Protein AF-A0A094BC79-F1 (afdb_monomer)

Radius of gyration: 37.19 Å; Cα contacts (8 Å, |Δi|>4): 2457; chains: 1; bounding box: 136×114×80 Å

Solvent-accessible surface area (backbone atoms only — not comparable to full-atom values): 65534 Å² total; per-residue (Å²): 139,80,90,83,90,83,88,86,85,86,89,85,85,87,85,87,89,80,89,84,90,81,85,86,78,83,81,77,74,64,72,38,70,60,40,46,92,37,21,41,27,43,44,75,45,40,60,82,54,55,46,92,82,56,58,50,85,66,91,44,74,46,77,46,82,42,40,33,34,70,46,74,49,46,48,30,46,59,77,28,74,33,34,17,28,72,74,33,62,58,12,77,63,47,74,50,42,46,25,22,35,38,36,42,39,40,33,32,60,31,93,85,50,59,38,28,58,21,51,53,71,48,42,46,75,73,32,34,65,46,45,21,34,30,17,34,35,29,35,31,42,27,57,76,40,71,55,72,39,61,51,65,33,47,59,37,45,44,47,34,33,30,36,33,37,30,55,40,28,71,33,32,26,29,25,38,30,38,27,46,62,50,40,65,59,66,40,69,44,76,69,47,75,41,41,36,31,52,38,61,73,67,50,52,68,71,46,42,69,48,24,37,57,74,47,80,69,74,28,61,38,35,24,40,59,47,17,11,61,44,103,89,35,49,43,58,31,74,46,77,41,59,77,72,45,27,34,33,40,33,39,34,26,67,16,49,62,40,37,29,40,35,36,39,39,95,44,58,36,33,41,24,25,40,30,53,33,46,18,48,64,43,74,41,60,61,42,55,40,45,30,73,27,26,38,34,28,38,34,61,29,77,66,78,86,47,50,28,40,29,38,47,32,50,21,71,79,77,19,58,49,80,33,40,97,62,27,39,29,37,38,23,48,47,84,82,65,89,69,82,50,88,64,62,78,77,92,78,77,82,55,78,59,67,65,57,69,88,59,44,31,42,56,62,71,55,64,58,75,81,80,82,42,79,50,76,32,50,38,48,80,50,69,57,81,79,28,49,30,25,17,41,64,80,33,44,23,33,40,42,42,86,60,11,52,51,54,34,56,62,77,68,52,85,81,76,50,77,37,45,34,72,42,79,42,69,59,75,67,45,52,44,33,43,38,38,27,27,81,49,76,64,53,41,28,38,34,39,51,54,42,66,30,29,47,26,42,71,44,75,41,44,53,94,58,62,69,74,78,66,41,35,73,42,28,27,48,34,29,53,47,56,29,33,42,28,2,16,26,29,37,35,42,62,43,75,55,43,26,67,29,53,34,32,35,47,34,48,69,44,33,31,28,5,27,35,40,29,37,36,27,23,64,89,56,32,61,81,61,58,58,64,64,66,50,51,51,35,29,51,47,25,53,51,45,34,76,73,70,64,64,50,74,64,56,12,29,44,19,60,73,57,76,90,77,59,82,80,49,69,81,61,61,80,79,72,80,89,86,88,82,86,82,88,87,87,88,91,87,88,91,85,89,83,88,87,85,89,92,88,89,90,85,91,91,88,90,85,91,88,90,83,90,89,90,86,88,86,89,80,87,88,80,77,100,76,68,67,66,62,54,53,51,51,53,53,50,49,52,59,50,37,74,72,34,67,66,54,38,52,51,50,62,68,44,44,63,30,56,51,38,26,51,55,32,42,54,52,20,54,56,35,66,70,55,92,53,81,65,35,57,61,22,42,61,60,25,40,48,78,72,39,34,42,36,66,54,43,73,73,41,44,68,60,45,51,56,67,48,57,79,74,54,64,91,67,60,46,45,24,41,35,45,45,90,49,49,42,32,39,46,47,51,43,69,49,42,41,42,57,24,74,40,41,94,48,44,44,52,64,72,64,51,32,52,39,33,18,56,50,43,50,23,76,62,39,34,49,48,32,53,74,68,43,62,23,53,53,48,100,46,67,42,90,90,38,66,95,67,56,79,61,46,33,60,49,19,50,59,42,48,46,48,52,69,32,46,38,69,72,40,31,51,54,36,50,51,38,25,52,52,37,36,51,49,40,50,42,69,73,55,42,89,86,46,66,59,82,41,82,33,78,31,45,56,59,47,47,54,52,31,50,46,52,9,51,45,32,21,46,37,8,58,44,47,49,73,77,26,83,60,48,68,64,42,48,58,58,25,58,77,23,44,63,48,36,71,67,67,55,55,60,91,82,37,51,65,43,53,59,32,37,56,47,53,45,50,44,44,46,54,30,52,59,47,24,67,72,76,52,70,92,79,48,75,83,55,62,91,52,46,62,50,69,56,42,11,20,39,44,44,48,50,45,58,52,64,47,64,75,22,60,56,52,40,88,76,36,55,39,21,60,51,49,46,49,55,45,64,61,40,59,37,44,44,34,42,38,45,46,49,52,48,64,30,64,75,32,67,67,55,39,51,52,55,45,50,51,47,46,73,51,27,74,93,49,89,38,64,52,54,48,67,66,36,33,60,62,46,13,34,53,52,36,42,46,35,73,40,22,23,33,53,48,67,37,22,26,77,42,74,77,48,60,50,83,45,34,44,43,50,53,70,41,34,34,33,40,42,26,46,60,46,41,50,35,75,94,46,40,35,41,58,50,76,101,75,42,76,45,54,59,90,53,90,50,56,57,40,24,30,33,42,89,78,36,90,60,44,22,39,34,53,67,60,79,84,70,68,72,62,80,63,71,79,67,67,56,80,80,71,82,85,71,79,54,44,63,42,69,71,76,35,58,50,31,66,35,78,55,53,49,50,95,70,38,54,55,59,58,56,56,48,50,50,55,36,45,48,52,48,45,53,52,58,65,52,33,46,73,47,73,64,69,59,93,88,66,78,85,49,60,33,72,78,43,64,50,76,25,37,30,37,71,64,66,79,39,35,27,37,37,25,47,50,79,89,130

Secondary structure (DSSP, 8-state):
----------------------PPP------B--BTTB-SEEBTEETTS-TTT-------EEEEEEEEEEEEE-TTS--EEEEEETTBSSEEEEEEETT-EEEEEEEE--SS--B-EEETT---TTTGGGS--BTTTBPPBPTT-EEEEEEE--S-EEEEEEE-SGGGGTTT-EEEEEEE---SS--SEEEEEEEEEEE-SS-HHHHHHHHHHHSSPPB-EEEETTB-EETTEE---EEE--TT-EEEEEEEE--SS--EEEEETT--EEEEEETTEEEEEEEESSEEE-TT-EEEEEEE--S-SSEEEEEEEE-TTT--BTTGGG-EEEEESSTT--PPP---PPP-----PPSPTTT--BSS-------SEEEEEEEEEEEETTEEEEEETTB-----TTS-HHHHHHHT-----GGG-EEEE-SSS-EEEEEEEE-SS--EEEEESS--EEEEEEEES-HHHH-PPP--SS--EESEEEE-TTEEEEEEEE--S-EEEEEEESSHHHHHTT-EEEEEE-HHHHTTT--HHHHHHHHHHHHHHHHHH-----SSSSS-------TTTHHHHGGGS-----------------------------------------------S-SSHHHHHHHHHHHHHHTT-HHHHHHHHHHHHHHHHHHHHHHHHHHHHT---TTEEPPBPP-SBTTTBTHHHHHH-HHHHHHHHHTTS-TT--EEEEETTEEEEE--SHHHHHHHHHGGGGEE-HHHHHHIIIIII--TT-HHHHHTT--S-SSSSPPTT-----GGG-HHHHHHHHHHTTSSHHHHHHHHHHHHHHHHHHHHHHS-TT--S-EEES-HHHHHHHHHHHHHHHHHH-THHHHT-TTHHHHHHHHHTTHHHHHTT--TTT-HHHHHHHHHHHHHHHHHHHHHHHH--TT-GGGSS--EETTTEEHHHHHHHHHTSS-TT--TTTHHHHHHHHHHHHHHHHHHHHHHHHHHHHTSHHHHHHHHHHHHHH-SSS--HHHHHH-HHHHHHHHHHHHHSB-BEEEEEESSS--EETTEE--TTPEEEEEHHHHTT-TTTB--B-GGG-B--TTS--TTTTEEBTTBTT-SSB---TTT--SSSHHHHTTSS--PPPEE--GGGBTTB-TT--GGG--TTHHHHHHHHHHHHHHHHHHEEEEE-PPTT-PPPB-GGGTBSSB--BSS---EEEEEPPP-

Foldseek 3Di:
DDDDDDDDDDDDDDDDDDDDDDDDDDDPQPADDCALVFLQDDGSDGLQDDLVVDWDQPVAEAEEEWEWDWDWDQQQHFIDIFTETVPDFQHEEAEEATFYKYKYKYAHQDDFFFWWKAFFQPLCFLNFLLRTAFQASFFTFDHGDMDMRIGTRSFFAWFKMATLAAPNRLSRRMHIYGHDGGWQDGFHEEPDEWEKEFAASYGPLVCLVVCFQPNHDAGAGIATSRWFHDDHDTDAAEDEAAAQGKYWYKYAYAYQFFKWKWAKFPWKWWWQAKARFGFNTDIDRIFTDDHRIMIITIIHNHDDQDKIKTATAGLVLAHHYPQRVGRIHIYGNDPPDPDDDPGDGDDDDRFNAHDDQVRLFGSNWDFADPAPEEDEWEWDWADDASTIAIGTNHEFAAGDSLCHNLNCLLVVNPPDDSRLAEDEAADAFHKYKYKYFYQAQHKFKKFKHSFFKFFQDADAAHCVLAVDHGRRTRTNTGGIHMRHGNIITMIMDTLHGAGWMKIATSNSSRVQSRRIHIYGRNSVSSNVSDDPCSRVVSSVSSVVSCVVQVADADGNSSYDDDDDPPPVPVVPPVVPDPDDDDDDDDDDDDDDDDDDDDDDDDDDDDDDDDDDDDDDDDDDDDDDPDPPVVVVCVVVVLVVVCVPDVVSVVVCVVQVQLVVQQVVLVVQQVCQQPDPFLATAAREQGGRDPLQFCQVVCVPAVPVVVVVQCVPHDPQRWYWTDGRPAIEIEGDDQLLLVLVQVCVLQWDDLVLVLLCLCFLLNVVNLSCVQSVQAPQAQGPGGRPPHDDDDPLQNVRVLVNVLLLVQCDDPNVVQLLVQLLVQLLVLVCVVAPPPFFDKDWDFFPLVSLLQSLLQSNCCSQFANVLCVVPVCLSVLLVQQLLCSLVRSVVPDCVRVVSNVVSSVVLLVSLLVLVVQLVVPDDLPDCVCVVPQADHRRGGPSSSSLVVSLVPHGSSDSSRSSSVVSVVSCVRRVFLSLLLVVLQVVCQVDVVSLVVVLVQLCVQAVPHRPLSSLLQDQLLVLSSLLLLLQFWWAKDKIFGCAQPDDSGSYTHHGGRIYIYTLNVLLQDPQFFQQADPPGHGRHSNHRDSQQQWDFQLDPCHHTTGDDVVVVPPPPSNVVNPDDDTDDTDGHCVSSNSSSAQQHHHPRGDSCPSSSSSSSSSSNSSDSQFKDKHWPDDVPDDWDFPCSCRNPTGGHTDDGIIMMMRGDDDD

Structure (mmCIF, N/CA/C/O backbone):
data_AF-A0A094BC79-F1
#
_entry.id   AF-A0A094BC79-F1
#
loop_
_atom_site.group_PDB
_atom_site.id
_atom_site.type_symbol
_atom_site.label_atom_id
_atom_site.label_alt_id
_atom_site.label_comp_id
_atom_site.label_asym_id
_atom_site.label_entity_id
_atom_site.label_seq_id
_atom_site.pdbx_PDB_ins_code
_atom_site.Cartn_x
_atom_site.Cartn_y
_atom_site.Cartn_z
_atom_site.occupancy
_atom_site.B_iso_or_equiv
_atom_site.auth_seq_id
_atom_site.auth_comp_id
_atom_site.auth_asym_id
_atom_site.auth_atom_id
_atom_site.pdbx_PDB_model_num
ATOM 1 N N . MET A 1 1 ? 61.233 -8.890 39.145 1.00 29.64 1 MET A N 1
ATOM 2 C CA . MET A 1 1 ? 62.376 -8.852 38.203 1.00 29.64 1 MET A CA 1
ATOM 3 C C . MET A 1 1 ? 62.087 -9.869 37.102 1.00 29.64 1 MET A C 1
ATOM 5 O O . MET A 1 1 ? 61.635 -10.937 37.478 1.00 29.64 1 MET A O 1
ATOM 9 N N . HIS A 1 2 ? 62.334 -9.704 35.800 1.00 28.62 2 HIS A N 1
ATOM 10 C CA . HIS A 1 2 ? 62.523 -8.569 34.870 1.00 28.62 2 HIS A CA 1
ATOM 11 C C . HIS A 1 2 ? 63.212 -9.149 33.599 1.00 28.62 2 HIS A C 1
ATOM 13 O O . HIS A 1 2 ? 64.258 -9.758 33.764 1.00 28.62 2 HIS A O 1
ATOM 19 N N . PHE A 1 3 ? 62.655 -8.908 32.397 1.00 32.28 3 PHE A N 1
ATOM 20 C CA . PHE A 1 3 ? 63.275 -8.910 31.038 1.00 32.28 3 PHE A CA 1
ATOM 21 C C . PHE A 1 3 ? 64.165 -10.077 30.514 1.00 32.28 3 PHE A C 1
ATOM 23 O O . PHE A 1 3 ? 65.175 -10.395 31.130 1.00 32.28 3 PHE A O 1
ATOM 30 N N . PHE A 1 4 ? 63.926 -10.561 29.271 1.00 37.16 4 PHE A N 1
ATOM 31 C CA . PHE A 1 4 ? 64.647 -10.161 28.018 1.00 37.16 4 PHE A CA 1
ATOM 32 C C . PHE A 1 4 ? 64.341 -11.046 26.764 1.00 37.16 4 PHE A C 1
ATOM 34 O O . PHE A 1 4 ? 64.057 -12.224 26.927 1.00 37.16 4 PHE A O 1
ATOM 41 N N . ALA A 1 5 ? 64.559 -10.491 25.544 1.00 30.42 5 ALA A N 1
ATOM 42 C CA . ALA A 1 5 ? 64.825 -11.170 24.233 1.00 30.42 5 ALA A CA 1
ATOM 43 C C . ALA A 1 5 ? 63.703 -12.025 23.549 1.00 30.42 5 ALA A C 1
ATOM 45 O O . ALA A 1 5 ? 62.800 -12.481 24.233 1.00 30.42 5 ALA A O 1
ATOM 46 N N . LEU A 1 6 ? 63.694 -12.337 22.226 1.00 27.78 6 LEU A N 1
ATOM 47 C CA . LEU A 1 6 ? 64.185 -11.673 20.979 1.00 27.78 6 LEU A CA 1
ATOM 48 C C . LEU A 1 6 ? 63.597 -12.370 19.699 1.00 27.78 6 LEU A C 1
ATOM 50 O O . LEU A 1 6 ? 63.559 -13.588 19.653 1.00 27.78 6 LEU A O 1
ATOM 54 N N . ALA A 1 7 ? 63.206 -11.589 18.675 1.00 27.28 7 ALA A N 1
ATOM 55 C CA . ALA A 1 7 ? 63.062 -11.848 17.211 1.00 27.28 7 ALA A CA 1
ATOM 56 C C . ALA A 1 7 ? 62.617 -13.206 16.553 1.00 27.28 7 ALA A C 1
ATOM 58 O O . ALA A 1 7 ? 63.269 -14.231 16.697 1.00 27.28 7 ALA A O 1
ATOM 59 N N . ALA A 1 8 ? 61.700 -13.051 15.570 1.00 26.53 8 ALA A N 1
ATOM 60 C CA . ALA A 1 8 ? 61.647 -13.656 14.208 1.00 26.53 8 ALA A CA 1
ATOM 61 C C . ALA A 1 8 ? 60.927 -15.005 13.876 1.00 26.53 8 ALA A C 1
ATOM 63 O O . ALA A 1 8 ? 61.349 -16.080 14.278 1.00 26.53 8 ALA A O 1
ATOM 64 N N . SER A 1 9 ? 59.983 -14.891 12.917 1.00 26.27 9 SER A N 1
ATOM 65 C CA . SER A 1 9 ? 59.632 -15.813 11.801 1.00 26.27 9 SER A CA 1
ATOM 66 C C . SER A 1 9 ? 58.840 -17.136 11.985 1.00 26.27 9 SER A C 1
ATOM 68 O O . SER A 1 9 ? 59.335 -18.099 12.549 1.00 26.27 9 SER A O 1
ATOM 70 N N . CYS A 1 10 ? 57.731 -17.215 11.219 1.00 22.30 10 CYS A N 1
AT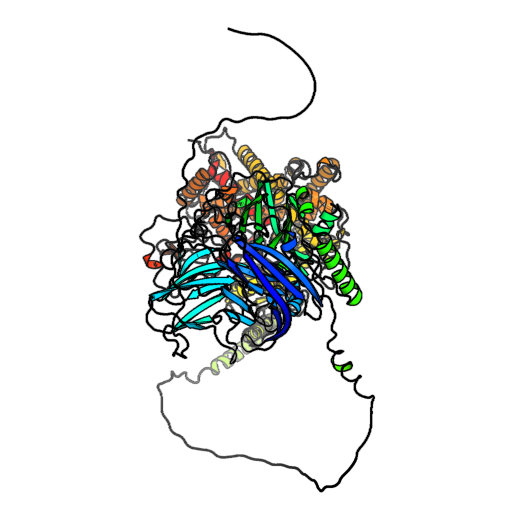OM 71 C CA . CYS A 1 10 ? 57.122 -18.387 10.534 1.00 22.30 10 CYS A CA 1
ATOM 72 C C . CYS A 1 10 ? 56.287 -19.472 11.281 1.00 22.30 10 CYS A C 1
ATOM 74 O O . CYS A 1 10 ? 56.828 -20.284 12.016 1.00 22.30 10 CYS A O 1
ATOM 76 N N . LEU A 1 11 ? 55.019 -19.591 10.829 1.00 23.91 11 LEU A N 1
ATOM 77 C CA . LEU A 1 11 ? 54.162 -20.794 10.638 1.00 23.91 11 LEU A CA 1
ATOM 78 C C . LEU A 1 11 ? 53.618 -21.662 11.819 1.00 23.91 11 LEU A C 1
ATOM 80 O O . LEU A 1 11 ? 54.304 -21.960 12.784 1.00 23.91 11 LEU A O 1
ATOM 84 N N . LEU A 1 12 ? 52.400 -22.194 11.566 1.00 22.91 12 LEU A N 1
ATOM 85 C CA . LEU A 1 12 ? 51.785 -23.480 11.998 1.00 22.91 12 LEU A CA 1
ATOM 86 C C . LEU A 1 12 ? 51.210 -23.699 13.432 1.00 22.91 12 LEU A C 1
ATOM 88 O O . LEU A 1 12 ? 51.893 -24.133 14.350 1.00 22.91 12 LEU A O 1
ATOM 92 N N . THR A 1 13 ? 49.876 -23.555 13.523 1.00 27.11 13 THR A N 1
ATOM 93 C CA . THR A 1 13 ? 48.853 -24.544 13.988 1.00 27.11 13 THR A CA 1
ATOM 94 C C . THR A 1 13 ? 48.969 -25.379 15.294 1.00 27.11 13 THR A C 1
ATOM 96 O O . THR A 1 13 ? 49.748 -26.324 15.364 1.00 27.11 13 THR A O 1
ATOM 99 N N . HIS A 1 14 ? 47.929 -25.213 16.137 1.00 30.16 14 HIS A N 1
ATOM 100 C CA . HIS A 1 14 ? 47.132 -26.234 16.875 1.00 30.16 14 HIS A CA 1
ATOM 101 C C . HIS A 1 14 ? 47.659 -27.008 18.119 1.00 30.16 14 HIS A C 1
ATOM 103 O O . HIS A 1 14 ? 48.850 -27.168 18.351 1.00 30.16 14 HIS A O 1
ATOM 109 N N . LEU A 1 15 ? 46.661 -27.550 18.856 1.00 24.58 15 LEU A N 1
ATOM 110 C CA . LEU A 1 15 ? 46.654 -28.399 20.073 1.00 24.58 15 LEU A CA 1
ATOM 111 C C . LEU A 1 15 ? 46.985 -27.659 21.401 1.00 24.58 15 LEU A C 1
ATOM 113 O O . LEU A 1 15 ? 48.021 -27.013 21.477 1.00 24.58 15 LEU A O 1
ATOM 117 N N . VAL A 1 16 ? 46.163 -27.582 22.471 1.00 35.06 16 VAL A N 1
ATOM 118 C CA . VAL A 1 16 ? 45.087 -28.401 23.124 1.00 35.06 16 VAL A CA 1
ATOM 119 C C . VAL A 1 16 ? 45.593 -29.205 24.351 1.00 35.06 16 VAL A C 1
ATOM 121 O O . VAL A 1 16 ? 46.731 -29.659 24.370 1.00 35.06 16 VAL A O 1
ATOM 124 N N . PHE A 1 17 ? 44.705 -29.379 25.350 1.00 28.14 17 PHE A N 1
ATOM 125 C CA . PHE A 1 17 ? 44.847 -30.020 26.684 1.00 28.14 17 PHE A CA 1
ATOM 126 C C . PHE A 1 17 ? 45.512 -29.174 27.804 1.00 28.14 17 PHE A C 1
ATOM 128 O O . PHE A 1 17 ? 46.527 -28.527 27.585 1.00 28.14 17 PHE A O 1
ATOM 135 N N . GLY A 1 18 ? 45.007 -29.167 29.052 1.00 29.16 18 GLY A N 1
ATOM 136 C CA . GLY A 1 18 ? 43.733 -29.736 29.527 1.00 29.16 18 GLY A CA 1
ATOM 137 C C . GLY A 1 18 ? 43.479 -29.670 31.052 1.00 29.16 18 GLY A C 1
ATOM 138 O O . GLY A 1 18 ? 44.388 -29.857 31.851 1.00 29.16 18 GLY A O 1
ATOM 139 N N . THR A 1 19 ? 42.207 -29.454 31.414 1.00 35.00 19 THR A N 1
ATOM 140 C CA . THR A 1 19 ? 41.467 -29.949 32.608 1.00 35.00 19 THR A CA 1
ATOM 141 C C . THR A 1 19 ? 42.087 -29.950 34.023 1.00 35.00 19 THR A C 1
ATOM 143 O O . THR A 1 19 ? 42.919 -30.794 34.348 1.00 35.00 19 THR A O 1
ATOM 146 N N . THR A 1 20 ? 41.420 -29.241 34.945 1.00 31.28 20 THR A N 1
ATOM 147 C CA . THR A 1 20 ? 40.980 -29.795 36.252 1.00 31.28 20 THR A CA 1
ATOM 148 C C . THR A 1 20 ? 39.535 -29.355 36.532 1.00 31.28 20 THR A C 1
ATOM 150 O O . THR A 1 20 ? 39.116 -28.317 36.029 1.00 31.28 20 THR A O 1
ATOM 153 N N . ALA A 1 21 ? 38.757 -30.147 37.280 1.00 35.75 21 ALA A N 1
ATOM 154 C CA . ALA A 1 21 ? 37.294 -30.016 37.350 1.00 35.75 21 ALA A CA 1
ATOM 155 C C . ALA A 1 21 ? 36.760 -29.021 38.407 1.00 35.75 21 ALA A C 1
ATOM 157 O O . ALA A 1 21 ? 37.390 -28.790 39.440 1.00 35.75 21 ALA A O 1
ATOM 158 N N . ALA A 1 22 ? 35.554 -28.502 38.155 1.00 32.75 22 ALA A N 1
ATOM 159 C CA . ALA A 1 22 ? 34.754 -27.654 39.046 1.00 32.75 22 ALA A CA 1
ATOM 160 C C . ALA A 1 22 ? 33.582 -28.452 39.682 1.00 32.75 22 ALA A C 1
ATOM 162 O O . ALA A 1 22 ? 33.235 -29.519 39.170 1.00 32.75 22 ALA A O 1
ATOM 163 N N . PRO A 1 23 ? 32.982 -27.995 40.802 1.00 38.56 23 PRO A N 1
ATOM 164 C CA . PRO A 1 23 ? 31.924 -28.733 41.499 1.00 38.56 23 PRO A CA 1
ATOM 165 C C . PRO A 1 23 ? 30.552 -28.621 40.813 1.00 38.56 23 PRO A C 1
ATOM 167 O O . PRO A 1 23 ? 30.228 -27.611 40.194 1.00 38.56 23 PRO A O 1
ATOM 170 N N . SER A 1 24 ? 29.718 -29.649 40.981 1.00 40.50 24 SER A N 1
ATOM 171 C CA . SER A 1 24 ? 28.362 -29.713 40.425 1.00 40.50 24 SER A CA 1
ATOM 172 C C . SER A 1 24 ? 27.393 -28.739 41.103 1.00 40.50 24 SER A C 1
ATOM 174 O O . SER A 1 24 ? 27.164 -28.839 42.311 1.00 40.50 24 SER A O 1
ATOM 176 N N . ILE A 1 25 ? 26.738 -27.886 40.315 1.00 39.16 25 ILE A N 1
ATOM 177 C CA . ILE A 1 25 ? 25.496 -27.214 40.714 1.00 39.16 25 ILE A CA 1
ATOM 178 C C . ILE A 1 25 ? 24.335 -28.168 40.408 1.00 39.16 25 ILE A C 1
ATOM 180 O O . ILE A 1 25 ? 24.261 -28.727 39.315 1.00 39.16 25 ILE A O 1
ATOM 184 N N . GLN A 1 26 ? 23.435 -28.382 41.370 1.00 37.22 26 GLN A N 1
ATOM 185 C CA . GLN A 1 26 ? 22.211 -29.144 41.122 1.00 37.22 26 GLN A CA 1
ATOM 186 C C . GLN A 1 26 ? 21.197 -28.251 40.405 1.00 37.22 26 GLN A C 1
ATOM 188 O O . GLN A 1 26 ? 20.611 -27.370 41.032 1.00 37.22 26 GLN A O 1
ATOM 193 N N . SER A 1 27 ? 20.952 -28.511 39.119 1.00 37.03 27 SER A N 1
ATOM 194 C CA . SER A 1 27 ? 19.717 -28.049 38.485 1.00 37.03 27 SER A CA 1
ATOM 195 C C . SER A 1 27 ? 18.539 -28.780 39.133 1.00 37.03 27 SER A C 1
ATOM 197 O O . SER A 1 27 ? 18.451 -30.010 39.084 1.00 37.03 27 SER A O 1
ATOM 199 N N . LEU A 1 28 ? 17.649 -28.026 39.777 1.00 41.62 28 LEU A N 1
ATOM 200 C CA . LEU A 1 28 ? 16.327 -28.511 40.153 1.00 41.62 28 LEU A CA 1
ATOM 201 C C . LEU A 1 28 ? 15.428 -28.372 38.924 1.00 41.62 28 LEU A C 1
ATOM 203 O O . LEU A 1 28 ? 14.785 -27.342 38.747 1.00 41.62 28 LEU A O 1
ATOM 207 N N . SER A 1 29 ? 15.400 -29.411 38.082 1.00 44.72 29 SER A N 1
ATOM 208 C CA . SER A 1 29 ? 14.485 -29.497 36.938 1.00 44.72 29 SER A CA 1
ATOM 209 C C . SER A 1 29 ? 13.052 -29.230 37.408 1.00 44.72 29 SER A C 1
ATOM 211 O O . SER A 1 29 ? 12.498 -30.027 38.177 1.00 44.72 29 SER A O 1
ATOM 213 N N . LYS A 1 30 ? 12.474 -28.107 36.974 1.00 53.34 30 LYS A N 1
ATOM 214 C CA . LYS A 1 30 ? 11.147 -27.620 37.363 1.00 53.34 30 LYS A CA 1
ATOM 215 C C . LYS A 1 30 ? 10.072 -28.462 36.667 1.00 53.34 30 LYS A C 1
ATOM 217 O O . LYS A 1 30 ? 9.462 -28.030 35.703 1.00 53.34 30 LYS A O 1
ATOM 222 N N . ARG A 1 31 ? 9.873 -29.692 37.151 1.00 65.06 31 ARG A N 1
ATOM 223 C CA . ARG A 1 31 ? 8.871 -30.613 36.604 1.00 65.06 31 ARG A CA 1
ATOM 224 C C . ARG A 1 31 ? 7.462 -30.124 36.912 1.00 65.06 31 ARG A C 1
ATOM 226 O O . ARG A 1 31 ? 7.048 -30.181 38.071 1.00 65.06 31 ARG A O 1
ATOM 233 N N . CYS A 1 32 ? 6.736 -29.692 35.890 1.00 79.94 32 CYS A N 1
ATOM 234 C CA . CYS A 1 32 ? 5.342 -29.271 35.988 1.00 79.94 32 CYS A CA 1
ATOM 235 C C . CYS A 1 32 ? 4.542 -29.726 34.760 1.00 79.94 32 CYS A C 1
ATOM 237 O O . CYS A 1 32 ? 5.056 -29.801 33.650 1.00 79.94 32 CYS A O 1
ATOM 239 N N . THR A 1 33 ? 3.274 -30.072 34.972 1.00 88.31 33 THR A N 1
ATOM 240 C CA . THR A 1 33 ? 2.421 -30.710 33.959 1.00 88.31 33 THR A CA 1
ATOM 241 C C . THR A 1 33 ? 1.455 -29.690 33.373 1.00 88.31 33 THR A C 1
ATOM 243 O O . THR A 1 33 ? 0.740 -29.037 34.135 1.00 88.31 33 THR A O 1
ATOM 246 N N . ASN A 1 34 ? 1.395 -29.588 32.040 1.00 95.00 34 ASN A N 1
ATOM 247 C CA . ASN A 1 34 ? 0.419 -28.732 31.367 1.00 95.00 34 ASN A CA 1
ATOM 248 C C . ASN A 1 34 ? -1.006 -29.130 31.780 1.00 95.00 34 ASN A C 1
ATOM 250 O O . ASN A 1 34 ? -1.378 -30.304 31.728 1.00 95.00 34 ASN A O 1
ATOM 254 N N . SER A 1 35 ? -1.797 -28.163 32.230 1.00 95.31 35 SER A N 1
ATOM 255 C CA . SER A 1 35 ? -3.154 -28.392 32.727 1.00 95.31 35 SER A CA 1
ATOM 256 C C . SER A 1 35 ? -4.013 -27.146 32.543 1.00 95.31 35 SER A C 1
ATOM 258 O O . SER A 1 35 ? -3.479 -26.052 32.403 1.00 95.31 35 SER A O 1
ATOM 260 N N . ALA A 1 36 ? -5.340 -27.274 32.616 1.00 95.81 36 ALA A N 1
ATOM 261 C CA . ALA A 1 36 ? -6.238 -26.116 32.565 1.00 95.81 36 ALA A CA 1
ATOM 262 C C . ALA A 1 36 ? -5.895 -25.036 33.616 1.00 95.81 36 ALA A C 1
ATOM 264 O O . ALA A 1 36 ? -6.010 -23.845 33.352 1.00 95.81 36 ALA A O 1
ATOM 265 N N . SER A 1 37 ? -5.401 -25.452 34.788 1.00 94.12 37 SER A N 1
ATOM 266 C CA . SER A 1 37 ? -4.957 -24.573 35.879 1.00 94.12 37 SER A CA 1
ATOM 267 C C . SER A 1 37 ? -3.512 -24.063 35.771 1.00 94.12 37 SER A C 1
ATOM 269 O O . SER A 1 37 ? -3.134 -23.179 36.539 1.00 94.12 37 SER A O 1
ATOM 271 N N . ASP A 1 38 ? -2.702 -24.622 34.872 1.00 94.88 38 ASP A N 1
ATOM 272 C CA . ASP A 1 38 ? -1.328 -24.190 34.593 1.00 94.88 38 ASP A CA 1
ATOM 273 C C . ASP A 1 38 ? -0.949 -24.584 33.159 1.00 94.88 38 ASP A C 1
ATOM 275 O O . ASP A 1 38 ? -0.416 -25.668 32.896 1.00 94.88 38 ASP A O 1
ATOM 279 N N . ARG A 1 39 ? -1.272 -23.696 32.216 1.00 97.00 39 ARG A N 1
ATOM 280 C CA . ARG A 1 39 ? -0.882 -23.810 30.806 1.00 97.00 39 ARG A CA 1
ATOM 281 C C . ARG A 1 39 ? 0.531 -23.295 30.539 1.00 97.00 39 ARG A C 1
ATOM 283 O O . ARG A 1 39 ? 1.039 -23.515 29.444 1.00 97.00 39 ARG A O 1
ATOM 290 N N . SER A 1 40 ? 1.182 -22.658 31.516 1.00 95.06 40 SER A N 1
ATOM 291 C CA . SER A 1 40 ? 2.523 -22.084 31.344 1.00 95.06 40 SER A CA 1
ATOM 292 C C . SER A 1 40 ? 3.622 -23.146 31.231 1.00 95.06 40 SER A C 1
ATOM 294 O O . SER A 1 40 ? 4.672 -22.889 30.648 1.00 95.06 40 SER A O 1
ATOM 296 N N . CYS A 1 41 ? 3.369 -24.341 31.771 1.00 92.62 41 CYS A N 1
ATOM 297 C CA . CYS A 1 41 ? 4.321 -25.442 31.875 1.00 92.62 41 CYS A CA 1
ATOM 298 C C . CYS A 1 41 ? 4.235 -26.476 30.741 1.00 92.62 41 CYS A C 1
ATOM 300 O O . CYS A 1 41 ? 3.155 -26.765 30.218 1.00 92.62 41 CYS A O 1
ATOM 302 N N . TRP A 1 42 ? 5.379 -27.096 30.431 1.00 94.56 42 TRP A N 1
ATOM 303 C CA . TRP A 1 42 ? 5.546 -28.172 29.448 1.00 94.56 42 TRP A CA 1
ATOM 304 C C . TRP A 1 42 ? 6.628 -29.187 29.890 1.00 94.56 42 TRP A C 1
ATOM 306 O O . TRP A 1 42 ? 7.761 -29.210 29.406 1.00 94.56 42 TRP A O 1
ATOM 316 N N . ASP A 1 43 ? 6.274 -30.024 30.869 1.00 89.12 43 ASP A N 1
ATOM 317 C CA . ASP A 1 43 ? 7.113 -31.041 31.524 1.00 89.12 43 ASP A CA 1
ATOM 318 C C . ASP A 1 43 ? 8.399 -30.518 32.180 1.00 89.12 43 ASP A C 1
ATOM 320 O O . ASP A 1 43 ? 8.405 -30.295 33.389 1.00 89.12 43 ASP A O 1
ATOM 324 N N . ASN A 1 44 ? 9.498 -30.370 31.432 1.00 90.75 44 ASN A N 1
ATOM 325 C CA . ASN A 1 44 ? 10.762 -29.797 31.933 1.00 90.75 44 ASN A CA 1
ATOM 326 C C . ASN A 1 44 ? 11.022 -28.376 31.398 1.00 90.75 44 ASN A C 1
ATOM 328 O O . ASN A 1 44 ? 12.009 -27.759 31.797 1.00 90.75 44 ASN A O 1
ATOM 332 N N . TYR A 1 45 ? 10.147 -27.892 30.517 1.00 94.44 45 TYR A N 1
ATOM 333 C CA . TYR A 1 45 ? 10.201 -26.607 29.830 1.00 94.44 45 TYR A CA 1
ATOM 334 C C . TYR A 1 45 ? 8.994 -25.750 30.242 1.00 94.44 45 TYR A C 1
ATOM 336 O O . TYR A 1 45 ? 8.022 -26.258 30.807 1.00 94.44 45 TYR A O 1
ATOM 344 N N . ASP A 1 46 ? 9.035 -24.450 29.968 1.00 94.31 46 ASP A N 1
ATOM 345 C CA . ASP A 1 46 ? 7.895 -23.543 30.137 1.00 94.31 46 ASP A CA 1
ATOM 346 C C . ASP A 1 46 ? 8.005 -22.350 29.170 1.00 94.31 46 ASP A C 1
ATOM 348 O O . ASP A 1 46 ? 8.919 -22.295 28.349 1.00 94.31 46 ASP A O 1
ATOM 352 N N . LEU A 1 47 ? 7.076 -21.393 29.247 1.00 93.25 47 LEU A N 1
ATOM 353 C CA . LEU A 1 47 ? 7.065 -20.181 28.407 1.00 93.25 47 LEU A CA 1
ATOM 354 C C . LEU A 1 47 ? 8.366 -19.353 28.418 1.00 93.25 47 LEU A C 1
ATOM 356 O O . LEU A 1 47 ? 8.536 -18.499 27.552 1.00 93.25 47 LEU A O 1
ATOM 360 N N . SER A 1 48 ? 9.244 -19.535 29.412 1.00 92.25 48 SER A N 1
ATOM 361 C CA . SER A 1 48 ? 10.532 -18.832 29.496 1.00 92.25 48 SER A CA 1
ATOM 362 C C . SER A 1 48 ? 11.688 -19.558 28.798 1.00 92.25 48 SER A C 1
ATOM 364 O O . SER A 1 48 ? 12.782 -19.004 28.707 1.00 92.25 48 SER A O 1
ATOM 366 N N . THR A 1 49 ? 11.467 -20.769 28.276 1.00 95.88 49 THR A N 1
ATOM 367 C CA . THR A 1 49 ? 12.437 -21.462 27.419 1.00 95.88 49 THR A CA 1
ATOM 368 C C . THR A 1 49 ? 12.551 -20.754 26.066 1.00 95.88 49 THR A C 1
ATOM 370 O O . THR A 1 49 ? 11.541 -20.513 25.402 1.00 95.88 49 THR A O 1
ATOM 373 N N . ASN A 1 50 ? 13.781 -20.474 25.619 1.00 97.25 50 ASN A N 1
ATOM 374 C CA . ASN A 1 50 ? 14.017 -19.969 24.269 1.00 97.25 50 ASN A CA 1
ATOM 375 C C . ASN A 1 50 ? 13.818 -21.086 23.232 1.00 97.25 50 ASN A C 1
ATOM 377 O O . ASN A 1 50 ? 14.724 -21.883 23.012 1.00 97.25 50 ASN A O 1
ATOM 381 N N . TYR A 1 51 ? 12.658 -21.131 22.572 1.00 96.56 51 TYR A N 1
ATOM 382 C CA . TYR A 1 51 ? 12.337 -22.141 21.553 1.00 96.56 51 TYR A CA 1
ATOM 383 C C . TYR A 1 51 ? 13.103 -21.976 20.228 1.00 96.56 51 TYR A C 1
ATOM 385 O O . TYR A 1 51 ? 13.036 -22.864 19.377 1.00 96.56 51 TYR A O 1
ATOM 393 N N . TYR A 1 52 ? 13.871 -20.893 20.053 1.00 95.50 52 TYR A N 1
ATOM 394 C CA . TYR A 1 52 ? 14.830 -20.782 18.951 1.00 95.50 52 TYR A CA 1
ATOM 395 C C . TYR A 1 52 ? 16.128 -21.573 19.219 1.00 95.50 52 TYR A C 1
ATOM 397 O O . TYR A 1 52 ? 16.730 -22.046 18.254 1.00 95.50 52 TYR A O 1
ATOM 405 N N . ASP A 1 53 ? 16.499 -21.779 20.493 1.00 94.69 53 ASP A N 1
ATOM 406 C CA . ASP A 1 53 ? 17.728 -22.476 20.930 1.00 94.69 53 ASP A CA 1
ATOM 407 C C . ASP A 1 53 ? 17.450 -23.890 21.482 1.00 94.69 53 ASP A C 1
ATOM 409 O O . ASP A 1 53 ? 18.155 -24.857 21.187 1.00 94.69 53 ASP A O 1
ATOM 413 N N . GLU A 1 54 ? 16.432 -24.010 22.339 1.00 95.19 54 GLU A N 1
ATOM 414 C CA . GLU A 1 54 ? 16.109 -25.197 23.129 1.00 95.19 54 GLU A CA 1
ATOM 415 C C . GLU A 1 54 ? 14.759 -25.782 22.699 1.00 95.19 54 GLU A C 1
ATOM 417 O O . GLU A 1 54 ? 13.708 -25.173 22.882 1.00 95.19 54 GLU A O 1
ATOM 422 N N . VAL A 1 55 ? 14.780 -27.008 22.169 1.00 94.62 55 VAL A N 1
ATOM 423 C CA . VAL A 1 55 ? 13.587 -27.702 21.659 1.00 94.62 55 VAL A CA 1
ATOM 424 C C . VAL A 1 55 ? 13.519 -29.119 22.256 1.00 94.62 55 VAL A C 1
ATOM 426 O O . VAL A 1 55 ? 14.520 -29.841 22.156 1.00 94.62 55 VAL A O 1
ATOM 429 N N . PRO A 1 56 ? 12.378 -29.564 22.828 1.00 94.81 56 PRO A N 1
ATOM 430 C CA . PRO A 1 56 ? 12.250 -30.865 23.494 1.00 94.81 56 PRO A CA 1
ATOM 431 C C . PRO A 1 56 ? 12.635 -32.055 22.606 1.00 94.81 56 PRO A C 1
ATOM 433 O O . PRO A 1 56 ? 12.155 -32.177 21.483 1.00 94.81 56 PRO A O 1
ATOM 436 N N . ASP A 1 57 ? 13.473 -32.973 23.088 1.00 94.06 57 ASP A N 1
ATOM 437 C CA . ASP A 1 57 ? 13.661 -34.271 22.424 1.00 94.06 57 ASP A CA 1
ATOM 438 C C . ASP A 1 57 ? 12.604 -35.258 22.938 1.00 94.06 57 ASP A C 1
ATOM 440 O O . ASP A 1 57 ? 12.741 -35.835 24.021 1.00 94.06 57 ASP A O 1
ATOM 444 N N . THR A 1 58 ? 11.510 -35.398 22.186 1.00 95.06 58 THR A N 1
ATOM 445 C CA . THR A 1 58 ? 10.413 -36.326 22.508 1.00 95.06 58 THR A CA 1
ATOM 446 C C . THR A 1 58 ? 10.680 -37.743 21.995 1.00 95.06 58 THR A C 1
ATOM 448 O O . THR A 1 58 ? 10.046 -38.694 22.459 1.00 95.06 58 THR A O 1
ATOM 451 N N . GLY A 1 59 ? 11.595 -37.901 21.029 1.00 94.12 59 GLY A N 1
ATOM 452 C CA . GLY A 1 59 ? 11.805 -39.139 20.277 1.00 94.12 59 GLY A CA 1
ATOM 453 C C . GLY A 1 59 ? 10.583 -39.629 19.482 1.00 94.12 59 GLY A C 1
ATOM 454 O O . GLY A 1 59 ? 10.575 -40.788 19.061 1.00 94.12 59 GLY A O 1
ATOM 455 N N . ALA A 1 60 ? 9.546 -38.801 19.311 1.00 97.38 60 ALA A N 1
ATOM 456 C CA . ALA A 1 60 ? 8.299 -39.169 18.649 1.00 97.38 60 ALA A CA 1
ATOM 457 C C . ALA A 1 60 ? 8.230 -38.655 17.201 1.00 97.38 60 ALA A C 1
ATOM 459 O O . ALA A 1 60 ? 8.800 -37.616 16.858 1.00 97.38 60 ALA A O 1
ATOM 460 N N . THR A 1 61 ? 7.484 -39.387 16.370 1.00 98.38 61 THR A N 1
ATOM 461 C CA . THR A 1 61 ? 7.209 -39.028 14.976 1.00 98.38 61 THR A CA 1
ATOM 462 C C . THR A 1 61 ? 5.704 -38.977 14.737 1.00 98.38 61 THR A C 1
ATOM 464 O O . THR A 1 61 ? 4.998 -39.945 15.031 1.00 98.38 61 THR A O 1
ATOM 467 N N . VAL A 1 62 ? 5.224 -37.871 14.172 1.00 98.25 62 VAL A N 1
ATOM 468 C CA . VAL A 1 62 ? 3.857 -37.706 13.669 1.00 98.25 62 VAL A CA 1
ATOM 469 C C . VAL A 1 62 ? 3.890 -37.877 12.153 1.00 98.25 62 VAL A C 1
ATOM 471 O O . VAL A 1 62 ? 4.383 -37.013 11.436 1.00 98.25 62 VAL A O 1
ATOM 474 N N . GLU A 1 63 ? 3.392 -39.012 11.670 1.00 98.25 63 GLU A N 1
ATOM 475 C CA . GLU A 1 63 ? 3.351 -39.354 10.245 1.00 98.25 63 GLU A CA 1
ATOM 476 C C . GLU A 1 63 ? 1.936 -39.119 9.694 1.00 98.25 63 GLU A C 1
ATOM 478 O O . GLU A 1 63 ? 0.958 -39.648 10.233 1.00 98.25 63 GLU A O 1
ATOM 483 N N . VAL A 1 64 ? 1.811 -38.310 8.640 1.00 97.94 64 VAL A N 1
ATOM 484 C CA . VAL A 1 64 ? 0.532 -37.950 8.008 1.00 97.94 64 VAL A CA 1
ATOM 485 C C . VAL A 1 64 ? 0.574 -38.158 6.495 1.00 97.94 64 VAL A C 1
ATOM 487 O O . VAL A 1 64 ? 1.616 -38.031 5.855 1.00 97.94 64 VAL A O 1
ATOM 490 N N . TYR A 1 65 ? -0.589 -38.470 5.923 1.00 98.38 65 TYR A N 1
ATOM 491 C CA . TYR A 1 65 ? -0.760 -38.794 4.508 1.00 98.38 65 TYR A CA 1
ATOM 492 C C . TYR A 1 65 ? -1.819 -37.866 3.903 1.00 98.38 65 TYR A C 1
ATOM 494 O O . TYR A 1 65 ? -2.968 -37.851 4.359 1.00 98.38 65 TYR A O 1
ATOM 502 N N . LEU A 1 66 ? -1.414 -37.084 2.902 1.00 98.44 66 LEU A N 1
ATOM 503 C CA . LEU A 1 66 ? -2.212 -36.057 2.239 1.00 98.44 66 LEU A CA 1
ATOM 504 C C . LEU A 1 66 ? -2.297 -36.361 0.733 1.00 98.44 66 LEU A C 1
ATOM 506 O O . LEU A 1 66 ? -1.301 -36.319 0.016 1.00 98.44 66 LEU A O 1
ATOM 510 N N . GLU A 1 67 ? -3.495 -36.660 0.247 1.00 98.25 67 GLU A N 1
ATOM 511 C CA . GLU A 1 67 ? -3.832 -36.818 -1.169 1.00 98.25 67 GLU A CA 1
ATOM 512 C C . GLU A 1 67 ? -4.567 -35.564 -1.653 1.00 98.25 67 GLU A C 1
ATOM 514 O O . GLU A 1 67 ? -5.554 -35.143 -1.046 1.00 98.25 67 GLU A O 1
ATOM 519 N N . LEU A 1 68 ? -4.102 -34.964 -2.750 1.00 98.25 68 LEU A N 1
ATOM 520 C CA . LEU A 1 68 ? -4.813 -33.860 -3.394 1.00 98.25 68 LEU A CA 1
ATOM 521 C C . LEU A 1 68 ? -5.836 -34.393 -4.395 1.00 98.25 68 LEU A C 1
ATOM 523 O O . LEU A 1 68 ? -5.479 -35.149 -5.298 1.00 98.25 68 LEU A O 1
ATOM 527 N N . VAL A 1 69 ? -7.092 -33.960 -4.277 1.00 95.56 69 VAL A N 1
ATOM 528 C CA . VAL A 1 69 ? -8.191 -34.381 -5.159 1.00 95.56 69 VAL A CA 1
ATOM 529 C C . VAL A 1 69 ? -8.862 -33.193 -5.842 1.00 95.56 69 VAL A C 1
ATOM 531 O O . VAL A 1 69 ? -9.120 -32.161 -5.227 1.00 95.56 69 VAL A O 1
ATOM 534 N N . ASN A 1 70 ? -9.199 -33.359 -7.121 1.00 94.44 70 ASN A N 1
ATOM 535 C CA . ASN A 1 70 ? -10.086 -32.452 -7.852 1.00 94.44 70 ASN A CA 1
ATOM 536 C C . ASN A 1 70 ? -11.534 -32.953 -7.699 1.00 94.44 70 ASN A C 1
ATOM 538 O O . ASN A 1 70 ? -11.820 -34.114 -8.005 1.00 94.44 70 ASN A O 1
ATOM 542 N N . THR A 1 71 ? -12.430 -32.105 -7.193 1.00 95.62 71 THR A N 1
ATOM 543 C CA . THR A 1 71 ? -13.842 -32.436 -6.937 1.00 95.62 71 THR A CA 1
ATOM 544 C C . THR A 1 71 ? -14.721 -31.185 -7.039 1.00 95.62 71 THR A C 1
ATOM 546 O O . THR A 1 71 ? -14.220 -30.075 -7.207 1.00 95.62 71 THR A O 1
ATOM 549 N N . THR A 1 72 ? -16.040 -31.339 -6.925 1.00 96.19 72 THR A N 1
ATOM 550 C CA . THR A 1 72 ? -16.937 -30.228 -6.585 1.00 96.19 72 THR A CA 1
ATOM 551 C C . THR A 1 72 ? -17.233 -30.187 -5.085 1.00 96.19 72 THR A C 1
ATOM 553 O O . THR A 1 72 ? -17.128 -31.205 -4.393 1.00 96.19 72 THR A O 1
ATOM 556 N N . ALA A 1 73 ? -17.594 -29.005 -4.579 1.00 95.56 73 ALA A N 1
ATOM 557 C CA . ALA A 1 73 ? -18.085 -28.786 -3.218 1.00 95.56 73 ALA A CA 1
ATOM 558 C C . ALA A 1 73 ? -19.096 -27.626 -3.179 1.00 95.56 73 ALA A C 1
ATOM 560 O O . ALA A 1 73 ? -19.067 -26.745 -4.038 1.00 95.56 73 ALA A O 1
ATOM 561 N N . SER A 1 74 ? -19.974 -27.620 -2.168 1.00 97.25 74 SER A N 1
ATOM 562 C CA . SER A 1 74 ? -21.039 -26.616 -1.981 1.00 97.25 74 SER A CA 1
ATOM 563 C C . SER A 1 74 ? -20.975 -25.965 -0.596 1.00 97.25 74 SER A C 1
ATOM 565 O O . SER A 1 74 ? -21.933 -26.035 0.171 1.00 97.25 74 SER A O 1
ATOM 567 N N . LEU A 1 75 ? -19.821 -25.383 -0.258 1.00 97.69 75 LEU A N 1
ATOM 568 C CA . LEU A 1 75 ? -19.469 -24.946 1.102 1.00 97.69 75 LEU A CA 1
ATOM 569 C C . LEU A 1 75 ? -20.413 -23.880 1.688 1.00 97.69 75 LEU A C 1
ATOM 571 O O . LEU A 1 75 ? -20.683 -23.885 2.884 1.00 97.69 75 LEU A O 1
ATOM 575 N N . ASP A 1 76 ? -20.970 -23.007 0.849 1.00 97.75 76 ASP A N 1
ATOM 576 C CA . ASP A 1 76 ? -22.009 -22.034 1.214 1.00 97.75 76 ASP A CA 1
ATOM 577 C C . ASP A 1 76 ? -23.382 -22.333 0.580 1.00 97.75 76 ASP A C 1
ATOM 579 O O . ASP A 1 76 ? -24.308 -21.523 0.637 1.00 97.75 76 ASP A O 1
ATOM 583 N N . GLY A 1 77 ? -23.529 -23.518 -0.018 1.00 97.38 77 GLY A N 1
ATOM 584 C CA . GLY A 1 77 ? -24.707 -23.935 -0.775 1.00 97.38 77 GLY A CA 1
ATOM 585 C C . GLY A 1 77 ? -24.603 -23.779 -2.294 1.00 97.38 77 GLY A C 1
ATOM 586 O O . GLY A 1 77 ? -25.463 -24.328 -2.985 1.00 97.38 77 GLY A O 1
ATOM 587 N N . VAL A 1 78 ? -23.572 -23.114 -2.833 1.00 97.75 78 VAL A N 1
ATOM 588 C CA . VAL A 1 78 ? -23.329 -23.037 -4.286 1.00 97.75 78 VAL A CA 1
ATOM 589 C C . VAL A 1 78 ? -22.227 -24.014 -4.696 1.00 97.75 78 VAL A C 1
ATOM 591 O O . VAL A 1 78 ? -21.141 -24.017 -4.129 1.00 97.75 78 VAL A O 1
ATOM 594 N N . GLU A 1 79 ? -22.510 -24.888 -5.668 1.00 97.31 79 GLU A N 1
ATOM 595 C CA . GLU A 1 79 ? -21.542 -25.877 -6.160 1.00 97.31 79 GLU A CA 1
ATOM 596 C C . GLU A 1 79 ? -20.515 -25.248 -7.115 1.00 97.31 79 GLU A C 1
ATOM 598 O O . GLU A 1 79 ? -20.883 -24.765 -8.187 1.00 97.31 79 GLU A O 1
ATOM 603 N N . ARG A 1 80 ? -19.225 -25.332 -6.760 1.00 95.31 80 ARG A N 1
ATOM 604 C CA . ARG A 1 80 ? -18.091 -25.029 -7.653 1.00 95.31 80 ARG A CA 1
ATOM 605 C C . ARG A 1 80 ? -17.066 -26.160 -7.674 1.00 95.31 80 ARG A C 1
ATOM 607 O O . ARG A 1 80 ? -17.085 -27.042 -6.815 1.00 95.31 80 ARG A O 1
ATOM 614 N N . ASN A 1 81 ? -16.152 -26.104 -8.642 1.00 95.56 81 ASN A N 1
ATOM 615 C CA . ASN A 1 81 ? -14.928 -26.906 -8.619 1.00 95.56 81 ASN A CA 1
ATOM 616 C C . ASN A 1 81 ? -14.019 -26.435 -7.473 1.00 95.56 81 ASN A C 1
ATOM 618 O O . ASN A 1 81 ? -13.938 -25.235 -7.199 1.00 95.56 81 ASN A O 1
ATOM 622 N N . VAL A 1 82 ? -13.324 -27.384 -6.854 1.00 96.62 82 VAL A N 1
ATOM 623 C CA . VAL A 1 82 ? -12.348 -27.176 -5.780 1.00 96.62 82 VAL A CA 1
ATOM 624 C C . VAL A 1 82 ? -11.214 -28.200 -5.890 1.00 96.62 82 VAL A C 1
ATOM 626 O O . VAL A 1 82 ? -11.385 -29.300 -6.429 1.00 96.62 82 VAL A O 1
ATOM 629 N N . LEU A 1 83 ? -10.054 -27.844 -5.350 1.00 97.75 83 LEU A N 1
ATOM 630 C CA . LEU A 1 83 ? -8.888 -28.713 -5.214 1.00 97.75 83 LEU A CA 1
ATOM 631 C C . LEU A 1 83 ? -8.676 -28.924 -3.712 1.00 97.75 83 LEU A C 1
ATOM 633 O O . LEU A 1 83 ? -8.363 -27.973 -3.011 1.00 97.75 83 LEU A O 1
ATOM 637 N N . LEU A 1 84 ? -8.914 -30.132 -3.197 1.00 97.69 84 LEU A N 1
ATOM 638 C CA . LEU A 1 84 ? -9.008 -30.393 -1.752 1.00 97.69 84 LEU A CA 1
ATOM 639 C C . LEU A 1 84 ? -7.948 -31.373 -1.256 1.00 97.69 84 LEU A C 1
ATOM 641 O O . LEU A 1 84 ? -7.547 -32.289 -1.973 1.00 97.69 84 LEU A O 1
ATOM 645 N N . VAL A 1 85 ? -7.576 -31.240 0.017 1.00 98.25 85 VAL A N 1
ATOM 646 C CA . VAL A 1 85 ? -6.692 -32.181 0.720 1.00 98.25 85 VAL A CA 1
ATOM 647 C C . VAL A 1 85 ? -7.546 -33.256 1.391 1.00 98.25 85 VAL A C 1
ATOM 649 O O . VAL A 1 85 ? -8.447 -32.940 2.166 1.00 98.25 85 VAL A O 1
ATOM 652 N N . ASN A 1 86 ? -7.309 -34.530 1.072 1.00 98.19 86 ASN A N 1
ATOM 653 C CA . ASN A 1 86 ? -8.105 -35.686 1.514 1.00 98.19 86 ASN A CA 1
ATOM 654 C C . ASN A 1 86 ? -9.630 -35.535 1.282 1.00 98.19 86 ASN A C 1
ATOM 656 O O . ASN A 1 86 ? -10.438 -36.194 1.938 1.00 98.19 86 ASN A O 1
ATOM 660 N N . GLY A 1 87 ? -10.033 -34.676 0.337 1.00 95.88 87 GLY A N 1
ATOM 661 C CA . GLY A 1 87 ? -11.434 -34.411 -0.001 1.00 95.88 87 GLY A CA 1
ATOM 662 C C . GLY A 1 87 ? -12.207 -33.529 0.987 1.00 95.88 87 GLY A C 1
ATOM 663 O O . GLY A 1 87 ? -13.435 -33.510 0.907 1.00 95.88 87 GLY A O 1
ATOM 664 N N . THR A 1 88 ? -11.543 -32.804 1.897 1.00 97.31 88 THR A N 1
ATOM 665 C CA . THR A 1 88 ? -12.202 -31.874 2.836 1.00 97.31 88 THR A CA 1
ATOM 666 C C . THR A 1 88 ? -11.743 -30.428 2.650 1.00 97.31 88 THR A C 1
ATOM 668 O O . THR A 1 88 ? -10.624 -30.174 2.209 1.00 97.31 88 THR A O 1
ATOM 671 N N . PHE A 1 89 ? -12.610 -29.479 3.017 1.00 97.94 89 PHE A N 1
ATOM 672 C CA . PHE A 1 89 ? -12.237 -28.082 3.240 1.00 97.94 89 PHE A CA 1
ATOM 673 C C . PHE A 1 89 ? -12.712 -27.634 4.635 1.00 97.94 89 PHE A C 1
ATOM 675 O O . PHE A 1 89 ? -13.910 -27.743 4.908 1.00 97.94 89 PHE A O 1
ATOM 682 N N . PRO A 1 90 ? -11.825 -27.117 5.505 1.00 98.50 90 PRO A N 1
ATOM 683 C CA . PRO A 1 90 ? -10.365 -27.156 5.388 1.00 98.50 90 PRO A CA 1
ATOM 684 C C . PRO A 1 90 ? -9.809 -28.590 5.273 1.00 98.50 90 PRO A C 1
ATOM 686 O O . PRO A 1 90 ? -10.488 -29.576 5.582 1.00 98.50 90 PRO A O 1
ATOM 689 N N . GLY A 1 91 ? -8.566 -28.714 4.821 1.00 98.44 91 GLY A N 1
ATOM 690 C CA . GLY A 1 91 ? -7.810 -29.962 4.841 1.00 98.44 91 GLY A CA 1
ATOM 691 C C . GLY A 1 91 ? -7.494 -30.432 6.271 1.00 98.44 91 GLY A C 1
ATOM 692 O O . GLY A 1 91 ? -7.550 -29.632 7.212 1.00 98.44 91 GLY A O 1
ATOM 693 N N . PRO A 1 92 ? -7.149 -31.719 6.472 1.00 98.31 92 PRO A N 1
ATOM 694 C CA . PRO A 1 92 ? -6.924 -32.283 7.803 1.00 98.31 92 PRO A CA 1
ATOM 695 C C . PRO A 1 92 ? -5.846 -31.537 8.597 1.00 98.31 92 PRO A C 1
ATOM 697 O O . PRO A 1 92 ? -4.725 -31.373 8.118 1.00 98.31 92 PRO A O 1
ATOM 700 N N . THR A 1 93 ? -6.163 -31.126 9.825 1.00 98.75 93 THR A N 1
ATOM 701 C CA . THR A 1 93 ? -5.205 -30.459 10.716 1.00 98.75 93 THR A CA 1
ATOM 702 C C . THR A 1 93 ? -4.067 -31.405 11.104 1.00 98.75 93 THR A C 1
ATOM 704 O O . THR A 1 93 ? -4.306 -32.466 11.683 1.00 98.75 93 THR A O 1
ATOM 707 N N . ILE A 1 94 ? -2.824 -30.999 10.844 1.00 98.75 94 ILE A N 1
ATOM 708 C CA . ILE A 1 94 ? -1.622 -31.653 11.369 1.00 98.75 94 ILE A CA 1
ATOM 709 C C . ILE A 1 94 ? -1.513 -31.287 12.852 1.00 98.75 94 ILE A C 1
ATOM 711 O O . ILE A 1 94 ? -1.463 -30.106 13.192 1.00 98.75 94 ILE A O 1
ATOM 715 N N . ILE A 1 95 ? -1.492 -32.284 13.741 1.00 98.75 95 ILE A N 1
ATOM 716 C CA . ILE A 1 95 ? -1.398 -32.073 15.192 1.00 98.75 95 ILE A CA 1
ATOM 717 C C . ILE A 1 95 ? -0.171 -32.806 15.733 1.00 98.75 95 ILE A C 1
ATOM 719 O O . ILE A 1 95 ? -0.101 -34.032 15.669 1.00 98.75 95 ILE A O 1
ATOM 723 N N . ALA A 1 96 ? 0.768 -32.048 16.294 1.00 98.62 96 ALA A N 1
ATOM 724 C CA . ALA A 1 96 ? 2.001 -32.545 16.902 1.00 98.62 96 ALA A CA 1
ATOM 725 C C . ALA A 1 96 ? 2.235 -31.912 18.283 1.00 98.62 96 ALA A C 1
ATOM 727 O O . ALA A 1 96 ? 1.462 -31.058 18.728 1.00 98.62 96 ALA A O 1
ATOM 728 N N . ASN A 1 97 ? 3.297 -32.317 18.973 1.00 98.62 97 ASN A N 1
ATOM 729 C CA . ASN A 1 97 ? 3.809 -31.651 20.167 1.00 98.62 97 ASN A CA 1
ATOM 730 C C . ASN A 1 97 ? 5.114 -30.925 19.846 1.00 98.62 97 ASN A C 1
ATOM 732 O O . ASN A 1 97 ? 5.860 -31.316 18.948 1.00 98.62 97 ASN A O 1
ATOM 736 N N . TRP A 1 98 ? 5.408 -29.885 20.616 1.00 98.50 98 TRP A N 1
ATOM 737 C CA . TRP A 1 98 ? 6.685 -29.192 20.572 1.00 98.50 98 TRP A CA 1
ATOM 738 C C . TRP A 1 98 ? 7.831 -30.181 20.808 1.00 98.50 98 TRP A C 1
ATOM 740 O O . TRP A 1 98 ? 7.889 -30.836 21.852 1.00 98.50 98 TRP A O 1
ATOM 750 N N . GLY A 1 99 ? 8.721 -30.295 19.822 1.00 97.19 99 GLY A N 1
ATOM 751 C CA . GLY A 1 99 ? 9.834 -31.238 19.811 1.00 97.19 99 GLY A CA 1
ATOM 752 C C . GLY A 1 99 ? 9.683 -32.471 18.920 1.00 97.19 99 GLY A C 1
ATOM 753 O O . GLY A 1 99 ? 10.713 -33.040 18.544 1.00 97.19 99 GLY A O 1
ATOM 754 N N . ASP A 1 100 ? 8.456 -32.845 18.543 1.00 98.62 100 ASP A N 1
ATOM 755 C CA . ASP A 1 100 ? 8.182 -33.997 17.672 1.00 98.62 100 ASP A CA 1
ATOM 756 C C . ASP A 1 100 ? 8.757 -33.795 16.258 1.00 98.62 100 ASP A C 1
ATOM 758 O O . ASP A 1 100 ? 8.794 -32.680 15.728 1.00 98.62 100 ASP A O 1
ATOM 762 N N . THR A 1 101 ? 9.158 -34.889 15.609 1.00 98.62 101 THR A N 1
ATOM 763 C CA . THR A 1 101 ? 9.415 -34.898 14.160 1.00 98.62 101 THR A CA 1
ATOM 764 C C . THR A 1 101 ? 8.094 -35.105 13.426 1.00 98.62 101 THR A C 1
ATOM 766 O O . THR A 1 101 ? 7.334 -36.008 13.772 1.00 98.62 101 THR A O 1
ATOM 769 N N . VAL A 1 102 ? 7.814 -34.317 12.392 1.00 98.62 102 VAL A N 1
ATOM 770 C CA . VAL A 1 102 ? 6.620 -34.467 11.553 1.00 98.62 102 VAL A CA 1
ATOM 771 C C . VAL A 1 102 ? 7.037 -34.913 10.156 1.00 98.62 102 VAL A C 1
ATOM 773 O O . VAL A 1 102 ? 7.966 -34.364 9.566 1.00 98.62 102 VAL A O 1
ATOM 776 N N . VAL A 1 103 ? 6.351 -35.934 9.645 1.00 98.81 103 VAL A N 1
ATOM 777 C CA . VAL A 1 103 ? 6.574 -36.538 8.327 1.00 98.81 103 VAL A CA 1
ATOM 778 C C . VAL A 1 103 ? 5.276 -36.433 7.535 1.00 98.81 103 VAL A C 1
ATOM 780 O O . VAL A 1 103 ? 4.246 -36.959 7.956 1.00 98.81 103 VAL A O 1
ATOM 783 N N . VAL A 1 104 ? 5.315 -35.737 6.401 1.00 98.75 104 VAL A N 1
ATOM 784 C CA . VAL A 1 104 ? 4.141 -35.417 5.580 1.00 98.75 104 VAL A CA 1
ATOM 785 C C . VAL A 1 104 ? 4.311 -36.034 4.199 1.00 98.75 104 VAL A C 1
ATOM 787 O O . VAL A 1 104 ? 5.040 -35.509 3.356 1.00 98.75 104 VAL A O 1
ATOM 790 N N . HIS A 1 105 ? 3.625 -37.148 3.955 1.00 98.62 105 HIS A N 1
ATOM 791 C CA . HIS A 1 105 ? 3.567 -37.779 2.641 1.00 98.62 105 HIS A CA 1
ATOM 792 C C . HIS A 1 105 ? 2.496 -37.092 1.792 1.00 98.62 105 HIS A C 1
ATOM 794 O O . HIS A 1 105 ? 1.305 -37.204 2.087 1.00 98.62 105 HIS A O 1
ATOM 800 N N . LEU A 1 106 ? 2.913 -36.398 0.734 1.00 98.56 106 LEU A N 1
ATOM 801 C CA . LEU A 1 106 ? 2.023 -35.758 -0.231 1.00 98.56 106 LEU A CA 1
ATOM 802 C C . LEU A 1 106 ? 1.916 -36.620 -1.495 1.00 98.56 106 LEU A C 1
ATOM 804 O O . LEU A 1 106 ? 2.927 -37.046 -2.053 1.00 98.56 106 LEU A O 1
ATOM 808 N N . TYR A 1 107 ? 0.694 -36.847 -1.972 1.00 98.69 107 TYR A N 1
ATOM 809 C CA . TYR A 1 107 ? 0.400 -37.457 -3.269 1.00 98.69 107 TYR A CA 1
ATOM 810 C C . TYR A 1 107 ? -0.399 -36.482 -4.139 1.00 98.69 107 TYR A C 1
ATOM 812 O O . TYR A 1 107 ? -1.479 -36.025 -3.749 1.00 98.69 107 TYR A O 1
ATOM 820 N N . ASN A 1 108 ? 0.121 -36.165 -5.329 1.00 98.25 108 ASN A N 1
ATOM 821 C CA . ASN A 1 108 ? -0.575 -35.301 -6.277 1.00 98.25 108 ASN A CA 1
ATOM 822 C C . ASN A 1 108 ? -1.582 -36.113 -7.112 1.00 98.25 108 ASN A C 1
ATOM 824 O O . ASN A 1 108 ? -1.292 -36.527 -8.235 1.00 98.25 108 ASN A O 1
ATOM 828 N N . GLY A 1 109 ? -2.785 -36.317 -6.571 1.00 97.44 109 GLY A N 1
ATOM 829 C CA . GLY A 1 109 ? -3.919 -36.921 -7.280 1.00 97.44 109 GLY A CA 1
ATOM 830 C C . GLY A 1 109 ? -4.655 -35.970 -8.242 1.00 97.44 109 GLY A C 1
ATOM 831 O O . GLY A 1 109 ? -5.709 -36.334 -8.772 1.00 97.44 109 GLY A O 1
ATOM 832 N N . LEU A 1 110 ? -4.144 -34.753 -8.484 1.00 95.25 110 LEU A N 1
ATOM 833 C CA . LEU A 1 110 ? -4.775 -33.783 -9.384 1.00 95.25 110 LEU A CA 1
ATOM 834 C C . LEU A 1 110 ? -4.598 -34.177 -10.856 1.00 95.25 110 LEU A C 1
ATOM 836 O O . LEU A 1 110 ? -3.635 -34.828 -11.249 1.00 95.25 110 LEU A O 1
ATOM 840 N N . ALA A 1 111 ? -5.532 -33.749 -11.707 1.00 88.06 111 ALA A N 1
ATOM 841 C CA . ALA A 1 111 ? -5.566 -34.167 -13.110 1.00 88.06 111 ALA A CA 1
ATOM 842 C C . ALA A 1 111 ? -4.633 -33.371 -14.044 1.00 88.06 111 ALA A C 1
ATOM 844 O O . ALA A 1 111 ? -4.324 -33.848 -15.138 1.00 88.06 111 ALA A O 1
ATOM 845 N N . ASN A 1 112 ? -4.258 -32.139 -13.673 1.00 84.94 112 ASN A N 1
ATOM 846 C CA . ASN A 1 112 ? -3.689 -31.163 -14.613 1.00 84.94 112 ASN A CA 1
ATOM 847 C C . ASN A 1 112 ? -2.768 -30.084 -13.997 1.00 84.94 112 ASN A C 1
ATOM 849 O O . ASN A 1 112 ? -2.190 -29.301 -14.753 1.00 84.94 112 ASN A O 1
ATOM 853 N N . ASN A 1 113 ? -2.616 -30.020 -12.671 1.00 88.12 113 ASN A N 1
ATOM 854 C CA . ASN A 1 113 ? -1.773 -29.035 -11.979 1.00 88.12 113 ASN A CA 1
ATOM 855 C C . ASN A 1 113 ? -0.560 -29.724 -11.330 1.00 88.12 113 ASN A C 1
ATOM 857 O O . ASN A 1 113 ? -0.674 -30.843 -10.832 1.00 88.12 113 ASN A O 1
ATOM 861 N N . GLY A 1 114 ? 0.578 -29.027 -11.273 1.00 93.12 114 GLY A N 1
ATOM 862 C CA . GLY A 1 114 ? 1.606 -29.340 -10.278 1.00 93.12 114 GLY A CA 1
ATOM 863 C C . GLY A 1 114 ? 1.124 -28.996 -8.863 1.00 93.12 114 GLY A C 1
ATOM 864 O O . GLY A 1 114 ? 0.024 -28.468 -8.680 1.00 93.12 114 GLY A O 1
ATOM 865 N N . THR A 1 115 ? 1.949 -29.286 -7.863 1.00 96.19 115 THR A N 1
ATOM 866 C CA . THR A 1 115 ? 1.729 -28.846 -6.478 1.00 96.19 115 THR A CA 1
ATOM 867 C C . THR A 1 115 ? 3.052 -28.730 -5.725 1.00 96.19 115 THR A C 1
ATOM 869 O O . THR A 1 115 ? 4.022 -29.409 -6.051 1.00 96.19 115 THR A O 1
ATOM 872 N N . SER A 1 116 ? 3.068 -27.944 -4.659 1.00 97.31 116 SER A N 1
ATOM 873 C CA . SER A 1 116 ? 4.011 -28.065 -3.544 1.00 97.31 116 SER A CA 1
ATOM 874 C C . SER A 1 116 ? 3.273 -27.625 -2.277 1.00 97.31 116 SER A C 1
ATOM 876 O O . SER A 1 116 ? 2.384 -26.783 -2.383 1.00 97.31 116 SER A O 1
ATOM 878 N N . LEU A 1 117 ? 3.552 -28.212 -1.110 1.00 98.06 117 LEU A N 1
ATOM 879 C CA . LEU A 1 117 ? 2.921 -27.789 0.149 1.00 98.06 117 LEU A CA 1
ATOM 880 C C . LEU A 1 117 ? 3.917 -27.019 1.008 1.00 98.06 117 LEU A C 1
ATOM 882 O O . LEU A 1 117 ? 4.886 -27.603 1.484 1.00 98.06 117 LEU A O 1
ATOM 886 N N . HIS A 1 118 ? 3.628 -25.741 1.240 1.00 98.75 118 HIS A N 1
ATOM 887 C CA . HIS A 1 118 ? 4.350 -24.919 2.199 1.00 98.75 118 HIS A CA 1
ATOM 888 C C . HIS A 1 118 ? 3.718 -25.030 3.593 1.00 98.75 118 HIS A C 1
ATOM 890 O O . HIS A 1 118 ? 2.497 -25.152 3.737 1.00 98.75 118 HIS A O 1
ATOM 896 N N . PHE A 1 119 ? 4.562 -24.993 4.625 1.00 98.75 119 PHE A N 1
ATOM 897 C CA . PHE A 1 119 ? 4.179 -25.113 6.031 1.00 98.75 119 PHE A CA 1
ATOM 898 C C . PHE A 1 119 ? 4.368 -23.763 6.725 1.00 98.75 119 PHE A C 1
ATOM 900 O O . PHE A 1 119 ? 5.367 -23.522 7.400 1.00 98.75 119 PHE A O 1
ATOM 907 N N . HIS A 1 120 ? 3.389 -22.891 6.509 1.00 98.75 120 HIS A N 1
ATOM 908 C CA . HIS A 1 120 ? 3.414 -21.472 6.836 1.00 98.75 120 HIS A CA 1
ATOM 909 C C . HIS A 1 120 ? 3.933 -21.172 8.250 1.00 98.75 120 HIS A C 1
ATOM 911 O O . HIS A 1 120 ? 3.498 -21.780 9.234 1.00 98.75 120 HIS A O 1
ATOM 917 N N . GLY A 1 121 ? 4.875 -20.237 8.358 1.00 97.94 121 GLY A N 1
ATOM 918 C CA . GLY A 1 121 ? 5.481 -19.806 9.624 1.00 97.94 121 GLY A CA 1
ATOM 919 C C . GLY A 1 121 ? 6.374 -20.833 10.339 1.00 97.94 121 GLY A C 1
ATOM 920 O O . GLY A 1 121 ? 6.967 -20.502 11.367 1.00 97.94 121 GLY A O 1
ATOM 921 N N . LEU A 1 122 ? 6.518 -22.071 9.843 1.00 98.12 122 LEU A N 1
ATOM 922 C CA . LEU A 1 122 ? 7.554 -22.959 10.373 1.00 98.12 122 LEU A CA 1
ATOM 923 C C . LEU A 1 122 ? 8.929 -22.430 9.973 1.00 98.12 122 LEU A C 1
ATOM 925 O O . LEU A 1 122 ? 9.219 -22.243 8.795 1.00 98.12 122 LEU A O 1
ATOM 929 N N . ARG A 1 123 ? 9.822 -22.307 10.957 1.00 97.12 123 ARG A N 1
ATOM 930 C CA . ARG A 1 123 ? 11.216 -21.893 10.748 1.00 97.12 123 ARG A CA 1
ATOM 931 C C . ARG A 1 123 ? 11.988 -22.810 9.786 1.00 97.12 123 ARG A C 1
ATOM 933 O O . ARG A 1 123 ? 13.011 -22.398 9.267 1.00 97.12 123 ARG A O 1
ATOM 940 N N . GLN A 1 124 ? 11.559 -24.061 9.568 1.00 97.75 124 GLN A N 1
ATOM 941 C CA . GLN A 1 124 ? 12.279 -25.037 8.721 1.00 97.75 124 GLN A CA 1
ATOM 942 C C . GLN A 1 124 ? 13.787 -25.083 9.056 1.00 97.75 124 GLN A C 1
ATOM 944 O O . GLN A 1 124 ? 14.646 -25.093 8.174 1.00 97.75 124 GLN A O 1
ATOM 949 N N . ASN A 1 125 ? 14.103 -25.053 10.359 1.00 95.62 125 ASN A N 1
ATOM 950 C CA . ASN A 1 125 ? 15.457 -24.896 10.894 1.00 95.62 125 ASN A CA 1
ATOM 951 C C . ASN A 1 125 ? 16.391 -25.986 10.332 1.00 95.62 125 ASN A C 1
ATOM 953 O O . ASN A 1 125 ? 16.144 -27.179 10.542 1.00 95.62 125 ASN A O 1
ATOM 957 N N . HIS A 1 126 ? 17.409 -25.577 9.565 1.00 96.44 126 HIS A N 1
ATOM 958 C CA . HIS A 1 126 ? 18.304 -26.455 8.793 1.00 96.44 126 HIS A CA 1
ATOM 959 C C . HIS A 1 126 ? 17.573 -27.509 7.931 1.00 96.44 126 HIS A C 1
ATOM 961 O O . HIS A 1 126 ? 18.086 -28.599 7.680 1.00 96.44 126 HIS A O 1
ATOM 967 N N . THR A 1 127 ? 16.354 -27.203 7.482 1.00 97.44 127 THR A N 1
ATOM 968 C CA . THR A 1 127 ? 15.473 -28.110 6.728 1.00 97.44 127 THR A CA 1
ATOM 969 C C . THR A 1 127 ? 14.846 -27.457 5.489 1.00 97.44 127 THR A C 1
ATOM 971 O O . THR A 1 127 ? 13.951 -28.053 4.899 1.00 97.44 127 THR A O 1
ATOM 974 N N . ASN A 1 128 ? 15.375 -26.313 5.022 1.00 98.25 128 ASN A N 1
ATOM 975 C CA . ASN A 1 128 ? 14.920 -25.516 3.864 1.00 98.25 128 ASN A CA 1
ATOM 976 C C . ASN A 1 128 ? 14.411 -26.295 2.617 1.00 98.25 128 ASN A C 1
ATOM 978 O O . ASN A 1 128 ? 13.373 -25.900 2.089 1.00 98.25 128 ASN A O 1
ATOM 982 N N . PRO A 1 129 ? 14.995 -27.429 2.165 1.00 97.50 129 PRO A N 1
ATOM 983 C CA . PRO A 1 129 ? 14.409 -28.237 1.078 1.00 97.50 129 PRO A CA 1
ATOM 984 C C . PRO A 1 129 ? 12.990 -28.783 1.351 1.00 97.50 129 PRO A C 1
ATOM 986 O O . PRO A 1 129 ? 12.310 -29.230 0.431 1.00 97.50 129 PRO A O 1
ATOM 989 N N . ASN A 1 130 ? 12.527 -28.748 2.605 1.00 98.31 130 ASN A N 1
ATOM 990 C CA . ASN A 1 130 ? 11.186 -29.146 3.040 1.00 98.31 130 ASN A CA 1
ATOM 991 C C . ASN A 1 130 ? 10.210 -27.960 3.153 1.00 98.31 130 ASN A C 1
ATOM 993 O O . ASN A 1 130 ? 9.070 -28.157 3.573 1.00 98.31 130 ASN A O 1
ATOM 997 N N . ASP A 1 131 ? 10.640 -26.745 2.795 1.00 98.44 131 ASP A N 1
ATOM 998 C CA . ASP A 1 131 ? 9.813 -25.535 2.849 1.00 98.44 131 ASP A CA 1
ATOM 999 C C . ASP A 1 131 ? 8.692 -25.522 1.798 1.00 98.44 131 ASP A C 1
ATOM 1001 O O . ASP A 1 131 ? 7.676 -24.861 1.985 1.00 98.44 131 ASP A O 1
ATOM 1005 N N . GLY A 1 132 ? 8.837 -26.295 0.717 1.00 97.31 132 GLY A N 1
ATOM 1006 C CA . GLY A 1 132 ? 7.733 -26.599 -0.194 1.00 97.31 132 GLY A CA 1
ATOM 1007 C C . GLY A 1 132 ? 7.332 -25.471 -1.145 1.00 97.31 132 GLY A C 1
ATOM 1008 O O . GLY A 1 132 ? 6.165 -25.379 -1.529 1.00 97.31 132 GLY A O 1
ATOM 1009 N N . VAL A 1 133 ? 8.285 -24.634 -1.561 1.00 97.75 133 VAL A N 1
ATOM 1010 C CA . VAL A 1 133 ? 8.068 -23.519 -2.494 1.00 97.75 133 VAL A CA 1
ATOM 1011 C C . VAL A 1 133 ? 8.511 -23.912 -3.899 1.00 97.75 133 VAL A C 1
ATOM 1013 O O . VAL A 1 133 ? 9.697 -24.137 -4.164 1.00 97.75 133 VAL A O 1
ATOM 1016 N N . ALA A 1 134 ? 7.544 -23.980 -4.816 1.00 94.19 134 ALA A N 1
ATOM 1017 C CA . ALA A 1 134 ? 7.798 -24.188 -6.235 1.00 94.19 134 ALA A CA 1
ATOM 1018 C C . ALA A 1 134 ? 8.715 -23.086 -6.803 1.00 94.19 134 ALA A C 1
ATOM 1020 O O . ALA A 1 134 ? 8.566 -21.915 -6.461 1.00 94.19 134 ALA A O 1
ATOM 1021 N N . SER A 1 135 ? 9.645 -23.464 -7.684 1.00 93.38 135 SER A N 1
ATOM 1022 C CA . SER A 1 135 ? 10.652 -22.569 -8.292 1.00 93.38 135 SER A CA 1
ATOM 1023 C C . SER A 1 135 ? 11.730 -22.029 -7.336 1.00 93.38 135 SER A C 1
ATOM 1025 O O . SER A 1 135 ? 12.586 -21.269 -7.781 1.00 93.38 135 SER A O 1
ATOM 1027 N N . ILE A 1 136 ? 11.738 -22.415 -6.052 1.00 96.06 136 ILE A N 1
ATOM 1028 C CA . ILE A 1 136 ? 12.770 -21.992 -5.082 1.00 96.06 136 ILE A CA 1
ATOM 1029 C C . ILE A 1 136 ? 13.372 -23.200 -4.367 1.00 96.06 136 ILE A C 1
ATOM 1031 O O . ILE A 1 136 ? 14.522 -23.552 -4.630 1.00 96.06 136 ILE A O 1
ATOM 1035 N N . THR A 1 137 ? 12.601 -23.870 -3.504 1.00 97.75 137 THR A N 1
ATOM 1036 C CA . THR A 1 137 ? 13.087 -25.018 -2.719 1.00 97.75 137 THR A CA 1
ATOM 1037 C C . THR A 1 137 ? 12.812 -26.366 -3.382 1.00 97.75 137 THR A C 1
ATOM 1039 O O . THR A 1 137 ? 13.474 -27.352 -3.065 1.00 97.75 137 THR A O 1
ATOM 1042 N N . GLN A 1 138 ? 11.912 -26.417 -4.370 1.00 96.69 138 GLN A N 1
ATOM 1043 C CA . GLN A 1 138 ? 11.690 -27.600 -5.207 1.00 96.69 138 GLN A CA 1
ATOM 1044 C C . GLN A 1 138 ? 11.101 -27.260 -6.587 1.00 96.69 138 GLN A C 1
ATOM 1046 O O . GLN A 1 138 ? 10.488 -26.208 -6.784 1.00 96.69 138 GLN A O 1
ATOM 1051 N N . CYS A 1 139 ? 11.191 -28.205 -7.527 1.00 96.38 139 CYS A N 1
ATOM 1052 C CA . CYS A 1 139 ? 10.283 -28.240 -8.676 1.00 96.38 139 CYS A CA 1
ATOM 1053 C C . CYS A 1 139 ? 8.859 -28.641 -8.226 1.00 96.38 139 CYS A C 1
ATOM 1055 O O . CYS A 1 139 ? 8.721 -29.360 -7.230 1.00 96.38 139 CYS A O 1
ATOM 1057 N N . PRO A 1 140 ? 7.788 -28.244 -8.940 1.00 95.94 140 PRO A N 1
ATOM 1058 C CA . PRO A 1 140 ? 6.433 -28.705 -8.645 1.00 95.94 140 PRO A CA 1
ATOM 1059 C C . PRO A 1 140 ? 6.310 -30.230 -8.751 1.00 95.94 140 PRO A C 1
ATOM 1061 O O . PRO A 1 140 ? 6.723 -30.837 -9.738 1.00 95.94 140 PRO A O 1
ATOM 1064 N N . LEU A 1 141 ? 5.669 -30.855 -7.767 1.00 97.31 141 LEU A N 1
ATOM 1065 C CA . LEU A 1 141 ? 5.340 -32.275 -7.801 1.00 97.31 141 LEU A CA 1
ATOM 1066 C C . LEU A 1 141 ? 4.314 -32.547 -8.913 1.00 97.31 141 LEU A C 1
ATOM 1068 O O . LEU A 1 141 ? 3.212 -31.990 -8.905 1.00 97.31 141 LEU A O 1
ATOM 1072 N N . ALA A 1 142 ? 4.667 -33.404 -9.870 1.00 96.31 142 ALA A N 1
ATOM 1073 C CA . ALA A 1 142 ? 3.829 -33.709 -11.027 1.00 96.31 142 ALA A CA 1
ATOM 1074 C C . ALA A 1 142 ? 2.583 -34.559 -10.673 1.00 96.31 142 ALA A C 1
ATOM 1076 O O . ALA A 1 142 ? 2.622 -35.341 -9.721 1.00 96.31 142 ALA A O 1
ATOM 1077 N N . PRO A 1 143 ? 1.486 -34.460 -11.452 1.00 96.19 143 PRO A N 1
ATOM 1078 C CA . PRO A 1 143 ? 0.344 -35.371 -11.370 1.00 96.19 143 PRO A CA 1
ATOM 1079 C C . PRO A 1 143 ? 0.729 -36.853 -11.363 1.00 96.19 143 PRO A C 1
ATOM 1081 O O . PRO A 1 143 ? 1.364 -37.345 -12.295 1.00 96.19 143 PRO A O 1
ATOM 1084 N N . GLY A 1 144 ? 0.280 -37.576 -10.338 1.00 96.81 144 GLY A N 1
ATOM 1085 C CA . GLY A 1 144 ? 0.548 -38.999 -10.138 1.00 96.81 144 GLY A CA 1
ATOM 1086 C C . GLY A 1 144 ? 1.818 -39.326 -9.345 1.00 96.81 144 GLY A C 1
ATOM 1087 O O . GLY A 1 144 ? 2.040 -40.507 -9.082 1.00 96.81 144 GLY A O 1
ATOM 1088 N N . GLU A 1 145 ? 2.603 -38.327 -8.935 1.00 98.19 145 GLU A N 1
ATOM 1089 C CA . GLU A 1 145 ? 3.822 -38.503 -8.134 1.00 98.19 145 GLU A CA 1
ATOM 1090 C C . GLU A 1 145 ? 3.597 -38.229 -6.633 1.00 98.19 145 GLU A C 1
ATOM 1092 O O . GLU A 1 145 ? 2.579 -37.659 -6.219 1.00 98.19 145 GLU A O 1
ATOM 1097 N N . SER A 1 146 ? 4.582 -38.614 -5.814 1.00 98.12 146 SER A N 1
ATOM 1098 C CA . SER A 1 146 ? 4.618 -38.356 -4.369 1.00 98.12 146 SER A CA 1
ATOM 1099 C C . SER A 1 146 ? 5.941 -37.752 -3.902 1.00 98.12 146 SER A C 1
ATOM 1101 O O . SER A 1 146 ? 7.003 -38.138 -4.379 1.00 98.12 146 SER A O 1
ATOM 1103 N N . ILE A 1 147 ? 5.870 -36.880 -2.894 1.00 98.06 147 ILE A N 1
ATOM 1104 C CA . ILE A 1 147 ? 7.023 -36.374 -2.133 1.00 98.06 147 ILE A CA 1
ATOM 1105 C C . ILE A 1 147 ? 6.775 -36.583 -0.633 1.00 98.06 147 ILE A C 1
ATOM 1107 O O . ILE A 1 147 ? 5.638 -36.785 -0.202 1.00 98.06 147 ILE A O 1
ATOM 1111 N N . THR A 1 148 ? 7.833 -36.579 0.175 1.00 98.50 148 THR A N 1
ATOM 1112 C CA . THR A 1 148 ? 7.731 -36.655 1.639 1.00 98.50 148 THR A CA 1
ATOM 1113 C C . THR A 1 148 ? 8.507 -35.508 2.261 1.00 98.50 148 THR A C 1
ATOM 1115 O O . THR A 1 148 ? 9.730 -35.485 2.171 1.00 98.50 148 THR A O 1
ATOM 1118 N N . TYR A 1 149 ? 7.800 -34.591 2.914 1.00 98.56 149 TYR A N 1
ATOM 1119 C CA . TYR A 1 149 ? 8.412 -33.537 3.718 1.00 98.56 149 TYR A CA 1
ATOM 1120 C C . TYR A 1 149 ? 8.717 -34.081 5.116 1.00 98.56 149 TYR A C 1
ATOM 1122 O O . TYR A 1 149 ? 7.899 -34.800 5.689 1.00 98.56 149 TYR A O 1
ATOM 1130 N N . THR A 1 150 ? 9.879 -33.753 5.674 1.00 98.25 150 THR A N 1
ATOM 1131 C CA . THR A 1 150 ? 10.265 -34.092 7.052 1.00 98.25 150 THR A CA 1
ATOM 1132 C C . THR A 1 150 ? 10.855 -32.863 7.729 1.00 98.25 150 THR A C 1
ATOM 1134 O O . THR A 1 150 ? 11.899 -32.364 7.319 1.00 98.25 150 THR A O 1
ATOM 1137 N N . TRP A 1 151 ? 10.217 -32.409 8.802 1.00 97.75 151 TRP A N 1
ATOM 1138 C CA . TRP A 1 151 ? 10.669 -31.274 9.608 1.00 97.75 151 TRP A CA 1
ATOM 1139 C C . TRP A 1 151 ? 10.457 -31.554 11.099 1.00 97.75 151 TRP A C 1
ATOM 1141 O O . TRP A 1 151 ? 9.764 -32.499 11.481 1.00 97.75 151 TRP A O 1
ATOM 1151 N N . ARG A 1 152 ? 11.074 -30.754 11.972 1.00 97.50 152 ARG A N 1
ATOM 1152 C CA . ARG A 1 152 ? 10.908 -30.868 13.429 1.00 97.50 152 ARG A CA 1
ATOM 1153 C C . ARG A 1 152 ? 10.100 -29.693 13.963 1.00 97.50 152 ARG A C 1
ATOM 1155 O O . ARG A 1 152 ? 10.327 -28.554 13.572 1.00 97.50 152 ARG A O 1
ATOM 1162 N N . ALA A 1 153 ? 9.181 -29.970 14.881 1.00 97.94 153 ALA A N 1
ATOM 1163 C CA . ALA A 1 153 ? 8.341 -28.978 15.537 1.00 97.94 153 ALA A CA 1
ATOM 1164 C C . ALA A 1 153 ? 9.161 -28.122 16.527 1.00 97.94 153 ALA A C 1
ATOM 1166 O O . ALA A 1 153 ? 9.169 -28.392 17.728 1.00 97.94 153 ALA A O 1
ATOM 1167 N N . THR A 1 154 ? 9.904 -27.126 16.026 1.00 97.75 154 THR A N 1
ATOM 1168 C CA . THR A 1 154 ? 10.783 -26.264 16.841 1.00 97.75 154 THR A CA 1
ATOM 1169 C C . THR A 1 154 ? 10.052 -25.115 17.534 1.00 97.75 154 THR A C 1
ATOM 1171 O O . THR A 1 154 ? 10.377 -24.807 18.676 1.00 97.75 154 THR A O 1
ATOM 1174 N N . GLN A 1 155 ? 9.049 -24.517 16.885 1.00 98.25 155 GLN A N 1
ATOM 1175 C CA . GLN A 1 155 ? 8.102 -23.573 17.502 1.00 98.25 155 GLN A CA 1
ATOM 1176 C C . GLN A 1 155 ? 6.898 -24.327 18.104 1.00 98.25 155 GLN A C 1
ATOM 1178 O O . GLN A 1 155 ? 6.781 -25.544 17.950 1.00 98.25 155 GLN A O 1
ATOM 1183 N N . TYR A 1 156 ? 5.984 -23.617 18.773 1.00 98.56 156 TYR A N 1
ATOM 1184 C CA . TYR A 1 156 ? 4.699 -24.147 19.244 1.00 98.56 156 TYR A CA 1
ATOM 1185 C C . TYR A 1 156 ? 3.609 -23.071 19.211 1.00 98.56 156 TYR A C 1
ATOM 1187 O O . TYR A 1 156 ? 3.891 -21.897 19.417 1.00 98.56 156 TYR A O 1
ATOM 1195 N N . GLY A 1 157 ? 2.357 -23.452 18.950 1.00 98.50 157 GLY A N 1
ATOM 1196 C CA . GLY A 1 157 ? 1.281 -22.493 18.677 1.00 98.50 157 GLY A CA 1
ATOM 1197 C C . GLY A 1 157 ? 0.362 -22.959 17.553 1.00 98.50 157 GLY A C 1
ATOM 1198 O O . GLY A 1 157 ? -0.026 -24.134 17.523 1.00 98.50 157 GLY A O 1
ATOM 1199 N N . THR A 1 158 ? 0.014 -22.035 16.656 1.00 98.88 158 THR A N 1
ATOM 1200 C CA . THR A 1 158 ? -0.948 -22.237 15.566 1.00 98.88 158 THR A CA 1
ATOM 1201 C C . THR A 1 158 ? -0.375 -21.762 14.239 1.00 98.88 158 THR A C 1
ATOM 1203 O O . THR A 1 158 ? 0.093 -20.631 14.100 1.00 98.88 158 THR A O 1
ATOM 1206 N N . SER A 1 159 ? -0.513 -22.601 13.220 1.00 98.62 159 SER A N 1
ATOM 1207 C CA . SER A 1 159 ? -0.386 -22.166 11.837 1.00 98.62 159 SER A CA 1
ATOM 1208 C C . SER A 1 159 ? -1.243 -23.032 10.913 1.00 98.62 159 SER A C 1
ATOM 1210 O O . SER A 1 159 ? -2.264 -23.590 11.321 1.00 98.62 159 SER A O 1
ATOM 1212 N N . TRP A 1 160 ? -0.844 -23.115 9.656 1.00 98.88 160 TRP A N 1
ATOM 1213 C CA . TRP A 1 160 ? -1.524 -23.781 8.568 1.00 98.88 160 TRP A CA 1
ATOM 1214 C C . TRP A 1 160 ? -0.497 -24.241 7.532 1.00 98.88 160 TRP A C 1
ATOM 1216 O O . TRP A 1 160 ? 0.639 -23.776 7.508 1.00 98.88 160 TRP A O 1
ATOM 1226 N N . TYR A 1 161 ? -0.886 -25.193 6.698 1.00 98.88 161 TYR A N 1
ATOM 1227 C CA . TYR A 1 161 ? -0.187 -25.519 5.464 1.00 98.88 161 TYR A CA 1
ATOM 1228 C C . TYR A 1 161 ? -1.085 -25.145 4.291 1.00 98.88 161 TYR A C 1
ATOM 1230 O O . TYR A 1 161 ? -2.314 -25.203 4.399 1.00 98.88 161 TYR A O 1
ATOM 1238 N N . HIS A 1 162 ? -0.484 -24.782 3.166 1.00 98.81 162 HIS A N 1
ATOM 1239 C CA . HIS A 1 162 ? -1.204 -24.484 1.933 1.00 98.81 162 HIS A CA 1
ATOM 1240 C C . HIS A 1 162 ? -0.364 -24.834 0.708 1.00 98.81 162 HIS A C 1
ATOM 1242 O O . HIS A 1 162 ? 0.849 -25.030 0.801 1.00 98.81 162 HIS A O 1
ATOM 1248 N N . SER A 1 163 ? -1.005 -24.922 -0.457 1.00 98.12 163 SER A N 1
ATOM 1249 C CA . SER A 1 163 ? -0.252 -25.013 -1.704 1.00 98.12 163 SER A CA 1
ATOM 1250 C C . SER A 1 163 ? 0.576 -23.749 -1.920 1.00 98.12 163 SER A C 1
ATOM 1252 O O . SER A 1 163 ? 0.089 -22.639 -1.697 1.00 98.12 163 SER A O 1
ATOM 1254 N N . HIS A 1 164 ? 1.810 -23.923 -2.388 1.00 96.31 164 HIS A N 1
ATOM 1255 C CA . HIS A 1 164 ? 2.644 -22.840 -2.909 1.00 96.31 164 HIS A CA 1
ATOM 1256 C C . HIS A 1 164 ? 2.853 -22.957 -4.433 1.00 96.31 164 HIS A C 1
ATOM 1258 O O . HIS A 1 164 ? 3.854 -22.501 -4.990 1.00 96.31 164 HIS A O 1
ATOM 1264 N N . PHE A 1 165 ? 1.883 -23.571 -5.118 1.00 92.81 165 PHE A N 1
ATOM 1265 C CA . PHE A 1 165 ? 1.795 -23.637 -6.573 1.00 92.81 165 PHE A CA 1
ATOM 1266 C C . PHE A 1 165 ? 0.515 -22.940 -7.056 1.00 92.81 165 PHE A C 1
ATOM 1268 O O . PHE A 1 165 ? -0.566 -23.526 -7.052 1.00 92.81 165 PHE A O 1
ATOM 1275 N N . ALA A 1 166 ? 0.644 -21.703 -7.533 1.00 87.62 166 ALA A N 1
ATOM 1276 C CA . ALA A 1 166 ? -0.457 -20.882 -8.032 1.00 87.62 166 ALA A CA 1
ATOM 1277 C C . ALA A 1 166 ? -1.563 -20.599 -7.014 1.00 87.62 166 ALA A C 1
ATOM 1279 O O . ALA A 1 166 ? -1.374 -20.697 -5.803 1.00 87.62 166 ALA A O 1
ATOM 1280 N N . LEU A 1 167 ? -2.739 -20.225 -7.519 1.00 92.81 167 LEU A N 1
ATOM 1281 C CA . LEU A 1 167 ? -3.894 -19.884 -6.699 1.00 92.81 167 LEU A CA 1
ATOM 1282 C C . LEU A 1 167 ? -4.556 -21.118 -6.050 1.00 92.81 167 LEU A C 1
ATOM 1284 O O . LEU A 1 167 ? -5.594 -21.010 -5.406 1.00 92.81 167 LEU A O 1
ATOM 1288 N N . GLN A 1 168 ? -3.924 -22.290 -6.175 1.00 95.25 168 GLN A N 1
ATOM 1289 C CA . GLN A 1 168 ? -4.378 -23.599 -5.712 1.00 95.25 168 GLN A CA 1
ATOM 1290 C C . GLN A 1 168 ? -4.687 -23.654 -4.206 1.00 95.25 168 GLN A C 1
ATOM 1292 O O . GLN A 1 168 ? -5.558 -24.424 -3.802 1.00 95.25 168 GLN A O 1
ATOM 1297 N N . ALA A 1 169 ? -4.038 -22.822 -3.382 1.00 97.19 169 ALA A N 1
ATOM 1298 C CA . ALA A 1 169 ? -4.413 -22.646 -1.978 1.00 97.19 169 ALA A CA 1
ATOM 1299 C C . ALA A 1 169 ? -5.889 -22.221 -1.846 1.00 97.19 169 ALA A C 1
ATOM 1301 O O . ALA A 1 169 ? -6.671 -22.872 -1.156 1.00 97.19 169 ALA A O 1
ATOM 1302 N N . TRP A 1 170 ? -6.295 -21.206 -2.610 1.00 97.38 170 TRP A N 1
ATOM 1303 C CA . TRP A 1 170 ? -7.643 -20.624 -2.631 1.00 97.38 170 TRP A CA 1
ATOM 1304 C C . TRP A 1 170 ? -8.623 -21.359 -3.572 1.00 97.38 170 TRP A C 1
ATOM 1306 O O . TRP A 1 170 ? -9.812 -21.042 -3.626 1.00 97.38 170 TRP A O 1
ATOM 1316 N N . GLU A 1 171 ? -8.158 -22.404 -4.264 1.00 96.06 171 GLU A N 1
ATOM 1317 C CA . GLU A 1 171 ? -9.021 -23.476 -4.788 1.00 96.06 171 GLU A CA 1
ATOM 1318 C C . GLU A 1 171 ? -9.388 -24.521 -3.719 1.00 96.06 171 GLU A C 1
ATOM 1320 O O . GLU A 1 171 ? -10.285 -25.336 -3.950 1.00 96.06 171 GLU A O 1
ATOM 1325 N N . GLY A 1 172 ? -8.719 -24.496 -2.559 1.00 96.62 172 GLY A N 1
ATOM 1326 C CA . GLY A 1 172 ? -9.020 -25.331 -1.395 1.00 96.62 172 GLY A CA 1
ATOM 1327 C C . GLY A 1 172 ? -7.847 -26.138 -0.821 1.00 96.62 172 GLY A C 1
ATOM 1328 O O . GLY A 1 172 ? -8.043 -26.857 0.163 1.00 96.62 172 GLY A O 1
ATOM 1329 N N . VAL A 1 173 ? -6.639 -26.050 -1.396 1.00 98.44 173 VAL A N 1
ATOM 1330 C CA . VAL A 1 173 ? -5.464 -26.813 -0.934 1.00 98.44 173 VAL A CA 1
ATOM 1331 C C . VAL A 1 173 ? -4.813 -26.101 0.252 1.00 98.44 173 VAL A C 1
ATOM 1333 O O . VAL A 1 173 ? -3.763 -25.470 0.128 1.00 98.44 173 VAL A O 1
ATOM 1336 N N . LEU A 1 174 ? -5.466 -26.199 1.409 1.00 98.69 174 LEU A N 1
ATOM 1337 C CA . LEU A 1 174 ? -5.009 -25.673 2.695 1.00 98.69 174 LEU A CA 1
ATOM 1338 C C . LEU A 1 174 ? -5.516 -26.527 3.864 1.00 98.69 174 LEU A C 1
ATOM 1340 O O . LEU A 1 174 ? -6.522 -27.220 3.729 1.00 98.69 174 LEU A O 1
ATOM 1344 N N . GLY A 1 175 ? -4.859 -26.465 5.021 1.00 98.75 175 GLY A N 1
ATOM 1345 C CA . GLY A 1 175 ? -5.288 -27.143 6.250 1.00 98.75 175 GLY A CA 1
ATOM 1346 C C . GLY A 1 175 ? -4.509 -26.677 7.482 1.00 98.75 175 GLY A C 1
ATOM 1347 O O . GLY A 1 175 ? -3.516 -25.968 7.369 1.00 98.75 175 GLY A O 1
ATOM 1348 N N . GLY A 1 176 ? -4.983 -27.007 8.685 1.00 98.75 176 GLY A N 1
ATOM 1349 C CA . GLY A 1 176 ? -4.408 -26.465 9.926 1.00 98.75 176 GLY A CA 1
ATOM 1350 C C . GLY A 1 176 ? -3.082 -27.112 10.351 1.00 98.75 176 GLY A C 1
ATOM 1351 O O . GLY A 1 176 ? -2.822 -28.276 10.049 1.00 98.75 176 GLY A O 1
ATOM 1352 N N . ILE A 1 177 ? -2.284 -26.392 11.142 1.00 98.94 177 ILE A N 1
ATOM 1353 C CA . ILE A 1 177 ? -1.165 -26.928 11.930 1.00 98.94 177 ILE A CA 1
ATOM 1354 C C . ILE A 1 177 ? -1.362 -26.509 13.392 1.00 98.94 177 ILE A C 1
ATOM 1356 O O . ILE A 1 177 ? -1.406 -25.322 13.710 1.00 98.94 177 ILE A O 1
ATOM 1360 N N . ILE A 1 178 ? -1.430 -27.484 14.297 1.00 98.88 178 ILE A N 1
ATOM 1361 C CA . ILE A 1 178 ? -1.357 -27.267 15.744 1.00 98.88 178 ILE A CA 1
ATOM 1362 C C . ILE A 1 178 ? -0.099 -27.955 16.259 1.00 98.88 178 ILE A C 1
ATOM 1364 O O . ILE A 1 178 ? 0.016 -29.181 16.202 1.00 98.88 178 ILE A O 1
ATOM 1368 N N . ILE A 1 179 ? 0.814 -27.176 16.836 1.00 98.81 179 ILE A N 1
ATOM 1369 C CA . ILE A 1 179 ? 1.912 -27.721 17.632 1.00 98.81 179 ILE A CA 1
ATOM 1370 C C . ILE A 1 179 ? 1.611 -27.409 19.096 1.00 98.81 179 ILE A C 1
ATOM 1372 O O . ILE A 1 179 ? 1.593 -26.251 19.517 1.00 98.81 179 ILE A O 1
ATOM 1376 N N . ASN A 1 180 ? 1.329 -28.457 19.866 1.00 98.75 180 ASN A N 1
ATOM 1377 C CA . ASN A 1 180 ? 0.993 -28.354 21.279 1.00 98.75 180 ASN A CA 1
ATOM 1378 C C . ASN A 1 180 ? 2.230 -27.994 22.107 1.00 98.75 180 ASN A C 1
ATOM 1380 O O . ASN A 1 180 ? 3.297 -28.580 21.944 1.00 98.75 180 ASN A O 1
ATOM 1384 N N . GLY A 1 181 ? 2.054 -27.042 23.014 1.00 97.75 181 GLY A N 1
ATOM 1385 C CA . GLY A 1 181 ? 3.088 -26.489 23.876 1.00 97.75 181 GLY A CA 1
ATOM 1386 C C . GLY A 1 181 ? 2.447 -25.630 24.971 1.00 97.75 181 GLY A C 1
ATOM 1387 O O . GLY A 1 181 ? 1.216 -25.643 25.120 1.00 97.75 181 GLY A O 1
ATOM 1388 N N . PRO A 1 182 ? 3.243 -24.877 25.743 1.00 97.69 182 PRO A N 1
ATOM 1389 C CA . PRO A 1 182 ? 2.706 -23.988 26.764 1.00 97.69 182 PRO A CA 1
ATOM 1390 C C . PRO A 1 182 ? 1.934 -22.794 26.158 1.00 97.69 182 PRO A C 1
ATOM 1392 O O . PRO A 1 182 ? 2.021 -22.505 24.965 1.00 97.69 182 PRO A O 1
ATOM 1395 N N . ALA A 1 183 ? 1.146 -22.099 26.981 1.00 98.25 183 ALA A N 1
ATOM 1396 C CA . ALA A 1 183 ? 0.397 -20.893 26.608 1.00 98.25 183 ALA A CA 1
ATOM 1397 C C . ALA A 1 183 ? 0.397 -19.859 27.744 1.00 98.25 183 ALA A C 1
ATOM 1399 O O . ALA A 1 183 ? 0.410 -20.224 28.921 1.00 98.25 183 ALA A O 1
ATOM 1400 N N . SER A 1 184 ? 0.381 -18.571 27.390 1.00 98.00 184 SER A N 1
ATOM 1401 C CA . SER A 1 184 ? 0.583 -17.445 28.317 1.00 98.00 184 SER A CA 1
ATOM 1402 C C . SER A 1 184 ? -0.606 -17.107 29.220 1.00 98.00 184 SER A C 1
ATOM 1404 O O . SER A 1 184 ? -0.440 -16.351 30.179 1.00 98.00 184 SER A O 1
ATOM 1406 N N . ALA A 1 185 ? -1.768 -17.722 28.995 1.00 97.94 185 ALA A N 1
ATOM 1407 C CA . ALA A 1 185 ? -2.859 -17.766 29.962 1.00 97.94 185 ALA A CA 1
ATOM 1408 C C . ALA A 1 185 ? -3.555 -19.139 29.984 1.00 97.94 185 AL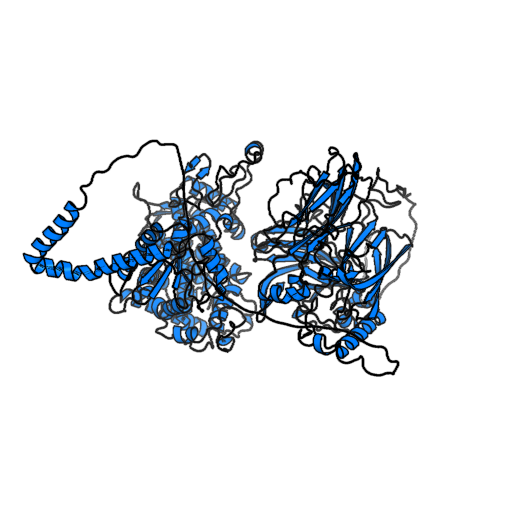A A C 1
ATOM 1410 O O . ALA A 1 185 ? -3.380 -19.984 29.102 1.00 97.94 185 ALA A O 1
ATOM 1411 N N . ASN A 1 186 ? -4.319 -19.362 31.052 1.00 98.31 186 ASN A N 1
ATOM 1412 C CA . ASN A 1 186 ? -5.009 -20.614 31.337 1.00 98.31 186 ASN A CA 1
ATOM 1413 C C . ASN A 1 186 ? -6.320 -20.737 30.552 1.00 98.31 186 ASN A C 1
ATOM 1415 O O . ASN A 1 186 ? -7.077 -19.776 30.460 1.00 98.31 186 ASN A O 1
ATOM 1419 N N . TYR A 1 187 ? -6.600 -21.943 30.057 1.00 98.44 187 TYR A N 1
ATOM 1420 C CA . TYR A 1 187 ? -7.850 -22.297 29.384 1.00 98.44 187 TYR A CA 1
ATOM 1421 C C . TYR A 1 187 ? -8.219 -23.761 29.646 1.00 98.44 187 TYR A C 1
ATOM 1423 O O . TYR A 1 187 ? -7.333 -24.619 29.752 1.00 98.44 187 TYR A O 1
ATOM 1431 N N . ASP A 1 188 ? -9.511 -24.064 29.702 1.00 98.50 188 ASP A N 1
ATOM 1432 C CA . ASP A 1 188 ? -10.030 -25.411 29.942 1.00 98.50 188 ASP A CA 1
ATOM 1433 C C . ASP A 1 188 ? -9.970 -26.271 28.672 1.00 98.50 188 ASP A C 1
ATOM 1435 O O . ASP A 1 188 ? -9.318 -27.319 28.661 1.00 98.50 188 ASP A O 1
ATOM 1439 N N . GLU A 1 189 ? -10.587 -25.796 27.587 1.00 98.50 189 GLU A N 1
ATOM 1440 C CA . GLU A 1 189 ? -10.797 -26.543 26.341 1.00 98.50 189 GLU A CA 1
ATOM 1441 C C . GLU A 1 189 ? -10.082 -25.880 25.149 1.00 98.50 189 GLU A C 1
ATOM 1443 O O . GLU A 1 189 ? -10.055 -24.657 25.015 1.00 98.50 189 GLU A O 1
ATOM 1448 N N . ASP A 1 190 ? -9.474 -26.690 24.277 1.00 98.50 190 ASP A N 1
ATOM 1449 C CA . ASP A 1 190 ? -8.883 -26.236 23.011 1.00 98.50 190 ASP A CA 1
ATOM 1450 C C . ASP A 1 190 ? -9.900 -26.498 21.895 1.00 98.50 190 ASP A C 1
ATOM 1452 O O . ASP A 1 190 ? -10.238 -27.652 21.626 1.00 98.50 190 ASP A O 1
ATOM 1456 N N . ALA A 1 191 ? -10.418 -25.440 21.273 1.00 98.00 191 ALA A N 1
ATOM 1457 C CA . ALA A 1 191 ? -11.390 -25.538 20.187 1.00 98.00 191 ALA A CA 1
ATOM 1458 C C . ALA A 1 191 ? -10.738 -25.917 18.844 1.00 98.00 191 ALA A C 1
ATOM 1460 O O . ALA A 1 191 ? -11.439 -26.212 17.877 1.00 98.00 191 ALA A O 1
ATOM 1461 N N . GLY A 1 192 ? -9.402 -25.911 18.775 1.00 98.31 192 GLY A N 1
ATOM 1462 C CA . GLY A 1 192 ? -8.665 -26.108 17.537 1.00 98.31 192 GLY A CA 1
ATOM 1463 C C . GLY A 1 192 ? -8.733 -24.896 16.605 1.00 98.31 192 GLY A C 1
ATOM 1464 O O . GLY A 1 192 ? -8.983 -23.763 17.028 1.00 98.31 192 GLY A O 1
ATOM 1465 N N . VAL A 1 193 ? -8.449 -25.147 15.325 1.00 98.56 193 VAL A N 1
ATOM 1466 C CA . VAL A 1 193 ? -8.358 -24.111 14.289 1.00 98.56 193 VAL A CA 1
ATOM 1467 C C . VAL A 1 193 ? -9.742 -23.642 13.839 1.00 98.56 193 VAL A C 1
ATOM 1469 O O . VAL A 1 193 ? -10.614 -24.456 13.525 1.00 98.56 193 VAL A O 1
ATOM 1472 N N . LEU A 1 194 ? -9.903 -22.321 13.757 1.00 98.81 194 LEU A N 1
ATOM 1473 C CA . LEU A 1 194 ? -11.027 -21.638 13.131 1.00 98.81 194 LEU A CA 1
ATOM 1474 C C . LEU A 1 194 ? -10.511 -20.828 11.933 1.00 98.81 194 LEU A C 1
ATOM 1476 O O . LEU A 1 194 ? -9.991 -19.721 12.089 1.00 98.81 194 LEU A O 1
ATOM 1480 N N . PHE A 1 195 ? -10.660 -21.386 10.734 1.00 98.88 195 PHE A N 1
ATOM 1481 C CA . PHE A 1 195 ? -10.282 -20.700 9.500 1.00 98.88 195 PHE A CA 1
ATOM 1482 C C . PHE A 1 195 ? -11.273 -19.592 9.127 1.00 98.88 195 PHE A C 1
ATOM 1484 O O . PHE A 1 195 ? -12.485 -19.807 9.136 1.00 98.88 195 PHE A O 1
ATOM 1491 N N . LEU A 1 196 ? -10.754 -18.440 8.713 1.00 98.88 196 LEU A N 1
ATOM 1492 C CA . LEU A 1 196 ? -11.488 -17.343 8.089 1.00 98.88 196 LEU A CA 1
ATOM 1493 C C . LEU A 1 196 ? -11.037 -17.249 6.626 1.00 98.88 196 LEU A C 1
ATOM 1495 O O . LEU A 1 196 ? -9.840 -17.155 6.361 1.00 98.88 196 LEU A O 1
ATOM 1499 N N . ASN A 1 197 ? -11.975 -17.311 5.682 1.00 98.75 197 ASN A N 1
ATOM 1500 C CA . ASN A 1 197 ? -11.697 -17.187 4.248 1.00 98.75 197 ASN A CA 1
ATOM 1501 C C . ASN A 1 197 ? -12.736 -16.271 3.599 1.00 98.75 197 ASN A C 1
ATOM 1503 O O . ASN A 1 197 ? -13.896 -16.253 4.015 1.00 98.75 197 ASN A O 1
ATOM 1507 N N . ASP A 1 198 ? -12.353 -15.573 2.537 1.00 98.19 198 ASP A N 1
ATOM 1508 C CA . ASP A 1 198 ? -13.296 -15.168 1.497 1.00 98.19 198 ASP A CA 1
ATOM 1509 C C . ASP A 1 198 ? -13.640 -16.358 0.587 1.00 98.19 198 ASP A C 1
ATOM 1511 O O . ASP A 1 198 ? -13.116 -17.464 0.733 1.00 98.19 198 ASP A O 1
ATOM 1515 N N . TRP A 1 199 ? -14.620 -16.176 -0.295 1.00 97.81 199 TRP A N 1
ATOM 1516 C CA . TRP A 1 199 ? -15.110 -17.238 -1.160 1.00 97.81 199 TRP A CA 1
ATOM 1517 C C . TRP A 1 199 ? -15.697 -16.684 -2.452 1.00 97.81 199 TRP A C 1
ATOM 1519 O O . TRP A 1 199 ? -16.358 -15.645 -2.464 1.00 97.81 199 TRP A O 1
ATOM 1529 N N . THR A 1 200 ? -15.478 -17.419 -3.536 1.00 94.38 200 THR A N 1
ATOM 1530 C CA . THR A 1 200 ? -15.978 -17.106 -4.877 1.00 94.38 200 THR A CA 1
ATOM 1531 C C . THR A 1 200 ? -16.718 -18.300 -5.461 1.00 94.38 200 THR A C 1
ATOM 1533 O O . THR A 1 200 ? -16.453 -19.447 -5.087 1.00 94.38 200 THR A O 1
ATOM 1536 N N . HIS A 1 201 ? -17.634 -18.062 -6.396 1.00 95.19 201 HIS A N 1
ATOM 1537 C CA . HIS A 1 201 ? -18.367 -19.128 -7.094 1.00 95.19 201 HIS A CA 1
ATOM 1538 C C . HIS A 1 201 ? -17.747 -19.491 -8.449 1.00 95.19 201 HIS A C 1
ATOM 1540 O O . HIS A 1 201 ? -17.881 -20.632 -8.893 1.00 95.19 201 HIS A O 1
ATOM 1546 N N . GLU A 1 202 ? -16.986 -18.580 -9.062 1.00 93.19 202 GLU A N 1
ATOM 1547 C CA . GLU A 1 202 ? -15.971 -18.933 -10.066 1.00 93.19 202 GLU A CA 1
ATOM 1548 C C . GLU A 1 202 ? -14.640 -19.312 -9.382 1.00 93.19 202 GLU A C 1
ATOM 1550 O O . GLU A 1 202 ? -14.391 -18.959 -8.227 1.00 93.19 202 GLU A O 1
ATOM 1555 N N . THR A 1 203 ? -13.788 -20.079 -10.067 1.00 91.81 203 THR A N 1
ATOM 1556 C CA . THR A 1 203 ? -12.480 -20.506 -9.538 1.00 91.81 203 THR A CA 1
ATOM 1557 C C . THR A 1 203 ? -11.479 -19.345 -9.575 1.00 91.81 203 THR A C 1
ATOM 1559 O O . THR A 1 203 ? -11.506 -18.533 -10.503 1.00 91.81 203 THR A O 1
ATOM 1562 N N . ALA A 1 204 ? -10.571 -19.266 -8.602 1.00 90.50 204 ALA A N 1
ATOM 1563 C CA . ALA A 1 204 ? -9.551 -18.220 -8.533 1.00 90.50 204 ALA A CA 1
ATOM 1564 C C . ALA A 1 204 ? -8.664 -18.219 -9.794 1.00 90.50 204 ALA A C 1
ATOM 1566 O O . ALA A 1 204 ? -8.442 -17.160 -10.383 1.00 90.50 204 ALA A O 1
ATOM 1567 N N . ASP A 1 205 ? -8.290 -19.403 -10.298 1.00 86.19 205 ASP A N 1
ATOM 1568 C CA . ASP A 1 205 ? -7.586 -19.575 -11.583 1.00 86.19 205 ASP A CA 1
ATOM 1569 C C . ASP A 1 205 ? -8.351 -18.951 -12.775 1.00 86.19 205 ASP A C 1
ATOM 1571 O O . ASP A 1 205 ? -7.745 -18.417 -13.706 1.00 86.19 205 ASP A O 1
ATOM 1575 N N . ALA A 1 206 ? -9.692 -18.991 -12.772 1.00 87.12 206 ALA A N 1
ATOM 1576 C CA . ALA A 1 206 ? -10.514 -18.411 -13.843 1.00 87.12 206 ALA A CA 1
ATOM 1577 C C . ALA A 1 206 ? -10.652 -16.887 -13.700 1.00 87.12 206 ALA A C 1
ATOM 1579 O O . ALA A 1 206 ? -10.685 -16.161 -14.697 1.00 87.12 206 ALA A O 1
ATOM 1580 N N . MET A 1 207 ? -10.689 -16.401 -12.459 1.00 88.31 207 MET A N 1
ATOM 1581 C CA . MET A 1 207 ? -10.779 -14.981 -12.126 1.00 88.31 207 MET A CA 1
ATOM 1582 C C . MET A 1 207 ? -9.431 -14.252 -12.278 1.00 88.31 207 MET A C 1
ATOM 1584 O O . MET A 1 207 ? -9.429 -13.033 -12.468 1.00 88.31 207 MET A O 1
ATOM 1588 N N . TYR A 1 208 ? -8.293 -14.963 -12.290 1.00 85.25 208 TYR A N 1
ATOM 1589 C CA . TYR A 1 208 ? -6.956 -14.354 -12.351 1.00 85.25 208 TYR A CA 1
ATOM 1590 C C . TYR A 1 208 ? -6.765 -13.396 -13.533 1.00 85.25 208 TYR A C 1
ATOM 1592 O O . TYR A 1 208 ? -6.252 -12.294 -13.351 1.00 85.25 208 TYR A O 1
ATOM 1600 N N . SER A 1 209 ? -7.248 -13.735 -14.736 1.00 77.25 209 SER A N 1
ATOM 1601 C CA . SER A 1 209 ? -7.075 -12.834 -15.889 1.00 77.25 209 SER A CA 1
ATOM 1602 C C . SER A 1 209 ? -7.963 -11.572 -15.822 1.00 77.25 209 SER A C 1
ATOM 1604 O O . SER A 1 209 ? -7.695 -10.562 -16.481 1.00 77.25 209 SER A O 1
ATOM 1606 N N . ALA A 1 210 ? -9.001 -11.570 -14.977 1.00 75.50 210 ALA A N 1
ATOM 1607 C CA . ALA A 1 210 ? -9.724 -10.351 -14.613 1.00 75.50 210 ALA A CA 1
ATOM 1608 C C . ALA A 1 210 ? -8.950 -9.540 -13.558 1.00 75.50 210 ALA A C 1
ATOM 1610 O O . ALA A 1 210 ? -8.803 -8.326 -13.740 1.00 75.50 210 ALA A O 1
ATOM 1611 N N . ALA A 1 211 ? -8.398 -10.205 -12.534 1.00 80.94 211 ALA A N 1
ATOM 1612 C CA . ALA A 1 211 ? -7.538 -9.589 -11.520 1.00 80.94 211 ALA A CA 1
ATOM 1613 C C . ALA A 1 211 ? -6.353 -8.856 -12.178 1.00 80.94 211 ALA A C 1
ATOM 1615 O O . ALA A 1 211 ? -6.272 -7.625 -12.127 1.00 80.94 211 ALA A O 1
ATOM 1616 N N . GLU A 1 212 ? -5.542 -9.582 -12.954 1.00 76.00 212 GLU A N 1
ATOM 1617 C CA . GLU A 1 212 ? -4.336 -9.054 -13.597 1.00 76.00 212 GLU A CA 1
ATOM 1618 C C . GLU A 1 212 ? -4.641 -7.901 -14.573 1.00 76.00 212 GLU A C 1
ATOM 1620 O O . GLU A 1 212 ? -3.813 -7.020 -14.787 1.00 76.00 212 GLU A O 1
ATOM 1625 N N . THR A 1 213 ? -5.815 -7.865 -15.218 1.00 68.25 213 THR A N 1
ATOM 1626 C CA . THR A 1 213 ? -6.116 -6.827 -16.223 1.00 68.25 213 THR A CA 1
ATOM 1627 C C . THR A 1 213 ? -6.895 -5.638 -15.666 1.00 68.25 213 THR A C 1
ATOM 1629 O O . THR A 1 213 ? -6.761 -4.525 -16.198 1.00 68.25 213 THR A O 1
ATOM 1632 N N . THR A 1 214 ? -7.689 -5.821 -14.606 1.00 73.81 214 THR A N 1
ATOM 1633 C CA . THR A 1 214 ? -8.611 -4.791 -14.093 1.00 73.81 214 THR A CA 1
ATOM 1634 C C . THR A 1 214 ? -8.419 -4.394 -12.628 1.00 73.81 214 THR A C 1
ATOM 1636 O O . THR A 1 214 ? -8.916 -3.327 -12.259 1.00 73.81 214 THR A O 1
ATOM 1639 N N . GLY A 1 215 ? -7.588 -5.120 -11.878 1.00 78.88 215 GLY A N 1
ATOM 1640 C CA . GLY A 1 215 ? -7.488 -5.072 -10.418 1.00 78.88 215 GLY A CA 1
ATOM 1641 C C . GLY A 1 215 ? -8.316 -6.205 -9.795 1.00 78.88 215 GLY A C 1
ATOM 1642 O O . GLY A 1 215 ? -9.154 -6.768 -10.509 1.00 78.88 215 GLY A O 1
ATOM 1643 N N . PRO A 1 216 ? -8.099 -6.548 -8.510 1.00 86.56 216 PRO A N 1
ATOM 1644 C CA . PRO A 1 216 ? -8.786 -7.660 -7.863 1.00 86.56 216 PRO A CA 1
ATOM 1645 C C . PRO A 1 216 ? -10.317 -7.627 -8.027 1.00 86.56 216 PRO A C 1
ATOM 1647 O O . PRO A 1 216 ? -10.916 -6.545 -8.015 1.00 86.56 216 PRO A O 1
ATOM 1650 N N . PRO A 1 217 ? -10.954 -8.793 -8.229 1.00 88.31 217 PRO A N 1
ATOM 1651 C CA . PRO A 1 217 ? -12.397 -8.896 -8.397 1.00 88.31 217 PRO A CA 1
ATOM 1652 C C . PRO A 1 217 ? -13.131 -8.774 -7.056 1.00 88.31 217 PRO A C 1
ATOM 1654 O O . PRO A 1 217 ? -12.640 -9.236 -6.031 1.00 88.31 217 PRO A O 1
ATOM 1657 N N . THR A 1 218 ? -14.350 -8.232 -7.085 1.00 92.12 218 THR A N 1
ATOM 1658 C CA . THR A 1 218 ? -15.313 -8.374 -5.983 1.00 92.12 218 THR A CA 1
ATOM 1659 C C . THR A 1 218 ? -15.605 -9.861 -5.756 1.00 92.12 218 THR A C 1
ATOM 1661 O O . THR A 1 218 ? -15.848 -10.586 -6.724 1.00 92.12 218 THR A O 1
ATOM 1664 N N . LEU A 1 219 ? -15.577 -10.316 -4.502 1.00 94.00 219 LEU A N 1
ATOM 1665 C CA . LEU A 1 219 ? -15.763 -11.726 -4.136 1.00 94.00 219 LEU A CA 1
ATOM 1666 C C . LEU A 1 219 ? -17.198 -11.984 -3.636 1.00 94.00 219 LEU A C 1
ATOM 1668 O O . LEU A 1 219 ? -17.780 -11.140 -2.951 1.00 94.00 219 LEU A O 1
ATOM 1672 N N . ASP A 1 220 ? -17.775 -13.141 -3.977 1.00 97.25 220 ASP A N 1
ATOM 1673 C CA . ASP A 1 220 ? -19.199 -13.442 -3.754 1.00 97.25 220 ASP A CA 1
ATOM 1674 C C . ASP A 1 220 ? -19.574 -13.566 -2.262 1.00 97.25 220 ASP A C 1
ATOM 1676 O O . ASP A 1 220 ? -20.644 -13.120 -1.831 1.00 97.25 220 ASP A O 1
ATOM 1680 N N . ASN A 1 221 ? -18.722 -14.226 -1.470 1.00 98.06 221 ASN A N 1
ATOM 1681 C CA . ASN A 1 221 ? -19.018 -14.615 -0.090 1.00 98.06 221 ASN A CA 1
ATOM 1682 C C . ASN A 1 221 ? -17.739 -14.746 0.765 1.00 98.06 221 ASN A C 1
ATOM 1684 O O . ASN A 1 221 ? -16.649 -14.333 0.372 1.00 98.06 221 ASN A O 1
ATOM 1688 N N . GLY A 1 222 ? -17.861 -15.338 1.949 1.00 98.38 222 GLY A N 1
ATOM 1689 C CA . GLY A 1 222 ? -16.759 -15.845 2.760 1.00 98.38 222 GLY A CA 1
ATOM 1690 C C . GLY A 1 222 ? -17.236 -16.941 3.708 1.00 98.38 222 GLY A C 1
ATOM 1691 O O . GLY A 1 222 ? -18.438 -17.101 3.933 1.00 98.38 222 GLY A O 1
ATOM 1692 N N . LEU A 1 223 ? -16.293 -17.712 4.245 1.00 98.75 223 LEU A N 1
ATOM 1693 C CA . LEU A 1 223 ? -16.531 -18.917 5.038 1.00 98.75 223 LEU A CA 1
ATOM 1694 C C . LEU A 1 223 ? -15.893 -18.786 6.423 1.00 98.75 223 LEU A C 1
ATOM 1696 O O . LEU A 1 223 ? -14.721 -18.420 6.541 1.00 98.75 223 LEU A O 1
ATOM 1700 N N . ILE A 1 224 ? -16.631 -19.191 7.461 1.00 98.88 224 ILE A N 1
ATOM 1701 C CA . ILE A 1 224 ? -16.057 -19.468 8.782 1.00 98.88 224 ILE A CA 1
ATOM 1702 C C . ILE A 1 224 ? -15.939 -20.985 8.922 1.00 98.88 224 ILE A C 1
ATOM 1704 O O . ILE A 1 224 ? -16.902 -21.722 8.723 1.00 98.88 224 ILE A O 1
ATOM 1708 N N . ASN A 1 225 ? -14.721 -21.446 9.188 1.00 98.56 225 ASN A N 1
ATOM 1709 C CA . ASN A 1 225 ? -14.295 -22.844 9.251 1.00 98.56 225 ASN A CA 1
ATOM 1710 C C . ASN A 1 225 ? -14.849 -23.749 8.128 1.00 98.56 225 ASN A C 1
ATOM 1712 O O . ASN A 1 225 ? -15.213 -24.900 8.356 1.00 98.56 225 ASN A O 1
ATOM 1716 N N . GLY A 1 226 ? -14.917 -23.210 6.906 1.00 98.00 226 GLY A N 1
ATOM 1717 C CA . GLY A 1 226 ? -15.340 -23.939 5.708 1.00 98.00 226 GLY A CA 1
ATOM 1718 C C . GLY A 1 226 ? -16.839 -23.941 5.397 1.00 98.00 226 GLY A C 1
ATOM 1719 O O . GLY A 1 226 ? -17.237 -24.659 4.487 1.00 98.00 226 GLY A O 1
ATOM 1720 N N . THR A 1 227 ? -17.674 -23.150 6.085 1.00 98.56 227 THR A N 1
ATOM 1721 C CA . THR A 1 227 ? -19.103 -23.017 5.737 1.00 98.56 227 THR A CA 1
ATOM 1722 C C . THR A 1 227 ? -19.647 -21.596 5.947 1.00 98.56 227 THR A C 1
ATOM 1724 O O . THR A 1 227 ? -19.162 -20.840 6.792 1.00 98.56 227 THR A O 1
ATOM 1727 N N . ASN A 1 228 ? -20.676 -21.231 5.179 1.00 98.50 228 ASN A N 1
ATOM 1728 C CA . ASN A 1 228 ? -21.558 -20.082 5.431 1.00 98.50 228 ASN A CA 1
ATOM 1729 C C . ASN A 1 228 ? -22.934 -20.325 4.768 1.00 98.50 228 ASN A C 1
ATOM 1731 O O . ASN A 1 228 ? -23.197 -21.403 4.241 1.00 98.50 228 ASN A O 1
ATOM 1735 N N . VAL A 1 229 ? -23.833 -19.341 4.794 1.00 98.06 229 VAL A N 1
ATOM 1736 C CA . VAL A 1 229 ? -25.074 -19.325 4.003 1.00 98.06 229 VAL A CA 1
ATOM 1737 C C . VAL A 1 229 ? -24.927 -18.445 2.759 1.00 98.06 229 VAL A C 1
ATOM 1739 O O . VAL A 1 229 ? -24.279 -17.399 2.815 1.00 98.06 229 VAL A O 1
ATOM 1742 N N . TYR A 1 230 ? -25.597 -18.820 1.668 1.00 96.94 230 TYR A N 1
ATOM 1743 C CA . TYR A 1 230 ? -25.769 -17.987 0.473 1.00 96.94 230 TYR A CA 1
ATOM 1744 C C . TYR A 1 230 ? -27.199 -18.123 -0.071 1.00 96.94 230 TYR A C 1
ATOM 1746 O O . TYR A 1 230 ? -27.688 -19.236 -0.273 1.00 96.94 230 TYR A O 1
ATOM 1754 N N . ASP A 1 231 ? -27.884 -16.995 -0.295 1.00 92.44 231 ASP A N 1
ATOM 1755 C CA . ASP A 1 231 ? -29.311 -16.882 -0.660 1.00 92.44 231 ASP A CA 1
ATOM 1756 C C . ASP A 1 231 ? -30.278 -17.703 0.227 1.00 92.44 231 ASP A C 1
ATOM 1758 O O . ASP A 1 231 ? -30.928 -17.179 1.132 1.00 92.44 231 ASP A O 1
ATOM 1762 N N . THR A 1 232 ? -30.410 -19.000 -0.065 1.00 90.69 232 THR A N 1
ATOM 1763 C CA . THR A 1 232 ? -31.292 -19.971 0.609 1.00 90.69 232 THR A CA 1
ATOM 1764 C C . THR A 1 232 ? -30.631 -21.343 0.808 1.00 90.69 232 THR A C 1
ATOM 1766 O O . THR A 1 232 ? -31.301 -22.295 1.210 1.00 90.69 232 THR A O 1
ATOM 1769 N N . GLY A 1 233 ? -29.331 -21.448 0.518 1.00 95.12 233 GLY A N 1
ATOM 1770 C CA . GLY A 1 233 ? -28.493 -22.623 0.735 1.00 95.12 233 GLY A CA 1
ATOM 1771 C C . GLY A 1 233 ? -27.425 -22.392 1.808 1.00 95.12 233 GLY A C 1
ATOM 1772 O O . GLY A 1 233 ? -27.332 -21.317 2.405 1.00 95.12 233 GLY A O 1
ATOM 1773 N N . GLY A 1 234 ? -26.627 -23.434 2.039 1.00 96.88 234 GLY A N 1
ATOM 1774 C CA . GLY A 1 234 ? -25.535 -23.423 3.007 1.00 96.88 234 GLY A CA 1
ATOM 1775 C C . GLY A 1 234 ? -25.984 -23.548 4.463 1.00 96.88 234 GLY A C 1
ATOM 1776 O O . GLY A 1 234 ? -27.138 -23.855 4.773 1.00 96.88 234 GLY A O 1
ATOM 1777 N N . SER A 1 235 ? -25.032 -23.318 5.358 1.00 97.56 235 SER A N 1
ATOM 1778 C CA . SER A 1 235 ? -25.173 -23.382 6.813 1.00 97.56 235 SER A CA 1
ATOM 1779 C C . SER A 1 235 ? -24.122 -22.493 7.463 1.00 97.56 235 SER A C 1
ATOM 1781 O O . SER A 1 235 ? -22.995 -22.410 6.980 1.00 97.56 235 SER A O 1
ATOM 1783 N N . ARG A 1 236 ? -24.443 -21.838 8.578 1.00 97.94 236 ARG A N 1
ATOM 1784 C CA . ARG A 1 236 ? -23.412 -21.133 9.351 1.00 97.94 236 ARG A CA 1
ATOM 1785 C C . ARG A 1 236 ? -22.580 -22.124 10.155 1.00 97.94 236 ARG A C 1
ATOM 1787 O O . ARG A 1 236 ? -23.063 -23.196 10.510 1.00 97.94 236 ARG A O 1
ATOM 1794 N N . PHE A 1 237 ? -21.341 -21.744 10.447 1.00 98.56 237 PHE A N 1
ATOM 1795 C CA . PHE A 1 237 ? -20.537 -22.435 11.448 1.00 98.56 237 PHE A CA 1
ATOM 1796 C C . PHE A 1 237 ? -21.204 -22.287 12.821 1.00 98.56 237 PHE A C 1
ATOM 1798 O O . PHE A 1 237 ? -21.648 -21.190 13.162 1.00 98.56 237 PHE A O 1
ATOM 1805 N N . GLU A 1 238 ? -21.269 -23.359 13.608 1.00 98.38 238 GLU A N 1
ATOM 1806 C CA . GLU A 1 238 ? -21.851 -23.342 14.953 1.00 98.38 238 GLU A CA 1
ATOM 1807 C C . GLU A 1 238 ? -20.876 -23.949 15.970 1.00 98.38 238 GLU A C 1
ATOM 1809 O O . GLU A 1 238 ? -20.197 -24.933 15.672 1.00 98.38 238 GLU A O 1
ATOM 1814 N N . MET A 1 239 ? -20.811 -23.365 17.169 1.00 97.62 239 MET A N 1
ATOM 1815 C CA . MET A 1 239 ? -19.971 -23.834 18.272 1.00 97.62 239 MET A CA 1
ATOM 1816 C C . MET A 1 239 ? -20.729 -23.760 19.602 1.00 97.62 239 MET A C 1
ATOM 1818 O O . MET A 1 239 ? -21.265 -22.712 19.965 1.00 97.62 239 MET A O 1
ATOM 1822 N N . ASP A 1 240 ? -20.735 -24.863 20.348 1.00 97.88 240 ASP A N 1
ATOM 1823 C CA . ASP A 1 240 ? -21.337 -24.935 21.680 1.00 97.88 240 ASP A CA 1
ATOM 1824 C C . ASP A 1 240 ? -20.388 -24.366 22.749 1.00 97.88 240 ASP A C 1
ATOM 1826 O O . ASP A 1 240 ? -19.215 -24.736 22.811 1.00 97.88 240 ASP A O 1
ATOM 1830 N N . PHE A 1 241 ? -20.904 -23.500 23.624 1.00 98.25 241 PHE A N 1
ATOM 1831 C CA . PHE A 1 241 ? -20.204 -22.946 24.788 1.00 98.25 241 PHE A CA 1
ATOM 1832 C C . PHE A 1 241 ? -20.844 -23.459 26.084 1.00 98.25 241 PHE A C 1
ATOM 1834 O O . PHE A 1 241 ? -22.002 -23.166 26.391 1.00 98.25 241 PHE A O 1
ATOM 1841 N N . VAL A 1 242 ? -20.076 -24.179 26.903 1.00 98.00 242 VAL A N 1
ATOM 1842 C CA . VAL A 1 242 ? -20.495 -24.561 28.258 1.00 98.00 242 VAL A CA 1
ATOM 1843 C C . VAL A 1 242 ? -20.260 -23.381 29.201 1.00 98.00 242 VAL A C 1
ATOM 1845 O O . VAL A 1 242 ? -19.130 -22.943 29.385 1.00 98.00 242 VAL A O 1
ATOM 1848 N N . SER A 1 243 ? -21.325 -22.856 29.814 1.00 97.75 243 SER A N 1
ATOM 1849 C CA . SER A 1 243 ? -21.233 -21.663 30.671 1.00 97.75 243 SER A CA 1
ATOM 1850 C C . SER A 1 243 ? -20.237 -21.845 31.827 1.00 97.75 243 SER A C 1
ATOM 1852 O O . SER A 1 243 ? -20.346 -22.784 32.619 1.00 97.75 243 SER A O 1
ATOM 1854 N N . GLY A 1 244 ? -19.282 -20.919 31.923 1.00 96.75 244 GLY A N 1
ATOM 1855 C CA . GLY A 1 244 ? -18.165 -20.932 32.868 1.00 96.75 244 GLY A CA 1
ATOM 1856 C C . GLY A 1 244 ? -16.876 -21.591 32.356 1.00 96.75 244 GLY A C 1
ATOM 1857 O O . GLY A 1 244 ? -15.841 -21.393 32.987 1.00 96.75 244 GLY A O 1
ATOM 1858 N N . THR A 1 245 ? -16.910 -22.323 31.237 1.00 98.56 245 THR A N 1
ATOM 1859 C CA . THR A 1 245 ? -15.720 -22.908 30.590 1.00 98.56 245 THR A CA 1
ATOM 1860 C C . THR A 1 245 ? -14.946 -21.847 29.802 1.00 98.56 245 THR A C 1
ATOM 1862 O O . THR A 1 245 ? -15.535 -20.927 29.231 1.00 98.56 245 THR A O 1
ATOM 1865 N N . SER A 1 246 ? -13.620 -21.977 29.750 1.00 98.62 246 SER A N 1
ATOM 1866 C CA . SER A 1 246 ? -12.732 -21.141 28.935 1.00 98.62 246 SER A CA 1
ATOM 1867 C C . SER A 1 246 ? -12.171 -21.897 27.720 1.00 98.62 246 SER A C 1
ATOM 1869 O O . SER A 1 246 ? -11.615 -22.989 27.849 1.00 98.62 246 SER A O 1
ATOM 1871 N N . TYR A 1 247 ? -12.315 -21.301 26.534 1.00 98.81 247 TYR A N 1
ATOM 1872 C CA . TYR A 1 247 ? -12.007 -21.899 25.232 1.00 98.81 247 TYR A CA 1
ATOM 1873 C C . TYR A 1 247 ? -10.838 -21.188 24.547 1.00 98.81 247 TYR A C 1
ATOM 1875 O O . TYR A 1 247 ? -10.935 -19.989 24.290 1.00 98.81 247 TYR A O 1
ATOM 1883 N N . ARG A 1 248 ? -9.771 -21.914 24.185 1.00 98.81 248 ARG A N 1
ATOM 1884 C CA . ARG A 1 248 ? -8.743 -21.439 23.236 1.00 98.81 248 ARG A CA 1
ATOM 1885 C C . ARG A 1 248 ? -9.251 -21.660 21.812 1.00 98.81 248 ARG A C 1
ATOM 1887 O O . ARG A 1 248 ? -9.385 -22.806 21.394 1.00 98.81 248 ARG A O 1
ATOM 1894 N N . ILE A 1 249 ? -9.517 -20.585 21.078 1.00 98.88 249 ILE A N 1
ATOM 1895 C CA . ILE A 1 249 ? -9.830 -20.599 19.644 1.00 98.88 249 ILE A CA 1
ATOM 1896 C C . ILE A 1 249 ? -8.587 -20.129 18.888 1.00 98.88 249 ILE A C 1
ATOM 1898 O O . ILE A 1 249 ? -7.955 -19.146 19.275 1.00 98.88 249 ILE A O 1
ATOM 1902 N N . ARG A 1 250 ? -8.225 -20.846 17.824 1.00 98.81 250 ARG A N 1
ATOM 1903 C CA . ARG A 1 250 ? -6.994 -20.623 17.063 1.00 98.81 250 ARG A CA 1
ATOM 1904 C C . ARG A 1 250 ? -7.345 -20.066 15.688 1.00 98.81 250 ARG A C 1
ATOM 1906 O O . ARG A 1 250 ? -7.701 -20.816 14.779 1.00 98.81 250 ARG A O 1
ATOM 1913 N N . LEU A 1 251 ? -7.349 -18.745 15.571 1.00 98.94 251 LEU A N 1
ATOM 1914 C CA . LEU A 1 251 ? -7.794 -18.029 14.378 1.00 98.94 251 LEU A CA 1
ATOM 1915 C C . LEU A 1 251 ? -6.716 -18.100 13.295 1.00 98.94 251 LEU A C 1
ATOM 1917 O O . LEU A 1 251 ? -5.543 -17.878 13.588 1.00 98.94 251 LEU A O 1
ATOM 1921 N N . VAL A 1 252 ? -7.118 -18.365 12.052 1.00 98.94 252 VAL A N 1
ATOM 1922 C CA . VAL A 1 252 ? -6.246 -18.317 10.866 1.00 98.94 252 VAL A CA 1
ATOM 1923 C C . VAL A 1 252 ? -6.986 -17.569 9.766 1.00 98.94 252 VAL A C 1
ATOM 1925 O O . VAL A 1 252 ? -8.081 -17.990 9.394 1.00 98.94 252 VAL A O 1
ATOM 1928 N N . ASN A 1 253 ? -6.413 -16.497 9.220 1.00 98.88 253 ASN A N 1
ATOM 1929 C CA . ASN A 1 253 ? -6.942 -15.892 7.998 1.00 98.88 253 ASN A CA 1
ATOM 1930 C C . ASN A 1 253 ? -6.230 -16.487 6.775 1.00 98.88 253 ASN A C 1
ATOM 1932 O O . ASN A 1 253 ? -5.040 -16.262 6.577 1.00 98.88 253 ASN A O 1
ATOM 1936 N N . ALA A 1 254 ? -6.973 -17.232 5.960 1.00 98.62 254 ALA A N 1
ATOM 1937 C CA . ALA A 1 254 ? -6.482 -17.923 4.768 1.00 98.62 254 ALA A CA 1
ATOM 1938 C C . ALA A 1 254 ? -7.127 -17.411 3.461 1.00 98.62 254 ALA A C 1
ATOM 1940 O O . ALA A 1 254 ? -7.020 -18.052 2.417 1.00 98.62 254 ALA A O 1
ATOM 1941 N N . ALA A 1 255 ? -7.789 -16.251 3.518 1.00 98.56 255 ALA A N 1
ATOM 1942 C CA . ALA A 1 255 ? -8.410 -15.569 2.383 1.00 98.56 255 ALA A CA 1
ATOM 1943 C C . ALA A 1 255 ? -7.439 -15.268 1.220 1.00 98.56 255 ALA A C 1
ATOM 1945 O O . ALA A 1 255 ? -6.223 -15.244 1.408 1.00 98.56 255 ALA A O 1
ATOM 1946 N N . ILE A 1 256 ? -7.969 -14.998 0.021 1.00 98.06 256 ILE A N 1
ATOM 1947 C CA . ILE A 1 256 ? -7.166 -14.578 -1.141 1.00 98.06 256 ILE A CA 1
ATOM 1948 C C . ILE A 1 256 ? -6.871 -13.076 -1.141 1.00 98.06 256 ILE A C 1
ATOM 1950 O O . ILE A 1 256 ? -5.768 -12.691 -1.527 1.00 98.06 256 ILE A O 1
ATOM 1954 N N . ASP A 1 257 ? -7.827 -12.242 -0.709 1.00 97.62 257 ASP A N 1
ATOM 1955 C CA . ASP A 1 257 ? -7.705 -10.770 -0.705 1.00 97.62 257 ASP A CA 1
ATOM 1956 C C . ASP A 1 257 ? -8.505 -10.085 0.429 1.00 97.62 257 ASP A C 1
ATOM 1958 O O . ASP A 1 257 ? -8.727 -8.871 0.432 1.00 97.62 257 ASP A O 1
ATOM 1962 N N . THR A 1 258 ? -8.960 -10.861 1.420 1.00 98.25 258 THR A N 1
ATOM 1963 C CA . THR A 1 258 ? -9.777 -10.351 2.529 1.00 98.25 258 THR A CA 1
ATOM 1964 C C . THR A 1 258 ? -9.023 -10.228 3.846 1.00 98.25 258 THR A C 1
ATOM 1966 O O . THR A 1 258 ? -8.650 -11.218 4.474 1.00 98.25 258 THR A O 1
ATOM 1969 N N . MET A 1 259 ? -8.881 -8.992 4.327 1.00 97.81 259 MET A N 1
ATOM 1970 C CA . MET A 1 259 ? -8.551 -8.720 5.725 1.00 97.81 259 MET A CA 1
ATOM 1971 C C . MET A 1 259 ? -9.827 -8.712 6.570 1.00 97.81 259 MET A C 1
ATOM 1973 O O . MET A 1 259 ? -10.807 -8.049 6.219 1.00 97.81 259 MET A O 1
ATOM 1977 N N . PHE A 1 260 ? -9.807 -9.416 7.702 1.00 98.75 260 PHE A N 1
ATOM 1978 C CA . PHE A 1 260 ? -10.952 -9.515 8.603 1.00 98.75 260 PHE A CA 1
ATOM 1979 C C . PHE A 1 260 ? -10.744 -8.720 9.895 1.00 98.75 260 PHE A C 1
ATOM 1981 O O . PHE A 1 260 ? -9.630 -8.617 10.410 1.00 98.75 260 PHE A O 1
ATOM 1988 N N . LYS A 1 261 ? -11.853 -8.251 10.477 1.00 98.56 261 LYS A N 1
ATOM 1989 C CA . LYS A 1 261 ? -11.970 -8.077 11.932 1.00 98.56 261 LYS A CA 1
ATOM 1990 C C . LYS A 1 261 ? -12.842 -9.198 12.490 1.00 98.56 261 LYS A C 1
ATOM 1992 O O . LYS A 1 261 ? -13.997 -9.350 12.082 1.00 98.56 261 LYS A O 1
ATOM 1997 N N . PHE A 1 262 ? -12.279 -10.002 13.386 1.00 98.81 262 PHE A N 1
ATOM 1998 C CA . PHE A 1 262 ? -12.979 -11.092 14.066 1.00 98.81 262 PHE A CA 1
ATOM 1999 C C . PHE A 1 262 ? -13.574 -10.611 15.394 1.00 98.81 262 PHE A C 1
ATOM 2001 O O . PHE A 1 262 ? -12.943 -9.830 16.103 1.00 98.81 262 PHE A O 1
ATOM 2008 N N . MET A 1 263 ? -14.775 -11.074 15.748 1.00 98.62 263 MET A N 1
ATOM 2009 C CA . MET A 1 263 ? -15.380 -10.849 17.069 1.00 98.62 263 MET A CA 1
ATOM 2010 C C . MET A 1 263 ? -16.449 -11.899 17.393 1.00 98.62 263 MET A C 1
ATOM 2012 O O . MET A 1 263 ? -17.004 -12.538 16.495 1.00 98.62 263 MET A O 1
ATOM 2016 N N . ILE A 1 264 ? -16.802 -12.018 18.674 1.00 98.81 264 ILE A N 1
ATOM 2017 C CA . ILE A 1 264 ? -18.009 -12.722 19.125 1.00 98.81 264 ILE A CA 1
ATOM 2018 C C . ILE A 1 264 ? -18.826 -11.747 19.972 1.00 98.81 264 ILE A C 1
ATOM 2020 O O . ILE A 1 264 ? -18.327 -11.212 20.960 1.00 98.81 264 ILE A O 1
ATOM 2024 N N . ASP A 1 265 ? -20.074 -11.494 19.578 1.00 98.62 265 ASP A N 1
ATOM 2025 C CA . ASP A 1 265 ? -20.938 -10.505 20.227 1.00 98.62 265 ASP A CA 1
ATOM 2026 C C . ASP A 1 265 ? -21.025 -10.750 21.740 1.00 98.62 265 ASP A C 1
ATOM 2028 O O . ASP A 1 265 ? -21.219 -11.880 22.190 1.00 98.62 265 ASP A O 1
ATOM 2032 N N . GLY A 1 266 ? -20.912 -9.688 22.539 1.00 97.69 266 GLY A N 1
ATOM 2033 C CA . GLY A 1 266 ? -21.019 -9.760 24.000 1.00 97.69 266 GLY A CA 1
ATOM 2034 C C . GLY A 1 266 ? -19.836 -10.415 24.726 1.00 97.69 266 GLY A C 1
ATOM 2035 O O . GLY A 1 266 ? -19.831 -10.395 25.953 1.00 97.69 266 GLY A O 1
ATOM 2036 N N . HIS A 1 267 ? -18.845 -10.958 24.015 1.00 98.62 267 HIS A N 1
ATOM 2037 C CA . HIS A 1 267 ? -17.677 -11.611 24.605 1.00 98.62 267 HIS A CA 1
ATOM 2038 C C . HIS A 1 267 ? -16.407 -10.768 24.428 1.00 98.62 267 HIS A C 1
ATOM 2040 O O . HIS A 1 267 ? -16.219 -10.087 23.422 1.00 98.62 267 HIS A O 1
ATOM 2046 N N . THR A 1 268 ? -15.495 -10.879 25.394 1.00 98.25 268 THR A N 1
ATOM 2047 C CA . THR A 1 268 ? -14.130 -10.345 25.297 1.00 98.25 268 THR A CA 1
ATOM 2048 C C . THR A 1 268 ? -13.166 -11.487 24.988 1.00 98.25 268 THR A C 1
ATOM 2050 O O . THR A 1 268 ? -13.283 -12.576 25.551 1.00 98.25 268 THR A O 1
ATOM 2053 N N . MET A 1 269 ? -12.197 -11.229 24.116 1.00 98.31 269 MET A N 1
ATOM 2054 C CA . MET A 1 269 ? -11.144 -12.161 23.724 1.00 98.31 269 MET A CA 1
ATOM 2055 C C . MET A 1 269 ? -9.844 -11.798 24.441 1.00 98.31 269 MET A C 1
ATOM 2057 O O . MET A 1 269 ? -9.400 -10.653 24.356 1.00 98.31 269 MET A O 1
ATOM 2061 N N . GLN A 1 270 ? -9.218 -12.758 25.124 1.00 98.75 270 GLN A N 1
ATOM 2062 C CA . GLN A 1 270 ? -7.857 -12.618 25.640 1.00 98.75 270 GLN A CA 1
ATOM 2063 C C . GLN A 1 270 ? -6.869 -13.214 24.634 1.00 98.75 270 GLN A C 1
ATOM 2065 O O . GLN A 1 270 ? -6.814 -14.429 24.472 1.00 98.75 270 GLN A O 1
ATOM 2070 N N . VAL A 1 271 ? -6.093 -12.374 23.954 1.00 98.88 271 VAL A N 1
ATOM 2071 C CA . VAL A 1 271 ? -5.117 -12.818 22.946 1.00 98.88 271 VAL A CA 1
ATOM 2072 C C . VAL A 1 271 ? -3.868 -13.344 23.658 1.00 98.88 271 VAL A C 1
ATOM 2074 O O . VAL A 1 271 ? -3.376 -12.689 24.573 1.00 98.88 271 VAL A O 1
ATOM 2077 N N . VAL A 1 272 ? -3.371 -14.527 23.280 1.00 98.81 272 VAL A N 1
ATOM 2078 C CA . VAL A 1 272 ? -2.256 -15.222 23.967 1.00 98.81 272 VAL A CA 1
ATOM 2079 C C . VAL A 1 272 ? -1.090 -15.614 23.059 1.00 98.81 272 VAL A C 1
ATOM 2081 O O . VAL A 1 272 ? 0.021 -15.821 23.547 1.00 98.81 272 VAL A O 1
ATOM 2084 N N . ALA A 1 273 ? -1.299 -15.676 21.747 1.00 98.88 273 ALA A N 1
ATOM 2085 C CA . ALA A 1 273 ? -0.226 -15.776 20.761 1.00 98.88 273 ALA A CA 1
ATOM 2086 C C . ALA A 1 273 ? -0.606 -15.016 19.490 1.00 98.88 273 ALA A C 1
ATOM 2088 O O . ALA A 1 273 ? -1.793 -14.893 19.175 1.00 98.88 273 ALA A O 1
ATOM 2089 N N . MET A 1 274 ? 0.408 -14.556 18.765 1.00 98.69 274 MET A N 1
ATOM 2090 C CA . MET A 1 274 ? 0.309 -14.123 17.374 1.00 98.69 274 MET A CA 1
ATOM 2091 C C . MET A 1 274 ? 1.215 -15.031 16.549 1.00 98.69 274 MET A C 1
ATOM 2093 O O . MET A 1 274 ? 2.344 -15.296 16.956 1.00 98.69 274 MET A O 1
ATOM 2097 N N . ASP A 1 275 ? 0.723 -15.530 15.421 1.00 98.75 275 ASP A N 1
ATOM 2098 C CA . ASP A 1 275 ? 1.438 -16.496 14.586 1.00 98.75 275 ASP A CA 1
ATOM 2099 C C . ASP A 1 275 ? 1.979 -17.679 15.433 1.00 98.75 275 ASP A C 1
ATOM 2101 O O . ASP A 1 275 ? 1.215 -18.286 16.193 1.00 98.75 275 ASP A O 1
ATOM 2105 N N . PHE A 1 276 ? 3.273 -18.013 15.355 1.00 98.50 276 PHE A N 1
ATOM 2106 C CA . PHE A 1 276 ? 3.909 -19.015 16.229 1.00 98.50 276 PHE A CA 1
ATOM 2107 C C . PHE A 1 276 ? 4.512 -18.455 17.536 1.00 98.50 276 PHE A C 1
ATOM 2109 O O . PHE A 1 276 ? 5.168 -19.191 18.274 1.00 98.50 276 PHE A O 1
ATOM 2116 N N . VAL A 1 277 ? 4.277 -17.180 17.866 1.00 98.81 277 VAL A N 1
ATOM 2117 C CA . VAL A 1 277 ? 4.920 -16.481 18.990 1.00 98.81 277 VAL A CA 1
ATOM 2118 C C . VAL A 1 277 ? 3.925 -16.209 20.135 1.00 98.81 277 VAL A C 1
ATOM 2120 O O . VAL A 1 277 ? 3.023 -15.375 20.004 1.00 98.81 277 VAL A O 1
ATOM 2123 N N . PRO A 1 278 ? 4.084 -16.860 21.308 1.00 98.81 278 PRO A N 1
ATOM 2124 C CA . PRO A 1 278 ? 3.316 -16.533 22.508 1.00 98.81 278 PRO A CA 1
ATOM 2125 C C . PRO A 1 278 ? 3.596 -15.105 22.990 1.00 98.81 278 PRO A C 1
ATOM 2127 O O . PRO A 1 278 ? 4.755 -14.708 23.144 1.00 98.81 278 PRO A O 1
ATOM 2130 N N . ILE A 1 279 ? 2.536 -14.356 23.293 1.00 98.75 279 ILE A N 1
ATOM 2131 C CA . ILE A 1 279 ? 2.597 -12.958 23.745 1.00 98.75 279 ILE A CA 1
ATOM 2132 C C . ILE A 1 279 ? 2.172 -12.809 25.208 1.00 98.75 279 ILE A C 1
ATOM 2134 O O . ILE A 1 279 ? 1.541 -13.695 25.791 1.00 98.75 279 ILE A O 1
ATOM 2138 N N . VAL A 1 280 ? 2.509 -11.671 25.812 1.00 98.56 280 VAL A N 1
ATOM 2139 C CA . VAL A 1 280 ? 1.915 -11.218 27.075 1.00 98.56 280 VAL A CA 1
ATOM 2140 C C . VAL A 1 280 ? 0.412 -10.989 26.841 1.00 98.56 280 VAL A C 1
ATOM 2142 O O . VAL A 1 280 ? 0.072 -10.230 25.935 1.00 98.56 280 VAL A O 1
ATOM 2145 N N . PRO A 1 281 ? -0.504 -11.611 27.610 1.00 98.69 281 PRO A N 1
ATOM 2146 C CA . PRO A 1 281 ? -1.920 -11.555 27.262 1.00 98.69 281 PRO A CA 1
ATOM 2147 C C . PRO A 1 281 ? -2.547 -10.164 27.408 1.00 98.69 281 PRO A C 1
ATOM 2149 O O . PRO A 1 281 ? -2.590 -9.617 28.513 1.00 98.69 281 PRO A O 1
ATOM 2152 N N . TYR A 1 282 ? -3.120 -9.645 26.320 1.00 98.69 282 TYR A N 1
ATOM 2153 C CA . TYR A 1 282 ? -4.009 -8.475 26.328 1.00 98.69 282 TYR A CA 1
ATOM 2154 C C . TYR A 1 282 ? -5.466 -8.895 26.087 1.00 98.69 282 TYR A C 1
ATOM 2156 O O . TYR A 1 282 ? -5.775 -10.082 25.960 1.00 98.69 282 TYR A O 1
ATOM 2164 N N . SER A 1 283 ? -6.407 -7.949 26.111 1.00 98.44 283 SER A N 1
ATOM 2165 C CA . SER A 1 283 ? -7.833 -8.254 25.943 1.00 98.44 283 SER A CA 1
ATOM 2166 C C . SER A 1 283 ? -8.553 -7.217 25.093 1.00 98.44 283 SER A C 1
ATOM 2168 O O . SER A 1 283 ? -8.421 -6.020 25.333 1.00 98.44 283 SER A O 1
ATOM 2170 N N . THR A 1 284 ? -9.342 -7.697 24.133 1.00 98.38 284 THR A N 1
ATOM 2171 C CA . THR A 1 284 ? -10.057 -6.883 23.143 1.00 98.38 284 THR A CA 1
ATOM 2172 C C . THR A 1 284 ? -11.444 -7.463 22.835 1.00 98.38 284 THR A C 1
ATOM 2174 O O . THR A 1 284 ? -11.717 -8.634 23.104 1.00 98.38 284 THR A O 1
ATOM 2177 N N . THR A 1 285 ? -12.348 -6.648 22.292 1.00 98.31 285 THR A N 1
ATOM 2178 C CA . THR A 1 285 ? -13.691 -7.065 21.841 1.00 98.31 285 THR A CA 1
ATOM 2179 C C . THR A 1 285 ? -13.747 -7.409 20.351 1.00 98.31 285 THR A C 1
ATOM 2181 O O . THR A 1 285 ? -14.668 -8.099 19.917 1.00 98.31 285 THR A O 1
ATOM 2184 N N . TYR A 1 286 ? -12.759 -6.971 19.568 1.00 98.19 286 TYR A N 1
ATOM 2185 C CA . TYR A 1 286 ? -12.545 -7.375 18.178 1.00 98.19 286 TYR A CA 1
ATOM 2186 C C . TYR A 1 286 ? -11.048 -7.469 17.875 1.00 98.19 286 TYR A C 1
ATOM 2188 O O . TYR A 1 286 ? -10.242 -6.861 18.570 1.00 98.19 286 TYR A O 1
ATOM 2196 N N . LEU A 1 287 ? -10.684 -8.224 16.844 1.00 98.44 287 LEU A N 1
ATOM 2197 C CA . LEU A 1 287 ? -9.296 -8.514 16.499 1.00 98.44 287 LEU A CA 1
ATOM 2198 C C . LEU A 1 287 ? -9.058 -8.316 14.999 1.00 98.44 287 LEU A C 1
ATOM 2200 O O . LEU A 1 287 ? -9.736 -8.952 14.189 1.00 98.44 287 LEU A O 1
ATOM 2204 N N . ASN A 1 288 ? -8.102 -7.468 14.634 1.00 98.56 288 ASN A N 1
ATOM 2205 C CA . ASN A 1 288 ? -7.599 -7.322 13.270 1.00 98.56 288 ASN A CA 1
ATOM 2206 C C . ASN A 1 288 ? -6.793 -8.574 12.881 1.00 98.56 288 ASN A C 1
ATOM 2208 O O . ASN A 1 288 ? -5.934 -9.015 13.642 1.00 98.56 288 ASN A O 1
ATOM 2212 N N . ILE A 1 289 ? -7.042 -9.152 11.701 1.00 98.75 289 ILE A N 1
ATOM 2213 C CA . ILE A 1 289 ? -6.274 -10.305 11.206 1.00 98.75 289 ILE A CA 1
ATOM 2214 C C . ILE A 1 289 ? -6.072 -10.228 9.682 1.00 98.75 289 ILE A C 1
ATOM 2216 O O . ILE A 1 289 ? -6.998 -10.414 8.883 1.00 98.75 289 ILE A O 1
ATOM 2220 N N . GLY A 1 290 ? -4.839 -9.914 9.276 1.00 98.56 290 GLY A N 1
ATOM 2221 C CA . GLY A 1 290 ? -4.381 -9.906 7.885 1.00 98.56 290 GLY A CA 1
ATOM 2222 C C . GLY A 1 290 ? -4.215 -11.318 7.315 1.00 98.56 290 GLY A C 1
ATOM 2223 O O . GLY A 1 290 ? -4.177 -12.296 8.055 1.00 98.56 290 GLY A O 1
ATOM 2224 N N . ILE A 1 291 ? -4.139 -11.447 5.991 1.00 98.81 291 ILE A N 1
ATOM 2225 C CA . ILE A 1 291 ? -4.033 -12.755 5.317 1.00 98.81 291 ILE A CA 1
ATOM 2226 C C . ILE A 1 291 ? -2.705 -13.428 5.681 1.00 98.81 291 ILE A C 1
ATOM 2228 O O . ILE A 1 291 ? -1.665 -12.781 5.626 1.00 98.81 291 ILE A O 1
ATOM 2232 N N . GLY A 1 292 ? -2.742 -14.713 6.037 1.00 98.50 292 GLY A N 1
ATOM 2233 C CA . GLY A 1 292 ? -1.605 -15.497 6.530 1.00 98.50 292 GLY A CA 1
ATOM 2234 C C . GLY A 1 292 ? -1.407 -15.422 8.047 1.00 98.50 292 GLY A C 1
ATOM 2235 O O . GLY A 1 292 ? -0.856 -16.347 8.642 1.00 98.50 292 GLY A O 1
ATOM 2236 N N . GLN A 1 293 ? -1.918 -14.379 8.707 1.00 98.94 293 GLN A N 1
ATOM 2237 C CA . GLN A 1 293 ? -1.781 -14.231 10.154 1.00 98.94 293 GLN A CA 1
ATOM 2238 C C . GLN A 1 293 ? -2.622 -15.236 10.935 1.00 98.94 293 GLN A C 1
ATOM 2240 O O . GLN A 1 293 ? -3.708 -15.660 10.518 1.00 98.94 293 GLN A O 1
ATOM 2245 N N . ARG A 1 294 ? -2.123 -15.558 12.131 1.00 98.88 294 ARG A N 1
ATOM 2246 C CA . ARG A 1 294 ? -2.832 -16.331 13.145 1.00 98.88 294 ARG A CA 1
ATOM 2247 C C . ARG A 1 294 ? -2.863 -15.584 14.463 1.00 98.88 294 ARG A C 1
ATOM 2249 O O . ARG A 1 294 ? -1.967 -14.804 14.780 1.00 98.88 294 ARG A O 1
ATOM 2256 N N . TYR A 1 295 ? -3.883 -15.882 15.252 1.00 98.94 295 TYR A N 1
ATOM 2257 C CA . TYR A 1 295 ? -3.967 -15.449 16.638 1.00 98.94 295 TYR A CA 1
ATOM 2258 C C . TYR A 1 295 ? -4.664 -16.510 17.476 1.00 98.94 295 TYR A C 1
ATOM 2260 O O . TYR A 1 295 ? -5.751 -16.978 17.132 1.00 98.94 295 TYR A O 1
ATOM 2268 N N . ASP A 1 296 ? -4.075 -16.827 18.622 1.00 98.94 296 ASP A N 1
ATOM 2269 C CA . ASP A 1 296 ? -4.733 -17.661 19.617 1.00 98.94 296 ASP A CA 1
ATOM 2270 C C . ASP A 1 296 ? -5.437 -16.763 20.626 1.00 98.94 296 ASP A C 1
ATOM 2272 O O . ASP A 1 296 ? -4.805 -15.918 21.266 1.00 98.94 296 ASP A O 1
ATOM 2276 N N . VAL A 1 297 ? -6.744 -16.965 20.784 1.00 98.88 297 VAL A N 1
ATOM 2277 C CA . VAL A 1 297 ? -7.587 -16.208 21.711 1.00 98.88 297 VAL A CA 1
ATOM 2278 C C . VAL A 1 297 ? -8.256 -17.136 22.714 1.00 98.88 297 VAL A C 1
ATOM 2280 O O . VAL A 1 297 ? -8.777 -18.188 22.354 1.00 98.88 297 VAL A O 1
ATOM 2283 N N . ILE A 1 298 ? -8.264 -16.745 23.985 1.00 98.88 298 ILE A N 1
ATOM 2284 C CA . ILE A 1 298 ? -9.026 -17.402 25.044 1.00 98.88 298 ILE A CA 1
ATOM 2285 C C . ILE A 1 298 ? -10.314 -16.612 25.265 1.00 98.88 298 ILE A C 1
ATOM 2287 O O . ILE A 1 298 ? -10.281 -15.403 25.502 1.00 98.88 298 ILE A O 1
ATOM 2291 N N . ILE A 1 299 ? -11.452 -17.300 25.201 1.00 98.75 299 ILE A N 1
ATOM 2292 C CA . ILE A 1 299 ? -12.781 -16.731 25.436 1.00 98.75 299 ILE A CA 1
ATOM 2293 C C . ILE A 1 299 ? -13.427 -17.494 26.589 1.00 98.75 299 ILE A C 1
ATOM 2295 O O . ILE A 1 299 ? -13.525 -18.719 26.556 1.00 98.75 299 ILE A O 1
ATOM 2299 N N . THR A 1 300 ? -13.865 -16.776 27.623 1.00 98.50 300 THR A N 1
ATOM 2300 C CA . THR A 1 300 ? -14.620 -17.377 28.733 1.00 98.50 300 THR A CA 1
ATOM 2301 C C . THR A 1 300 ? -16.108 -17.329 28.413 1.00 98.50 300 THR A C 1
ATOM 2303 O O . THR A 1 300 ? -16.620 -16.288 28.009 1.00 98.50 300 THR A O 1
ATOM 2306 N N . ALA A 1 301 ? -16.816 -18.438 28.615 1.00 98.25 301 ALA A N 1
ATOM 2307 C CA . ALA A 1 301 ? -18.260 -18.532 28.427 1.00 98.25 301 ALA A CA 1
ATOM 2308 C C . ALA A 1 301 ? -19.033 -17.937 29.628 1.00 98.25 301 ALA A C 1
ATOM 2310 O O . ALA A 1 301 ? -19.793 -18.631 30.311 1.00 98.25 301 ALA A O 1
ATOM 2311 N N . ASP A 1 302 ? -18.786 -16.663 29.946 1.00 97.56 302 ASP A N 1
ATOM 2312 C CA . ASP A 1 302 ? -19.315 -15.968 31.130 1.00 97.56 302 ASP A CA 1
ATOM 2313 C C . ASP A 1 302 ? -20.639 -15.218 30.894 1.00 97.56 302 ASP A C 1
ATOM 2315 O O . ASP A 1 302 ? -21.227 -14.678 31.838 1.00 97.56 302 ASP A O 1
ATOM 2319 N N . GLN A 1 303 ? -21.136 -15.217 29.657 1.00 97.69 303 GLN A N 1
ATOM 2320 C CA . GLN A 1 303 ? -22.372 -14.540 29.284 1.00 97.69 303 GLN A CA 1
ATOM 2321 C C . GLN A 1 303 ? -23.627 -15.348 29.658 1.00 97.69 303 GLN A C 1
ATOM 2323 O O . GLN A 1 303 ? -23.594 -16.511 30.064 1.00 97.69 303 GLN A O 1
ATOM 2328 N N . SER A 1 304 ? -24.782 -14.692 29.549 1.00 96.19 304 SER A N 1
ATOM 2329 C CA . SER A 1 304 ? -26.092 -15.312 29.762 1.00 96.19 304 SER A CA 1
ATOM 2330 C C . SER A 1 304 ? -26.401 -16.395 28.724 1.00 96.19 304 SER A C 1
ATOM 2332 O O . SER A 1 304 ? -26.103 -16.209 27.552 1.00 96.19 304 SER A O 1
ATOM 2334 N N . THR A 1 305 ? -27.097 -17.468 29.115 1.00 96.12 305 THR A N 1
ATOM 2335 C CA . THR A 1 305 ? -27.553 -18.526 28.194 1.00 96.12 305 THR A CA 1
ATOM 2336 C C . THR A 1 305 ? -28.423 -17.972 27.053 1.00 96.12 305 THR A C 1
ATOM 2338 O O . THR A 1 305 ? -29.609 -17.702 27.247 1.00 96.12 305 THR A O 1
ATOM 2341 N N . ALA A 1 306 ? -27.821 -17.808 25.874 1.00 96.56 306 ALA A N 1
ATOM 2342 C CA . ALA A 1 306 ? -28.430 -17.348 24.627 1.00 96.56 306 ALA A CA 1
ATOM 2343 C C . ALA A 1 306 ? -27.578 -17.794 23.416 1.00 96.56 306 ALA A C 1
ATOM 2345 O O . ALA A 1 306 ? -26.511 -18.390 23.583 1.00 96.56 306 ALA A O 1
ATOM 2346 N N . ASP A 1 307 ? -28.048 -17.489 22.205 1.00 98.12 307 ASP A N 1
ATOM 2347 C CA . ASP A 1 307 ? -27.272 -17.606 20.968 1.00 98.12 307 ASP A CA 1
ATOM 2348 C C . ASP A 1 307 ? -26.611 -16.252 20.635 1.00 98.12 307 ASP A C 1
ATOM 2350 O O . ASP A 1 307 ? -27.276 -15.212 20.688 1.00 98.12 307 ASP A O 1
ATOM 2354 N N . TYR A 1 308 ? -25.328 -16.264 20.261 1.00 98.75 308 TYR A N 1
ATOM 2355 C CA . TYR A 1 308 ? -24.508 -15.076 19.970 1.00 98.75 308 TYR A CA 1
ATOM 2356 C C . TYR A 1 308 ? -23.886 -15.153 18.568 1.00 98.75 308 TYR A C 1
ATOM 2358 O O . TYR A 1 308 ? -23.472 -16.230 18.135 1.00 98.75 308 TYR A O 1
ATOM 2366 N N . TRP A 1 309 ? -23.787 -14.029 17.847 1.00 98.88 309 TRP A N 1
ATOM 2367 C CA . TRP A 1 309 ? -23.054 -14.005 16.573 1.00 98.88 309 TRP A CA 1
ATOM 2368 C C . TRP A 1 309 ? -21.543 -14.094 16.799 1.00 98.88 309 TRP A C 1
ATOM 2370 O O . TRP A 1 309 ? -20.963 -13.254 17.482 1.00 98.88 309 TRP A O 1
ATOM 2380 N N . MET A 1 310 ? -20.907 -15.048 16.127 1.00 98.81 310 MET A N 1
ATOM 2381 C CA . MET A 1 310 ? -19.495 -14.980 15.753 1.00 98.81 310 MET A CA 1
ATOM 2382 C C . MET A 1 310 ? -19.409 -14.277 14.392 1.00 98.81 310 MET A C 1
ATOM 2384 O O . MET A 1 310 ? -20.229 -14.543 13.510 1.00 98.81 310 MET A O 1
ATOM 2388 N N . ARG A 1 311 ? -18.448 -13.373 14.197 1.00 98.75 311 ARG A N 1
ATOM 2389 C CA . ARG A 1 311 ? -18.326 -12.555 12.978 1.00 98.75 311 ARG A CA 1
ATOM 2390 C C . ARG A 1 311 ? -16.887 -12.531 12.489 1.00 98.75 311 ARG A C 1
ATOM 2392 O O . ARG A 1 311 ? -15.976 -12.367 13.295 1.00 98.75 311 ARG A O 1
ATOM 2399 N N . ALA A 1 312 ? -16.710 -12.602 11.176 1.00 98.62 312 ALA A N 1
ATOM 2400 C CA . ALA A 1 312 ? -15.460 -12.276 10.505 1.00 98.62 312 ALA A CA 1
ATOM 2401 C C . ALA A 1 312 ? -15.789 -11.256 9.414 1.00 98.62 312 ALA A C 1
ATOM 2403 O O . ALA A 1 312 ? -16.329 -11.611 8.373 1.00 98.62 312 ALA A O 1
ATOM 2404 N N . ILE A 1 313 ? -15.550 -9.975 9.695 1.00 98.62 313 ILE A N 1
ATOM 2405 C CA . ILE A 1 313 ? -16.054 -8.870 8.870 1.00 98.62 313 ILE A CA 1
ATOM 2406 C C . ILE A 1 313 ? -14.949 -8.391 7.914 1.00 98.62 313 ILE A C 1
ATOM 2408 O O . ILE A 1 313 ? -13.921 -7.918 8.414 1.00 98.62 313 ILE A O 1
ATOM 2412 N N . PRO A 1 314 ? -15.122 -8.480 6.579 1.00 98.44 314 PRO A N 1
ATOM 2413 C CA . PRO A 1 314 ? -14.201 -7.897 5.604 1.00 98.44 314 PRO A CA 1
ATOM 2414 C C . PRO A 1 314 ? -14.032 -6.394 5.818 1.00 98.44 314 PRO A C 1
ATOM 2416 O O . PRO A 1 314 ? -15.013 -5.682 6.044 1.00 98.44 314 PRO A O 1
ATOM 2419 N N . GLN A 1 315 ? -12.800 -5.902 5.732 1.00 97.06 315 GLN A N 1
ATOM 2420 C CA . GLN A 1 315 ? -12.512 -4.476 5.874 1.00 97.06 315 GLN A CA 1
ATOM 2421 C C . GLN A 1 315 ? -12.618 -3.776 4.516 1.00 97.06 315 GLN A C 1
ATOM 2423 O O . GLN A 1 315 ? -11.720 -3.848 3.676 1.00 97.06 315 GLN A O 1
ATOM 2428 N N . THR A 1 316 ? -13.745 -3.095 4.293 1.00 91.94 316 THR A N 1
ATOM 2429 C CA . THR A 1 316 ? -14.166 -2.534 2.994 1.00 91.94 316 THR A CA 1
ATOM 2430 C C . THR A 1 316 ? -13.252 -1.434 2.450 1.00 91.94 316 THR A C 1
ATOM 2432 O O . THR A 1 316 ? -13.373 -1.021 1.296 1.00 91.94 316 THR A O 1
ATOM 2435 N N . THR A 1 317 ? -12.316 -0.957 3.270 1.00 86.38 317 THR A N 1
ATOM 2436 C CA . THR A 1 317 ? -11.244 -0.045 2.866 1.00 86.38 317 THR A CA 1
ATOM 2437 C C . THR A 1 317 ? -10.150 -0.733 2.028 1.00 86.38 317 THR A C 1
ATOM 2439 O O . THR A 1 317 ? -9.499 -0.047 1.237 1.00 86.38 317 THR A O 1
ATOM 2442 N N . CYS A 1 318 ? -9.969 -2.056 2.137 1.00 90.00 318 CYS A N 1
ATOM 2443 C CA . CYS A 1 318 ? -9.003 -2.823 1.335 1.00 90.00 318 CYS A CA 1
ATOM 2444 C C . CYS A 1 318 ? -9.566 -4.074 0.637 1.00 90.00 318 CYS A C 1
ATOM 2446 O O . CYS A 1 318 ? -8.950 -4.512 -0.329 1.00 90.00 318 CYS A O 1
ATOM 2448 N N . SER A 1 319 ? -10.718 -4.607 1.055 1.00 92.38 319 SER A N 1
ATOM 2449 C CA . SER A 1 319 ? -11.276 -5.869 0.543 1.00 92.38 319 SER A CA 1
ATOM 2450 C C . SER A 1 319 ? -12.707 -5.687 0.020 1.00 92.38 319 SER A C 1
ATOM 2452 O O . SER A 1 319 ? -13.558 -5.141 0.723 1.00 92.38 319 SER A O 1
ATOM 2454 N N . ASP A 1 320 ? -12.985 -6.141 -1.207 1.00 92.06 320 ASP A N 1
ATOM 2455 C CA . ASP A 1 320 ? -14.276 -5.950 -1.894 1.00 92.06 320 ASP A CA 1
ATOM 2456 C C . ASP A 1 320 ? -15.077 -7.265 -1.925 1.00 92.06 320 ASP A C 1
ATOM 2458 O O . ASP A 1 320 ? -14.709 -8.222 -2.606 1.00 92.06 320 ASP A O 1
ATOM 2462 N N . ASN A 1 321 ? -16.160 -7.339 -1.146 1.00 95.50 321 ASN A N 1
ATOM 2463 C CA . ASN A 1 321 ? -16.911 -8.574 -0.902 1.00 95.50 321 ASN A CA 1
ATOM 2464 C C . ASN A 1 321 ? -18.420 -8.293 -0.804 1.00 95.50 321 ASN A C 1
ATOM 2466 O O . ASN A 1 321 ? -18.851 -7.521 0.058 1.00 95.50 321 ASN A O 1
ATOM 2470 N N . ASP A 1 322 ? -19.229 -8.943 -1.645 1.00 95.38 322 ASP A N 1
ATOM 2471 C CA . ASP A 1 322 ? -20.681 -8.700 -1.731 1.00 95.38 322 ASP A CA 1
ATOM 2472 C C . ASP A 1 322 ? -21.449 -9.158 -0.466 1.00 95.38 322 ASP A C 1
ATOM 2474 O O . ASP A 1 322 ? -22.580 -8.722 -0.230 1.00 95.38 322 ASP A O 1
ATOM 2478 N N . SER A 1 323 ? -20.834 -9.987 0.390 1.00 94.25 323 SER A N 1
ATOM 2479 C CA . SER A 1 323 ? -21.447 -10.564 1.599 1.00 94.25 323 SER A CA 1
ATOM 2480 C C . SER A 1 323 ? -20.865 -10.044 2.926 1.00 94.25 323 SER A C 1
ATOM 2482 O O . SER A 1 323 ? -21.064 -10.683 3.963 1.00 94.25 323 SER A O 1
ATOM 2484 N N . ALA A 1 324 ? -20.179 -8.893 2.941 1.00 91.94 324 ALA A N 1
ATOM 2485 C CA . ALA A 1 324 ? -19.399 -8.413 4.095 1.00 91.94 324 ALA A CA 1
ATOM 2486 C C . ALA A 1 324 ? -20.126 -8.427 5.467 1.00 91.94 324 ALA A C 1
ATOM 2488 O O . ALA A 1 324 ? -19.550 -8.861 6.464 1.00 91.94 324 ALA A O 1
ATOM 2489 N N . ASP A 1 325 ? -21.408 -8.045 5.534 1.00 93.38 325 ASP A N 1
ATOM 2490 C CA . ASP A 1 325 ? -22.218 -8.054 6.775 1.00 93.38 325 ASP A CA 1
ATOM 2491 C C . ASP A 1 325 ? -22.744 -9.455 7.199 1.00 93.38 325 ASP A C 1
ATOM 2493 O O . ASP A 1 325 ? -23.441 -9.604 8.218 1.00 93.38 325 ASP A O 1
ATOM 2497 N N . ASN A 1 326 ? -22.482 -10.503 6.409 1.00 96.75 326 ASN A N 1
ATOM 2498 C CA . ASN A 1 326 ? -23.095 -11.828 6.560 1.00 96.75 326 ASN A CA 1
ATOM 2499 C C . ASN A 1 326 ? -22.108 -13.010 6.658 1.00 96.75 326 ASN A C 1
ATOM 2501 O O . ASN A 1 326 ? -22.558 -14.151 6.768 1.00 96.75 326 ASN A O 1
ATOM 2505 N N . ILE A 1 327 ? -20.796 -12.771 6.718 1.00 98.56 327 ILE A N 1
ATOM 2506 C CA . ILE A 1 327 ? -19.798 -13.809 7.037 1.00 98.56 327 ILE A CA 1
ATOM 2507 C C . ILE A 1 327 ? -19.797 -14.039 8.559 1.00 98.56 327 ILE A C 1
ATOM 2509 O O . ILE A 1 327 ? -19.194 -13.292 9.338 1.00 98.56 327 ILE A O 1
ATOM 2513 N N . LYS A 1 328 ? -20.591 -15.024 9.005 1.00 98.50 328 LYS A N 1
ATOM 2514 C CA . LYS A 1 328 ? -20.947 -15.216 10.423 1.00 98.50 328 LYS A CA 1
ATOM 2515 C C . LYS A 1 328 ? -21.088 -16.682 10.824 1.00 98.50 328 LYS A C 1
ATOM 2517 O O . LYS A 1 328 ? -21.619 -17.496 10.073 1.00 98.50 328 LYS A O 1
ATOM 2522 N N . GLY A 1 329 ? -20.723 -16.961 12.070 1.00 98.62 329 GLY A N 1
ATOM 2523 C CA . GLY A 1 329 ? -21.019 -18.191 12.798 1.00 98.62 329 GLY A CA 1
ATOM 2524 C C . GLY A 1 329 ? -21.935 -17.925 13.996 1.00 98.62 329 GLY A C 1
ATOM 2525 O O . GLY A 1 329 ? -22.319 -16.783 14.260 1.00 98.62 329 GLY A O 1
ATOM 2526 N N . ILE A 1 330 ? -22.280 -18.972 14.738 1.00 98.81 330 ILE A N 1
ATOM 2527 C CA . ILE A 1 330 ? -23.162 -18.915 15.907 1.00 98.81 330 ILE A CA 1
ATOM 2528 C C . ILE A 1 330 ? -22.474 -19.589 17.097 1.00 98.81 330 ILE A C 1
ATOM 2530 O O . ILE A 1 330 ? -22.063 -20.743 17.005 1.00 98.81 330 ILE A O 1
ATOM 2534 N N . VAL A 1 331 ? -22.392 -18.890 18.227 1.00 98.62 331 VAL A N 1
ATOM 2535 C CA . VAL A 1 331 ? -22.051 -19.487 19.525 1.00 98.62 331 VAL A CA 1
ATOM 2536 C C . VAL A 1 331 ? -23.340 -19.804 20.275 1.00 98.62 331 VAL A C 1
ATOM 2538 O O . VAL A 1 331 ? -24.165 -18.908 20.477 1.00 98.62 331 VAL A O 1
ATOM 2541 N N . ARG A 1 332 ? -23.516 -21.061 20.694 1.00 98.31 332 ARG A N 1
ATOM 2542 C CA . ARG A 1 332 ? -24.712 -21.549 21.399 1.00 98.31 332 ARG A CA 1
ATOM 2543 C C . ARG A 1 332 ? -24.393 -21.896 22.849 1.00 98.31 332 ARG A C 1
ATOM 2545 O O . ARG A 1 332 ? -23.610 -22.799 23.115 1.00 98.31 332 ARG A O 1
ATOM 2552 N N . TYR A 1 333 ? -25.052 -21.235 23.801 1.00 97.88 333 TYR A N 1
ATOM 2553 C CA . TYR A 1 333 ? -25.030 -21.661 25.214 1.00 97.88 333 TYR A CA 1
ATOM 2554 C C . TYR A 1 333 ? -26.081 -22.743 25.534 1.00 97.88 333 TYR A C 1
ATOM 2556 O O . TYR A 1 333 ? -26.076 -23.320 26.622 1.00 97.88 333 TYR A O 1
ATOM 2564 N N . ASP A 1 334 ? -27.007 -23.000 24.607 1.00 95.88 334 ASP A N 1
ATOM 2565 C CA . ASP A 1 334 ? -27.943 -24.123 24.630 1.00 95.88 334 ASP A CA 1
ATOM 2566 C C . ASP A 1 334 ? -27.880 -24.811 23.262 1.00 95.88 334 ASP A C 1
ATOM 2568 O O . ASP A 1 334 ? -28.431 -24.313 22.279 1.00 95.88 334 ASP A O 1
ATOM 2572 N N . SER A 1 335 ? -27.213 -25.964 23.205 1.00 92.75 335 SER A N 1
ATOM 2573 C CA . SER A 1 335 ? -27.025 -26.757 21.983 1.00 92.75 335 SER A CA 1
ATOM 2574 C C . SER A 1 335 ? -28.312 -27.401 21.446 1.00 92.75 335 SER A C 1
ATOM 2576 O O . SER A 1 335 ? -28.297 -28.106 20.438 1.00 92.75 335 SER A O 1
ATOM 2578 N N . THR A 1 336 ? -29.455 -27.162 22.102 1.00 95.44 336 THR A N 1
ATOM 2579 C CA . THR A 1 336 ? -30.787 -27.493 21.580 1.00 95.44 336 THR A CA 1
ATOM 2580 C C . THR A 1 336 ? -31.490 -26.308 20.907 1.00 95.44 336 THR A C 1
ATOM 2582 O O . THR A 1 336 ? -32.559 -26.498 20.319 1.00 95.44 336 THR A O 1
ATOM 2585 N N . SER A 1 337 ? -30.906 -25.101 20.942 1.00 96.25 337 SER A N 1
ATOM 2586 C CA . SER A 1 337 ? -31.411 -23.957 20.178 1.00 96.25 337 SER A CA 1
ATOM 2587 C C . SER A 1 337 ? -31.185 -24.149 18.680 1.00 96.25 337 SER A C 1
ATOM 2589 O O . SER A 1 337 ? -30.119 -24.557 18.232 1.00 96.25 337 SER A O 1
ATOM 2591 N N . THR A 1 338 ? -32.195 -23.791 17.890 1.00 94.69 338 THR A N 1
ATOM 2592 C CA . THR A 1 338 ? -32.109 -23.685 16.425 1.00 94.69 338 THR A CA 1
ATOM 2593 C C . THR A 1 338 ? -32.405 -22.253 15.969 1.00 94.69 338 THR A C 1
ATOM 2595 O O . THR A 1 338 ? -33.000 -22.042 14.910 1.00 94.69 338 THR A O 1
ATOM 2598 N N . SER A 1 339 ? -32.106 -21.267 16.820 1.00 95.62 339 SER A N 1
ATOM 2599 C CA . SER A 1 339 ? -32.372 -19.849 16.555 1.00 95.62 339 SER A CA 1
ATOM 2600 C C . SER A 1 339 ? -31.147 -19.170 15.940 1.00 95.62 339 SER A C 1
ATOM 2602 O O . SER A 1 339 ? -30.012 -19.501 16.286 1.00 95.62 339 SER A O 1
ATOM 2604 N N . ASP A 1 340 ? -31.381 -18.191 15.067 1.00 96.69 340 ASP A N 1
ATOM 2605 C CA . ASP A 1 340 ? -30.366 -17.201 14.690 1.00 96.69 340 ASP A CA 1
ATOM 2606 C C . ASP A 1 340 ? -30.206 -16.188 15.850 1.00 96.69 340 ASP A C 1
ATOM 2608 O O . ASP A 1 340 ? -31.225 -15.704 16.363 1.00 96.69 340 ASP A O 1
ATOM 2612 N N . PRO A 1 341 ? -28.973 -15.830 16.261 1.00 98.12 341 PRO A N 1
ATOM 2613 C CA . PRO A 1 341 ? -28.727 -14.794 17.262 1.00 98.12 341 PRO A CA 1
ATOM 2614 C C . PRO A 1 341 ? -29.387 -13.447 16.939 1.00 98.12 341 PRO A C 1
ATOM 2616 O O . PRO A 1 341 ? -29.417 -12.986 15.796 1.00 98.12 341 PRO A O 1
ATOM 2619 N N . THR A 1 342 ? -29.843 -12.741 17.975 1.00 97.25 342 THR A N 1
ATOM 2620 C CA . THR A 1 342 ? -30.377 -11.368 17.858 1.00 97.25 342 THR A CA 1
ATOM 2621 C C . THR A 1 342 ? -29.433 -10.319 18.448 1.00 97.25 342 THR A C 1
ATOM 2623 O O . THR A 1 342 ? -29.881 -9.267 18.907 1.00 97.25 342 THR A O 1
ATOM 2626 N N . THR A 1 343 ? -28.139 -10.629 18.510 1.00 98.25 343 THR A N 1
ATOM 2627 C CA . THR A 1 343 ? -27.101 -9.792 19.119 1.00 98.25 343 THR A CA 1
ATOM 2628 C C . THR A 1 343 ? -26.533 -8.762 18.131 1.00 98.25 343 THR A C 1
ATOM 2630 O O . THR A 1 343 ? -26.700 -8.881 16.911 1.00 98.25 343 THR A O 1
ATOM 2633 N N . SER A 1 344 ? -25.886 -7.725 18.666 1.00 96.81 344 SER A N 1
ATOM 2634 C CA . SER A 1 344 ? -25.231 -6.663 17.894 1.00 96.81 344 SER A CA 1
ATOM 2635 C C . SER A 1 344 ? -23.714 -6.786 17.979 1.00 96.81 344 SER A C 1
ATOM 2637 O O . SER A 1 344 ? -23.190 -7.102 19.047 1.00 96.81 344 SER A O 1
ATOM 2639 N N . ALA A 1 345 ? -23.038 -6.456 16.876 1.00 96.75 345 ALA A N 1
ATOM 2640 C CA . ALA A 1 345 ? -21.591 -6.283 16.834 1.00 96.75 345 ALA A CA 1
ATOM 2641 C C . ALA A 1 345 ? -21.129 -5.200 17.823 1.00 96.75 345 ALA A C 1
ATOM 2643 O O . ALA A 1 345 ? -21.895 -4.296 18.173 1.00 96.75 345 ALA A O 1
ATOM 2644 N N . TYR A 1 346 ? -19.858 -5.266 18.211 1.00 96.94 346 TYR A N 1
ATOM 2645 C CA . TYR A 1 346 ? -19.162 -4.131 18.812 1.00 96.94 346 TYR A CA 1
ATOM 2646 C C . TYR A 1 346 ? -18.899 -3.042 17.763 1.00 96.94 346 TYR A C 1
ATOM 2648 O O . TYR A 1 346 ? -18.743 -3.346 16.581 1.00 96.94 346 TYR A O 1
ATOM 2656 N N . ASP A 1 347 ? -18.817 -1.781 18.194 1.00 95.56 347 ASP A N 1
ATOM 2657 C CA . ASP A 1 347 ? -18.387 -0.681 17.327 1.00 95.56 347 ASP A CA 1
ATOM 2658 C C . ASP A 1 347 ? -16.879 -0.794 17.021 1.00 95.56 347 ASP A C 1
ATOM 2660 O O . ASP A 1 347 ? -16.061 -1.020 17.917 1.00 95.56 347 ASP A O 1
ATOM 2664 N N . TYR A 1 348 ? -16.506 -0.611 15.753 1.00 93.69 348 TYR A N 1
ATOM 2665 C CA . TYR A 1 348 ? -15.126 -0.638 15.259 1.00 93.69 348 TYR A CA 1
ATOM 2666 C C . TYR A 1 348 ? -14.934 0.387 14.129 1.00 93.69 348 TYR A C 1
ATOM 2668 O O . TYR A 1 348 ? -15.896 0.852 13.515 1.00 93.69 348 TYR A O 1
ATOM 2676 N N . THR A 1 349 ? -13.680 0.730 13.834 1.00 93.25 349 THR A N 1
ATOM 2677 C CA . THR A 1 349 ? -13.314 1.529 12.653 1.00 93.25 349 THR A CA 1
ATOM 2678 C C . THR A 1 349 ? -13.008 0.588 11.492 1.00 93.25 349 THR A C 1
ATOM 2680 O O . THR A 1 349 ? -12.171 -0.294 11.665 1.00 93.25 349 THR A O 1
ATOM 2683 N N . ASP A 1 350 ? -13.636 0.781 10.324 1.00 92.00 350 ASP A N 1
ATOM 2684 C CA . ASP A 1 350 ? -13.224 0.105 9.081 1.00 92.00 350 ASP A CA 1
ATOM 2685 C C . ASP A 1 350 ? -11.797 0.535 8.724 1.00 92.00 350 ASP A C 1
ATOM 2687 O O . ASP A 1 350 ? -11.554 1.701 8.398 1.00 92.00 350 ASP A O 1
ATOM 2691 N N . SER A 1 351 ? -10.846 -0.383 8.881 1.00 91.12 351 SER A N 1
ATOM 2692 C CA . SER A 1 351 ? -9.423 -0.127 8.669 1.00 91.12 351 SER A CA 1
ATOM 2693 C C . SER A 1 351 ? -8.648 -1.430 8.506 1.00 91.12 351 SER A C 1
ATOM 2695 O O . SER A 1 351 ? -9.041 -2.468 9.040 1.00 91.12 351 SER A O 1
ATOM 2697 N N . CYS A 1 352 ? -7.537 -1.357 7.777 1.00 94.00 352 CYS A N 1
ATOM 2698 C CA . CYS A 1 352 ? -6.721 -2.506 7.390 1.00 94.00 352 CYS A CA 1
ATOM 2699 C C . CYS A 1 352 ? -5.319 -2.418 8.012 1.00 94.00 352 CYS A C 1
ATOM 2701 O O . CYS A 1 352 ? -4.303 -2.506 7.320 1.00 94.00 352 CYS A O 1
ATOM 2703 N N . ASP A 1 353 ? -5.302 -2.156 9.318 1.00 93.25 353 ASP A N 1
ATOM 2704 C CA . ASP A 1 353 ? -4.112 -2.042 10.159 1.00 93.25 353 ASP A CA 1
ATOM 2705 C C . ASP A 1 353 ? -3.948 -3.324 10.990 1.00 93.25 353 ASP A C 1
ATOM 2707 O O . ASP A 1 353 ? -4.944 -3.972 11.320 1.00 93.25 353 ASP A O 1
ATOM 2711 N N . ASP A 1 354 ? -2.720 -3.664 11.380 1.00 95.31 354 ASP A N 1
ATOM 2712 C CA . ASP A 1 354 ? -2.473 -4.706 12.386 1.00 95.31 354 ASP A CA 1
ATOM 2713 C C . ASP A 1 354 ? -3.104 -4.361 13.752 1.00 95.31 354 ASP A C 1
ATOM 2715 O O . ASP A 1 354 ? -3.555 -3.239 14.004 1.00 95.31 354 ASP A O 1
ATOM 2719 N N . GLU A 1 355 ? -3.133 -5.330 14.669 1.00 97.56 355 GLU A N 1
ATOM 2720 C CA . GLU A 1 355 ? -3.251 -5.018 16.100 1.00 97.56 355 GLU A CA 1
ATOM 2721 C C . GLU A 1 355 ? -2.039 -4.179 16.552 1.00 97.56 355 GLU A C 1
ATOM 2723 O O . GLU A 1 355 ? -0.934 -4.317 16.024 1.00 97.56 355 GLU A O 1
ATOM 2728 N N . ALA A 1 356 ? -2.222 -3.283 17.523 1.00 95.19 356 ALA A N 1
ATOM 2729 C CA . ALA A 1 356 ? -1.194 -2.297 17.843 1.00 95.19 356 ALA A CA 1
ATOM 2730 C C . ALA A 1 356 ? 0.090 -2.941 18.405 1.00 95.19 356 ALA A C 1
ATOM 2732 O O . ALA A 1 356 ? 0.049 -3.771 19.313 1.00 95.19 356 ALA A O 1
ATOM 2733 N N . MET A 1 357 ? 1.258 -2.484 17.929 1.00 94.81 357 MET A N 1
ATOM 2734 C CA . MET A 1 357 ? 2.580 -2.973 18.365 1.00 94.81 357 MET A CA 1
ATOM 2735 C C . MET A 1 357 ? 2.794 -2.932 19.894 1.00 94.81 357 MET A C 1
ATOM 2737 O O . MET A 1 357 ? 3.606 -3.687 20.422 1.00 94.81 357 MET A O 1
ATOM 2741 N N . SER A 1 358 ? 2.066 -2.068 20.613 1.00 95.19 358 SER A N 1
ATOM 2742 C CA . SER A 1 358 ? 2.069 -1.969 22.079 1.00 95.19 358 SER A CA 1
ATOM 2743 C C . SER A 1 358 ? 1.439 -3.160 22.803 1.00 95.19 358 SER A C 1
ATOM 2745 O O . SER A 1 358 ? 1.786 -3.414 23.954 1.00 95.19 358 SER A O 1
ATOM 2747 N N . ASP A 1 359 ? 0.511 -3.858 22.151 1.00 97.44 359 ASP A N 1
ATOM 2748 C CA . ASP A 1 359 ? -0.233 -4.991 22.705 1.00 97.44 359 ASP A CA 1
ATOM 2749 C C . ASP A 1 359 ? 0.380 -6.331 22.249 1.00 97.44 359 ASP A C 1
ATOM 2751 O O . ASP A 1 359 ? 0.319 -7.340 22.952 1.00 97.44 359 ASP A O 1
ATOM 2755 N N . LEU A 1 360 ? 1.075 -6.322 21.107 1.00 98.12 360 LEU A N 1
ATOM 2756 C CA . LEU A 1 360 ? 1.764 -7.462 20.495 1.00 98.12 360 LEU A CA 1
ATOM 2757 C C . LEU A 1 360 ? 3.147 -7.772 21.112 1.00 98.12 360 LEU A C 1
ATOM 2759 O O . LEU A 1 360 ? 4.123 -7.986 20.398 1.00 98.12 360 LEU A O 1
ATOM 2763 N N . VAL A 1 361 ? 3.255 -7.808 22.443 1.00 98.50 361 VAL A N 1
ATOM 2764 C CA . VAL A 1 361 ? 4.535 -7.992 23.160 1.00 98.50 361 VAL A CA 1
ATOM 2765 C C . VAL A 1 361 ? 4.874 -9.483 23.339 1.00 98.50 361 VAL A C 1
ATOM 2767 O O . VAL A 1 361 ? 4.167 -10.157 24.092 1.00 98.50 361 VAL A O 1
ATOM 2770 N N . PRO A 1 362 ? 5.959 -10.032 22.749 1.00 98.62 362 PRO A N 1
ATOM 2771 C CA . PRO A 1 362 ? 6.338 -11.435 22.944 1.00 98.62 362 PRO A CA 1
ATOM 2772 C C . PRO A 1 362 ? 6.624 -11.768 24.413 1.00 98.62 362 PRO A C 1
ATOM 2774 O O . PRO A 1 362 ? 7.305 -11.013 25.109 1.00 98.62 362 PRO A O 1
ATOM 2777 N N . TYR A 1 363 ? 6.140 -12.921 24.885 1.00 97.81 363 TYR A N 1
ATOM 2778 C CA . TYR A 1 363 ? 6.401 -13.403 26.246 1.00 97.81 363 TYR A CA 1
ATOM 2779 C C . TYR A 1 363 ? 7.869 -13.827 26.408 1.00 97.81 363 TYR A C 1
ATOM 2781 O O . TYR A 1 363 ? 8.525 -13.485 27.393 1.00 97.81 363 TYR A O 1
ATOM 2789 N N . LEU A 1 364 ? 8.398 -14.541 25.407 1.00 97.12 364 LEU A N 1
ATOM 2790 C CA . LEU A 1 364 ? 9.832 -14.762 25.250 1.00 97.12 364 LEU A CA 1
ATOM 2791 C C . LEU A 1 364 ? 10.459 -13.474 24.706 1.00 97.12 364 LEU A C 1
ATOM 2793 O O . LEU A 1 364 ? 10.466 -13.239 23.490 1.00 97.12 364 LEU A O 1
ATOM 2797 N N . ALA A 1 365 ? 10.943 -12.647 25.631 1.00 97.62 365 ALA A N 1
ATOM 2798 C CA . ALA A 1 365 ? 11.563 -11.370 25.322 1.00 97.62 365 ALA A CA 1
ATOM 2799 C C . ALA A 1 365 ? 12.944 -11.559 24.681 1.00 97.62 365 ALA A C 1
ATOM 2801 O O . ALA A 1 365 ? 13.847 -12.111 25.310 1.00 97.62 365 ALA A O 1
ATOM 2802 N N . LEU A 1 366 ? 13.092 -11.077 23.446 1.00 95.38 366 LEU A N 1
ATOM 2803 C CA . LEU A 1 366 ? 14.348 -11.035 22.697 1.00 95.38 366 LEU A CA 1
ATOM 2804 C C . LEU A 1 366 ? 14.478 -9.644 22.075 1.00 95.38 366 LEU A C 1
ATOM 2806 O O . LEU A 1 366 ? 13.524 -9.158 21.466 1.00 95.38 366 LEU A O 1
ATOM 2810 N N . ASP A 1 367 ? 15.638 -9.018 22.245 1.00 94.50 367 ASP A N 1
ATOM 2811 C CA . ASP A 1 367 ? 15.931 -7.692 21.701 1.00 94.50 367 ASP A CA 1
ATOM 2812 C C . ASP A 1 367 ? 16.617 -7.823 20.333 1.00 94.50 367 ASP A C 1
ATOM 2814 O O . ASP A 1 367 ? 17.474 -8.690 20.148 1.00 94.50 367 ASP A O 1
ATOM 2818 N N . ALA A 1 368 ? 16.269 -6.937 19.400 1.00 88.62 368 ALA A N 1
ATOM 2819 C CA . ALA A 1 368 ? 17.027 -6.725 18.170 1.00 88.62 368 ALA A CA 1
ATOM 2820 C C . ALA A 1 368 ? 18.282 -5.876 18.453 1.00 88.62 368 ALA A C 1
ATOM 2822 O O . ALA A 1 368 ? 18.328 -5.106 19.419 1.00 88.62 368 ALA A O 1
ATOM 2823 N N . SER A 1 369 ? 19.309 -6.011 17.615 1.00 78.94 369 SER A N 1
ATOM 2824 C CA . SER A 1 369 ? 20.529 -5.199 17.700 1.00 78.94 369 SER A CA 1
ATOM 2825 C C . SER A 1 369 ? 20.352 -3.806 17.070 1.00 78.94 369 SER A C 1
ATOM 2827 O O . SER A 1 369 ? 19.287 -3.455 16.570 1.00 78.94 369 SER A O 1
ATOM 2829 N N . ASP A 1 370 ? 21.418 -3.002 17.057 1.00 62.75 370 ASP A N 1
ATOM 2830 C CA . ASP A 1 370 ? 21.564 -1.967 16.025 1.00 62.75 370 ASP A CA 1
ATOM 2831 C C . ASP A 1 370 ? 21.798 -2.637 14.645 1.00 62.75 370 ASP A C 1
ATOM 2833 O O . ASP A 1 370 ? 22.284 -3.774 14.603 1.00 62.75 370 ASP A O 1
ATOM 2837 N N . PRO A 1 371 ? 21.472 -1.978 13.517 1.00 53.81 371 PRO A N 1
ATOM 2838 C CA . PRO A 1 371 ? 21.608 -2.570 12.188 1.00 53.81 371 PRO A CA 1
ATOM 2839 C C . PRO A 1 371 ? 23.053 -2.647 11.681 1.00 53.81 371 PRO A C 1
ATOM 2841 O O . PRO A 1 371 ? 23.712 -1.618 11.517 1.00 53.81 371 PRO A O 1
ATOM 2844 N N . ASP A 1 372 ? 23.502 -3.862 11.351 1.00 44.00 372 ASP A N 1
ATOM 2845 C CA . ASP A 1 372 ? 24.757 -4.107 10.626 1.00 44.00 372 ASP A CA 1
ATOM 2846 C C . ASP A 1 372 ? 24.584 -3.887 9.105 1.00 44.00 372 ASP A C 1
ATOM 2848 O O . ASP A 1 372 ? 25.451 -3.289 8.461 1.00 44.00 372 ASP A O 1
ATOM 2852 N N . ILE A 1 373 ? 23.438 -4.298 8.537 1.00 43.56 373 ILE A N 1
ATOM 2853 C CA . ILE A 1 373 ? 23.041 -4.082 7.131 1.00 43.56 373 ILE A CA 1
ATOM 2854 C C . ILE A 1 373 ? 21.574 -3.620 7.075 1.00 43.56 373 ILE A C 1
ATOM 2856 O O . ILE A 1 373 ? 20.732 -4.138 7.809 1.00 43.56 373 ILE A O 1
ATOM 2860 N N . SER A 1 374 ? 21.249 -2.660 6.199 1.00 49.88 374 SER A N 1
ATOM 2861 C CA . SER A 1 374 ? 19.872 -2.203 5.960 1.00 49.88 374 SER A CA 1
ATOM 2862 C C . SER A 1 374 ? 19.598 -1.960 4.473 1.00 49.88 374 SER A C 1
ATOM 2864 O O . SER A 1 374 ? 20.267 -1.113 3.873 1.00 49.88 374 SER A O 1
ATOM 2866 N N . ASP A 1 375 ? 18.574 -2.610 3.922 1.00 49.38 375 ASP A N 1
ATOM 2867 C CA . ASP A 1 375 ? 18.156 -2.476 2.521 1.00 49.38 375 ASP A CA 1
ATOM 2868 C C . ASP A 1 375 ? 16.730 -1.894 2.391 1.00 49.38 375 ASP A C 1
ATOM 2870 O O . ASP A 1 375 ? 15.869 -2.098 3.252 1.00 49.38 375 ASP A O 1
ATOM 2874 N N . ASP A 1 376 ? 16.494 -1.127 1.317 1.00 43.75 376 ASP A N 1
ATOM 2875 C CA . ASP A 1 376 ? 15.295 -0.294 1.098 1.00 43.75 376 ASP A CA 1
ATOM 2876 C C . ASP A 1 376 ? 14.498 -0.746 -0.142 1.00 43.75 376 ASP A C 1
ATOM 2878 O O . ASP A 1 376 ? 14.923 -0.601 -1.294 1.00 43.75 376 ASP A O 1
ATOM 2882 N N . PHE A 1 377 ? 13.311 -1.297 0.109 1.00 56.44 377 PHE A N 1
ATOM 2883 C CA . PHE A 1 377 ? 12.432 -1.947 -0.855 1.00 56.44 377 PHE A CA 1
ATOM 2884 C C . PHE A 1 377 ? 11.206 -1.089 -1.144 1.00 56.44 377 PHE A C 1
ATOM 2886 O O . PHE A 1 377 ? 10.104 -1.319 -0.639 1.00 56.44 377 PHE A O 1
ATOM 2893 N N . ALA A 1 378 ? 11.387 -0.130 -2.050 1.00 48.22 378 ALA A N 1
ATOM 2894 C CA . ALA A 1 378 ? 10.284 0.626 -2.624 1.00 48.22 378 ALA A CA 1
ATOM 2895 C C . ALA A 1 378 ? 9.313 -0.304 -3.384 1.00 48.22 378 ALA A C 1
ATOM 2897 O O . ALA A 1 378 ? 9.634 -0.853 -4.445 1.00 48.22 378 ALA A O 1
ATOM 2898 N N . VAL A 1 379 ? 8.104 -0.441 -2.845 1.00 48.66 379 VAL A N 1
ATOM 2899 C CA . VAL A 1 379 ? 6.969 -1.176 -3.407 1.00 48.66 379 VAL A CA 1
ATOM 2900 C C . VAL A 1 379 ? 6.181 -0.269 -4.343 1.00 48.66 379 VAL A C 1
ATOM 2902 O O . VAL A 1 379 ? 5.714 0.813 -3.971 1.00 48.66 379 VAL A O 1
ATOM 2905 N N . THR A 1 380 ? 5.978 -0.726 -5.576 1.00 42.88 380 THR A N 1
ATOM 2906 C CA . THR A 1 380 ? 5.159 -0.029 -6.573 1.00 42.88 380 THR A CA 1
ATOM 2907 C C . THR A 1 380 ? 4.314 -1.003 -7.389 1.00 42.88 380 THR A C 1
ATOM 2909 O O . THR A 1 380 ? 4.651 -2.175 -7.536 1.00 42.88 380 THR A O 1
ATOM 2912 N N . ILE A 1 381 ? 3.214 -0.503 -7.959 1.00 34.44 381 ILE A N 1
ATOM 2913 C CA . ILE A 1 381 ? 2.436 -1.232 -8.967 1.00 34.44 381 ILE A CA 1
ATOM 2914 C C . ILE A 1 381 ? 2.736 -0.636 -10.341 1.00 34.44 381 ILE A C 1
ATOM 2916 O O . ILE A 1 381 ? 2.689 0.583 -10.533 1.00 34.44 381 ILE A O 1
ATOM 2920 N N . GLY A 1 382 ? 3.044 -1.494 -11.304 1.00 29.14 382 GLY A N 1
ATOM 2921 C CA . GLY A 1 382 ? 3.260 -1.118 -12.693 1.00 29.14 382 GLY A CA 1
ATOM 2922 C C . GLY A 1 382 ? 2.299 -1.840 -13.628 1.00 29.14 382 GLY A C 1
ATOM 2923 O O . GLY A 1 382 ? 1.318 -2.462 -13.221 1.00 29.14 382 GLY A O 1
ATOM 2924 N N . ARG A 1 383 ? 2.596 -1.758 -14.923 1.00 37.88 383 ARG A N 1
ATOM 2925 C CA . ARG A 1 383 ? 2.026 -2.652 -15.929 1.00 37.88 383 ARG A CA 1
ATOM 2926 C C . ARG A 1 383 ? 3.141 -3.333 -16.704 1.00 37.88 383 ARG A C 1
ATOM 2928 O O . ARG A 1 383 ? 4.237 -2.792 -16.828 1.00 37.88 383 ARG A O 1
ATOM 2935 N N . SER A 1 384 ? 2.818 -4.505 -17.234 1.00 33.81 384 SER A N 1
ATOM 2936 C CA . SER A 1 384 ? 3.595 -5.213 -18.243 1.00 33.81 384 SER A CA 1
ATOM 2937 C C . SER A 1 384 ? 2.617 -5.686 -19.319 1.00 33.81 384 SER A C 1
ATOM 2939 O O . SER A 1 384 ? 1.653 -6.396 -19.044 1.00 33.81 384 SER A O 1
ATOM 2941 N N . GLY A 1 385 ? 2.764 -5.201 -20.551 1.00 45.09 385 GLY A N 1
ATOM 2942 C CA . GLY A 1 385 ? 1.719 -5.348 -21.573 1.00 45.09 385 GLY A CA 1
ATOM 2943 C C . GLY A 1 385 ? 0.367 -4.743 -21.141 1.00 45.09 385 GLY A C 1
ATOM 2944 O O . GLY A 1 385 ? 0.253 -3.541 -20.900 1.00 45.09 385 GLY A O 1
ATOM 2945 N N . ASN A 1 386 ? -0.683 -5.567 -21.078 1.00 42.34 386 ASN A N 1
ATOM 2946 C CA . ASN A 1 386 ? -2.002 -5.140 -20.586 1.00 42.34 386 ASN A CA 1
ATOM 2947 C C . ASN A 1 386 ? -2.182 -5.351 -19.072 1.00 42.34 386 ASN A C 1
ATOM 2949 O O . ASN A 1 386 ? -3.045 -4.692 -18.472 1.00 42.34 386 ASN A O 1
ATOM 2953 N N . VAL A 1 387 ? -1.385 -6.242 -18.478 1.00 34.94 387 VAL A N 1
ATOM 2954 C CA . VAL A 1 387 ? -1.573 -6.743 -17.114 1.00 34.94 387 VAL A CA 1
ATOM 2955 C C . VAL A 1 387 ? -0.873 -5.841 -16.100 1.00 34.94 387 VAL A C 1
ATOM 2957 O O . VAL A 1 387 ? 0.098 -5.151 -16.428 1.00 34.94 387 VAL A O 1
ATOM 2960 N N . PHE A 1 388 ? -1.395 -5.798 -14.884 1.00 40.84 388 PHE A N 1
ATOM 2961 C CA . PHE A 1 388 ? -0.715 -5.281 -13.713 1.00 40.84 388 PHE A CA 1
ATOM 2962 C C . PHE A 1 388 ? 0.381 -6.262 -13.294 1.00 40.84 388 PHE A C 1
ATOM 2964 O O . PHE A 1 388 ? 0.266 -7.472 -13.484 1.00 40.84 388 PHE A O 1
ATOM 2971 N N . LYS A 1 389 ? 1.470 -5.711 -12.768 1.00 57.12 389 LYS A N 1
ATOM 2972 C CA . LYS A 1 389 ? 2.513 -6.453 -12.064 1.00 57.12 389 LYS A CA 1
ATOM 2973 C C . LYS A 1 389 ? 3.006 -5.582 -10.915 1.00 57.12 389 LYS A C 1
ATOM 2975 O O . LYS A 1 389 ? 3.060 -4.353 -11.055 1.00 57.12 389 LYS A O 1
ATOM 2980 N N . TRP A 1 390 ? 3.346 -6.205 -9.800 1.00 67.38 390 TRP A N 1
ATOM 2981 C CA . TRP A 1 390 ? 3.964 -5.536 -8.663 1.00 67.38 390 TRP A CA 1
ATOM 2982 C C . TRP A 1 390 ? 5.469 -5.551 -8.801 1.00 67.38 390 TRP A C 1
ATOM 2984 O O . TRP A 1 390 ? 6.045 -6.434 -9.435 1.00 67.38 390 TRP A O 1
ATOM 2994 N N . PHE A 1 391 ? 6.083 -4.534 -8.217 1.00 66.50 391 PHE A N 1
ATOM 2995 C CA . PHE A 1 391 ? 7.511 -4.328 -8.244 1.00 66.50 391 PHE A CA 1
ATOM 2996 C C . PHE A 1 391 ? 7.987 -4.019 -6.827 1.00 66.50 391 PHE A C 1
ATOM 2998 O O . PHE A 1 391 ? 7.577 -3.010 -6.251 1.00 66.50 391 PHE A O 1
ATOM 3005 N N . MET A 1 392 ? 8.859 -4.865 -6.291 1.00 69.81 392 MET A N 1
ATOM 3006 C CA . MET A 1 392 ? 9.605 -4.634 -5.053 1.00 69.81 392 MET A CA 1
ATOM 3007 C C . MET A 1 392 ? 11.041 -4.272 -5.471 1.00 69.81 392 MET A C 1
ATOM 3009 O O . MET A 1 392 ? 11.568 -4.892 -6.389 1.00 69.81 392 MET A O 1
ATOM 3013 N N . ALA A 1 393 ? 11.627 -3.198 -4.928 1.00 65.25 393 ALA A N 1
ATOM 3014 C CA . ALA A 1 393 ? 12.900 -2.624 -5.415 1.00 65.25 393 ALA A CA 1
ATOM 3015 C C . ALA A 1 393 ? 12.967 -2.416 -6.954 1.00 65.25 393 ALA A C 1
ATOM 3017 O O . ALA A 1 393 ? 14.007 -2.568 -7.588 1.00 65.25 393 ALA A O 1
ATOM 3018 N N . ALA A 1 394 ? 11.837 -2.041 -7.568 1.00 60.78 394 ALA A N 1
ATOM 3019 C CA . ALA A 1 394 ? 11.654 -1.899 -9.022 1.00 60.78 394 ALA A CA 1
ATOM 3020 C C . ALA A 1 394 ? 11.788 -3.191 -9.873 1.00 60.78 394 ALA A C 1
ATOM 3022 O O . ALA A 1 394 ? 11.721 -3.105 -11.105 1.00 60.78 394 ALA A O 1
ATOM 3023 N N . THR A 1 395 ? 11.851 -4.367 -9.243 1.00 70.31 395 THR A N 1
ATOM 3024 C CA . THR A 1 395 ? 11.840 -5.699 -9.874 1.00 70.31 395 THR A CA 1
ATOM 3025 C C . THR A 1 395 ? 10.496 -6.394 -9.663 1.00 70.31 395 THR A C 1
ATOM 3027 O O . THR A 1 395 ? 9.941 -6.355 -8.570 1.00 70.31 395 THR A O 1
ATOM 3030 N N . THR A 1 396 ? 9.961 -7.032 -10.709 1.00 81.75 396 THR A N 1
ATOM 3031 C CA . THR A 1 396 ? 8.775 -7.902 -10.612 1.00 81.75 396 THR A CA 1
ATOM 3032 C C . THR A 1 396 ? 9.228 -9.356 -10.634 1.00 81.75 396 THR A C 1
ATOM 3034 O O . THR A 1 396 ? 10.005 -9.730 -11.514 1.00 81.75 396 THR A O 1
ATOM 3037 N N . PHE A 1 397 ? 8.791 -10.144 -9.650 1.00 85.38 397 PHE A N 1
ATOM 3038 C CA . PHE A 1 397 ? 9.293 -11.500 -9.443 1.00 85.38 397 PHE A CA 1
ATOM 3039 C C . PHE A 1 397 ? 8.865 -12.444 -10.571 1.00 85.38 397 PHE A C 1
ATOM 3041 O O . PHE A 1 397 ? 7.675 -12.521 -10.886 1.00 85.38 397 PHE A O 1
ATOM 3048 N N . VAL A 1 398 ? 9.820 -13.187 -11.134 1.00 85.56 398 VAL A N 1
ATOM 3049 C CA . VAL A 1 398 ? 9.601 -14.343 -12.016 1.00 85.56 398 VAL A CA 1
ATOM 3050 C C . VAL A 1 398 ? 10.663 -15.407 -11.728 1.00 85.56 398 VAL A C 1
ATOM 3052 O O . VAL A 1 398 ? 11.853 -15.123 -11.847 1.00 85.56 398 VAL A O 1
ATOM 3055 N N . ALA A 1 399 ? 10.243 -16.631 -11.407 1.00 84.81 399 ALA A N 1
ATOM 3056 C CA . ALA A 1 399 ? 11.120 -17.795 -11.248 1.00 84.81 399 ALA A CA 1
ATOM 3057 C C . ALA A 1 399 ? 10.689 -18.973 -12.148 1.00 84.81 399 ALA A C 1
ATOM 3059 O O . ALA A 1 399 ? 9.565 -19.008 -12.656 1.00 84.81 399 ALA A O 1
ATOM 3060 N N . GLU A 1 400 ? 11.590 -19.933 -12.362 1.00 85.81 400 GLU A N 1
ATOM 3061 C CA . GLU A 1 400 ? 11.405 -21.067 -13.279 1.00 85.81 400 GLU A CA 1
ATOM 3062 C C . GLU A 1 400 ? 11.123 -22.367 -12.502 1.00 85.81 400 GLU A C 1
ATOM 3064 O O . GLU A 1 400 ? 11.938 -22.815 -11.697 1.00 85.81 400 GLU A O 1
ATOM 3069 N N . TRP A 1 401 ? 9.970 -23.002 -12.752 1.00 88.12 401 TRP A N 1
ATOM 3070 C CA . TRP A 1 401 ? 9.557 -24.235 -12.056 1.00 88.12 401 TRP A CA 1
ATOM 3071 C C . TRP A 1 401 ? 10.518 -25.404 -12.238 1.00 88.12 401 TRP A C 1
ATOM 3073 O O . TRP A 1 401 ? 10.607 -26.264 -11.369 1.00 88.12 401 TRP A O 1
ATOM 3083 N N . ASP A 1 402 ? 11.133 -25.482 -13.411 1.00 88.81 402 ASP A N 1
ATOM 3084 C CA . ASP A 1 402 ? 12.030 -26.539 -13.859 1.00 88.81 402 ASP A CA 1
ATOM 3085 C C . ASP A 1 402 ? 13.503 -26.270 -13.518 1.00 88.81 402 ASP A C 1
ATOM 3087 O O . ASP A 1 402 ? 14.345 -27.142 -13.734 1.00 88.81 402 ASP A O 1
ATOM 3091 N N . ASN A 1 403 ? 13.790 -25.100 -12.936 1.00 91.38 403 ASN A N 1
ATOM 3092 C CA . ASN A 1 403 ? 15.117 -24.634 -12.548 1.00 91.38 403 ASN A CA 1
ATOM 3093 C C . ASN A 1 403 ? 15.069 -23.877 -11.193 1.00 91.38 403 ASN A C 1
ATOM 3095 O O . ASN A 1 403 ? 15.350 -22.677 -11.138 1.00 91.38 403 ASN A O 1
ATOM 3099 N N . PRO A 1 404 ? 14.659 -24.532 -10.087 1.00 94.75 404 PRO A N 1
ATOM 3100 C CA . PRO A 1 404 ? 14.490 -23.881 -8.790 1.00 94.75 404 PRO A CA 1
ATOM 3101 C C . PRO A 1 404 ? 15.830 -23.441 -8.185 1.00 94.75 404 PRO A C 1
ATOM 3103 O O . PRO A 1 404 ? 16.862 -24.069 -8.422 1.00 94.75 404 PRO A O 1
ATOM 3106 N N . THR A 1 405 ? 15.817 -22.406 -7.342 1.00 95.75 405 THR A N 1
ATOM 3107 C CA . THR A 1 405 ? 17.029 -21.811 -6.743 1.00 95.75 405 THR A CA 1
ATOM 3108 C C . THR A 1 405 ? 17.937 -22.833 -6.043 1.00 95.75 405 THR A C 1
ATOM 3110 O O . THR A 1 405 ? 19.154 -22.776 -6.199 1.00 95.75 405 THR A O 1
ATOM 3113 N N . LEU A 1 406 ? 17.380 -23.824 -5.332 1.00 96.69 406 LEU A N 1
ATOM 3114 C CA . LEU A 1 406 ? 18.185 -24.891 -4.719 1.00 96.69 406 LEU A CA 1
ATOM 3115 C C . LEU A 1 406 ? 18.868 -25.825 -5.731 1.00 96.69 406 LEU A C 1
ATOM 3117 O O . LEU A 1 406 ? 19.920 -26.375 -5.412 1.00 96.69 406 LEU A O 1
ATOM 3121 N N . LEU A 1 407 ? 18.322 -25.996 -6.940 1.00 95.50 407 LEU A N 1
ATOM 3122 C CA . LEU A 1 407 ? 18.992 -26.751 -8.003 1.00 95.50 407 LEU A CA 1
ATOM 3123 C C . LEU A 1 407 ? 20.172 -25.951 -8.565 1.00 95.50 407 LEU A C 1
ATOM 3125 O O . LEU A 1 407 ? 21.258 -26.507 -8.688 1.00 95.50 407 LEU A O 1
ATOM 3129 N N . GLN A 1 408 ? 19.995 -24.646 -8.800 1.00 95.06 408 GLN A N 1
ATOM 3130 C CA . GLN A 1 408 ? 21.072 -23.739 -9.229 1.00 95.06 408 GLN A CA 1
ATOM 3131 C C . GLN A 1 408 ? 22.234 -23.753 -8.213 1.00 95.06 408 GLN A C 1
ATOM 3133 O O . GLN A 1 408 ? 23.377 -24.037 -8.571 1.00 95.06 408 GLN A O 1
ATOM 3138 N N . ILE A 1 409 ? 21.923 -23.599 -6.918 1.00 94.50 409 ILE A N 1
ATOM 3139 C CA . ILE A 1 409 ? 22.897 -23.676 -5.812 1.00 94.50 409 ILE A CA 1
ATOM 3140 C C . ILE A 1 409 ? 23.579 -25.053 -5.729 1.00 94.50 409 ILE A C 1
ATOM 3142 O O . ILE A 1 409 ? 24.777 -25.127 -5.446 1.00 94.50 409 ILE A O 1
ATOM 3146 N N . TYR A 1 410 ? 22.851 -26.151 -5.966 1.00 93.81 410 TYR A N 1
ATOM 3147 C CA . TYR A 1 410 ? 23.429 -27.500 -5.977 1.00 93.81 410 TYR A CA 1
ATOM 3148 C C . TYR A 1 410 ? 24.378 -27.718 -7.171 1.00 93.81 410 TYR A C 1
ATOM 3150 O O . TYR A 1 410 ? 25.467 -28.268 -6.996 1.00 93.81 410 TYR A O 1
ATOM 3158 N N . GLU A 1 411 ? 23.997 -27.277 -8.374 1.00 93.62 411 GLU A N 1
ATOM 3159 C CA . GLU A 1 411 ? 24.826 -27.394 -9.583 1.00 93.62 411 GLU A CA 1
ATOM 3160 C C . GLU A 1 411 ? 26.026 -26.424 -9.583 1.00 93.62 411 GLU A C 1
ATOM 3162 O O . GLU A 1 411 ? 26.989 -26.627 -10.329 1.00 93.62 411 GLU A O 1
ATOM 3167 N N . GLY A 1 412 ? 26.010 -25.419 -8.701 1.00 91.06 412 GLY A N 1
ATOM 3168 C CA . GLY A 1 412 ? 27.040 -24.386 -8.596 1.00 91.06 412 GLY A CA 1
ATOM 3169 C C . GLY A 1 412 ? 26.880 -23.272 -9.631 1.00 91.06 412 GLY A C 1
ATOM 3170 O O . GLY A 1 412 ? 27.883 -22.692 -10.049 1.00 91.06 412 GLY A O 1
ATOM 3171 N N . ASP A 1 413 ? 25.643 -23.009 -10.058 1.00 89.38 413 ASP A N 1
ATOM 3172 C CA . ASP A 1 413 ? 25.275 -21.881 -10.909 1.00 89.38 413 ASP A CA 1
ATOM 3173 C C . ASP A 1 413 ? 24.909 -20.672 -10.032 1.00 89.38 413 ASP A C 1
ATOM 3175 O O . ASP A 1 413 ? 23.949 -20.711 -9.262 1.00 89.38 413 ASP A O 1
ATOM 3179 N N . ASP A 1 414 ? 25.706 -19.607 -10.131 1.00 79.81 414 ASP A N 1
ATOM 3180 C CA . ASP A 1 414 ? 25.501 -18.318 -9.462 1.00 79.81 414 ASP A CA 1
ATOM 3181 C C . ASP A 1 414 ? 24.833 -17.273 -10.381 1.00 79.81 414 ASP A C 1
ATOM 3183 O O . ASP A 1 414 ? 24.702 -16.103 -10.019 1.00 79.81 414 ASP A O 1
ATOM 3187 N N . THR A 1 415 ? 24.377 -17.669 -11.578 1.00 83.12 415 THR A N 1
ATOM 3188 C CA . THR A 1 415 ? 23.859 -16.752 -12.608 1.00 83.12 415 THR A CA 1
ATOM 3189 C C . THR A 1 415 ? 22.354 -16.475 -12.504 1.00 83.12 415 THR A C 1
ATOM 3191 O O . THR A 1 415 ? 21.639 -16.423 -13.509 1.00 83.12 415 THR A O 1
ATOM 3194 N N . TYR A 1 416 ? 21.879 -16.225 -11.277 1.00 86.75 416 TYR A N 1
ATOM 3195 C CA . TYR A 1 416 ? 20.496 -15.829 -10.989 1.00 86.75 416 TYR A CA 1
ATOM 3196 C C . TYR A 1 416 ? 20.024 -14.681 -11.898 1.00 86.75 416 TYR A C 1
ATOM 3198 O O . TYR A 1 416 ? 20.758 -13.733 -12.188 1.00 86.75 416 TYR A O 1
ATOM 3206 N N . THR A 1 417 ? 18.763 -14.726 -12.326 1.00 84.12 417 THR A N 1
ATOM 3207 C CA . THR A 1 417 ? 18.197 -13.675 -13.184 1.00 84.12 417 THR A CA 1
ATOM 3208 C C . THR A 1 417 ? 17.742 -12.463 -12.368 1.00 84.12 417 THR A C 1
ATOM 3210 O O . THR A 1 417 ? 17.213 -12.620 -11.264 1.00 84.12 417 THR A O 1
ATOM 3213 N N . ASP A 1 418 ? 17.820 -11.259 -12.954 1.00 79.50 418 ASP A N 1
ATOM 3214 C CA . ASP A 1 418 ? 17.242 -10.032 -12.375 1.00 79.50 418 ASP A CA 1
ATOM 3215 C C . ASP A 1 418 ? 15.794 -10.250 -11.890 1.00 79.50 418 ASP A C 1
ATOM 3217 O O . ASP A 1 418 ? 15.400 -9.751 -10.840 1.00 79.50 418 ASP A O 1
ATOM 3221 N N . ALA A 1 419 ? 14.997 -11.016 -12.648 1.00 77.75 419 ALA A N 1
ATOM 3222 C CA . ALA A 1 419 ? 13.589 -11.275 -12.357 1.00 77.75 419 ALA A CA 1
ATOM 3223 C C . ALA A 1 419 ? 13.375 -12.278 -11.211 1.00 77.75 419 ALA A C 1
ATOM 3225 O O . ALA A 1 419 ? 12.393 -12.152 -10.484 1.00 77.75 419 ALA A O 1
ATOM 3226 N N . SER A 1 420 ? 14.299 -13.220 -10.993 1.00 83.56 420 SER A N 1
ATOM 3227 C CA . SER A 1 420 ? 14.257 -14.118 -9.827 1.00 83.56 420 SER A CA 1
ATOM 3228 C C . SER A 1 420 ? 14.565 -13.410 -8.503 1.00 83.56 420 SER A C 1
ATOM 3230 O O . SER A 1 420 ? 14.348 -14.002 -7.449 1.00 83.56 420 SER A O 1
ATOM 3232 N N . HIS A 1 421 ? 15.013 -12.148 -8.553 1.00 87.38 421 HIS A N 1
ATOM 3233 C CA . HIS A 1 421 ? 15.062 -11.210 -7.427 1.00 87.38 421 HIS A CA 1
ATOM 3234 C C . HIS A 1 421 ? 15.716 -11.789 -6.156 1.00 87.38 421 HIS A C 1
ATOM 3236 O O . HIS A 1 421 ? 15.160 -11.720 -5.058 1.00 87.38 421 HIS A O 1
ATOM 3242 N N . VAL A 1 422 ? 16.890 -12.396 -6.343 1.00 87.50 422 VAL A N 1
ATOM 3243 C CA . VAL A 1 422 ? 17.728 -12.951 -5.275 1.00 87.50 422 VAL A CA 1
ATOM 3244 C C . VAL A 1 422 ? 18.473 -11.832 -4.548 1.00 87.50 422 VAL A C 1
ATOM 3246 O O . VAL A 1 422 ? 19.076 -10.967 -5.182 1.00 87.50 422 VAL A O 1
ATOM 3249 N N . ILE A 1 423 ? 18.481 -11.898 -3.218 1.00 85.88 423 ILE A N 1
ATOM 3250 C CA . ILE A 1 423 ? 19.405 -11.171 -2.343 1.00 85.88 423 ILE A CA 1
ATOM 3251 C C . ILE A 1 423 ? 20.252 -12.207 -1.613 1.00 85.88 423 ILE A C 1
ATOM 3253 O O . ILE A 1 423 ? 19.713 -13.088 -0.947 1.00 85.88 423 ILE A O 1
ATOM 3257 N N . GLU A 1 424 ? 21.571 -12.104 -1.721 1.00 87.69 424 GLU A N 1
ATOM 3258 C CA . GLU A 1 424 ? 22.491 -12.968 -0.982 1.00 87.69 424 GLU A CA 1
ATOM 3259 C C . GLU A 1 424 ? 22.778 -12.394 0.407 1.00 87.69 424 GLU A C 1
ATOM 3261 O O . GLU A 1 424 ? 23.226 -11.254 0.534 1.00 87.69 424 GLU A O 1
ATOM 3266 N N . LEU A 1 425 ? 22.578 -13.210 1.443 1.00 86.00 425 LEU A N 1
ATOM 3267 C CA . LEU A 1 425 ? 22.903 -12.894 2.837 1.00 86.00 425 LEU A CA 1
ATOM 3268 C C . LEU A 1 425 ? 23.995 -13.874 3.314 1.00 86.00 425 LEU A C 1
ATOM 3270 O O . LEU A 1 425 ? 23.681 -14.910 3.902 1.00 86.00 425 LEU A O 1
ATOM 3274 N N . PRO A 1 426 ? 25.279 -13.641 2.975 1.00 87.38 426 PRO A N 1
ATOM 3275 C CA . PRO A 1 426 ? 26.320 -14.669 3.062 1.00 87.38 426 PRO A CA 1
ATOM 3276 C C . PRO A 1 426 ? 26.901 -14.872 4.468 1.00 87.38 426 PRO A C 1
ATOM 3278 O O . PRO A 1 426 ? 27.546 -15.894 4.710 1.00 87.38 426 PRO A O 1
ATOM 3281 N N . THR A 1 427 ? 26.732 -13.915 5.382 1.00 85.75 427 THR A N 1
ATOM 3282 C CA . THR A 1 427 ? 27.274 -13.995 6.744 1.00 85.75 427 THR A CA 1
ATOM 3283 C C . THR A 1 427 ? 26.361 -14.823 7.641 1.00 85.75 427 THR A C 1
ATOM 3285 O O . THR A 1 427 ? 25.138 -14.755 7.535 1.00 85.75 427 THR A O 1
ATOM 3288 N N . ALA A 1 428 ? 26.955 -15.581 8.559 1.00 91.38 428 ALA A N 1
ATOM 3289 C CA . ALA A 1 428 ? 26.227 -16.300 9.595 1.00 91.38 428 ALA A CA 1
ATOM 3290 C C . ALA A 1 428 ? 25.977 -15.425 10.828 1.00 91.38 428 ALA A C 1
ATOM 3292 O O . ALA A 1 428 ? 26.884 -14.735 11.297 1.00 91.38 428 ALA A O 1
ATOM 3293 N N . ASP A 1 429 ? 24.775 -15.559 11.380 1.00 88.50 429 ASP A N 1
ATOM 3294 C CA . ASP A 1 429 ? 24.352 -15.072 12.687 1.00 88.50 429 ASP A CA 1
ATOM 3295 C C . ASP A 1 429 ? 24.391 -13.527 12.841 1.00 88.50 429 ASP A C 1
ATOM 3297 O O . ASP A 1 429 ? 24.486 -13.026 13.965 1.00 88.50 429 ASP A O 1
ATOM 3301 N N . GLU A 1 430 ? 24.284 -12.761 11.743 1.00 87.12 430 GLU A N 1
ATOM 3302 C CA . GLU A 1 430 ? 24.194 -11.285 11.742 1.00 87.12 430 GLU A CA 1
ATOM 3303 C C . GLU A 1 430 ? 22.739 -10.801 11.633 1.00 87.12 430 GLU A C 1
ATOM 3305 O O . GLU A 1 430 ? 21.883 -11.527 11.130 1.00 87.12 430 GLU A O 1
ATOM 3310 N N . TRP A 1 431 ? 22.431 -9.590 12.113 1.00 81.88 431 TRP A N 1
ATOM 3311 C CA . TRP A 1 431 ? 21.079 -9.029 12.001 1.00 81.88 431 TRP A CA 1
ATOM 3312 C C . TRP A 1 431 ? 20.926 -8.173 10.738 1.00 81.88 431 TRP A C 1
ATOM 3314 O O . TRP A 1 431 ? 21.663 -7.206 10.527 1.00 81.88 431 TRP A O 1
ATOM 3324 N N . VAL A 1 432 ? 19.909 -8.494 9.939 1.00 81.69 432 VAL A N 1
ATOM 3325 C CA . VAL A 1 432 ? 19.594 -7.847 8.657 1.00 81.69 432 VAL A CA 1
ATOM 3326 C C . VAL A 1 432 ? 18.245 -7.134 8.725 1.00 81.69 432 VAL A C 1
ATOM 3328 O O . VAL A 1 432 ? 17.307 -7.621 9.359 1.00 81.69 432 VAL A O 1
ATOM 3331 N N . TYR A 1 433 ? 18.149 -5.960 8.094 1.00 82.62 433 TYR A N 1
ATOM 3332 C CA . TYR A 1 433 ? 17.024 -5.035 8.262 1.00 82.62 433 TYR A CA 1
ATOM 3333 C C . TYR A 1 433 ? 16.419 -4.657 6.909 1.00 82.62 433 TYR A C 1
ATOM 3335 O O . TYR A 1 433 ? 17.098 -4.110 6.041 1.00 82.62 433 TYR A O 1
ATOM 3343 N N . PHE A 1 434 ? 15.121 -4.908 6.755 1.00 82.56 434 PHE A N 1
ATOM 3344 C CA . PHE A 1 434 ? 14.368 -4.651 5.532 1.00 82.56 434 PHE A CA 1
ATOM 3345 C C . PHE A 1 434 ? 13.396 -3.500 5.772 1.00 82.56 434 PHE A C 1
ATOM 3347 O O . PHE A 1 434 ? 12.439 -3.621 6.541 1.00 82.56 434 PHE A O 1
ATOM 3354 N N . ILE A 1 435 ? 13.638 -2.375 5.102 1.00 81.81 435 ILE A N 1
ATOM 3355 C CA . ILE A 1 435 ? 12.702 -1.254 5.019 1.00 81.81 435 ILE A CA 1
ATOM 3356 C C . ILE A 1 435 ? 11.817 -1.513 3.803 1.00 81.81 435 ILE A C 1
ATOM 3358 O O . ILE A 1 435 ? 12.300 -1.545 2.678 1.00 81.81 435 ILE A O 1
ATOM 3362 N N . ILE A 1 436 ? 10.521 -1.710 4.012 1.00 85.00 436 ILE A N 1
ATOM 3363 C CA . ILE A 1 436 ? 9.547 -1.955 2.948 1.00 85.00 436 ILE A CA 1
ATOM 3364 C C . ILE A 1 436 ? 8.591 -0.762 2.940 1.00 85.00 436 ILE A C 1
ATOM 3366 O O . ILE A 1 436 ? 7.887 -0.538 3.922 1.00 85.00 436 ILE A O 1
ATOM 3370 N N . GLU A 1 437 ? 8.549 0.028 1.864 1.00 80.75 437 GLU A N 1
ATOM 3371 C CA . GLU A 1 437 ? 7.679 1.214 1.792 1.00 80.75 437 GLU A CA 1
ATOM 3372 C C . GLU A 1 437 ? 6.840 1.286 0.517 1.00 80.75 437 GLU A C 1
ATOM 3374 O O . GLU A 1 437 ? 7.267 0.876 -0.558 1.00 80.75 437 GLU A O 1
ATOM 3379 N N . THR A 1 438 ? 5.630 1.838 0.618 1.00 75.75 438 THR A N 1
ATOM 3380 C CA . THR A 1 438 ? 4.696 1.982 -0.503 1.00 75.75 438 THR A CA 1
ATOM 3381 C C . THR A 1 438 ? 4.108 3.387 -0.568 1.00 75.75 438 THR A C 1
ATOM 3383 O O . THR A 1 438 ? 3.713 3.983 0.431 1.00 75.75 438 THR A O 1
ATOM 3386 N N . THR A 1 439 ? 3.977 3.923 -1.784 1.00 74.00 439 THR A N 1
ATOM 3387 C CA . THR A 1 439 ? 3.192 5.151 -2.032 1.00 74.00 439 THR A CA 1
ATOM 3388 C C . THR A 1 439 ? 1.801 4.866 -2.609 1.00 74.00 439 THR A C 1
ATOM 3390 O O . THR A 1 439 ? 1.027 5.799 -2.844 1.00 74.00 439 THR A O 1
ATOM 3393 N N . ASN A 1 440 ? 1.454 3.587 -2.802 1.00 75.62 440 ASN A N 1
ATOM 3394 C CA . ASN A 1 440 ? 0.099 3.148 -3.127 1.00 75.62 440 ASN A CA 1
ATOM 3395 C C . ASN A 1 440 ? -0.740 3.085 -1.849 1.00 75.62 440 ASN A C 1
ATOM 3397 O O . ASN A 1 440 ? -0.300 2.521 -0.856 1.00 75.62 440 ASN A O 1
ATOM 3401 N N . ALA A 1 441 ? -1.981 3.571 -1.888 1.00 78.06 441 ALA A N 1
ATOM 3402 C CA . ALA A 1 441 ? -2.916 3.507 -0.756 1.00 78.06 441 ALA A CA 1
ATOM 3403 C C . ALA A 1 441 ? -3.532 2.104 -0.524 1.00 78.06 441 ALA A C 1
ATOM 3405 O O . ALA A 1 441 ? -4.619 2.005 0.035 1.00 78.06 441 ALA A O 1
ATOM 3406 N N . VAL A 1 442 ? -2.867 1.044 -0.991 1.00 82.94 442 VAL A N 1
ATOM 3407 C CA . VAL A 1 442 ? -3.259 -0.358 -0.796 1.00 82.94 442 VAL A CA 1
ATOM 3408 C C . VAL A 1 442 ? -2.355 -0.930 0.302 1.00 82.94 442 VAL A C 1
ATOM 3410 O O . VAL A 1 442 ? -1.138 -0.763 0.193 1.00 82.94 442 VAL A O 1
ATOM 3413 N N . PRO A 1 443 ? -2.910 -1.521 1.373 1.00 92.31 443 PRO A N 1
ATOM 3414 C CA . PRO A 1 443 ? -2.141 -2.217 2.396 1.00 92.31 443 PRO A CA 1
ATOM 3415 C C . PRO A 1 443 ? -1.837 -3.654 1.951 1.00 92.31 443 PRO A C 1
ATOM 3417 O O . PRO A 1 443 ? -2.550 -4.218 1.122 1.00 92.31 443 PRO A O 1
ATOM 3420 N N . HIS A 1 444 ? -0.789 -4.257 2.506 1.00 96.06 444 HIS A N 1
ATOM 3421 C CA . HIS A 1 444 ? -0.299 -5.560 2.056 1.00 96.06 444 HIS A CA 1
ATOM 3422 C C . HIS A 1 444 ? 0.202 -6.410 3.234 1.00 96.06 444 HIS A C 1
ATOM 3424 O O . HIS A 1 444 ? 1.154 -5.988 3.883 1.00 96.06 444 HIS A O 1
ATOM 3430 N N . PRO A 1 445 ? -0.355 -7.603 3.509 1.00 97.94 445 PRO A N 1
ATOM 3431 C CA . PRO A 1 445 ? 0.278 -8.547 4.427 1.00 97.94 445 PRO A CA 1
ATOM 3432 C C . PRO A 1 445 ? 1.570 -9.052 3.784 1.00 97.94 445 PRO A C 1
ATOM 3434 O O . PRO A 1 445 ? 1.518 -9.596 2.680 1.00 97.94 445 PRO A O 1
ATOM 3437 N N . ILE A 1 446 ? 2.711 -8.839 4.434 1.00 98.06 446 ILE A N 1
ATOM 3438 C CA . ILE A 1 446 ? 4.032 -9.319 4.020 1.00 98.06 446 ILE A CA 1
ATOM 3439 C C . ILE A 1 446 ? 4.384 -10.549 4.857 1.00 98.06 446 ILE A C 1
ATOM 3441 O O . ILE A 1 446 ? 4.355 -10.475 6.085 1.00 98.06 446 ILE A O 1
ATOM 3445 N N . HIS A 1 447 ? 4.717 -11.650 4.185 1.00 98.69 447 HIS A N 1
ATOM 3446 C CA . HIS A 1 447 ? 5.198 -12.898 4.775 1.00 98.69 447 HIS A CA 1
ATOM 3447 C C . HIS A 1 447 ? 6.683 -13.106 4.458 1.00 98.69 447 HIS A C 1
ATOM 3449 O O . HIS A 1 447 ? 7.131 -12.746 3.365 1.00 98.69 447 HIS A O 1
ATOM 3455 N N . LEU A 1 448 ? 7.417 -13.714 5.391 1.00 98.31 448 LEU A N 1
ATOM 3456 C CA . LEU A 1 448 ? 8.795 -14.176 5.225 1.00 98.31 448 LEU A CA 1
ATOM 3457 C C . LEU A 1 448 ? 8.883 -15.651 5.633 1.00 98.31 448 LEU A C 1
ATOM 3459 O O . LEU A 1 448 ? 8.435 -16.032 6.712 1.00 98.31 448 LEU A O 1
ATOM 3463 N N . HIS A 1 449 ? 9.489 -16.468 4.778 1.00 98.69 449 HIS A N 1
ATOM 3464 C CA . HIS A 1 449 ? 9.724 -17.883 5.046 1.00 98.69 449 HIS A CA 1
ATOM 3465 C C . HIS A 1 449 ? 10.955 -18.081 5.942 1.00 98.69 449 HIS A C 1
ATOM 3467 O O . HIS A 1 449 ? 11.880 -17.271 5.940 1.00 98.69 449 HIS A O 1
ATOM 3473 N N . GLY A 1 450 ? 10.993 -19.192 6.683 1.00 98.06 450 GLY A N 1
ATOM 3474 C CA . GLY A 1 450 ? 12.169 -19.616 7.451 1.00 98.06 450 GLY A CA 1
ATOM 3475 C C . GLY A 1 450 ? 12.461 -18.841 8.743 1.00 98.06 450 GLY A C 1
ATOM 3476 O O . GLY A 1 450 ? 13.333 -19.271 9.496 1.00 98.06 450 GLY A O 1
ATOM 3477 N N . HIS A 1 451 ? 11.733 -17.755 9.039 1.00 98.25 451 HIS A N 1
ATOM 3478 C CA . HIS A 1 451 ? 12.037 -16.823 10.136 1.00 98.25 451 HIS A CA 1
ATOM 3479 C C . HIS A 1 451 ? 10.790 -16.212 10.788 1.00 98.25 451 HIS A C 1
ATOM 3481 O O . HIS A 1 451 ? 9.874 -15.783 10.094 1.00 98.25 451 HIS A O 1
ATOM 3487 N N . ASP A 1 452 ? 10.809 -16.062 12.119 1.00 98.56 452 ASP A N 1
ATOM 3488 C CA . ASP A 1 452 ? 9.958 -15.082 12.810 1.00 98.56 452 ASP A CA 1
ATOM 3489 C C . ASP A 1 452 ? 10.719 -13.740 12.856 1.00 98.56 452 ASP A C 1
ATOM 3491 O O . ASP A 1 452 ? 11.679 -13.598 13.620 1.00 98.56 452 ASP A O 1
ATOM 3495 N N . PHE A 1 453 ? 10.313 -12.738 12.076 1.00 97.88 453 PHE A N 1
ATOM 3496 C CA . PHE A 1 453 ? 10.962 -11.423 12.076 1.00 97.88 453 PHE A CA 1
ATOM 3497 C C . PHE A 1 453 ? 10.434 -10.507 13.182 1.00 97.88 453 PHE A C 1
ATOM 3499 O O . PHE A 1 453 ? 9.264 -10.541 13.563 1.00 97.88 453 PHE A O 1
ATOM 3506 N N . SER A 1 454 ? 11.293 -9.618 13.672 1.00 97.19 454 SER A N 1
ATOM 3507 C CA . SER A 1 454 ? 10.920 -8.496 14.531 1.00 97.19 454 SER A CA 1
ATOM 3508 C C . SER A 1 454 ? 10.311 -7.359 13.708 1.00 97.19 454 SER A C 1
ATOM 3510 O O . SER A 1 454 ? 10.939 -6.882 12.769 1.00 97.19 454 SER A O 1
ATOM 3512 N N . ILE A 1 455 ? 9.125 -6.875 14.083 1.00 97.19 455 ILE A N 1
ATOM 3513 C CA . ILE A 1 455 ? 8.520 -5.635 13.577 1.00 97.19 455 ILE A CA 1
ATOM 3514 C C . ILE A 1 455 ? 9.124 -4.470 14.360 1.00 97.19 455 ILE A C 1
ATOM 3516 O O . ILE A 1 455 ? 8.835 -4.275 15.539 1.00 97.19 455 ILE A O 1
ATOM 3520 N N . LEU A 1 456 ? 9.969 -3.688 13.700 1.00 92.75 456 LEU A N 1
ATOM 3521 C CA . LEU A 1 456 ? 10.768 -2.642 14.339 1.00 92.75 456 LEU A CA 1
ATOM 3522 C C . LEU A 1 456 ? 10.098 -1.273 14.235 1.00 92.75 456 LEU A C 1
ATOM 3524 O O . LEU A 1 456 ? 10.191 -0.465 15.156 1.00 92.75 456 LEU A O 1
ATOM 3528 N N . ALA A 1 457 ? 9.396 -1.016 13.132 1.00 90.81 457 ALA A N 1
ATOM 3529 C CA . ALA A 1 457 ? 8.502 0.125 12.985 1.00 90.81 457 ALA A CA 1
ATOM 3530 C C . ALA A 1 457 ? 7.452 -0.152 11.899 1.00 90.81 457 ALA A C 1
ATOM 3532 O O . ALA A 1 457 ? 7.743 -0.784 10.887 1.00 90.81 457 ALA A O 1
ATOM 3533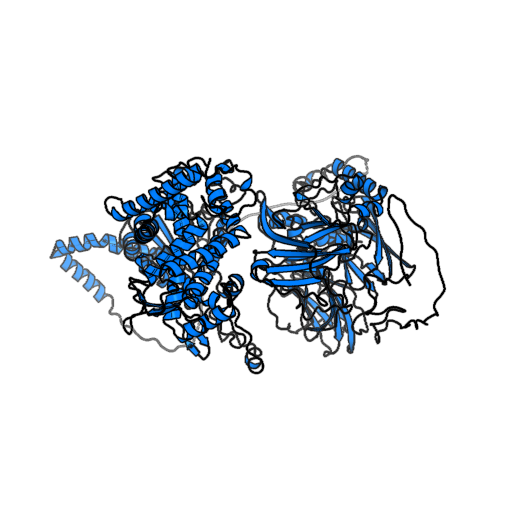 N N . GLN A 1 458 ? 6.243 0.371 12.078 1.00 93.88 458 GLN A N 1
ATOM 3534 C CA . GLN A 1 458 ? 5.129 0.218 11.143 1.00 93.88 458 GLN A CA 1
ATOM 3535 C C . GLN A 1 458 ? 4.296 1.506 11.159 1.00 93.88 458 GLN A C 1
ATOM 3537 O O . GLN A 1 458 ? 4.022 2.051 12.230 1.00 93.88 458 GLN A O 1
ATOM 3542 N N . GLY A 1 459 ? 3.902 2.034 9.998 1.00 86.00 459 GLY A N 1
ATOM 3543 C CA . GLY A 1 459 ? 3.099 3.259 9.969 1.00 86.00 459 GLY A CA 1
ATOM 3544 C C . GLY A 1 459 ? 2.861 3.865 8.589 1.00 86.00 459 GLY A C 1
ATOM 3545 O O . GLY A 1 459 ? 3.176 3.277 7.563 1.00 86.00 459 GLY A O 1
ATOM 3546 N N . THR A 1 460 ? 2.277 5.065 8.567 1.00 84.88 460 THR A N 1
ATOM 3547 C CA . THR A 1 460 ? 1.927 5.811 7.342 1.00 84.88 460 THR A CA 1
ATOM 3548 C C . THR A 1 460 ? 2.968 6.875 6.980 1.00 84.88 460 THR A C 1
ATOM 3550 O O . THR A 1 460 ? 3.541 7.500 7.873 1.00 84.88 460 THR A O 1
ATOM 3553 N N . GLY A 1 461 ? 3.123 7.171 5.687 1.00 74.88 461 GLY A N 1
ATOM 3554 C CA . GLY A 1 461 ? 4.219 7.973 5.131 1.00 74.88 461 GLY A CA 1
ATOM 3555 C C . GLY A 1 461 ? 5.321 7.083 4.547 1.00 74.88 461 GLY A C 1
ATOM 3556 O O . GLY A 1 461 ? 5.300 5.875 4.730 1.00 74.88 461 GLY A O 1
ATOM 3557 N N . THR A 1 462 ? 6.294 7.662 3.844 1.00 71.75 462 THR A N 1
ATOM 3558 C CA . THR A 1 462 ? 7.502 6.917 3.435 1.00 71.75 462 THR A CA 1
ATOM 3559 C C . THR A 1 462 ? 8.516 6.921 4.579 1.00 71.75 462 THR A C 1
ATOM 3561 O O . THR A 1 462 ? 8.609 7.922 5.299 1.00 71.75 462 THR A O 1
ATOM 3564 N N . TYR A 1 463 ? 9.292 5.851 4.754 1.00 62.84 463 TYR A N 1
ATOM 3565 C CA . TYR A 1 463 ? 10.257 5.701 5.848 1.00 62.84 463 TYR A CA 1
ATOM 3566 C C . TYR A 1 463 ? 11.220 6.895 5.898 1.00 62.84 463 TYR A C 1
ATOM 3568 O O . TYR A 1 463 ? 11.330 7.567 6.926 1.00 62.84 463 TYR A O 1
ATOM 3576 N N . ALA A 1 464 ? 11.779 7.277 4.745 1.00 58.44 464 ALA A N 1
ATOM 3577 C CA . ALA A 1 464 ? 12.672 8.431 4.603 1.00 58.44 464 ALA A CA 1
ATOM 3578 C C . ALA A 1 464 ? 12.010 9.810 4.849 1.00 58.44 464 ALA A C 1
ATOM 3580 O O . ALA A 1 464 ? 12.710 10.818 4.939 1.00 58.44 464 ALA A O 1
ATOM 3581 N N . THR A 1 465 ? 10.675 9.899 4.953 1.00 61.69 465 THR A N 1
ATOM 3582 C CA . THR A 1 465 ? 9.984 11.131 5.397 1.00 61.69 465 THR A CA 1
ATOM 3583 C C . THR A 1 465 ? 9.562 11.094 6.859 1.00 61.69 465 THR A C 1
ATOM 3585 O O . THR A 1 465 ? 9.417 12.161 7.455 1.00 61.69 465 THR A O 1
ATOM 3588 N N . VAL A 1 466 ? 9.451 9.916 7.473 1.00 58.62 466 VAL A N 1
ATOM 3589 C CA . VAL A 1 466 ? 9.044 9.760 8.878 1.00 58.62 466 VAL A CA 1
ATOM 3590 C C . VAL A 1 466 ? 10.241 9.623 9.826 1.00 58.62 466 VAL A C 1
ATOM 3592 O O . VAL A 1 466 ? 10.185 10.200 10.907 1.00 58.62 466 VAL A O 1
ATOM 3595 N N . SER A 1 467 ? 11.321 8.934 9.422 1.00 70.56 467 SER A N 1
ATOM 3596 C CA . SER A 1 467 ? 12.448 8.524 10.288 1.00 70.56 467 SER A CA 1
ATOM 3597 C C . SER A 1 467 ? 11.954 7.986 11.639 1.00 70.56 467 SER A C 1
ATOM 3599 O O . SER A 1 467 ? 12.221 8.592 12.680 1.00 70.56 467 SER A O 1
ATOM 3601 N N . PRO A 1 468 ? 11.154 6.904 11.631 1.00 76.25 468 PRO A N 1
ATOM 3602 C CA . PRO A 1 468 ? 10.566 6.367 12.847 1.00 76.25 468 PRO A CA 1
ATOM 3603 C C . PRO A 1 468 ? 11.648 5.854 13.800 1.00 76.25 468 PRO A C 1
ATOM 3605 O O . PRO A 1 468 ? 12.647 5.270 13.383 1.00 76.25 468 PRO A O 1
ATOM 3608 N N . THR A 1 469 ? 11.422 6.029 15.100 1.00 84.44 469 THR A N 1
ATOM 3609 C CA . THR A 1 469 ? 12.225 5.361 16.126 1.00 84.44 469 THR A CA 1
ATOM 3610 C C . THR A 1 469 ? 11.958 3.860 16.056 1.00 84.44 469 THR A C 1
ATOM 3612 O O . THR A 1 469 ? 10.823 3.441 16.275 1.00 84.44 469 THR A O 1
ATOM 3615 N N . LEU A 1 470 ? 12.989 3.061 15.779 1.00 85.56 470 LEU A N 1
ATOM 3616 C CA . LEU A 1 470 ? 12.878 1.603 15.780 1.00 85.56 470 LEU A CA 1
ATOM 3617 C C . LEU A 1 470 ? 12.711 1.072 17.214 1.00 85.56 470 LEU A C 1
ATOM 3619 O O . LEU A 1 470 ? 13.465 1.439 18.119 1.00 85.56 470 LEU A O 1
ATOM 3623 N N . GLN A 1 471 ? 11.740 0.184 17.422 1.00 92.06 471 GLN A N 1
ATOM 3624 C CA . GLN A 1 471 ? 11.588 -0.585 18.652 1.00 92.06 471 GLN A CA 1
ATOM 3625 C C . GLN A 1 471 ? 12.565 -1.766 18.627 1.00 92.06 471 GLN A C 1
ATOM 3627 O O . GLN A 1 471 ? 12.258 -2.823 18.091 1.00 92.06 471 GLN A O 1
ATOM 3632 N N . LEU A 1 472 ? 13.753 -1.581 19.206 1.00 90.94 472 LEU A N 1
ATOM 3633 C CA . LEU A 1 472 ? 14.759 -2.649 19.304 1.00 90.94 472 LEU A CA 1
ATOM 3634 C C . LEU A 1 472 ? 14.567 -3.532 20.553 1.00 90.94 472 LEU A C 1
ATOM 3636 O O . LEU A 1 472 ? 14.881 -4.716 20.525 1.00 90.94 472 LEU A O 1
ATOM 3640 N N . THR A 1 473 ? 14.007 -2.991 21.642 1.00 95.38 473 THR A N 1
ATOM 3641 C CA . THR A 1 473 ? 13.739 -3.752 22.877 1.00 95.38 473 THR A CA 1
ATOM 3642 C C . THR A 1 473 ? 12.403 -4.490 22.794 1.00 95.38 473 THR A C 1
ATOM 3644 O O . THR A 1 473 ? 11.358 -3.847 22.667 1.00 95.38 473 THR A O 1
ATOM 3647 N N . ASN A 1 474 ? 12.449 -5.823 22.880 1.00 96.69 474 ASN A N 1
ATOM 3648 C CA . ASN A 1 474 ? 11.345 -6.772 22.678 1.00 96.69 474 ASN A CA 1
ATOM 3649 C C . ASN A 1 474 ? 10.243 -6.290 21.700 1.00 96.69 474 ASN A C 1
ATOM 3651 O O . ASN A 1 474 ? 9.096 -6.087 22.121 1.00 96.69 474 ASN A O 1
ATOM 3655 N N . PRO A 1 475 ? 10.573 -6.042 20.417 1.00 97.25 475 PRO A N 1
ATOM 3656 C CA . PRO A 1 475 ? 9.582 -5.776 19.377 1.00 97.25 475 PRO A CA 1
ATOM 3657 C C . PRO A 1 475 ? 8.572 -6.923 19.237 1.00 97.25 475 PRO A C 1
ATOM 3659 O O . PRO A 1 475 ? 8.908 -8.073 19.538 1.00 97.25 475 PRO A O 1
ATOM 3662 N N . PRO A 1 476 ? 7.369 -6.657 18.694 1.00 98.50 476 PRO A N 1
ATOM 3663 C CA . PRO A 1 476 ? 6.522 -7.709 18.149 1.00 98.50 476 PRO A CA 1
ATOM 3664 C C . PRO A 1 476 ? 7.331 -8.581 17.188 1.00 98.50 476 PRO A C 1
ATOM 3666 O O . PRO A 1 476 ? 8.011 -8.055 16.312 1.00 98.50 476 PRO A O 1
ATOM 3669 N N . ARG A 1 477 ? 7.286 -9.902 17.351 1.00 98.44 477 ARG A N 1
ATOM 3670 C CA . ARG A 1 477 ? 8.042 -10.856 16.532 1.00 98.44 477 ARG A CA 1
ATOM 3671 C C . ARG A 1 477 ? 7.095 -11.920 15.992 1.00 98.44 477 ARG A C 1
ATOM 3673 O O . ARG A 1 477 ? 6.374 -12.504 16.796 1.00 98.44 477 ARG A O 1
ATOM 3680 N N . ARG A 1 478 ? 7.044 -12.109 14.672 1.00 98.69 478 ARG A N 1
ATOM 3681 C CA . ARG A 1 478 ? 6.072 -12.973 13.974 1.00 98.69 478 ARG A CA 1
ATOM 3682 C C . ARG A 1 478 ? 6.486 -13.212 12.515 1.00 98.69 478 ARG A C 1
ATOM 3684 O O . ARG A 1 478 ? 7.475 -12.633 12.080 1.00 98.69 478 ARG A O 1
ATOM 3691 N N . ASP A 1 479 ? 5.725 -13.995 11.753 1.00 98.81 479 ASP A N 1
ATOM 3692 C CA . ASP A 1 479 ? 6.045 -14.307 10.348 1.00 98.81 479 ASP A CA 1
ATOM 3693 C C . ASP A 1 479 ? 5.134 -13.630 9.298 1.00 98.81 479 ASP A C 1
ATOM 3695 O O . ASP A 1 479 ? 5.481 -13.640 8.115 1.00 98.81 479 ASP A O 1
ATOM 3699 N N . VAL A 1 480 ? 4.029 -12.966 9.685 1.00 98.81 480 VAL A N 1
ATOM 3700 C CA . VAL A 1 480 ? 3.246 -12.096 8.774 1.00 98.81 480 VAL A CA 1
ATOM 3701 C C . VAL A 1 480 ? 2.876 -10.742 9.393 1.00 98.81 480 VAL A C 1
ATOM 3703 O O . VAL A 1 480 ? 2.209 -10.683 10.423 1.00 98.81 480 VAL A O 1
ATOM 3706 N N . ALA A 1 481 ? 3.191 -9.630 8.720 1.00 98.56 481 ALA A N 1
ATOM 3707 C CA . ALA A 1 481 ? 2.859 -8.271 9.179 1.00 98.56 481 ALA A CA 1
ATOM 3708 C C . ALA A 1 481 ? 2.332 -7.365 8.057 1.00 98.56 481 ALA A C 1
ATOM 3710 O O . ALA A 1 481 ? 2.724 -7.491 6.898 1.00 98.56 481 ALA A O 1
ATOM 3711 N N . MET A 1 482 ? 1.460 -6.415 8.393 1.00 97.94 482 MET A N 1
ATOM 3712 C CA . MET A 1 482 ? 0.870 -5.491 7.422 1.00 97.94 482 MET A CA 1
ATOM 3713 C C . MET A 1 482 ? 1.837 -4.354 7.056 1.00 97.94 482 MET A C 1
ATOM 3715 O O . MET A 1 482 ? 2.244 -3.558 7.899 1.00 97.94 482 MET A O 1
ATOM 3719 N N . LEU A 1 483 ? 2.143 -4.205 5.769 1.00 95.94 483 LEU A N 1
ATOM 3720 C CA . LEU A 1 483 ? 2.627 -2.959 5.175 1.00 95.94 483 LEU A CA 1
ATOM 3721 C C . LEU A 1 483 ? 1.430 -2.003 5.005 1.00 95.94 483 LEU A C 1
ATOM 3723 O O . LEU A 1 483 ? 0.536 -2.313 4.209 1.00 95.94 483 LEU A O 1
ATOM 3727 N N . PRO A 1 484 ? 1.368 -0.853 5.706 1.00 93.06 484 PRO A N 1
ATOM 3728 C CA . PRO A 1 484 ? 0.212 0.037 5.626 1.00 93.06 484 PRO A CA 1
ATOM 3729 C C . PRO A 1 484 ? 0.114 0.756 4.274 1.00 93.06 484 PRO A C 1
ATOM 3731 O O . PRO A 1 484 ? 1.120 1.112 3.657 1.00 93.06 484 PRO A O 1
ATOM 3734 N N . GLY A 1 485 ? -1.113 1.034 3.828 1.00 86.25 485 GLY A N 1
ATOM 3735 C CA . GLY A 1 485 ? -1.364 1.751 2.575 1.00 86.25 485 GLY A CA 1
ATOM 3736 C C . GLY A 1 485 ? -0.829 3.187 2.615 1.00 86.25 485 GLY A C 1
ATOM 3737 O O . GLY A 1 485 ? -1.233 3.996 3.448 1.00 86.25 485 GLY A O 1
ATOM 3738 N N . GLY A 1 486 ? 0.066 3.526 1.686 1.00 82.06 486 GLY A N 1
ATOM 3739 C CA . GLY A 1 486 ? 0.805 4.793 1.683 1.00 82.06 486 GLY A CA 1
ATOM 3740 C C . GLY A 1 486 ? 1.807 4.905 2.838 1.00 82.06 486 GLY A C 1
ATOM 3741 O O . GLY A 1 486 ? 2.036 6.015 3.328 1.00 82.06 486 GLY A O 1
ATOM 3742 N N . GLY A 1 487 ? 2.307 3.766 3.319 1.00 86.38 487 GLY A N 1
ATOM 3743 C CA . GLY A 1 487 ? 3.086 3.608 4.538 1.00 86.38 487 GLY A CA 1
ATOM 3744 C C . GLY A 1 487 ? 4.403 2.851 4.371 1.00 86.38 487 GLY A C 1
ATOM 3745 O O . GLY A 1 487 ? 4.891 2.627 3.262 1.00 86.38 487 GLY A O 1
ATOM 3746 N N . TYR A 1 488 ? 4.952 2.440 5.509 1.00 84.75 488 TYR A N 1
ATOM 3747 C CA . TYR A 1 488 ? 6.155 1.627 5.633 1.00 84.75 488 TYR A CA 1
ATOM 3748 C C . TYR A 1 488 ? 5.967 0.519 6.679 1.00 84.75 488 TYR A C 1
ATOM 3750 O O . TYR A 1 488 ? 5.189 0.648 7.631 1.00 84.75 488 TYR A O 1
ATOM 3758 N N . LEU A 1 489 ? 6.746 -0.541 6.512 1.00 93.31 489 LEU A N 1
ATOM 3759 C CA . LEU A 1 489 ? 6.974 -1.627 7.452 1.00 93.31 489 LEU A CA 1
ATOM 3760 C C . LEU A 1 489 ? 8.489 -1.861 7.494 1.00 93.31 489 LEU A C 1
ATOM 3762 O O . LEU A 1 489 ? 9.114 -2.029 6.452 1.00 93.31 489 LEU A O 1
ATOM 3766 N N . VAL A 1 490 ? 9.081 -1.841 8.685 1.00 88.94 490 VAL A N 1
ATOM 3767 C CA . VAL A 1 490 ? 10.494 -2.165 8.906 1.00 88.94 490 VAL A CA 1
ATOM 3768 C C . VAL A 1 490 ? 10.565 -3.434 9.726 1.00 88.94 490 VAL A C 1
ATOM 3770 O O . VAL A 1 490 ? 10.061 -3.468 10.853 1.00 88.94 490 VAL A O 1
ATOM 3773 N N . ILE A 1 491 ? 11.206 -4.452 9.164 1.00 93.44 491 ILE A N 1
ATOM 3774 C CA . ILE A 1 491 ? 11.424 -5.740 9.819 1.00 93.44 491 ILE A CA 1
ATOM 3775 C C . ILE A 1 491 ? 12.918 -6.020 9.969 1.00 93.44 491 ILE A C 1
ATOM 3777 O O . ILE A 1 491 ? 13.729 -5.510 9.194 1.00 93.44 491 ILE A O 1
ATOM 3781 N N . GLY A 1 492 ? 13.279 -6.835 10.954 1.00 89.12 492 GLY A N 1
ATOM 3782 C CA . GLY A 1 492 ? 14.635 -7.357 11.093 1.00 89.12 492 GLY A CA 1
ATOM 3783 C C . GLY A 1 492 ? 14.647 -8.774 11.649 1.00 89.12 492 GLY A C 1
ATOM 3784 O O . GLY A 1 492 ? 13.776 -9.141 12.438 1.00 89.12 492 GLY A O 1
ATOM 3785 N N . PHE A 1 493 ? 15.617 -9.572 11.218 1.00 92.88 493 PHE A N 1
ATOM 3786 C CA . PHE A 1 493 ? 15.824 -10.952 11.661 1.00 92.88 493 PHE A CA 1
ATOM 3787 C C . PHE A 1 493 ? 17.323 -11.290 11.634 1.00 92.88 493 PHE A C 1
ATOM 3789 O O . PHE A 1 493 ? 18.132 -10.480 11.174 1.00 92.88 493 PHE A O 1
ATOM 3796 N N . GLN A 1 494 ? 17.698 -12.462 12.149 1.00 91.06 494 GLN A N 1
ATOM 3797 C CA . GLN A 1 494 ? 19.089 -12.910 12.238 1.00 91.06 494 GLN A CA 1
ATOM 3798 C C . GLN A 1 494 ? 19.376 -14.017 11.212 1.00 91.06 494 GLN A C 1
ATOM 3800 O O . GLN A 1 494 ? 18.556 -14.914 11.042 1.00 91.06 494 GLN A O 1
ATOM 3805 N N . THR A 1 495 ? 20.539 -13.991 10.553 1.00 92.25 495 THR A N 1
ATOM 3806 C CA . THR A 1 495 ? 20.937 -14.984 9.535 1.00 92.25 495 THR A CA 1
ATOM 3807 C C . THR A 1 495 ? 21.403 -16.312 10.154 1.00 92.25 495 THR A C 1
ATOM 3809 O O . THR A 1 495 ? 22.549 -16.750 10.010 1.00 92.25 495 THR A O 1
ATOM 3812 N N . ASP A 1 496 ? 20.529 -16.955 10.922 1.00 95.25 496 ASP A N 1
ATOM 3813 C CA . ASP A 1 496 ? 20.823 -18.168 11.689 1.00 95.25 496 ASP A CA 1
ATOM 3814 C C . ASP A 1 496 ? 20.415 -19.493 11.001 1.00 95.25 496 ASP A C 1
ATOM 3816 O O . ASP A 1 496 ? 20.669 -20.572 11.544 1.00 95.25 496 ASP A O 1
ATOM 3820 N N . ASN A 1 497 ? 19.846 -19.444 9.790 1.00 97.81 497 ASN A N 1
ATOM 3821 C CA . ASN A 1 497 ? 19.133 -20.557 9.163 1.00 97.81 497 ASN A CA 1
ATOM 3822 C C . ASN A 1 497 ? 19.365 -20.633 7.631 1.00 97.81 497 ASN A C 1
ATOM 3824 O O . ASN A 1 497 ? 18.562 -20.119 6.850 1.00 97.81 497 ASN A O 1
ATOM 3828 N N . PRO A 1 498 ? 20.436 -21.311 7.164 1.00 98.12 498 PRO A N 1
ATOM 3829 C CA . PRO A 1 498 ? 20.763 -21.426 5.742 1.00 98.12 498 PRO A CA 1
ATOM 3830 C C . PRO A 1 498 ? 19.615 -21.939 4.867 1.00 98.12 498 PRO A C 1
ATOM 3832 O O . PRO A 1 498 ? 19.062 -23.016 5.115 1.00 98.12 498 PRO A O 1
ATOM 3835 N N . GLY A 1 499 ? 19.320 -21.217 3.789 1.00 97.94 499 GLY A N 1
ATOM 3836 C CA . GLY A 1 499 ? 18.265 -21.590 2.855 1.00 97.94 499 GLY A CA 1
ATOM 3837 C C . GLY A 1 499 ? 18.010 -20.560 1.761 1.00 97.94 499 GLY A C 1
ATOM 3838 O O . GLY A 1 499 ? 18.526 -19.446 1.799 1.00 97.94 499 GLY A O 1
ATOM 3839 N N . ALA A 1 500 ? 17.198 -20.946 0.779 1.00 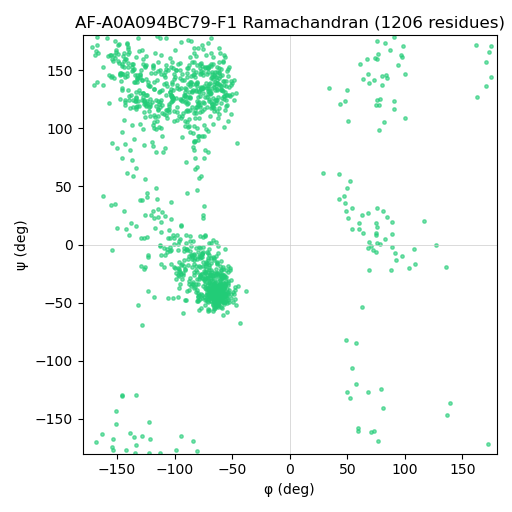97.44 500 ALA A N 1
ATOM 3840 C CA . ALA A 1 500 ? 16.540 -20.006 -0.121 1.00 97.44 500 ALA A CA 1
ATOM 3841 C C . ALA A 1 500 ? 15.122 -19.742 0.416 1.00 97.44 500 ALA A C 1
ATOM 3843 O O . ALA A 1 500 ? 14.286 -20.649 0.419 1.00 97.44 500 ALA A O 1
ATOM 3844 N N . TRP A 1 501 ? 14.870 -18.531 0.913 1.00 97.81 501 TRP A N 1
ATOM 3845 C CA . TRP A 1 501 ? 13.637 -18.144 1.608 1.00 97.81 501 TRP A CA 1
ATOM 3846 C C . TRP A 1 501 ? 12.847 -17.113 0.801 1.00 97.81 501 TRP A C 1
ATOM 3848 O O . TRP A 1 501 ? 13.400 -16.111 0.353 1.00 97.81 501 TRP A O 1
ATOM 3858 N N . LEU A 1 502 ? 11.545 -17.328 0.616 1.00 97.75 502 LEU A N 1
ATOM 3859 C CA . LEU A 1 502 ? 10.673 -16.367 -0.060 1.00 97.75 502 LEU A CA 1
ATOM 3860 C C . LEU A 1 502 ? 10.259 -15.239 0.904 1.00 97.75 502 LEU A C 1
ATOM 3862 O O . LEU A 1 502 ? 9.904 -15.502 2.053 1.00 97.75 502 LEU A O 1
ATOM 3866 N N . MET A 1 503 ? 10.229 -13.993 0.419 1.00 96.25 503 MET A N 1
ATOM 3867 C CA . MET A 1 503 ? 9.503 -12.896 1.070 1.00 96.25 503 MET A CA 1
ATOM 3868 C C . MET A 1 503 ? 8.518 -12.283 0.074 1.00 96.25 503 MET A C 1
ATOM 3870 O O . MET A 1 503 ? 8.909 -11.855 -1.013 1.00 96.25 503 MET A O 1
ATOM 3874 N N . HIS A 1 504 ? 7.231 -12.244 0.414 1.00 96.50 504 HIS A N 1
ATOM 3875 C CA . HIS A 1 504 ? 6.180 -11.866 -0.534 1.00 96.50 504 HIS A CA 1
ATOM 3876 C C . HIS A 1 504 ? 4.967 -11.220 0.138 1.00 96.50 504 HIS A C 1
ATOM 3878 O O . HIS A 1 504 ? 4.775 -11.320 1.348 1.00 96.50 504 HIS A O 1
ATOM 3884 N N . CYS A 1 505 ? 4.105 -10.578 -0.655 1.00 96.69 505 CYS A N 1
ATOM 3885 C CA . CYS A 1 505 ? 2.765 -10.239 -0.182 1.00 96.69 505 CYS A CA 1
ATOM 3886 C C . CYS A 1 505 ? 1.859 -11.475 -0.204 1.00 96.69 505 CYS A C 1
ATOM 3888 O O . CYS A 1 505 ? 1.816 -12.172 -1.212 1.00 96.69 505 CYS A O 1
ATOM 3890 N N . HIS A 1 506 ? 1.101 -11.731 0.864 1.00 97.38 506 HIS A N 1
ATOM 3891 C CA . HIS A 1 506 ? 0.259 -12.928 0.991 1.00 97.38 506 HIS A CA 1
ATOM 3892 C C . HIS A 1 506 ? -1.131 -12.821 0.318 1.00 97.38 506 HIS A C 1
ATOM 3894 O O . HIS A 1 506 ? -1.931 -13.754 0.384 1.00 97.38 506 HIS A O 1
ATOM 3900 N N . ILE A 1 507 ? -1.426 -11.710 -0.367 1.00 97.38 507 ILE A N 1
ATOM 3901 C CA . ILE A 1 507 ? -2.594 -11.601 -1.258 1.00 97.38 507 ILE A CA 1
ATOM 3902 C C . ILE A 1 507 ? -2.295 -12.396 -2.533 1.00 97.38 507 ILE A C 1
ATOM 3904 O O . ILE A 1 507 ? -1.386 -12.033 -3.282 1.00 97.38 507 ILE A O 1
ATOM 3908 N N . GLY A 1 508 ? -3.067 -13.449 -2.812 1.00 93.31 508 GLY A N 1
ATOM 3909 C CA . GLY A 1 508 ? -2.749 -14.417 -3.873 1.00 93.31 508 GLY A CA 1
ATOM 3910 C C . GLY A 1 508 ? -2.645 -13.810 -5.274 1.00 93.31 508 GLY A C 1
ATOM 3911 O O . GLY A 1 508 ? -1.766 -14.180 -6.063 1.00 93.31 508 GLY A O 1
ATOM 3912 N N . TRP A 1 509 ? -3.479 -12.805 -5.565 1.00 93.12 509 TRP A N 1
ATOM 3913 C CA . TRP A 1 509 ? -3.383 -12.010 -6.791 1.00 93.12 509 TRP A CA 1
ATOM 3914 C C . TRP A 1 509 ? -2.017 -11.321 -6.908 1.00 93.12 509 TRP A C 1
ATOM 3916 O O . TRP A 1 509 ? -1.379 -11.391 -7.956 1.00 93.12 509 TRP A O 1
ATOM 3926 N N . HIS A 1 510 ? -1.539 -10.708 -5.822 1.00 93.25 510 HIS A N 1
ATOM 3927 C CA . HIS A 1 510 ? -0.306 -9.928 -5.792 1.00 93.25 510 HIS A CA 1
ATOM 3928 C C . HIS A 1 510 ? 0.952 -10.812 -5.872 1.00 93.25 510 HIS A C 1
ATOM 3930 O O . HIS A 1 510 ? 1.879 -10.455 -6.601 1.00 93.25 510 HIS A O 1
ATOM 3936 N N . THR A 1 511 ? 0.978 -11.991 -5.231 1.00 90.75 511 THR A N 1
ATOM 3937 C CA . THR A 1 511 ? 2.073 -12.979 -5.387 1.00 90.75 511 THR A CA 1
ATOM 3938 C C . THR A 1 511 ? 2.215 -13.429 -6.843 1.00 90.75 511 THR A C 1
ATOM 3940 O O . THR A 1 511 ? 3.311 -13.447 -7.409 1.00 90.75 511 THR A O 1
ATOM 3943 N N . SER A 1 512 ? 1.084 -13.730 -7.487 1.00 86.94 512 SER A N 1
ATOM 3944 C CA . SER A 1 512 ? 1.002 -14.123 -8.902 1.00 86.94 512 SER A CA 1
ATOM 3945 C C . SER A 1 512 ? 1.387 -12.957 -9.830 1.00 86.94 512 SER A C 1
ATOM 3947 O O . SER A 1 512 ? 2.065 -13.098 -10.848 1.00 86.94 512 SER A O 1
ATOM 3949 N N . GLU A 1 513 ? 1.018 -11.734 -9.456 1.00 85.56 513 GLU A N 1
ATOM 3950 C CA . GLU A 1 513 ? 1.470 -10.498 -10.095 1.00 85.56 513 GLU A CA 1
ATOM 3951 C C . GLU A 1 513 ? 2.932 -10.110 -9.769 1.00 85.56 513 GLU A C 1
ATOM 3953 O O . GLU A 1 513 ? 3.376 -9.036 -10.178 1.00 85.56 513 GLU A O 1
ATOM 3958 N N . GLY A 1 514 ? 3.705 -10.976 -9.107 1.00 85.88 514 GLY A N 1
ATOM 3959 C CA . GLY A 1 514 ? 5.149 -10.816 -8.913 1.00 85.88 514 GLY A CA 1
ATOM 3960 C C . GLY A 1 514 ? 5.552 -9.945 -7.722 1.00 85.88 514 GLY A C 1
ATOM 3961 O O . GLY A 1 514 ? 6.656 -9.398 -7.730 1.00 85.88 514 GLY A O 1
ATOM 3962 N N . PHE A 1 515 ? 4.692 -9.790 -6.707 1.00 92.44 515 PHE A N 1
ATOM 3963 C CA . PHE A 1 515 ? 5.020 -9.041 -5.489 1.00 92.44 515 PHE A CA 1
ATOM 3964 C C . PHE A 1 515 ? 5.858 -9.871 -4.497 1.00 92.44 515 PHE A C 1
ATOM 3966 O O . PHE A 1 515 ? 5.390 -10.223 -3.411 1.00 92.44 515 PHE A O 1
ATOM 3973 N N . ALA A 1 516 ? 7.094 -10.186 -4.883 1.00 91.38 516 ALA A N 1
ATOM 3974 C CA . ALA A 1 516 ? 8.004 -11.000 -4.084 1.00 91.38 516 ALA A CA 1
ATOM 3975 C C . ALA A 1 516 ? 9.491 -10.668 -4.313 1.00 91.38 516 ALA A C 1
ATOM 3977 O O . ALA A 1 516 ? 9.871 -9.989 -5.274 1.00 91.38 516 ALA A O 1
ATOM 3978 N N . LEU A 1 517 ? 10.322 -11.201 -3.423 1.00 91.31 517 LEU A N 1
ATOM 3979 C CA . LEU A 1 517 ? 11.760 -11.405 -3.575 1.00 91.31 517 LEU A CA 1
ATOM 3980 C C . LEU A 1 517 ? 12.154 -12.740 -2.931 1.00 91.31 517 LEU A C 1
ATOM 3982 O O . LEU A 1 517 ? 11.327 -13.369 -2.265 1.00 91.31 517 LEU A O 1
ATOM 3986 N N . GLN A 1 518 ? 13.408 -13.162 -3.084 1.00 93.25 518 GLN A N 1
ATOM 3987 C CA . GLN A 1 518 ? 13.940 -14.292 -2.320 1.00 93.25 518 GLN A CA 1
ATOM 3988 C C . GLN A 1 518 ? 15.306 -13.986 -1.701 1.00 93.25 518 GLN A C 1
ATOM 3990 O O . GLN A 1 518 ? 16.124 -13.269 -2.276 1.00 93.25 518 GLN A O 1
ATOM 3995 N N . LEU A 1 519 ? 15.546 -14.552 -0.524 1.00 93.38 519 LEU A N 1
ATOM 3996 C CA . LEU A 1 519 ? 16.762 -14.400 0.262 1.00 93.38 519 LEU A CA 1
ATOM 3997 C C . LEU A 1 519 ? 17.550 -15.708 0.185 1.00 93.38 519 LEU A C 1
ATOM 3999 O O . LEU A 1 519 ? 17.072 -16.742 0.645 1.00 93.38 519 LEU A O 1
ATOM 4003 N N . VAL A 1 520 ? 18.740 -15.674 -0.411 1.00 95.69 520 VAL A N 1
ATOM 4004 C CA . VAL A 1 520 ? 19.686 -16.795 -0.412 1.00 95.69 520 VAL A CA 1
ATOM 4005 C C . VAL A 1 520 ? 20.629 -16.593 0.767 1.00 95.69 520 VAL A C 1
ATOM 4007 O O . VAL A 1 520 ? 21.634 -15.883 0.701 1.00 95.69 520 VAL A O 1
ATOM 4010 N N . GLU A 1 521 ? 20.250 -17.190 1.887 1.00 94.88 521 GLU A N 1
ATOM 4011 C CA . GLU A 1 521 ? 20.935 -17.065 3.162 1.00 94.88 521 GLU A CA 1
ATOM 4012 C C . GLU A 1 521 ? 22.032 -18.124 3.290 1.00 94.88 521 GLU A C 1
ATOM 4014 O O . GLU A 1 521 ? 21.767 -19.326 3.241 1.00 94.88 521 GLU A O 1
ATOM 4019 N N . ARG A 1 522 ? 23.274 -17.669 3.495 1.00 95.12 522 ARG A N 1
ATOM 4020 C CA . ARG A 1 522 ? 24.454 -18.505 3.769 1.00 95.12 522 ARG A CA 1
ATOM 4021 C C . ARG A 1 522 ? 24.637 -19.617 2.735 1.00 95.12 522 ARG A C 1
ATOM 4023 O O . ARG A 1 522 ? 24.760 -20.791 3.079 1.00 95.12 522 ARG A O 1
ATOM 4030 N N . ALA A 1 523 ? 24.689 -19.235 1.457 1.00 93.94 523 ALA A N 1
ATOM 4031 C CA . ALA A 1 523 ? 24.761 -20.142 0.305 1.00 93.94 523 ALA A CA 1
ATOM 4032 C C . ALA A 1 523 ? 25.766 -21.309 0.451 1.00 93.94 523 ALA A C 1
ATOM 4034 O O . ALA A 1 523 ? 25.480 -22.424 0.020 1.00 93.94 523 ALA A O 1
ATOM 4035 N N . SER A 1 524 ? 26.913 -21.080 1.108 1.00 94.19 524 SER A N 1
ATOM 4036 C CA . SER A 1 524 ? 27.939 -22.099 1.389 1.00 94.19 524 SER A CA 1
ATOM 4037 C C . SER A 1 524 ? 27.465 -23.281 2.237 1.00 94.19 524 SER A C 1
ATOM 4039 O O . SER A 1 524 ? 28.048 -24.363 2.157 1.00 94.19 524 SER A O 1
ATOM 4041 N N . ASP A 1 525 ? 26.452 -23.064 3.070 1.00 96.25 525 ASP A N 1
ATOM 4042 C CA . ASP A 1 525 ? 25.948 -24.026 4.046 1.00 96.25 525 ASP A CA 1
ATOM 4043 C C . ASP A 1 525 ? 24.769 -24.830 3.455 1.00 96.25 525 ASP A C 1
ATOM 4045 O O . ASP A 1 525 ? 24.537 -25.976 3.848 1.00 96.25 525 ASP A O 1
ATOM 4049 N N . ILE A 1 526 ? 24.056 -24.262 2.469 1.00 96.50 526 ILE A N 1
ATOM 4050 C CA . ILE A 1 526 ? 22.822 -24.815 1.881 1.00 96.50 526 ILE A CA 1
ATOM 4051 C C . ILE A 1 526 ? 23.051 -26.183 1.225 1.00 96.50 526 ILE A C 1
ATOM 4053 O O . ILE A 1 526 ? 22.254 -27.099 1.430 1.00 96.50 526 ILE A O 1
ATOM 4057 N N . THR A 1 527 ? 24.138 -26.369 0.467 1.00 93.94 527 THR A N 1
ATOM 4058 C CA . THR A 1 527 ? 24.400 -27.626 -0.268 1.00 93.94 527 THR A CA 1
ATOM 4059 C C . THR A 1 527 ? 24.497 -28.849 0.657 1.00 93.94 527 THR A C 1
ATOM 4061 O O . THR A 1 527 ? 24.279 -29.972 0.213 1.00 93.94 527 THR A O 1
ATOM 4064 N N . ALA A 1 528 ? 24.788 -28.656 1.950 1.00 96.19 528 ALA A N 1
ATOM 4065 C CA . ALA A 1 528 ? 24.825 -29.733 2.940 1.00 96.19 528 ALA A CA 1
ATOM 4066 C C . ALA A 1 528 ? 23.431 -30.186 3.429 1.00 96.19 528 ALA A C 1
ATOM 4068 O O . ALA A 1 528 ? 23.339 -31.212 4.105 1.00 96.19 528 ALA A O 1
ATOM 4069 N N . LEU A 1 529 ? 22.369 -29.437 3.106 1.00 96.44 529 LEU A N 1
ATOM 4070 C CA . LEU A 1 529 ? 20.980 -29.727 3.483 1.00 96.44 529 LEU A CA 1
ATOM 4071 C C . LEU A 1 529 ? 20.199 -30.460 2.375 1.00 96.44 529 LEU A C 1
ATOM 4073 O O . LEU A 1 529 ? 19.171 -31.073 2.658 1.00 96.44 529 LEU A O 1
ATOM 4077 N N . ILE A 1 530 ? 20.658 -30.378 1.122 1.00 96.12 530 ILE A N 1
ATOM 4078 C CA . ILE A 1 530 ? 19.939 -30.862 -0.067 1.00 96.12 530 ILE A CA 1
ATOM 4079 C C . ILE A 1 530 ? 20.077 -32.385 -0.223 1.00 96.12 530 ILE A C 1
ATOM 4081 O O . ILE A 1 530 ? 21.185 -32.913 -0.322 1.00 96.12 530 ILE A O 1
ATOM 4085 N N . ASP A 1 531 ? 18.946 -33.088 -0.352 1.00 95.38 531 ASP A N 1
ATOM 4086 C CA . ASP A 1 531 ? 18.920 -34.430 -0.942 1.00 95.38 531 ASP A CA 1
ATOM 4087 C C . ASP A 1 531 ? 18.862 -34.305 -2.475 1.00 95.38 531 ASP A C 1
ATOM 4089 O O . ASP A 1 531 ? 17.815 -34.023 -3.063 1.00 95.38 531 ASP A O 1
ATOM 4093 N N . GLU A 1 532 ? 20.020 -34.508 -3.112 1.00 92.19 532 GLU A N 1
ATOM 4094 C CA . GLU A 1 532 ? 20.201 -34.530 -4.571 1.00 92.19 532 GLU A CA 1
ATOM 4095 C C . GLU A 1 532 ? 19.170 -35.427 -5.267 1.00 92.19 532 GLU A C 1
ATOM 4097 O O . GLU A 1 532 ? 18.610 -35.044 -6.289 1.00 92.19 532 GLU A O 1
ATOM 4102 N N . THR A 1 533 ? 18.886 -36.608 -4.708 1.00 94.12 533 THR A N 1
ATOM 4103 C CA . THR A 1 533 ? 18.015 -37.594 -5.360 1.00 94.12 533 THR A CA 1
ATOM 4104 C C . THR A 1 533 ? 16.571 -37.109 -5.347 1.00 94.12 533 THR A C 1
ATOM 4106 O O . THR A 1 533 ? 15.923 -37.102 -6.390 1.00 94.12 533 THR A O 1
ATOM 4109 N N . VAL A 1 534 ? 16.077 -36.635 -4.198 1.00 94.94 534 VAL A N 1
ATOM 4110 C CA . VAL A 1 534 ? 14.704 -36.113 -4.079 1.00 94.94 534 VAL A CA 1
ATOM 4111 C C . VAL A 1 534 ? 14.496 -34.888 -4.972 1.00 94.94 534 VAL A C 1
ATOM 4113 O O . VAL A 1 534 ? 13.479 -34.808 -5.667 1.00 94.94 534 VAL A O 1
ATOM 4116 N N . LEU A 1 535 ? 15.456 -33.957 -5.006 1.00 95.62 535 LEU A N 1
ATOM 4117 C CA . LEU A 1 535 ? 15.372 -32.758 -5.842 1.00 95.62 535 LEU A CA 1
ATOM 4118 C C . LEU A 1 535 ? 15.419 -33.112 -7.341 1.00 95.62 535 LEU A C 1
ATOM 4120 O O . LEU A 1 535 ? 14.521 -32.725 -8.094 1.00 95.62 535 LEU A O 1
ATOM 4124 N N . SER A 1 536 ? 16.417 -33.891 -7.773 1.00 93.94 536 SER A N 1
ATOM 4125 C CA . SER A 1 536 ? 16.596 -34.268 -9.181 1.00 93.94 536 SER A CA 1
ATOM 4126 C C . SER A 1 536 ? 15.479 -35.165 -9.720 1.00 93.94 536 SER A C 1
ATOM 4128 O O . SER A 1 536 ? 15.043 -34.952 -10.855 1.00 93.94 536 SER A O 1
ATOM 4130 N N . ASP A 1 537 ? 14.976 -36.132 -8.944 1.00 95.94 537 ASP A N 1
ATOM 4131 C CA . ASP A 1 537 ? 13.866 -36.992 -9.379 1.00 95.94 537 ASP A CA 1
ATOM 4132 C C . ASP A 1 537 ? 12.560 -36.187 -9.492 1.00 95.94 537 ASP A C 1
ATOM 4134 O O . ASP A 1 537 ? 11.855 -36.312 -10.497 1.00 95.94 537 ASP A O 1
ATOM 4138 N N . THR A 1 538 ? 12.275 -35.285 -8.540 1.00 96.44 538 THR A N 1
ATOM 4139 C CA . THR A 1 538 ? 11.093 -34.398 -8.597 1.00 96.44 538 THR A CA 1
ATOM 4140 C C . THR A 1 538 ? 11.134 -33.502 -9.837 1.00 96.44 538 THR A C 1
ATOM 4142 O O . THR A 1 538 ? 10.161 -33.436 -10.591 1.00 96.44 538 THR A O 1
ATOM 4145 N N . CYS A 1 539 ? 12.276 -32.863 -10.110 1.00 96.31 539 CYS A N 1
ATOM 4146 C CA . CYS A 1 539 ? 12.464 -32.044 -11.308 1.00 96.31 539 CYS A CA 1
ATOM 4147 C C . CYS A 1 539 ? 12.415 -32.869 -12.607 1.00 96.31 539 CYS A C 1
ATOM 4149 O O . CYS A 1 539 ? 11.822 -32.440 -13.598 1.00 96.31 539 CYS A O 1
ATOM 4151 N N . THR A 1 540 ? 12.948 -34.093 -12.613 1.00 96.75 540 THR A N 1
ATOM 4152 C CA . THR A 1 540 ? 12.880 -35.000 -13.774 1.00 96.75 540 THR A CA 1
ATOM 4153 C C . THR A 1 540 ? 11.443 -35.439 -14.074 1.00 96.75 540 THR A C 1
ATOM 4155 O O . THR A 1 540 ? 11.036 -35.477 -15.243 1.00 96.75 540 THR A O 1
ATOM 4158 N N . ALA A 1 541 ? 10.647 -35.729 -13.042 1.00 96.69 541 ALA A N 1
ATOM 4159 C CA . ALA A 1 541 ? 9.232 -36.056 -13.181 1.00 96.69 541 ALA A CA 1
ATOM 4160 C C . ALA A 1 541 ? 8.420 -34.847 -13.677 1.00 96.69 541 ALA A C 1
ATOM 4162 O O . ALA A 1 541 ? 7.647 -34.978 -14.633 1.00 96.69 541 ALA A O 1
ATOM 4163 N N . TRP A 1 542 ? 8.660 -33.654 -13.119 1.00 95.25 542 TRP A N 1
ATOM 4164 C CA . TRP A 1 542 ? 8.051 -32.404 -13.583 1.00 95.25 542 TRP A CA 1
ATOM 4165 C C . TRP A 1 542 ? 8.352 -32.122 -15.059 1.00 95.25 542 TRP A C 1
ATOM 4167 O O . TRP A 1 542 ? 7.432 -31.936 -15.858 1.00 95.25 542 TRP A O 1
ATOM 4177 N N . ASN A 1 543 ? 9.619 -32.208 -15.463 1.00 93.50 543 ASN A N 1
ATOM 4178 C CA . ASN A 1 543 ? 10.047 -31.940 -16.838 1.00 93.50 543 ASN A CA 1
ATOM 4179 C C . ASN A 1 543 ? 9.496 -32.978 -17.827 1.00 93.50 543 ASN A C 1
ATOM 4181 O O . ASN A 1 543 ? 9.167 -32.647 -18.972 1.00 93.50 543 ASN A O 1
ATOM 4185 N N . THR A 1 544 ? 9.303 -34.221 -17.375 1.00 94.25 544 THR A N 1
ATOM 4186 C CA . THR A 1 544 ? 8.597 -35.267 -18.131 1.00 94.25 544 THR A CA 1
ATOM 4187 C C . THR A 1 544 ? 7.108 -34.939 -18.289 1.00 94.25 544 THR A C 1
ATOM 4189 O O . THR A 1 544 ? 6.571 -35.034 -19.398 1.00 94.25 544 THR A O 1
ATOM 4192 N N . TYR A 1 545 ? 6.439 -34.494 -17.219 1.00 91.88 545 TYR A N 1
ATOM 4193 C CA . TYR A 1 545 ? 5.039 -34.071 -17.256 1.00 91.88 545 TYR A CA 1
ATOM 4194 C C . TYR A 1 545 ? 4.830 -32.861 -18.179 1.00 91.88 545 TYR A C 1
ATOM 4196 O O . TYR A 1 545 ? 4.002 -32.938 -19.092 1.00 91.88 545 TYR A O 1
ATOM 4204 N N . VAL A 1 546 ? 5.610 -31.788 -18.018 1.00 87.88 546 VAL A N 1
ATOM 4205 C CA . VAL A 1 546 ? 5.583 -30.576 -18.861 1.00 87.88 546 VAL A CA 1
ATOM 4206 C C . VAL A 1 546 ? 5.788 -30.928 -20.336 1.00 87.88 546 VAL A C 1
ATOM 4208 O O . VAL A 1 546 ? 4.961 -30.568 -21.176 1.00 87.88 546 VAL A O 1
ATOM 4211 N N . SER A 1 547 ? 6.806 -31.739 -20.650 1.00 86.94 547 SER A N 1
ATOM 4212 C CA . SER A 1 547 ? 7.090 -32.200 -22.021 1.00 86.94 547 SER A CA 1
ATOM 4213 C C . SER A 1 547 ? 5.946 -33.001 -22.660 1.00 86.94 547 SER A C 1
ATOM 4215 O O . SER A 1 547 ? 5.845 -33.059 -23.887 1.00 86.94 547 SER A O 1
ATOM 4217 N N . SER A 1 548 ? 5.094 -33.640 -21.851 1.00 83.69 548 SER A N 1
ATOM 4218 C CA . SER A 1 548 ? 3.959 -34.448 -22.320 1.00 83.69 548 SER A CA 1
ATOM 4219 C C . SER A 1 548 ? 2.632 -33.680 -22.396 1.00 83.69 548 SER A C 1
ATOM 4221 O O . SER A 1 548 ? 1.788 -33.998 -23.236 1.00 83.69 548 SER A O 1
ATOM 4223 N N . SER A 1 549 ? 2.453 -32.678 -21.531 1.00 77.94 549 SER A N 1
ATOM 4224 C CA . SER A 1 549 ? 1.204 -31.929 -21.339 1.00 77.94 549 SER A CA 1
ATOM 4225 C C . SER A 1 549 ? 1.178 -30.592 -22.084 1.00 77.94 549 SER A C 1
ATOM 4227 O O . SER A 1 549 ? 0.109 -30.150 -22.505 1.00 77.94 549 SER A O 1
ATOM 4229 N N . GLY A 1 550 ? 2.341 -29.960 -22.277 1.00 70.94 550 GLY A N 1
ATOM 4230 C CA . GLY A 1 550 ? 2.457 -28.619 -22.854 1.00 70.94 550 GLY A CA 1
ATOM 4231 C C . GLY A 1 550 ? 2.055 -27.487 -21.901 1.00 70.94 550 GLY A C 1
ATOM 4232 O O . GLY A 1 550 ? 1.754 -26.393 -22.375 1.00 70.94 550 GLY A O 1
ATOM 4233 N N . VAL A 1 551 ? 2.019 -27.741 -20.587 1.00 71.69 551 VAL A N 1
ATOM 4234 C CA . VAL A 1 551 ? 1.834 -26.699 -19.562 1.00 71.69 551 VAL A CA 1
ATOM 4235 C C . VAL A 1 551 ? 3.040 -25.753 -19.563 1.00 71.69 551 VAL A C 1
ATOM 4237 O O . VAL A 1 551 ? 4.178 -26.198 -19.661 1.00 71.69 551 VAL A O 1
ATOM 4240 N N . VAL A 1 552 ? 2.786 -24.450 -19.444 1.00 64.56 552 VAL A N 1
ATOM 4241 C CA . VAL A 1 552 ? 3.796 -23.382 -19.359 1.00 64.56 552 VAL A CA 1
ATOM 4242 C C . VAL A 1 552 ? 3.385 -22.375 -18.286 1.00 64.56 552 VAL A C 1
ATOM 4244 O O . VAL A 1 552 ? 2.190 -22.236 -18.026 1.00 64.56 552 VAL A O 1
ATOM 4247 N N . SER A 1 553 ? 4.352 -21.682 -17.679 1.00 64.94 553 SER A N 1
ATOM 4248 C CA . SER A 1 553 ? 4.079 -20.563 -16.765 1.00 64.94 553 SER A CA 1
ATOM 4249 C C . SER A 1 553 ? 3.611 -19.321 -17.534 1.00 64.94 553 SER A C 1
ATOM 4251 O O . SER A 1 553 ? 3.958 -19.128 -18.705 1.00 64.94 553 SER A O 1
ATOM 4253 N N . SER A 1 554 ? 2.811 -18.485 -16.873 1.00 60.00 554 SER A N 1
ATOM 4254 C CA . SER A 1 554 ? 2.191 -17.268 -17.421 1.00 60.00 554 SER A CA 1
ATOM 4255 C C . SER A 1 554 ? 2.519 -15.989 -16.651 1.00 60.00 554 SER A C 1
ATOM 4257 O O . SER A 1 554 ? 2.185 -14.897 -17.114 1.00 60.00 554 SER A O 1
ATOM 4259 N N . ASP A 1 555 ? 3.120 -16.100 -15.468 1.00 63.97 555 ASP A N 1
ATOM 4260 C CA . ASP A 1 555 ? 3.164 -15.018 -14.486 1.00 63.97 555 ASP A CA 1
ATOM 4261 C C . ASP A 1 555 ? 4.477 -15.015 -13.677 1.00 63.97 555 ASP A C 1
ATOM 4263 O O . ASP A 1 555 ? 5.540 -14.989 -14.289 1.00 63.97 555 ASP A O 1
ATOM 4267 N N . SER A 1 556 ? 4.439 -14.953 -12.343 1.00 67.56 556 SER A N 1
ATOM 4268 C CA . SER A 1 556 ? 5.631 -14.937 -11.490 1.00 67.56 556 SER A CA 1
ATOM 4269 C C . SER A 1 556 ? 6.301 -16.305 -11.332 1.00 67.56 556 SER A C 1
ATOM 4271 O O . SER A 1 556 ? 7.364 -16.398 -10.722 1.00 67.56 556 SER A O 1
ATOM 4273 N N . GLY A 1 557 ? 5.693 -17.392 -11.825 1.00 57.53 557 GLY A N 1
ATOM 4274 C CA . GLY A 1 557 ? 6.217 -18.752 -11.619 1.00 57.53 557 GLY A CA 1
ATOM 4275 C C . GLY A 1 557 ? 6.084 -19.251 -10.176 1.00 57.53 557 GLY A C 1
ATOM 4276 O O . GLY A 1 557 ? 6.371 -20.411 -9.888 1.00 57.53 557 GLY A O 1
ATOM 4277 N N . LEU A 1 558 ? 5.551 -18.410 -9.288 1.00 52.53 558 LEU A N 1
ATOM 4278 C CA . LEU A 1 558 ? 4.810 -18.842 -8.112 1.00 52.53 558 LEU A CA 1
ATOM 4279 C C . LEU A 1 558 ? 3.338 -19.139 -8.487 1.00 52.53 558 LEU A C 1
ATOM 4281 O O . LEU A 1 558 ? 2.633 -19.721 -7.666 1.00 52.53 558 LEU A O 1
ATOM 4285 N N . ALA A 1 559 ? 2.872 -18.804 -9.710 1.00 39.19 559 ALA A N 1
ATOM 4286 C CA . ALA A 1 559 ? 1.516 -19.095 -10.200 1.00 39.19 559 ALA A CA 1
ATOM 4287 C C . ALA A 1 559 ? 1.374 -19.493 -11.695 1.00 39.19 559 ALA A C 1
ATOM 4289 O O . ALA A 1 559 ? 2.374 -19.759 -12.366 1.00 39.19 559 ALA A O 1
ATOM 4290 N N . ASN A 1 560 ? 0.128 -19.703 -12.171 1.00 36.75 560 ASN A N 1
ATOM 4291 C CA . ASN A 1 560 ? -0.186 -20.226 -13.516 1.00 36.75 560 ASN A CA 1
ATOM 4292 C C . ASN A 1 560 ? -1.640 -19.992 -13.999 1.00 36.75 560 ASN A C 1
ATOM 4294 O O . ASN A 1 560 ? -2.576 -20.399 -13.318 1.00 36.75 560 ASN A O 1
ATOM 4298 N N . TYR A 1 561 ? -1.826 -19.602 -15.267 1.00 36.12 561 TYR A N 1
ATOM 4299 C CA . TYR A 1 561 ? -2.716 -20.322 -16.193 1.00 36.12 561 TYR A CA 1
ATOM 4300 C C . TYR A 1 561 ? -2.245 -20.268 -17.666 1.00 36.12 561 TYR A C 1
ATOM 4302 O O . TYR A 1 561 ? -2.130 -19.197 -18.264 1.00 36.12 561 TYR A O 1
ATOM 4310 N N . GLY A 1 562 ? -2.090 -21.438 -18.312 1.00 28.00 562 GLY A N 1
ATOM 4311 C CA . GLY A 1 562 ? -1.527 -21.537 -19.673 1.00 28.00 562 GLY A CA 1
ATOM 4312 C C . GLY A 1 562 ? -2.120 -22.568 -20.655 1.00 28.00 562 GLY A C 1
ATOM 4313 O O . GLY A 1 562 ? -1.499 -22.812 -21.687 1.00 28.00 562 GLY A O 1
ATOM 4314 N N . ALA A 1 563 ? -3.284 -23.192 -20.406 1.00 26.20 563 ALA A N 1
ATOM 4315 C CA . ALA A 1 563 ? -3.750 -24.353 -21.200 1.00 26.20 563 ALA A CA 1
ATOM 4316 C C . ALA A 1 563 ? -5.173 -24.228 -21.802 1.00 26.20 563 ALA A C 1
ATOM 4318 O O . ALA A 1 563 ? -6.139 -24.751 -21.258 1.00 26.20 563 ALA A O 1
ATOM 4319 N N . LEU A 1 564 ? -5.289 -23.603 -22.985 1.00 26.39 564 LEU A N 1
ATOM 4320 C CA . LEU A 1 564 ? -6.530 -23.367 -23.760 1.00 26.39 564 LEU A CA 1
ATOM 4321 C C . LEU A 1 564 ? -7.498 -24.577 -23.896 1.00 26.39 564 LEU A C 1
ATOM 4323 O O . LEU A 1 564 ? -7.523 -25.263 -24.926 1.00 26.39 564 LEU A O 1
ATOM 4327 N N . ILE A 1 565 ? -8.412 -24.757 -22.936 1.00 28.16 565 ILE A N 1
ATOM 4328 C CA . ILE A 1 565 ? -9.596 -25.614 -23.109 1.00 28.16 565 ILE A CA 1
ATOM 4329 C C . ILE A 1 565 ? -10.696 -24.817 -23.823 1.00 28.16 565 ILE A C 1
ATOM 4331 O O . ILE A 1 565 ? -11.576 -24.205 -23.226 1.00 28.16 565 ILE A O 1
ATOM 4335 N N . ASP A 1 566 ? -10.645 -24.861 -25.155 1.00 25.23 566 ASP A N 1
ATOM 4336 C CA . ASP A 1 566 ? -11.733 -24.438 -26.042 1.00 25.23 566 ASP A CA 1
ATOM 4337 C C . ASP A 1 566 ? -13.037 -25.167 -25.668 1.00 25.23 566 ASP A C 1
ATOM 4339 O O . ASP A 1 566 ? -13.218 -26.356 -25.962 1.00 25.23 566 ASP A O 1
ATOM 4343 N N . SER A 1 567 ? -13.962 -24.436 -25.042 1.00 29.66 567 SER A N 1
ATOM 4344 C CA . SER A 1 567 ? -15.233 -24.947 -24.513 1.00 29.66 567 SER A CA 1
ATOM 4345 C C . SER A 1 567 ? -16.171 -25.532 -25.581 1.00 29.66 567 SER A C 1
ATOM 4347 O O . SER A 1 567 ? -17.143 -26.208 -25.245 1.00 29.66 567 SER A O 1
ATOM 4349 N N . ASN A 1 568 ? -15.844 -25.395 -26.872 1.00 30.44 568 ASN A N 1
ATOM 4350 C CA . ASN A 1 568 ? -16.555 -26.053 -27.971 1.00 30.44 568 ASN A CA 1
ATOM 4351 C C . ASN A 1 568 ? -16.075 -27.492 -28.255 1.00 30.44 568 ASN A C 1
ATOM 4353 O O . ASN A 1 568 ? -16.704 -28.189 -29.054 1.00 30.44 568 ASN A O 1
ATOM 4357 N N . LYS A 1 569 ? -14.978 -27.968 -27.642 1.00 27.11 569 LYS A N 1
ATOM 4358 C CA . LYS A 1 569 ? -14.397 -29.295 -27.948 1.00 27.11 569 LYS A CA 1
ATOM 4359 C C . LYS A 1 569 ? -14.801 -30.423 -27.001 1.00 27.11 569 LYS A C 1
ATOM 4361 O O . LYS A 1 569 ? -14.844 -31.571 -27.447 1.00 27.11 569 LYS A O 1
ATOM 4366 N N . CYS A 1 570 ? -15.159 -30.143 -25.746 1.00 26.61 570 CYS A N 1
ATOM 4367 C CA . CYS A 1 570 ? -15.501 -31.210 -24.793 1.00 26.61 570 CYS A CA 1
ATOM 4368 C C . CYS A 1 570 ? -16.775 -31.988 -25.209 1.00 26.61 570 CYS A C 1
ATOM 4370 O O . CYS A 1 570 ? -16.839 -33.212 -25.093 1.00 26.61 570 CYS A O 1
ATOM 4372 N N . LEU A 1 571 ? -17.733 -31.310 -25.859 1.00 31.66 571 LEU A N 1
ATOM 4373 C CA . LEU A 1 571 ? -18.930 -31.928 -26.455 1.00 31.66 571 LEU A CA 1
ATOM 4374 C C . LEU A 1 571 ? -18.659 -32.787 -27.711 1.00 31.66 571 LEU A C 1
ATOM 4376 O O . LEU A 1 571 ? -19.569 -33.464 -28.190 1.00 31.66 571 LEU A O 1
ATOM 4380 N N . ALA A 1 572 ? -17.437 -32.792 -28.258 1.00 29.05 572 ALA A N 1
ATOM 4381 C CA . ALA A 1 572 ? -17.115 -33.482 -29.511 1.00 29.05 572 ALA A CA 1
ATOM 4382 C C . ALA A 1 572 ? -16.421 -34.848 -29.337 1.00 29.05 572 ALA A C 1
ATOM 4384 O O . ALA A 1 572 ? -16.433 -35.646 -30.275 1.00 29.05 572 ALA A O 1
ATOM 4385 N N . GLN A 1 573 ? -15.820 -35.147 -28.174 1.00 28.48 573 GLN A N 1
ATOM 4386 C CA . GLN A 1 573 ? -14.988 -36.356 -28.001 1.00 28.48 573 GLN A CA 1
ATOM 4387 C C . GLN A 1 573 ? -15.588 -37.468 -27.125 1.00 28.48 573 GLN A C 1
ATOM 4389 O O . GLN A 1 573 ? -15.235 -38.631 -27.329 1.00 28.48 573 GLN A O 1
ATOM 4394 N N . GLN A 1 574 ? -16.578 -37.194 -26.263 1.00 29.69 574 GLN A N 1
ATOM 4395 C CA . GLN A 1 574 ? -17.352 -38.274 -25.618 1.00 29.69 574 GLN A CA 1
ATOM 4396 C C . GLN A 1 574 ? -18.315 -38.998 -26.587 1.00 29.69 574 GLN A C 1
ATOM 4398 O O . GLN A 1 574 ? -18.735 -40.122 -26.322 1.00 29.69 574 GLN A O 1
ATOM 4403 N N . ALA A 1 575 ? -18.610 -38.420 -27.757 1.00 30.53 575 ALA A N 1
ATOM 4404 C CA . ALA A 1 575 ? -19.510 -39.006 -28.758 1.00 30.53 575 ALA A CA 1
ATOM 4405 C C . ALA A 1 575 ? -18.884 -40.128 -29.626 1.00 30.53 575 ALA A C 1
ATOM 4407 O O . ALA A 1 575 ? -19.570 -40.696 -30.476 1.00 30.53 575 ALA A O 1
ATOM 4408 N N . ALA A 1 576 ? -17.593 -40.447 -29.454 1.00 29.83 576 ALA A N 1
ATOM 4409 C CA . ALA A 1 576 ? -16.806 -41.193 -30.446 1.00 29.83 576 ALA A CA 1
ATOM 4410 C C . ALA A 1 576 ? -16.102 -42.472 -29.930 1.00 29.83 576 ALA A C 1
ATOM 4412 O O . ALA A 1 576 ? -15.101 -42.889 -30.515 1.00 29.83 576 ALA A O 1
ATOM 4413 N N . LYS A 1 577 ? -16.594 -43.122 -28.858 1.00 29.17 577 LYS A N 1
ATOM 4414 C CA . LYS A 1 577 ? -15.938 -44.331 -28.295 1.00 29.17 577 LYS A CA 1
ATOM 4415 C C . LYS A 1 577 ? -16.843 -45.503 -27.864 1.00 29.17 577 LYS A C 1
ATOM 4417 O O . LYS A 1 577 ? -16.366 -46.398 -27.172 1.00 29.17 577 LYS A O 1
ATOM 4422 N N . THR A 1 578 ? -18.096 -45.578 -28.336 1.00 28.81 578 THR A N 1
ATOM 4423 C CA . THR A 1 578 ? -19.077 -46.590 -27.858 1.00 28.81 578 THR A CA 1
ATOM 4424 C C . THR A 1 578 ? -19.778 -47.405 -28.962 1.00 28.81 578 THR A C 1
ATOM 4426 O O . THR A 1 578 ? -20.959 -47.722 -28.849 1.00 28.81 578 THR A O 1
ATOM 4429 N N . VAL A 1 579 ? -19.078 -47.791 -30.041 1.00 27.34 579 VAL A N 1
ATOM 4430 C CA . VAL A 1 579 ? -19.619 -48.740 -31.049 1.00 27.34 579 VAL A CA 1
ATOM 4431 C C . VAL A 1 579 ? -18.563 -49.754 -31.507 1.00 27.34 579 VAL A C 1
ATOM 4433 O O . VAL A 1 579 ? -17.984 -49.588 -32.578 1.00 27.34 579 VAL A O 1
ATOM 4436 N N . ALA A 1 580 ? -18.322 -50.827 -30.733 1.00 26.39 580 ALA A N 1
ATOM 4437 C CA . ALA A 1 580 ? -17.540 -51.974 -31.227 1.00 26.39 580 ALA A CA 1
ATOM 4438 C C . ALA A 1 580 ? -17.652 -53.327 -30.468 1.00 26.39 580 ALA A C 1
ATOM 4440 O O . ALA A 1 580 ? -16.635 -54.006 -30.394 1.00 26.39 580 ALA A O 1
ATOM 4441 N N . HIS A 1 581 ? -18.818 -53.819 -30.000 1.00 27.39 581 HIS A N 1
ATOM 4442 C CA . HIS A 1 581 ? -19.086 -55.284 -30.058 1.00 27.39 581 HIS A CA 1
ATOM 4443 C C . HIS A 1 581 ? -20.524 -55.752 -29.735 1.00 27.39 581 HIS A C 1
ATOM 4445 O O . HIS A 1 581 ? -21.111 -55.339 -28.749 1.00 27.39 581 HIS A O 1
ATOM 4451 N N . ARG A 1 582 ? -20.985 -56.713 -30.562 1.00 26.67 582 ARG A N 1
ATOM 4452 C CA . ARG A 1 582 ? -21.985 -57.795 -30.351 1.00 26.67 582 ARG A CA 1
ATOM 4453 C C . ARG A 1 582 ? -23.356 -57.417 -29.747 1.00 26.67 582 ARG A C 1
ATOM 4455 O O . ARG A 1 582 ? -23.450 -57.082 -28.581 1.00 26.67 582 ARG A O 1
ATOM 4462 N N . GLN A 1 583 ? -24.455 -57.393 -30.515 1.00 26.42 583 GLN A N 1
ATOM 4463 C CA . GLN A 1 583 ? -25.172 -58.474 -31.249 1.00 26.42 583 GLN A CA 1
ATOM 4464 C C . GLN A 1 583 ? -26.285 -59.163 -30.430 1.00 26.42 583 GLN A C 1
ATOM 4466 O O . GLN A 1 583 ? -25.981 -59.949 -29.541 1.00 26.42 583 GLN A O 1
ATOM 4471 N N . THR A 1 584 ? -27.537 -59.020 -30.907 1.00 26.12 584 THR A N 1
ATOM 4472 C CA . THR A 1 584 ? -28.749 -59.833 -30.598 1.00 26.12 584 THR A CA 1
ATOM 4473 C C . THR A 1 584 ? -29.245 -59.785 -29.134 1.00 26.12 584 THR A C 1
ATOM 4475 O O . THR A 1 584 ? -28.449 -59.699 -28.215 1.00 26.12 584 THR A O 1
ATOM 4478 N N . VAL A 1 585 ? -30.548 -59.789 -28.819 1.00 27.58 585 VAL A N 1
ATOM 4479 C CA . VAL A 1 585 ? -31.704 -60.480 -29.438 1.00 27.58 585 VAL A CA 1
ATOM 4480 C C . VAL A 1 585 ? -32.974 -59.588 -29.474 1.00 27.58 585 VAL A C 1
ATOM 4482 O O . VAL A 1 585 ? -33.163 -58.731 -28.619 1.00 27.58 585 VAL A O 1
ATOM 4485 N N . GLU A 1 586 ? -33.852 -59.832 -30.453 1.00 23.89 586 GLU A N 1
ATOM 4486 C CA . GLU A 1 586 ? -35.206 -59.258 -30.664 1.00 23.89 586 GLU A CA 1
ATOM 4487 C C . GLU A 1 586 ? -36.284 -60.369 -30.475 1.00 23.89 586 GLU A C 1
ATOM 4489 O O . GLU A 1 586 ? -35.891 -61.539 -30.412 1.00 23.89 586 GLU A O 1
ATOM 4494 N N . PRO A 1 587 ? -37.620 -60.132 -30.553 1.00 44.84 587 PRO A N 1
ATOM 4495 C CA . PRO A 1 587 ? -38.428 -58.904 -30.401 1.00 44.84 587 PRO A CA 1
ATOM 4496 C C . PRO A 1 587 ? -39.676 -59.117 -29.484 1.00 44.84 587 PRO A C 1
ATOM 4498 O O . PRO A 1 587 ? -39.881 -60.213 -28.966 1.00 44.84 587 PRO A O 1
ATOM 4501 N N . LEU A 1 588 ? -40.587 -58.126 -29.375 1.00 25.38 588 LEU A N 1
ATOM 4502 C CA . LEU A 1 588 ? -42.059 -58.317 -29.495 1.00 25.38 588 LEU A CA 1
ATOM 4503 C C . LEU A 1 588 ? -42.838 -56.972 -29.601 1.00 25.38 588 LEU A C 1
ATOM 4505 O O . LEU A 1 588 ? -42.303 -55.905 -29.329 1.00 25.38 588 LEU A O 1
ATOM 4509 N N . PHE A 1 589 ? -44.095 -57.036 -30.061 1.00 26.02 589 PHE A N 1
ATOM 4510 C CA . PHE A 1 589 ? -44.919 -55.978 -30.706 1.00 26.02 589 PHE A CA 1
ATOM 4511 C C . PHE A 1 589 ? -46.370 -55.945 -30.105 1.00 26.02 589 PHE A C 1
ATOM 4513 O O . PHE A 1 589 ? -46.684 -56.890 -29.380 1.00 26.02 589 PHE A O 1
ATOM 4520 N N . PRO A 1 590 ? -47.359 -55.081 -30.501 1.00 38.78 590 PRO A N 1
ATOM 4521 C CA . PRO A 1 590 ? -47.380 -53.682 -31.001 1.00 38.78 590 PRO A CA 1
ATOM 4522 C C . PRO A 1 590 ? -48.484 -52.768 -30.296 1.00 38.78 590 PRO A C 1
ATOM 4524 O O . PRO A 1 590 ? -48.420 -52.708 -29.073 1.00 38.78 590 PRO A O 1
ATOM 4527 N N . PRO A 1 591 ? -49.423 -51.968 -30.915 1.00 44.62 591 PRO A N 1
ATOM 4528 C CA . PRO A 1 591 ? -49.620 -50.535 -30.541 1.00 44.62 591 PRO A CA 1
ATOM 4529 C C . PRO A 1 591 ? -51.101 -50.036 -30.374 1.00 44.62 591 PRO A C 1
ATOM 4531 O O . PRO A 1 591 ? -52.015 -50.855 -30.393 1.00 44.62 591 PRO A O 1
ATOM 4534 N N . GLN A 1 592 ? -51.367 -48.702 -30.329 1.00 26.88 592 GLN A N 1
ATOM 4535 C CA . GLN A 1 592 ? -52.312 -47.963 -31.238 1.00 26.88 592 GLN A CA 1
ATOM 4536 C C . GLN A 1 592 ? -52.655 -46.475 -30.874 1.00 26.88 592 GLN A C 1
ATOM 4538 O O . GLN A 1 592 ? -53.081 -46.218 -29.760 1.00 26.88 592 GLN A O 1
ATOM 4543 N N . ARG A 1 593 ? -52.653 -45.583 -31.903 1.00 29.55 593 ARG A N 1
ATOM 4544 C CA . ARG A 1 593 ? -53.638 -44.494 -32.266 1.00 29.55 593 ARG A CA 1
ATOM 4545 C C . ARG A 1 593 ? -53.954 -43.299 -31.310 1.00 29.55 593 ARG A C 1
ATOM 4547 O O . ARG A 1 593 ? -53.868 -43.448 -30.107 1.00 29.55 593 ARG A O 1
ATOM 4554 N N . SER A 1 594 ? -54.418 -42.106 -31.761 1.00 28.02 594 SER A N 1
ATOM 4555 C CA . SER A 1 594 ? -54.434 -41.422 -33.093 1.00 28.02 594 SER A CA 1
ATOM 4556 C C . SER A 1 594 ? -54.924 -39.938 -33.047 1.00 28.02 594 SER A C 1
ATOM 4558 O O . SER A 1 594 ? -55.603 -39.545 -32.106 1.00 28.02 594 SER A O 1
ATOM 4560 N N . SER A 1 595 ? -54.753 -39.215 -34.177 1.00 28.36 595 SER A N 1
ATOM 4561 C CA . SER A 1 595 ? -55.615 -38.130 -34.757 1.00 28.36 595 SER A CA 1
ATOM 4562 C C . SER A 1 595 ? -55.592 -36.657 -34.251 1.00 28.36 595 SER A C 1
ATOM 4564 O O . SER A 1 595 ? -55.423 -36.375 -33.075 1.00 28.36 595 SER A O 1
ATOM 4566 N N . GLN A 1 596 ? -55.780 -35.735 -35.219 1.00 27.77 596 GLN A N 1
ATOM 4567 C CA . GLN A 1 596 ? -55.851 -34.243 -35.182 1.00 27.77 596 GLN A CA 1
ATOM 4568 C C . GLN A 1 596 ? -57.340 -33.748 -35.073 1.00 27.77 596 GLN A C 1
ATOM 4570 O O . GLN A 1 596 ? -58.172 -34.636 -34.869 1.00 27.77 596 GLN A O 1
ATOM 4575 N N . PRO A 1 597 ? -57.771 -32.461 -35.307 1.00 46.00 597 PRO A N 1
ATOM 4576 C CA . PRO A 1 597 ? -57.090 -31.183 -35.665 1.00 46.00 597 PRO A CA 1
ATOM 4577 C C . PRO A 1 597 ? -57.607 -29.886 -34.933 1.00 46.00 597 PRO A C 1
ATOM 4579 O O . PRO A 1 597 ? -58.240 -29.973 -33.887 1.00 46.00 597 PRO A O 1
ATOM 4582 N N . ALA A 1 598 ? -57.298 -28.686 -35.475 1.00 27.61 598 ALA A N 1
ATOM 4583 C CA . ALA A 1 598 ? -57.640 -27.310 -35.002 1.00 27.61 598 ALA A CA 1
ATOM 4584 C C . ALA A 1 598 ? -59.065 -26.815 -35.458 1.00 27.61 598 ALA A C 1
ATOM 4586 O O . ALA A 1 598 ? -59.784 -27.690 -35.951 1.00 27.61 598 ALA A O 1
ATOM 4587 N N . PRO A 1 599 ? -59.548 -25.525 -35.343 1.00 45.50 599 PRO A N 1
ATOM 4588 C CA . PRO A 1 599 ? -58.900 -24.235 -35.727 1.00 45.50 599 PRO A CA 1
ATOM 4589 C C . PRO A 1 599 ? -59.297 -22.949 -34.895 1.00 45.50 599 PRO A C 1
ATOM 4591 O O . PRO A 1 599 ? -59.442 -23.021 -33.680 1.00 45.50 599 PRO A O 1
ATOM 4594 N N . GLU A 1 600 ? -59.394 -21.766 -35.542 1.00 28.58 600 GLU A N 1
ATOM 4595 C CA . GLU A 1 600 ? -59.297 -20.371 -35.022 1.00 28.58 600 GLU A CA 1
ATOM 4596 C C . GLU A 1 600 ? -60.595 -19.578 -34.624 1.00 28.58 600 GLU A C 1
ATOM 4598 O O . GLU A 1 600 ? -61.705 -19.955 -34.984 1.00 28.58 600 GLU A O 1
ATOM 4603 N N . GLN A 1 601 ? -60.369 -18.363 -34.055 1.00 29.11 601 GLN A N 1
ATOM 4604 C CA . GLN A 1 601 ? -61.011 -17.033 -34.331 1.00 29.11 601 GLN A CA 1
ATOM 4605 C C . GLN A 1 601 ? -62.157 -16.406 -33.455 1.00 29.11 601 GLN A C 1
ATOM 4607 O O . GLN A 1 601 ? -63.332 -16.708 -33.617 1.00 29.11 601 GLN A O 1
ATOM 4612 N N . ALA A 1 602 ? -61.776 -15.338 -32.710 1.00 27.39 602 ALA A N 1
ATOM 4613 C CA . ALA A 1 602 ? -62.248 -13.921 -32.812 1.00 27.39 602 ALA A CA 1
ATOM 4614 C C . ALA A 1 602 ? -63.410 -13.268 -31.971 1.00 27.39 602 ALA A C 1
ATOM 4616 O O . ALA A 1 602 ? -64.373 -13.900 -31.563 1.00 27.39 602 ALA A O 1
ATOM 4617 N N . HIS A 1 603 ? -63.285 -11.921 -31.839 1.00 28.36 603 HIS A N 1
ATOM 4618 C CA . HIS A 1 603 ? -64.261 -10.817 -31.568 1.00 28.36 603 HIS A CA 1
ATOM 4619 C C . HIS A 1 603 ? -64.810 -10.410 -30.150 1.00 28.36 603 HIS A C 1
ATOM 4621 O O . HIS A 1 603 ? -65.781 -10.958 -29.648 1.00 28.36 603 HIS A O 1
ATOM 4627 N N . GLU A 1 604 ? -64.288 -9.262 -29.652 1.00 27.23 604 GLU A N 1
ATOM 4628 C CA . GLU A 1 604 ? -64.979 -7.973 -29.302 1.00 27.23 604 GLU A CA 1
ATOM 4629 C C . GLU A 1 604 ? -65.740 -7.596 -27.978 1.00 27.23 604 GLU A C 1
ATOM 4631 O O . GLU A 1 604 ? -66.526 -8.342 -27.410 1.00 27.23 604 GLU A O 1
ATOM 4636 N N . LEU A 1 605 ? -65.607 -6.282 -27.651 1.00 24.56 605 LEU A N 1
ATOM 4637 C CA . LEU A 1 605 ? -66.521 -5.321 -26.955 1.00 24.56 605 LEU A CA 1
ATOM 4638 C C . LEU A 1 605 ? -66.582 -5.155 -25.398 1.00 24.56 605 LEU A C 1
ATOM 4640 O O . LEU A 1 605 ? -65.912 -5.845 -24.640 1.00 24.56 605 LEU A O 1
ATOM 4644 N N . LYS A 1 606 ? -67.255 -4.062 -24.948 1.00 23.61 606 LYS A N 1
ATOM 4645 C CA . LYS A 1 606 ? -67.173 -3.383 -23.611 1.00 23.61 606 LYS A CA 1
ATOM 4646 C C . LYS A 1 606 ? -68.551 -3.305 -22.839 1.00 23.61 606 LYS A C 1
ATOM 4648 O O . LYS A 1 606 ? -69.365 -4.191 -23.053 1.00 23.61 606 LYS A O 1
ATOM 4653 N N . PRO A 1 607 ? -68.863 -2.326 -21.931 1.00 52.78 607 PRO A N 1
ATOM 4654 C CA . PRO A 1 607 ? -68.928 -2.484 -20.456 1.00 52.78 607 PRO A CA 1
ATOM 4655 C C . PRO A 1 607 ? -70.299 -2.114 -19.794 1.00 52.78 607 PRO A C 1
ATOM 4657 O O . PRO A 1 607 ? -71.217 -1.685 -20.494 1.00 52.78 607 PRO A O 1
ATOM 4660 N N . PRO A 1 608 ? -70.460 -2.210 -18.449 1.00 37.03 608 PRO A N 1
ATOM 4661 C CA . PRO A 1 608 ? -70.571 -1.018 -17.548 1.00 37.03 608 PRO A CA 1
ATOM 4662 C C . PRO A 1 608 ? -69.877 -1.225 -16.153 1.00 37.03 608 PRO A C 1
ATOM 4664 O O . PRO A 1 608 ? -69.438 -2.333 -15.882 1.00 37.03 608 PRO A O 1
ATOM 4667 N N . ARG A 1 609 ? -69.553 -0.259 -15.252 1.00 30.75 609 ARG A N 1
ATOM 4668 C CA . ARG A 1 609 ? -70.246 0.908 -14.603 1.00 30.75 609 ARG A CA 1
ATOM 4669 C C . ARG A 1 609 ? -71.372 0.489 -13.605 1.00 30.75 609 ARG A C 1
ATOM 4671 O O . ARG A 1 609 ? -72.114 -0.417 -13.947 1.00 30.75 609 ARG A O 1
ATOM 4678 N N . ILE A 1 610 ? -71.607 1.078 -12.406 1.00 29.67 610 ILE A N 1
ATOM 4679 C CA . ILE A 1 610 ? -71.114 2.309 -11.706 1.00 29.67 610 ILE A CA 1
ATOM 4680 C C . ILE A 1 610 ? -71.408 2.272 -10.158 1.00 29.67 610 ILE A C 1
ATOM 4682 O O . ILE A 1 610 ? -71.789 1.208 -9.681 1.00 29.67 610 ILE A O 1
ATOM 4686 N N . ARG A 1 611 ? -71.340 3.428 -9.440 1.00 28.33 611 ARG A N 1
ATOM 4687 C CA . ARG A 1 611 ? -71.648 3.764 -8.003 1.00 28.33 611 ARG A CA 1
ATOM 4688 C C . ARG A 1 611 ? -70.450 3.802 -7.012 1.00 28.33 611 ARG A C 1
ATOM 4690 O O . ARG A 1 611 ? -69.406 3.235 -7.294 1.00 28.33 611 ARG A O 1
ATOM 4697 N N . GLU A 1 612 ? -70.585 4.453 -5.840 1.00 30.64 612 GLU A N 1
ATOM 4698 C CA . GLU A 1 612 ? -70.248 5.884 -5.563 1.00 30.64 612 GLU A CA 1
ATOM 4699 C C . GLU A 1 612 ? -70.231 6.229 -4.031 1.00 30.64 612 GLU A C 1
ATOM 4701 O O . GLU A 1 612 ? -70.720 5.424 -3.247 1.00 30.64 612 GLU A O 1
ATOM 4706 N N . ILE A 1 613 ? -69.778 7.453 -3.648 1.00 29.22 613 ILE A N 1
ATOM 4707 C CA . ILE A 1 613 ? -70.009 8.212 -2.364 1.00 29.22 613 ILE A CA 1
ATOM 4708 C C . ILE A 1 613 ? -69.180 7.799 -1.110 1.00 29.22 613 ILE A C 1
ATOM 4710 O O . ILE A 1 613 ? -69.266 6.658 -0.679 1.00 29.22 613 ILE A O 1
ATOM 4714 N N . TYR A 1 614 ? -68.421 8.668 -0.398 1.00 29.47 614 TYR A N 1
ATOM 4715 C CA . TYR A 1 614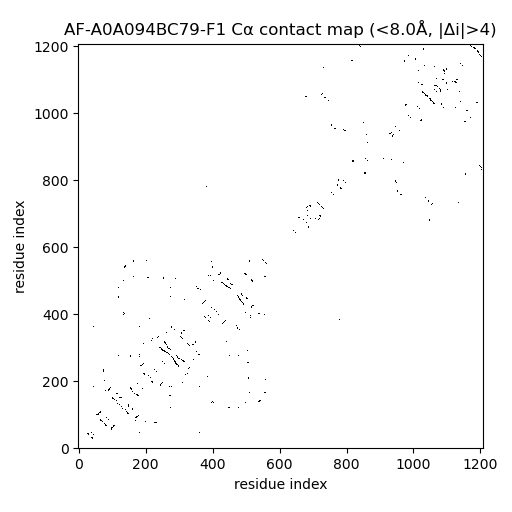 ? -67.951 10.075 -0.600 1.00 29.47 614 TYR A CA 1
ATOM 4716 C C . TYR A 1 614 ? -66.515 10.241 0.024 1.00 29.47 614 TYR A C 1
ATOM 4718 O O . TYR A 1 614 ? -65.702 9.402 -0.338 1.00 29.47 614 TYR A O 1
ATOM 4726 N N . THR A 1 615 ? -66.003 11.163 0.878 1.00 28.12 615 THR A N 1
ATOM 4727 C CA . THR A 1 615 ? -66.381 12.421 1.605 1.00 28.12 615 THR A CA 1
ATOM 4728 C C . THR A 1 615 ? -65.067 13.079 2.152 1.00 28.12 615 THR A C 1
ATOM 4730 O O . THR A 1 615 ? -64.096 12.359 2.336 1.00 28.12 615 THR A O 1
ATOM 4733 N N . SER A 1 616 ? -64.956 14.349 2.595 1.00 28.89 616 SER A N 1
ATOM 4734 C CA . SER A 1 616 ? -64.931 15.592 1.784 1.00 28.89 616 SER A CA 1
ATOM 4735 C C . SER A 1 616 ? -64.244 16.814 2.484 1.00 28.89 616 SER A C 1
ATOM 4737 O O . SER A 1 616 ? -64.795 17.324 3.456 1.00 28.89 616 SER A O 1
ATOM 4739 N N . SER A 1 617 ? -63.188 17.405 1.880 1.00 27.08 617 SER A N 1
ATOM 4740 C CA . SER A 1 617 ? -62.652 18.789 2.116 1.00 27.08 617 SER A CA 1
ATOM 4741 C C . SER A 1 617 ? -61.824 19.068 3.411 1.00 27.08 617 SER A C 1
ATOM 4743 O O . SER A 1 617 ? -61.897 18.247 4.321 1.00 27.08 617 SER A O 1
ATOM 4745 N N . PRO A 1 618 ? -60.984 20.148 3.499 1.00 35.28 618 PRO A N 1
ATOM 4746 C CA . PRO A 1 618 ? -61.334 21.548 3.178 1.00 35.28 618 PRO A CA 1
ATOM 4747 C C . PRO A 1 618 ? -60.429 22.362 2.210 1.00 35.28 618 PRO A C 1
ATOM 4749 O O . PRO A 1 618 ? -59.214 22.411 2.340 1.00 35.28 618 PRO A O 1
ATOM 4752 N N . GLN A 1 619 ? -61.121 23.163 1.384 1.00 26.81 619 GLN A N 1
ATOM 4753 C CA . GLN A 1 619 ? -60.800 24.527 0.897 1.00 26.81 619 GLN A CA 1
ATOM 4754 C C . GLN A 1 619 ? -59.696 24.803 -0.153 1.00 26.81 619 GLN A C 1
ATOM 4756 O O . GLN A 1 619 ? -58.593 24.274 -0.152 1.00 26.81 619 GLN A O 1
ATOM 4761 N N . CYS A 1 620 ? -60.028 25.756 -1.037 1.00 25.23 620 CYS A N 1
ATOM 4762 C CA . CYS A 1 620 ? -59.171 26.351 -2.065 1.00 25.23 620 CYS A CA 1
ATOM 4763 C C . CYS A 1 620 ? -59.164 27.882 -1.916 1.00 25.23 620 CYS A C 1
ATOM 4765 O O . CYS A 1 620 ? -60.185 28.464 -1.542 1.00 25.23 620 CYS A O 1
ATOM 4767 N N . VAL A 1 621 ? -58.090 28.550 -2.346 1.00 27.02 621 VAL A N 1
ATOM 4768 C CA . VAL A 1 621 ? -58.132 29.987 -2.676 1.00 27.02 621 VAL A CA 1
ATOM 4769 C C . VAL A 1 621 ? -58.580 30.150 -4.133 1.00 27.02 621 VAL A C 1
ATOM 4771 O O . VAL A 1 621 ? -58.129 29.420 -5.014 1.00 27.02 621 VAL A O 1
ATOM 4774 N N . LYS A 1 622 ? -59.485 31.099 -4.401 1.00 29.64 622 LYS A N 1
ATOM 4775 C CA . LYS A 1 622 ? -59.945 31.428 -5.761 1.00 29.64 622 LYS A CA 1
ATOM 4776 C C . LYS A 1 622 ? -59.015 32.441 -6.429 1.00 29.64 622 LYS A C 1
ATOM 4778 O O . LYS A 1 622 ? -58.699 33.462 -5.828 1.00 29.64 622 LYS A O 1
ATOM 4783 N N . VAL A 1 623 ? -58.742 32.243 -7.718 1.00 29.94 623 VAL A N 1
ATOM 4784 C CA . VAL A 1 623 ? -58.373 33.320 -8.651 1.00 29.94 623 VAL A CA 1
ATOM 4785 C C . VAL A 1 623 ? -59.451 33.380 -9.736 1.00 29.94 623 VAL A C 1
ATOM 4787 O O . VAL A 1 623 ? -59.915 32.343 -10.208 1.00 29.94 623 VAL A O 1
ATOM 4790 N N . GLY A 1 624 ? -59.926 34.584 -10.061 1.00 32.94 624 GLY A N 1
ATOM 4791 C CA . GLY A 1 624 ? -61.030 34.793 -11.005 1.00 32.94 624 GLY A CA 1
ATOM 4792 C C . GLY A 1 624 ? -60.597 34.800 -12.480 1.00 32.94 624 GLY A C 1
ATOM 4793 O O . GLY A 1 624 ? -59.411 34.959 -12.775 1.00 32.94 624 GLY A O 1
ATOM 4794 N N . PRO A 1 625 ? -61.547 34.675 -13.425 1.00 40.44 625 PRO A N 1
ATOM 4795 C CA . PRO A 1 625 ? -61.259 34.717 -14.856 1.00 40.44 625 PRO A CA 1
ATOM 4796 C C . PRO A 1 625 ? -60.962 36.156 -15.306 1.00 40.44 625 PRO A C 1
ATOM 4798 O O . PRO A 1 625 ? -61.886 36.906 -15.606 1.00 40.44 625 PRO A O 1
ATOM 4801 N N . ASN A 1 626 ? -59.686 36.561 -15.327 1.00 41.88 626 ASN A N 1
ATOM 4802 C CA . ASN A 1 626 ? -59.297 37.900 -15.800 1.00 41.88 626 ASN A CA 1
ATOM 4803 C C . ASN A 1 626 ? -57.844 38.009 -16.322 1.00 41.88 626 ASN A C 1
ATOM 4805 O O . ASN A 1 626 ? -57.190 39.032 -16.145 1.00 41.88 626 ASN A O 1
ATOM 4809 N N . SER A 1 627 ? -57.315 36.951 -16.953 1.00 36.78 627 SER A N 1
ATOM 4810 C CA . SER A 1 627 ? -55.914 36.892 -17.423 1.00 36.78 627 SER A CA 1
ATOM 4811 C C . SER A 1 627 ? -55.709 36.881 -18.946 1.00 36.78 627 SER A C 1
ATOM 4813 O O . SER A 1 627 ? -54.602 37.181 -19.383 1.00 36.78 627 SER A O 1
ATOM 4815 N N . MET A 1 628 ? -56.728 36.596 -19.772 1.00 39.88 628 MET A N 1
ATOM 4816 C CA . MET A 1 628 ? -56.560 36.622 -21.241 1.00 39.88 628 MET A CA 1
ATOM 4817 C C . MET A 1 628 ? -56.581 38.038 -21.843 1.00 39.88 628 MET A C 1
ATOM 4819 O O . MET A 1 628 ? -55.861 38.283 -22.805 1.00 39.88 628 MET A O 1
ATOM 4823 N N . ALA A 1 629 ? -57.293 38.997 -21.236 1.00 43.44 629 ALA A N 1
ATOM 4824 C CA . ALA A 1 629 ? -57.349 40.380 -21.733 1.00 43.44 629 ALA A CA 1
ATOM 4825 C C . ALA A 1 629 ? -55.964 41.059 -21.806 1.00 43.44 629 ALA A C 1
ATOM 4827 O O . ALA A 1 629 ? -55.667 41.775 -22.756 1.00 43.44 629 ALA A O 1
ATOM 4828 N N . VAL A 1 630 ? -55.087 40.783 -20.832 1.00 48.00 630 VAL A N 1
ATOM 4829 C CA . VAL A 1 630 ? -53.743 41.386 -20.752 1.00 48.00 630 VAL A CA 1
ATOM 4830 C C . VAL A 1 630 ? -52.822 40.899 -21.876 1.00 48.00 630 VAL A C 1
ATOM 4832 O O . VAL A 1 630 ? -51.929 41.633 -22.295 1.00 48.00 630 VAL A O 1
ATOM 4835 N N . LEU A 1 631 ? -53.024 39.675 -22.379 1.00 42.53 631 LEU A N 1
ATOM 4836 C CA . LEU A 1 631 ? -52.189 39.118 -23.442 1.00 42.53 631 LEU A CA 1
ATOM 4837 C C . LEU A 1 631 ? -52.553 39.718 -24.808 1.00 42.53 631 LEU A C 1
ATOM 4839 O O . LEU A 1 631 ? -51.656 40.105 -25.556 1.00 42.53 631 LEU A O 1
ATOM 4843 N N . ASP A 1 632 ? -53.849 39.863 -25.092 1.00 48.44 632 ASP A N 1
ATOM 4844 C CA . ASP A 1 632 ? -54.329 40.486 -26.329 1.00 48.44 632 ASP A CA 1
ATOM 4845 C C . ASP A 1 632 ? -53.995 41.987 -26.380 1.00 48.44 632 ASP A C 1
ATOM 4847 O O . ASP A 1 632 ? -53.525 42.460 -27.415 1.00 48.44 632 ASP A O 1
ATOM 4851 N N . ASP A 1 633 ? -54.112 42.726 -25.266 1.00 49.38 633 ASP A N 1
ATOM 4852 C CA . ASP A 1 633 ? -53.677 44.133 -25.192 1.00 49.38 633 ASP A CA 1
ATOM 4853 C C . ASP A 1 633 ? -52.156 44.291 -25.390 1.00 49.38 633 ASP A C 1
ATOM 4855 O O . ASP A 1 633 ? -51.710 45.234 -26.050 1.00 49.38 633 ASP A O 1
ATOM 4859 N N . LEU A 1 634 ? -51.335 43.360 -24.884 1.00 49.59 634 LEU A N 1
ATOM 4860 C CA . LEU A 1 634 ? -49.885 43.355 -25.129 1.00 49.59 634 LEU A CA 1
ATOM 4861 C C . LEU A 1 634 ? -49.546 43.082 -26.602 1.00 49.59 634 LEU A C 1
ATOM 4863 O O . LEU A 1 634 ? -48.680 43.754 -27.169 1.00 49.59 634 LEU A O 1
ATOM 4867 N N . VAL A 1 635 ? -50.235 42.130 -27.237 1.00 56.16 635 VAL A N 1
ATOM 4868 C CA . VAL A 1 635 ? -50.036 41.799 -28.658 1.00 56.16 635 VAL A CA 1
ATOM 4869 C C . VAL A 1 635 ? -50.520 42.939 -29.560 1.00 56.16 635 VAL A C 1
ATOM 4871 O O . VAL A 1 635 ? -49.783 43.356 -30.456 1.00 56.16 635 VAL A O 1
ATOM 4874 N N . ALA A 1 636 ? -51.704 43.503 -29.304 1.00 53.59 636 ALA A N 1
ATOM 4875 C CA . ALA A 1 636 ? -52.260 44.625 -30.061 1.00 53.59 636 ALA A CA 1
ATOM 4876 C C . ALA A 1 636 ? -51.452 45.921 -29.863 1.00 53.59 636 ALA A C 1
ATOM 4878 O O . ALA A 1 636 ? -51.130 46.614 -30.835 1.00 53.59 636 ALA A O 1
ATOM 4879 N N . GLY A 1 637 ? -51.053 46.220 -28.622 1.00 55.44 637 GLY A N 1
ATOM 4880 C CA . GLY A 1 637 ? -50.178 47.343 -28.289 1.00 55.44 637 GLY A CA 1
ATOM 4881 C C . GLY A 1 637 ? -48.833 47.246 -29.011 1.00 55.44 637 GLY A C 1
ATOM 4882 O O . GLY A 1 637 ? -48.426 48.199 -29.683 1.00 55.44 637 GLY A O 1
ATOM 4883 N N . GLY A 1 638 ? -48.197 46.069 -28.970 1.00 55.72 638 GLY A N 1
ATOM 4884 C CA . GLY A 1 638 ? -46.968 45.771 -29.709 1.00 55.72 638 GLY A CA 1
ATOM 4885 C C . GLY A 1 638 ? -47.118 45.933 -31.226 1.00 55.72 638 GLY A C 1
ATOM 4886 O O . GLY A 1 638 ? -46.272 46.569 -31.858 1.00 55.72 638 GLY A O 1
ATOM 4887 N N . TYR A 1 639 ? -48.224 45.452 -31.807 1.00 53.78 639 TYR A N 1
ATOM 4888 C CA . TYR A 1 639 ? -48.539 45.640 -33.230 1.00 53.78 639 TYR A CA 1
ATOM 4889 C C . TYR A 1 639 ? -48.654 47.126 -33.611 1.00 53.78 639 TYR A C 1
ATOM 4891 O O . TYR A 1 639 ? -48.114 47.552 -34.635 1.00 53.78 639 TYR A O 1
ATOM 4899 N N . SER A 1 640 ? -49.310 47.936 -32.771 1.00 53.25 640 SER A N 1
ATOM 4900 C CA . SER A 1 640 ? -49.494 49.376 -33.016 1.00 53.25 640 SER A CA 1
ATOM 4901 C C . SER A 1 640 ? -48.190 50.185 -32.926 1.00 53.25 640 SER A C 1
ATOM 4903 O O . SER A 1 640 ? -48.023 51.177 -33.640 1.00 53.25 640 SER A O 1
ATOM 4905 N N . LEU A 1 641 ? -47.246 49.741 -32.087 1.00 52.62 641 LEU A N 1
ATOM 4906 C CA . LEU A 1 641 ? -45.898 50.301 -31.972 1.00 52.62 641 LEU A CA 1
ATOM 4907 C C . LEU A 1 641 ? -45.032 49.924 -33.180 1.00 52.62 641 LEU A C 1
ATOM 4909 O O . LEU A 1 641 ? -44.416 50.800 -33.788 1.00 52.62 641 LEU A O 1
ATOM 4913 N N . ALA A 1 642 ? -45.044 48.648 -33.576 1.00 52.34 642 ALA A N 1
ATOM 4914 C CA . ALA A 1 642 ? -44.294 48.142 -34.726 1.00 52.34 642 ALA A CA 1
ATOM 4915 C C . ALA A 1 642 ? -44.682 48.840 -36.047 1.00 52.34 642 ALA A C 1
ATOM 4917 O O . ALA A 1 642 ? -43.814 49.142 -36.869 1.00 52.34 642 ALA A O 1
ATOM 4918 N N . GLN A 1 643 ? -45.969 49.154 -36.239 1.00 56.19 643 GLN A N 1
ATOM 4919 C CA . GLN A 1 643 ? -46.453 49.863 -37.431 1.00 56.19 643 GLN A CA 1
ATOM 4920 C C . GLN A 1 643 ? -46.142 51.371 -37.451 1.00 56.19 643 GLN A C 1
ATOM 4922 O O . GLN A 1 643 ? -46.206 51.975 -38.522 1.00 56.19 643 GLN A O 1
ATOM 4927 N N . ARG A 1 644 ? -45.827 52.002 -36.309 1.00 56.44 644 ARG A N 1
ATOM 4928 C CA . ARG A 1 644 ? -45.632 53.465 -36.223 1.00 56.44 644 ARG A CA 1
ATOM 4929 C C . ARG A 1 644 ? -44.195 53.942 -36.402 1.00 56.44 644 ARG A C 1
ATOM 4931 O O . ARG A 1 644 ? -44.010 55.080 -36.826 1.00 56.44 644 ARG A O 1
ATOM 4938 N N . ASP A 1 645 ? -43.197 53.105 -36.131 1.00 62.81 645 ASP A N 1
ATOM 4939 C CA . ASP A 1 645 ? -41.806 53.392 -36.491 1.00 62.81 645 ASP A CA 1
ATOM 4940 C C . ASP A 1 645 ? -41.119 52.134 -37.037 1.00 62.81 645 ASP A C 1
ATOM 4942 O O . ASP A 1 645 ? -40.930 51.134 -36.339 1.00 62.81 645 ASP A O 1
ATOM 4946 N N . TRP A 1 646 ? -40.692 52.202 -38.301 1.00 71.38 646 TRP A N 1
ATOM 4947 C CA . TRP A 1 646 ? -39.945 51.130 -38.960 1.00 71.38 646 TRP A CA 1
ATOM 4948 C C . TRP A 1 646 ? -38.640 50.799 -38.225 1.00 71.38 646 TRP A C 1
ATOM 4950 O O . TRP A 1 646 ? -38.186 49.658 -38.281 1.00 71.38 646 TRP A O 1
ATOM 4960 N N . ARG A 1 647 ? -38.061 51.757 -37.487 1.00 70.62 647 ARG A N 1
ATOM 4961 C CA . ARG A 1 647 ? -36.873 51.549 -36.649 1.00 70.62 647 ARG A CA 1
ATOM 4962 C C . ARG A 1 647 ? -37.161 50.583 -35.504 1.00 70.62 647 ARG A C 1
ATOM 4964 O O . ARG A 1 647 ? -36.335 49.718 -35.237 1.00 70.62 647 ARG A O 1
ATOM 4971 N N . VAL A 1 648 ? -38.338 50.674 -34.878 1.00 69.00 648 VAL A N 1
ATOM 4972 C CA . VAL A 1 648 ? -38.770 49.731 -33.831 1.00 69.00 648 VAL A CA 1
ATOM 4973 C C . VAL A 1 648 ? -38.940 48.336 -34.426 1.00 69.00 648 VAL A C 1
ATOM 4975 O O . VAL A 1 648 ? -38.420 47.376 -33.866 1.00 69.00 648 VAL A O 1
ATOM 4978 N N . THR A 1 649 ? -39.563 48.218 -35.602 1.00 70.56 649 THR A N 1
ATOM 4979 C CA . THR A 1 649 ? -39.682 46.929 -36.308 1.00 70.56 649 THR A CA 1
ATOM 4980 C C . THR A 1 649 ? -38.319 46.342 -36.694 1.00 70.56 649 THR A C 1
ATOM 4982 O O . THR A 1 649 ? -38.100 45.151 -36.491 1.00 70.56 649 THR A O 1
ATOM 4985 N N . VAL A 1 650 ? -37.366 47.150 -37.174 1.00 75.56 650 VAL A N 1
ATOM 4986 C CA . VAL A 1 650 ? -35.994 46.693 -37.474 1.00 75.56 650 VAL A CA 1
ATOM 4987 C C . VAL A 1 650 ? -35.244 46.272 -36.203 1.00 75.56 650 VAL A C 1
ATOM 4989 O O . VAL A 1 650 ? -34.564 45.245 -36.211 1.00 75.56 650 VAL A O 1
ATOM 4992 N N . VAL A 1 651 ? -35.401 46.989 -35.086 1.00 78.69 651 VAL A N 1
ATOM 4993 C CA . VAL A 1 651 ? -34.813 46.602 -33.789 1.00 78.69 651 VAL A CA 1
ATOM 4994 C C . VAL A 1 651 ? -35.417 45.288 -33.281 1.00 78.69 651 VAL A C 1
ATOM 4996 O O . VAL A 1 651 ? -34.676 44.363 -32.965 1.00 78.69 651 VAL A O 1
ATOM 4999 N N . VAL A 1 652 ? -36.744 45.137 -33.278 1.00 77.00 652 VAL A N 1
ATOM 5000 C CA . VAL A 1 652 ? -37.401 43.885 -32.862 1.00 77.00 652 VAL A CA 1
ATOM 5001 C C . VAL A 1 652 ? -37.008 42.717 -33.775 1.00 77.00 652 VAL A C 1
ATOM 5003 O O . VAL A 1 652 ? -36.640 41.656 -33.276 1.00 77.00 652 VAL A O 1
ATOM 5006 N N . ALA A 1 653 ? -36.997 42.906 -35.099 1.00 76.69 653 ALA A N 1
ATOM 5007 C CA . ALA A 1 653 ? -36.610 41.867 -36.056 1.00 76.69 653 ALA A CA 1
ATOM 5008 C C . ALA A 1 653 ? -35.128 41.459 -35.950 1.00 76.69 653 ALA A C 1
ATOM 5010 O O . ALA A 1 653 ? -34.807 40.289 -36.144 1.00 76.69 653 ALA A O 1
ATOM 5011 N N . SER A 1 654 ? -34.228 42.390 -35.615 1.00 79.81 654 SER A N 1
ATOM 5012 C CA . SER A 1 654 ? -32.803 42.091 -35.396 1.00 79.81 654 SER A CA 1
ATOM 5013 C C . SER A 1 654 ? -32.517 41.457 -34.030 1.00 79.81 654 SER A C 1
ATOM 5015 O O . SER A 1 654 ? -31.574 40.677 -33.921 1.00 79.81 654 SER A O 1
ATOM 5017 N N . LEU A 1 655 ? -33.346 41.709 -33.010 1.00 85.62 655 LEU A N 1
ATOM 5018 C CA . LEU A 1 655 ? -33.262 41.048 -31.699 1.00 85.62 655 LEU A CA 1
ATOM 5019 C C . LEU A 1 655 ? -33.952 39.671 -31.662 1.00 85.62 655 LEU A C 1
ATOM 5021 O O . LEU A 1 655 ? -33.550 38.808 -30.877 1.00 85.62 655 LEU A O 1
ATOM 5025 N N . LEU A 1 656 ? -34.955 39.430 -32.513 1.00 84.94 656 LEU A N 1
ATOM 5026 C CA . LEU A 1 656 ? -35.746 38.194 -32.525 1.00 84.94 656 LEU A CA 1
ATOM 5027 C C . LEU A 1 656 ? -34.904 36.899 -32.630 1.00 84.94 656 LEU A C 1
ATOM 5029 O O . LEU A 1 656 ? -35.185 35.978 -31.860 1.00 84.94 656 LEU A O 1
ATOM 5033 N N . PRO A 1 657 ? -33.849 36.795 -33.472 1.00 87.62 657 PRO A N 1
ATOM 5034 C CA . PRO A 1 657 ? -32.991 35.609 -33.512 1.00 87.62 657 PRO A CA 1
ATOM 5035 C C . PRO A 1 657 ? -32.295 35.321 -32.178 1.00 87.62 657 PRO A C 1
ATOM 5037 O O . PRO A 1 657 ? -32.118 34.157 -31.820 1.00 87.62 657 PRO A O 1
ATOM 5040 N N . PHE A 1 658 ? -31.930 36.362 -31.424 1.00 90.56 658 PHE A N 1
ATOM 5041 C CA . PHE A 1 658 ? -31.238 36.222 -30.144 1.00 90.56 658 PHE A CA 1
ATOM 5042 C C . PHE A 1 658 ? -32.188 35.735 -29.046 1.00 90.56 658 PHE A C 1
ATOM 5044 O O . PHE A 1 658 ? -31.878 34.790 -28.318 1.00 90.56 658 PHE A O 1
ATOM 5051 N N . ILE A 1 659 ? -33.382 36.332 -28.980 1.00 88.75 659 ILE A N 1
ATOM 5052 C CA . ILE A 1 659 ? -34.451 35.938 -28.052 1.00 88.75 659 ILE A CA 1
ATOM 5053 C C . ILE A 1 659 ? -34.879 34.489 -28.327 1.00 88.75 659 ILE A C 1
ATOM 5055 O O . ILE A 1 659 ? -34.938 33.672 -27.408 1.00 88.75 659 ILE A O 1
ATOM 5059 N N . LEU A 1 660 ? -35.108 34.138 -29.596 1.00 89.75 660 LEU A N 1
ATOM 5060 C CA . LEU A 1 660 ? -35.518 32.791 -29.991 1.00 89.75 660 LEU A CA 1
ATOM 5061 C C . LEU A 1 660 ? -34.423 31.746 -29.711 1.00 89.75 660 LEU A C 1
ATOM 5063 O O . LEU A 1 660 ? -34.732 30.660 -29.224 1.00 89.75 660 LEU A O 1
ATOM 5067 N N . THR A 1 661 ? -33.146 32.076 -29.939 1.00 91.12 661 THR A N 1
ATOM 5068 C CA . THR A 1 661 ? -32.016 31.187 -29.603 1.00 91.12 661 THR A CA 1
ATOM 5069 C C . THR A 1 661 ? -31.925 30.952 -28.093 1.00 91.12 661 THR A C 1
ATOM 5071 O O . THR A 1 661 ? -31.766 29.805 -27.663 1.00 91.12 661 THR A O 1
ATOM 5074 N N . TYR A 1 662 ? -32.118 31.991 -27.274 1.00 91.19 662 TYR A N 1
ATOM 5075 C CA . TYR A 1 662 ? -32.129 31.858 -25.816 1.00 91.19 662 TYR A CA 1
ATOM 5076 C C . TYR A 1 662 ? -33.295 30.990 -25.317 1.00 91.19 662 TYR A C 1
ATOM 5078 O O . TYR A 1 662 ? -33.093 30.103 -24.487 1.00 91.19 662 TYR A O 1
ATOM 5086 N N . LEU A 1 663 ? -34.503 31.176 -25.860 1.00 90.31 663 LEU A N 1
ATOM 5087 C CA . LEU A 1 663 ? -35.677 30.371 -25.501 1.00 90.31 663 LEU A CA 1
ATOM 5088 C C . LEU A 1 663 ? -35.521 28.897 -25.916 1.00 90.31 663 LEU A C 1
ATOM 5090 O O . LEU A 1 663 ? -35.752 28.003 -25.102 1.00 90.31 663 LEU A O 1
ATOM 5094 N N . ILE A 1 664 ? -35.066 28.626 -27.146 1.00 90.19 664 ILE A N 1
ATOM 5095 C CA . ILE A 1 664 ? -34.839 27.256 -27.639 1.00 90.19 664 ILE A CA 1
ATOM 5096 C C . ILE A 1 664 ? -33.737 26.552 -26.836 1.00 90.19 664 ILE A C 1
ATOM 5098 O O . ILE A 1 664 ? -33.878 25.372 -26.505 1.00 90.19 664 ILE A O 1
ATOM 5102 N N . THR A 1 665 ? -32.641 27.244 -26.507 1.00 91.12 665 THR A N 1
ATOM 5103 C CA . THR A 1 665 ? -31.556 26.647 -25.709 1.00 91.12 665 THR A CA 1
ATOM 5104 C C . THR A 1 665 ? -31.973 26.421 -24.256 1.00 91.12 665 THR A C 1
ATOM 5106 O O . THR A 1 665 ? -31.673 25.357 -23.721 1.00 91.12 665 THR A O 1
ATOM 5109 N N . SER A 1 666 ? -32.756 27.328 -23.662 1.00 89.50 666 SER A N 1
ATOM 5110 C CA . SER A 1 666 ? -33.346 27.153 -22.324 1.00 89.50 666 SER A CA 1
ATOM 5111 C C . SER A 1 666 ? -34.288 25.948 -22.253 1.00 89.50 666 SER A C 1
ATOM 5113 O O . SER A 1 666 ? -34.162 25.123 -21.349 1.00 89.50 666 SER A O 1
ATOM 5115 N N . LEU A 1 667 ? -35.182 25.783 -23.236 1.00 87.00 667 LEU A N 1
ATOM 5116 C CA . LEU A 1 667 ? -36.083 24.628 -23.296 1.00 87.00 667 LEU A CA 1
ATOM 5117 C C . LEU A 1 667 ? -35.309 23.310 -23.463 1.00 87.00 667 LEU A C 1
ATOM 5119 O O . LEU A 1 667 ? -35.592 22.335 -22.769 1.00 87.00 667 LEU A O 1
ATOM 5123 N N . ARG A 1 668 ? -34.291 23.278 -24.335 1.00 88.50 668 ARG A N 1
ATOM 5124 C CA . ARG A 1 668 ? -33.418 22.100 -24.499 1.00 88.50 668 ARG A CA 1
ATOM 5125 C C . ARG A 1 668 ? -32.655 21.757 -23.218 1.00 88.50 668 ARG A C 1
ATOM 5127 O O . ARG A 1 668 ? -32.530 20.580 -22.899 1.00 88.50 668 ARG A O 1
ATOM 5134 N N . ALA A 1 669 ? -32.174 22.758 -22.483 1.00 86.88 669 ALA A N 1
ATOM 5135 C CA . ALA A 1 669 ? -31.482 22.564 -21.213 1.00 86.88 669 ALA A CA 1
ATOM 5136 C C . ALA A 1 669 ? -32.405 21.971 -20.136 1.00 86.88 669 ALA A C 1
ATOM 5138 O O . ALA A 1 669 ? -32.043 20.988 -19.492 1.00 86.88 669 ALA A O 1
ATOM 5139 N N . PHE A 1 670 ? -33.621 22.511 -20.001 1.00 85.12 670 PHE A N 1
ATOM 5140 C CA . PHE A 1 670 ? -34.638 22.008 -19.076 1.00 85.12 670 PHE A CA 1
ATOM 5141 C C . PHE A 1 670 ? -35.044 20.557 -19.385 1.00 85.12 670 PHE A C 1
ATOM 5143 O O . PHE A 1 670 ? -35.141 19.734 -18.475 1.00 85.12 670 PHE A O 1
ATOM 5150 N N . LEU A 1 671 ? -35.237 20.218 -20.664 1.00 85.19 671 LEU A N 1
ATOM 5151 C CA . LEU A 1 671 ? -35.562 18.851 -21.088 1.00 85.19 671 LEU A CA 1
ATOM 5152 C C . LEU A 1 671 ? -34.397 17.873 -20.860 1.00 85.19 671 LEU A C 1
ATOM 5154 O O . LEU A 1 671 ? -34.630 16.734 -20.467 1.00 85.19 671 LEU A O 1
ATOM 5158 N N . ALA A 1 672 ? -33.150 18.307 -21.067 1.00 83.94 672 ALA A N 1
ATOM 5159 C CA . ALA A 1 672 ? -31.965 17.485 -20.821 1.00 83.94 672 ALA A CA 1
ATOM 5160 C C . ALA A 1 672 ? -31.741 17.205 -19.323 1.00 83.94 672 ALA A C 1
ATOM 5162 O O . ALA A 1 672 ? -31.475 16.064 -18.950 1.00 83.94 672 ALA A O 1
ATOM 5163 N N . ALA A 1 673 ? -31.897 18.220 -18.465 1.00 80.50 673 ALA A N 1
ATOM 5164 C CA . ALA A 1 673 ? -31.719 18.088 -17.018 1.00 80.50 673 ALA A CA 1
ATOM 5165 C C . ALA A 1 673 ? -32.759 17.155 -16.365 1.00 80.50 673 ALA A C 1
ATOM 5167 O O . ALA A 1 673 ? -32.418 16.386 -15.469 1.00 80.50 673 ALA A O 1
ATOM 5168 N N . ASN A 1 674 ? -34.010 17.186 -16.842 1.00 79.44 674 ASN A N 1
ATOM 5169 C CA . ASN A 1 674 ? -35.120 16.396 -16.290 1.00 79.44 674 ASN A CA 1
ATOM 5170 C C . ASN A 1 674 ? -35.296 15.000 -16.928 1.00 79.44 674 ASN A C 1
ATOM 5172 O O . ASN A 1 674 ? -36.213 14.267 -16.557 1.00 79.44 674 ASN A O 1
ATOM 5176 N N . ASN A 1 675 ? -34.445 14.608 -17.882 1.00 78.19 675 ASN A N 1
ATOM 5177 C CA . ASN A 1 675 ? -34.483 13.275 -18.489 1.00 78.19 675 ASN A CA 1
ATOM 5178 C C . ASN A 1 675 ? -33.992 12.202 -17.490 1.00 78.19 675 ASN A C 1
ATOM 5180 O O . ASN A 1 675 ? -32.972 12.404 -16.831 1.00 78.19 675 ASN A O 1
ATOM 5184 N N . LYS A 1 676 ? -34.686 11.058 -17.404 1.00 76.94 676 LYS A N 1
ATOM 5185 C CA . LYS A 1 676 ? -34.404 9.932 -16.488 1.00 76.94 676 LYS A CA 1
ATOM 5186 C C . LYS A 1 676 ? -33.721 8.717 -17.154 1.00 76.94 676 LYS A C 1
ATOM 5188 O O . LYS A 1 676 ? -33.850 7.611 -16.656 1.00 76.94 676 LYS A O 1
ATOM 5193 N N . SER A 1 677 ? -33.052 8.896 -18.294 1.00 75.06 677 SER A N 1
ATOM 5194 C CA . SER A 1 677 ? -32.372 7.812 -19.030 1.00 75.06 677 SER A CA 1
ATOM 5195 C C . SER A 1 677 ? -30.863 7.740 -18.740 1.00 75.06 677 SER A C 1
ATOM 5197 O O . SER A 1 677 ? -30.180 8.766 -18.783 1.00 75.06 677 SER A O 1
ATOM 5199 N N . ASP A 1 678 ? -30.328 6.527 -18.562 1.00 63.25 678 ASP A N 1
ATOM 5200 C CA . ASP A 1 678 ? -28.937 6.217 -18.154 1.00 63.25 678 ASP A CA 1
ATOM 5201 C C . ASP A 1 678 ? -27.863 6.389 -19.250 1.00 63.25 678 ASP A C 1
ATOM 5203 O O . ASP A 1 678 ? -26.797 5.764 -19.258 1.00 63.25 678 ASP A O 1
ATOM 5207 N N . SER A 1 679 ? -28.140 7.255 -20.222 1.00 69.94 679 SER A N 1
ATOM 5208 C CA . SER A 1 679 ? -27.166 7.736 -21.207 1.00 69.94 679 SER A CA 1
ATOM 5209 C C . SER A 1 679 ? -27.524 9.145 -21.704 1.00 69.94 679 SER A C 1
ATOM 5211 O O . SER A 1 679 ? -27.342 9.475 -22.882 1.00 69.94 679 SER A O 1
ATOM 5213 N N . ARG A 1 680 ? -28.085 9.977 -20.820 1.00 84.38 680 ARG A N 1
ATOM 5214 C CA . ARG A 1 680 ? -28.596 11.314 -21.145 1.00 84.38 680 ARG A CA 1
ATOM 5215 C C . ARG A 1 680 ? -27.483 12.293 -21.535 1.00 84.38 680 ARG A C 1
ATOM 5217 O O . ARG A 1 680 ? -26.360 12.266 -21.030 1.00 84.38 680 ARG A O 1
ATOM 5224 N N . SER A 1 681 ? -27.818 13.198 -22.453 1.00 85.31 681 SER A N 1
ATOM 5225 C CA . SER A 1 681 ? -26.937 14.282 -22.893 1.00 85.31 681 SER A CA 1
ATOM 5226 C C . SER A 1 681 ? -26.873 15.401 -21.854 1.00 85.31 681 SER A C 1
ATOM 5228 O O . SER A 1 681 ? -27.916 15.857 -21.387 1.00 85.31 681 SER A O 1
ATOM 5230 N N . VAL A 1 682 ? -25.670 15.895 -21.563 1.00 90.12 682 VAL A N 1
ATOM 5231 C CA . VAL A 1 682 ? -25.436 16.992 -20.609 1.00 90.12 682 VAL A CA 1
ATOM 5232 C C . VAL A 1 682 ? -26.192 18.277 -21.008 1.00 90.12 682 VAL A C 1
ATOM 5234 O O . VAL A 1 682 ? -26.112 18.670 -22.180 1.00 90.12 682 VAL A O 1
ATOM 5237 N N . PRO A 1 683 ? -26.909 18.955 -20.083 1.00 90.69 683 PRO A N 1
ATOM 5238 C CA . PRO A 1 683 ? -27.630 20.191 -20.380 1.00 90.69 683 PRO A CA 1
ATOM 5239 C C . PRO A 1 683 ? -26.696 21.315 -20.842 1.00 90.69 683 PRO A C 1
ATOM 5241 O O . PRO A 1 683 ? -25.610 21.535 -20.303 1.00 90.69 683 PRO A O 1
ATOM 5244 N N . ILE A 1 684 ? -27.144 22.050 -21.860 1.00 90.38 684 ILE A N 1
ATOM 5245 C CA . ILE A 1 684 ? -26.394 23.150 -22.466 1.00 90.38 684 ILE A CA 1
ATOM 5246 C C . ILE A 1 684 ? -26.734 24.479 -21.784 1.00 90.38 684 ILE A C 1
ATOM 5248 O O . ILE A 1 684 ? -27.900 24.840 -21.669 1.00 90.38 684 ILE A O 1
ATOM 5252 N N . VAL A 1 685 ? -25.724 25.232 -21.350 1.00 91.19 685 VAL A N 1
ATOM 5253 C CA . VAL A 1 685 ? -25.891 26.562 -20.744 1.00 91.19 685 VAL A CA 1
ATOM 5254 C C . VAL A 1 685 ? -26.539 27.501 -21.779 1.00 91.19 685 VAL A C 1
ATOM 5256 O O . VAL A 1 685 ? -25.923 27.711 -22.831 1.00 91.19 685 VAL A O 1
ATOM 5259 N N . PRO A 1 686 ? -27.753 28.045 -21.532 1.00 91.25 686 PRO A N 1
ATOM 5260 C CA . PRO A 1 686 ? -28.509 28.785 -22.543 1.00 91.25 686 PRO A CA 1
ATOM 5261 C C . PRO A 1 686 ? -27.814 30.059 -23.020 1.00 91.25 686 PRO A C 1
ATOM 5263 O O . PRO A 1 686 ? -27.281 30.824 -22.216 1.00 91.25 686 PRO A O 1
ATOM 5266 N N . TYR A 1 687 ? -27.870 30.306 -24.329 1.00 91.00 687 TYR A N 1
ATOM 5267 C CA . TYR A 1 687 ? -27.173 31.410 -24.989 1.00 91.00 687 TYR A CA 1
ATOM 5268 C C . TYR A 1 687 ? -28.090 32.192 -25.921 1.00 91.00 687 TYR A C 1
ATOM 5270 O O . TYR A 1 687 ? -28.929 31.622 -26.614 1.00 91.00 687 TYR A O 1
ATOM 5278 N N . ALA A 1 688 ? -27.890 33.508 -25.970 1.00 89.19 688 ALA A N 1
ATOM 5279 C CA . ALA A 1 688 ? -28.605 34.384 -26.891 1.00 89.19 688 ALA A CA 1
ATOM 5280 C C . ALA A 1 688 ? -27.910 34.496 -28.259 1.00 89.19 688 ALA A C 1
ATOM 5282 O O . ALA A 1 688 ? -28.587 34.612 -29.269 1.00 89.19 688 ALA A O 1
ATOM 5283 N N . VAL A 1 689 ? -26.573 34.460 -28.328 1.00 88.69 689 VAL A N 1
ATOM 5284 C CA . VAL A 1 689 ? -25.837 34.720 -29.580 1.00 88.69 689 VAL A CA 1
ATOM 5285 C C . VAL A 1 689 ? -25.790 33.462 -30.462 1.00 88.69 689 VAL A C 1
ATOM 5287 O O . VAL A 1 689 ? -25.162 32.474 -30.061 1.00 88.69 689 VAL A O 1
ATOM 5290 N N . PRO A 1 690 ? -26.398 33.461 -31.668 1.00 85.19 690 PRO A N 1
ATOM 5291 C CA . PRO A 1 690 ? -26.334 32.318 -32.575 1.00 85.19 690 PRO A CA 1
ATOM 5292 C C . PRO A 1 690 ? -24.891 32.010 -32.993 1.00 85.19 690 PRO A C 1
ATOM 5294 O O . PRO A 1 690 ? -24.067 32.914 -33.120 1.00 85.19 690 PRO A O 1
ATOM 5297 N N . PHE A 1 691 ? -24.603 30.730 -33.237 1.00 82.12 691 PHE A N 1
ATOM 5298 C CA . PHE A 1 691 ? -23.286 30.168 -33.589 1.00 82.12 691 PHE A CA 1
ATOM 5299 C C . PHE A 1 691 ? -22.191 30.326 -32.519 1.00 82.12 691 PHE A C 1
ATOM 5301 O O . PHE A 1 691 ? -21.625 29.318 -32.111 1.00 82.12 691 PHE A O 1
ATOM 5308 N N . LEU A 1 692 ? -21.927 31.541 -32.026 1.00 84.25 692 LEU A N 1
ATOM 5309 C CA . LEU A 1 692 ? -20.875 31.843 -31.045 1.00 84.25 692 LEU A CA 1
ATOM 5310 C C . LEU A 1 692 ? -21.201 31.330 -29.630 1.00 84.25 692 LEU A C 1
ATOM 5312 O O . LEU A 1 692 ? -20.292 30.989 -28.873 1.00 84.25 692 LEU A O 1
ATOM 5316 N N . GLY A 1 693 ? -22.483 31.221 -29.274 1.00 89.50 693 GLY A N 1
ATOM 5317 C CA . GLY A 1 693 ? -22.912 30.628 -28.010 1.00 89.50 693 GLY A CA 1
ATOM 5318 C C . GLY A 1 693 ? -22.531 31.462 -26.785 1.00 89.50 693 GLY A C 1
ATOM 5319 O O . GLY A 1 693 ? -22.832 32.651 -26.710 1.00 89.50 693 GLY A O 1
ATOM 5320 N N . ASN A 1 694 ? -21.860 30.823 -25.828 1.00 90.12 694 ASN A N 1
ATOM 5321 C CA . ASN A 1 694 ? -21.374 31.418 -24.580 1.00 90.12 694 ASN A CA 1
ATOM 5322 C C . ASN A 1 694 ? -19.981 32.061 -24.719 1.00 90.12 694 ASN A C 1
ATOM 5324 O O . ASN A 1 694 ? -19.394 32.460 -23.717 1.00 90.12 694 ASN A O 1
ATOM 5328 N N . LEU A 1 695 ? -19.428 32.162 -25.937 1.00 84.00 695 LEU A N 1
ATOM 5329 C CA . LEU A 1 695 ? -18.054 32.627 -26.156 1.00 84.00 695 LEU A CA 1
ATOM 5330 C C . LEU A 1 695 ? -17.773 33.999 -25.521 1.00 84.00 695 LEU A C 1
ATOM 5332 O O . LEU A 1 695 ? -16.767 34.155 -24.839 1.00 84.00 695 LEU A O 1
ATOM 5336 N N . PHE A 1 696 ? -18.660 34.984 -25.696 1.00 82.06 696 PHE A N 1
ATOM 5337 C CA . PHE A 1 696 ? -18.429 36.331 -25.161 1.00 82.06 696 PHE A CA 1
ATOM 5338 C C . PHE A 1 696 ? -18.511 36.404 -23.633 1.00 82.06 696 PHE A C 1
ATOM 5340 O O . PHE A 1 696 ? -17.673 37.063 -23.023 1.00 82.06 696 PHE A O 1
ATOM 5347 N N . SER A 1 697 ? -19.470 35.718 -23.003 1.00 79.00 697 SER A N 1
ATOM 5348 C CA . SER A 1 697 ? -19.562 35.670 -21.539 1.00 79.00 697 SER A CA 1
ATOM 5349 C C . SER A 1 697 ? -18.358 34.947 -20.932 1.00 79.00 697 SER A C 1
ATOM 5351 O O . SER A 1 697 ? -17.784 35.439 -19.965 1.00 79.00 697 SER A O 1
ATOM 5353 N N . PHE A 1 698 ? -17.922 33.844 -21.545 1.00 78.25 698 PHE A N 1
ATOM 5354 C CA . PHE A 1 698 ? -16.773 33.064 -21.085 1.00 78.25 698 PHE A CA 1
ATOM 5355 C C . PHE A 1 698 ? -15.422 33.768 -21.319 1.00 78.25 698 PHE A C 1
ATOM 5357 O O . PHE A 1 698 ? -14.523 33.655 -20.493 1.00 78.25 698 PHE A O 1
ATOM 5364 N N . LEU A 1 699 ? -15.250 34.527 -22.409 1.00 75.69 699 LEU A N 1
ATOM 5365 C CA . LEU A 1 699 ? -14.015 35.291 -22.649 1.00 75.69 699 LEU A CA 1
ATOM 5366 C C . LEU A 1 699 ? -13.885 36.536 -21.757 1.00 75.69 699 LEU A C 1
ATOM 5368 O O . LEU A 1 699 ? -12.756 36.925 -21.445 1.00 75.69 699 LEU A O 1
ATOM 5372 N N . TYR A 1 700 ? -15.013 37.153 -21.386 1.00 77.62 700 TYR A N 1
ATOM 5373 C CA . TYR A 1 700 ? -15.069 38.381 -20.586 1.00 77.62 700 TYR A CA 1
ATOM 5374 C C . TYR A 1 700 ? -14.887 38.119 -19.083 1.00 77.62 700 TYR A C 1
ATOM 5376 O O . TYR A 1 700 ? -14.070 38.781 -18.449 1.00 77.62 700 TYR A O 1
ATOM 5384 N N . ASP A 1 701 ? -15.625 37.155 -18.525 1.00 78.31 701 ASP A N 1
ATOM 5385 C CA . ASP A 1 701 ? -15.586 36.796 -17.101 1.00 78.31 701 ASP A CA 1
ATOM 5386 C C . ASP A 1 701 ? -15.910 35.297 -16.955 1.00 78.31 701 ASP A C 1
ATOM 5388 O O . ASP A 1 701 ? -17.061 34.895 -16.762 1.00 78.31 701 ASP A O 1
ATOM 5392 N N . ASN A 1 702 ? -14.883 34.456 -17.133 1.00 77.12 702 ASN A N 1
ATOM 5393 C CA . ASN A 1 702 ? -14.993 32.994 -17.086 1.00 77.12 702 ASN A CA 1
ATOM 5394 C C . ASN A 1 702 ? -15.434 32.486 -15.708 1.00 77.12 702 ASN A C 1
ATOM 5396 O O . ASN A 1 702 ? -16.276 31.591 -15.646 1.00 77.12 702 ASN A O 1
ATOM 5400 N N . GLU A 1 703 ? -14.926 33.073 -14.623 1.00 82.81 703 GLU A N 1
ATOM 5401 C CA . GLU A 1 703 ? -15.314 32.721 -13.252 1.00 82.81 703 GLU A CA 1
ATOM 5402 C C . GLU A 1 703 ? -16.818 32.943 -13.038 1.00 82.81 703 GLU A C 1
ATOM 5404 O O . GLU A 1 703 ? -17.546 32.002 -12.714 1.00 82.81 703 GLU A O 1
ATOM 5409 N N . ARG A 1 704 ? -17.328 34.146 -13.338 1.00 83.44 704 ARG A N 1
ATOM 5410 C CA . ARG A 1 704 ? -18.762 34.445 -13.220 1.00 83.44 704 ARG A CA 1
ATOM 5411 C C . ARG A 1 704 ? -19.608 33.618 -14.188 1.00 83.44 704 ARG A C 1
ATOM 5413 O O . ARG A 1 704 ? -20.724 33.235 -13.835 1.00 83.44 704 ARG A O 1
ATOM 5420 N N . ALA A 1 705 ? -19.116 33.333 -15.396 1.00 82.56 705 ALA A N 1
ATOM 5421 C CA . ALA A 1 705 ? -19.815 32.488 -16.365 1.00 82.56 705 ALA A CA 1
ATOM 5422 C C . ALA A 1 705 ? -19.966 31.037 -15.871 1.00 82.56 705 ALA A C 1
ATOM 5424 O O . ALA A 1 705 ? -21.035 30.452 -16.050 1.00 82.56 705 ALA A O 1
ATOM 5425 N N . VAL A 1 706 ? -18.940 30.489 -15.210 1.00 83.19 706 VAL A N 1
ATOM 5426 C CA . VAL A 1 706 ? -18.984 29.189 -14.523 1.00 83.19 706 VAL A CA 1
ATOM 5427 C C . VAL A 1 706 ? -19.950 29.230 -13.340 1.00 83.19 706 VAL A C 1
ATOM 5429 O O . VAL A 1 706 ? -20.898 28.442 -13.294 1.00 83.19 706 VAL A O 1
ATOM 5432 N N . ARG A 1 707 ? -19.784 30.197 -12.429 1.00 83.00 707 ARG A N 1
ATOM 5433 C CA . ARG A 1 707 ? -20.615 30.343 -11.223 1.00 83.00 707 ARG A CA 1
ATOM 5434 C C . ARG A 1 707 ? -22.110 30.454 -11.559 1.00 83.00 707 ARG A C 1
ATOM 5436 O O . ARG A 1 707 ? -22.932 29.758 -10.970 1.00 83.00 707 ARG A O 1
ATOM 5443 N N . ASN A 1 708 ? -22.454 31.263 -12.566 1.00 83.56 708 ASN A N 1
ATOM 5444 C CA . ASN A 1 708 ? -23.827 31.478 -13.047 1.00 83.56 708 ASN A CA 1
ATOM 5445 C C . ASN A 1 708 ? -24.397 30.332 -13.904 1.00 83.56 708 ASN A C 1
ATOM 5447 O O . ASN A 1 708 ? -25.570 30.393 -14.290 1.00 83.56 708 ASN A O 1
ATOM 5451 N N . ALA A 1 709 ? -23.584 29.340 -14.274 1.00 82.44 709 ALA A N 1
ATOM 5452 C CA . ALA A 1 709 ? -24.045 28.124 -14.934 1.00 82.44 709 ALA A CA 1
ATOM 5453 C C . ALA A 1 709 ? -24.369 27.037 -13.907 1.00 82.44 709 ALA A C 1
ATOM 5455 O O . ALA A 1 709 ? -25.445 26.450 -13.979 1.00 82.44 709 ALA A O 1
ATOM 5456 N N . LEU A 1 710 ? -23.470 26.812 -12.943 1.00 80.75 710 LEU A N 1
ATOM 5457 C CA . LEU A 1 710 ? -23.634 25.799 -11.897 1.00 80.75 710 LEU A CA 1
ATOM 5458 C C . LEU A 1 710 ? -24.847 26.095 -11.000 1.00 80.75 710 LEU A C 1
ATOM 5460 O O . LEU A 1 710 ? -25.643 25.200 -10.746 1.00 80.75 710 LEU A O 1
ATOM 5464 N N . SER A 1 711 ? -25.075 27.361 -10.628 1.00 81.19 711 SER A N 1
ATOM 5465 C CA . SER A 1 711 ? -26.205 27.782 -9.777 1.00 81.19 711 SER A CA 1
ATOM 5466 C C . SER A 1 711 ? -27.609 27.639 -10.397 1.00 81.19 711 SER A C 1
ATOM 5468 O O . SER A 1 711 ? -28.594 28.047 -9.784 1.00 81.19 711 SER A O 1
ATOM 5470 N N . LYS A 1 712 ? -27.727 27.087 -11.613 1.00 79.38 712 LYS A N 1
ATOM 5471 C CA . LYS A 1 712 ? -29.000 26.903 -12.339 1.00 79.38 712 LYS A CA 1
ATOM 5472 C C . LYS A 1 712 ? -29.468 25.450 -12.443 1.00 79.38 712 LYS A C 1
ATOM 5474 O O . LYS A 1 712 ? -30.541 25.213 -12.996 1.00 79.38 712 LYS A O 1
ATOM 5479 N N . TYR A 1 713 ? -28.687 24.495 -11.947 1.00 79.25 713 TYR A N 1
ATOM 5480 C CA . TYR A 1 713 ? -29.004 23.066 -11.988 1.00 79.25 713 TYR A CA 1
ATOM 5481 C C . TYR A 1 713 ? -28.806 22.436 -10.604 1.00 79.25 713 TYR A C 1
ATOM 5483 O O . TYR A 1 713 ? -28.230 23.051 -9.711 1.00 79.25 713 TYR A O 1
ATOM 5491 N N . ALA A 1 714 ? -29.312 21.217 -10.413 1.00 69.50 714 ALA A N 1
ATOM 5492 C CA . ALA A 1 714 ? -29.121 20.482 -9.165 1.00 69.50 714 ALA A CA 1
ATOM 5493 C C . ALA A 1 714 ? -27.642 20.102 -8.945 1.00 69.50 714 ALA A C 1
ATOM 5495 O O . ALA A 1 714 ? -26.874 19.965 -9.903 1.00 69.50 714 ALA A O 1
ATOM 5496 N N . ARG A 1 715 ? -27.250 19.896 -7.680 1.00 66.62 715 ARG A N 1
ATOM 5497 C CA . ARG A 1 715 ? -25.890 19.481 -7.300 1.00 66.62 715 ARG A CA 1
ATOM 5498 C C . ARG A 1 715 ? -25.499 18.192 -8.039 1.00 66.62 715 ARG A C 1
ATOM 5500 O O . ARG A 1 715 ? -26.309 17.279 -8.185 1.00 66.62 715 ARG A O 1
ATOM 5507 N N . GLY A 1 716 ? -24.272 18.143 -8.557 1.00 72.19 716 GLY A N 1
ATOM 5508 C CA . GLY A 1 716 ? -23.770 17.006 -9.337 1.00 72.19 716 GLY A CA 1
ATOM 5509 C C . GLY A 1 716 ? -24.304 16.885 -10.775 1.00 72.19 716 GLY A C 1
ATOM 5510 O O . GLY A 1 716 ? -24.052 15.867 -11.419 1.00 72.19 716 GLY A O 1
ATOM 5511 N N . VAL A 1 717 ? -25.016 17.885 -11.314 1.00 86.62 717 VAL A N 1
ATOM 5512 C CA . VAL A 1 717 ? -25.379 17.953 -12.743 1.00 86.62 717 VAL A CA 1
ATOM 5513 C C . VAL A 1 717 ? -24.266 18.662 -13.532 1.00 86.62 717 VAL A C 1
ATOM 5515 O O . VAL A 1 717 ? -24.064 19.860 -13.327 1.00 86.62 717 VAL A O 1
ATOM 5518 N N . PRO A 1 718 ? -23.560 17.987 -14.465 1.00 90.44 718 PRO A N 1
ATOM 5519 C CA . PRO A 1 718 ? -22.584 18.639 -15.332 1.00 90.44 718 PRO A CA 1
ATOM 5520 C C . PRO A 1 718 ? -23.245 19.685 -16.239 1.00 90.44 718 PRO A C 1
ATOM 5522 O O . PRO A 1 718 ? -24.413 19.553 -16.611 1.00 90.44 718 PRO A O 1
ATOM 5525 N N . VAL A 1 719 ? -22.493 20.710 -16.646 1.00 91.06 719 VAL A N 1
ATOM 5526 C CA . VAL A 1 719 ? -23.008 21.822 -17.465 1.00 91.06 719 VAL A CA 1
ATOM 5527 C C . VAL A 1 719 ? -22.160 22.047 -18.713 1.00 91.06 719 VAL A C 1
ATOM 5529 O O . VAL A 1 719 ? -20.936 22.148 -18.648 1.00 91.06 719 VAL A O 1
ATOM 5532 N N . ARG A 1 720 ? -22.802 22.133 -19.884 1.00 91.81 720 ARG A N 1
ATOM 5533 C CA . ARG A 1 720 ? -22.112 22.255 -21.177 1.00 91.81 720 ARG A CA 1
ATOM 5534 C C . ARG A 1 720 ? -22.186 23.669 -21.746 1.00 91.81 720 ARG A C 1
ATOM 5536 O O . ARG A 1 720 ? -23.250 24.147 -22.127 1.00 91.81 720 ARG A O 1
ATOM 5543 N N . PHE A 1 721 ? -21.044 24.322 -21.895 1.00 90.62 721 PHE A N 1
ATOM 5544 C CA . PHE A 1 721 ? -20.897 25.550 -22.665 1.00 90.62 721 PHE A CA 1
ATOM 5545 C C . PHE A 1 721 ? -20.655 25.232 -24.145 1.00 90.62 721 PHE A C 1
ATOM 5547 O O . PHE A 1 721 ? -19.955 24.280 -24.495 1.00 90.62 721 PHE A O 1
ATOM 5554 N N . ARG A 1 722 ? -21.196 26.078 -25.025 1.00 89.56 722 ARG A N 1
ATOM 5555 C CA . ARG A 1 722 ? -20.793 26.165 -26.432 1.00 89.56 722 ARG A CA 1
ATOM 5556 C C . ARG A 1 722 ? -19.918 27.397 -26.611 1.00 89.56 722 ARG A C 1
ATOM 5558 O O . ARG A 1 722 ? -20.383 28.495 -26.315 1.00 89.56 722 ARG A O 1
ATOM 5565 N N . LEU A 1 723 ? -18.703 27.219 -27.109 1.00 87.31 723 LEU A N 1
ATOM 5566 C CA . LEU A 1 723 ? -17.737 28.281 -27.376 1.00 87.31 723 LEU A CA 1
ATOM 5567 C C . LEU A 1 723 ? -17.438 28.250 -28.882 1.00 87.31 723 LEU A C 1
ATOM 5569 O O . LEU A 1 723 ? -16.522 27.568 -29.325 1.00 87.31 723 LEU A O 1
ATOM 5573 N N . ALA A 1 724 ? -18.291 28.924 -29.662 1.00 86.25 724 ALA A N 1
ATOM 5574 C CA . ALA A 1 724 ? -18.384 28.797 -31.120 1.00 86.25 724 ALA A CA 1
ATOM 5575 C C . ALA A 1 724 ? -18.594 27.347 -31.621 1.00 86.25 724 ALA A C 1
ATOM 5577 O O . ALA A 1 724 ? -19.704 26.803 -31.530 1.00 86.25 724 ALA A O 1
ATOM 5578 N N . ASP A 1 725 ? -17.552 26.744 -32.187 1.00 81.62 725 ASP A N 1
ATOM 5579 C CA . ASP A 1 725 ? -17.476 25.363 -32.667 1.00 81.62 725 ASP A CA 1
ATOM 5580 C C . ASP A 1 725 ? -17.205 24.364 -31.529 1.00 81.62 725 ASP A C 1
ATOM 5582 O O . ASP A 1 725 ? -17.751 23.258 -31.537 1.00 81.62 725 ASP A O 1
ATOM 5586 N N . ARG A 1 726 ? -16.426 24.769 -30.519 1.00 82.12 726 ARG A N 1
ATOM 5587 C CA . ARG A 1 726 ? -16.021 23.913 -29.398 1.00 82.12 726 ARG A CA 1
ATOM 5588 C C . ARG A 1 726 ? -17.139 23.730 -28.367 1.00 82.12 726 ARG A C 1
ATOM 5590 O O . ARG A 1 726 ? -17.933 24.637 -28.090 1.00 82.12 726 ARG A O 1
ATOM 5597 N N . LYS A 1 727 ? -17.165 22.550 -27.742 1.00 87.81 727 LYS A N 1
ATOM 5598 C CA . LYS A 1 727 ? -17.996 22.238 -26.569 1.00 87.81 727 LYS A CA 1
ATOM 5599 C C . LYS A 1 727 ? -17.089 22.057 -25.355 1.00 87.81 727 LYS A C 1
ATOM 5601 O O . LYS A 1 727 ? -16.082 21.364 -25.442 1.00 87.81 727 LYS A O 1
ATOM 5606 N N . LEU A 1 728 ? -17.463 22.682 -24.244 1.00 89.44 728 LEU A N 1
ATOM 5607 C CA . LEU A 1 728 ? -16.753 22.629 -22.968 1.00 89.44 728 LEU A CA 1
ATOM 5608 C C . LEU A 1 728 ? -17.744 22.161 -21.904 1.00 89.44 728 LEU A C 1
ATOM 5610 O O . LEU A 1 728 ? -18.774 22.803 -21.711 1.00 89.44 728 LEU A O 1
ATOM 5614 N N . THR A 1 729 ? -17.473 21.047 -21.239 1.00 92.00 729 THR A N 1
ATOM 5615 C CA . THR A 1 729 ? -18.397 20.407 -20.299 1.00 92.00 729 THR A CA 1
ATOM 5616 C C . THR A 1 729 ? -17.788 20.406 -18.908 1.00 92.00 729 THR A C 1
ATOM 5618 O O . THR A 1 729 ? -16.822 19.693 -18.668 1.00 92.00 729 THR A O 1
ATOM 5621 N N . MET A 1 730 ? -18.338 21.198 -17.992 1.00 90.69 730 MET A N 1
ATOM 5622 C CA . MET A 1 730 ? -17.855 21.235 -16.617 1.00 90.69 730 MET A CA 1
ATOM 5623 C C . MET A 1 730 ? -18.544 20.173 -15.764 1.00 90.69 730 MET A C 1
ATOM 5625 O O . MET A 1 730 ? -19.772 20.070 -15.784 1.00 90.69 730 MET A O 1
ATOM 5629 N N . VAL A 1 731 ? -17.744 19.415 -15.018 1.00 91.00 731 VAL A N 1
ATOM 5630 C CA . VAL A 1 731 ? -18.169 18.502 -13.953 1.00 91.00 731 VAL A CA 1
ATOM 5631 C C . VAL A 1 731 ? -17.827 19.105 -12.588 1.00 91.00 731 VAL A C 1
ATOM 5633 O O . VAL A 1 731 ? -16.863 19.859 -12.467 1.00 91.00 731 VAL A O 1
ATOM 5636 N N . SER A 1 732 ? -18.631 18.779 -11.578 1.00 87.56 732 SER A N 1
ATOM 5637 C CA . SER A 1 732 ? -18.448 19.208 -10.187 1.00 87.56 732 SER A CA 1
ATOM 5638 C C . SER A 1 732 ? -19.095 18.217 -9.215 1.00 87.56 732 SER A C 1
ATOM 5640 O O . SER A 1 732 ? -19.983 17.445 -9.600 1.00 87.56 732 SER A O 1
ATOM 5642 N N . GLY A 1 733 ? -18.660 18.245 -7.957 1.00 84.31 733 GLY A N 1
ATOM 5643 C CA . GLY A 1 733 ? -19.023 17.295 -6.909 1.00 84.31 733 GLY A CA 1
ATOM 5644 C C . GLY A 1 733 ? -18.162 16.027 -6.925 1.00 84.31 733 GLY A C 1
ATOM 5645 O O . GLY A 1 733 ? -17.813 15.504 -7.985 1.00 84.31 733 GLY A O 1
ATOM 5646 N N . THR A 1 734 ? -17.860 15.518 -5.728 1.00 82.69 734 THR A N 1
ATOM 5647 C CA . THR A 1 734 ? -16.869 14.464 -5.455 1.00 82.69 734 THR A CA 1
ATOM 5648 C C . THR A 1 734 ? -16.970 13.259 -6.387 1.00 82.69 734 THR A C 1
ATOM 5650 O O . THR A 1 734 ? -15.989 12.889 -7.026 1.00 82.69 734 THR A O 1
ATOM 5653 N N . SER A 1 735 ? -18.162 12.674 -6.530 1.00 83.88 735 SER A N 1
ATOM 5654 C CA . SER A 1 735 ? -18.383 11.480 -7.355 1.00 83.88 735 SER A CA 1
ATOM 5655 C C . SER A 1 735 ? -18.101 11.715 -8.842 1.00 83.88 735 SER A C 1
ATOM 5657 O O . SER A 1 735 ? -17.487 10.870 -9.488 1.00 83.88 735 SER A O 1
ATOM 5659 N N . ASN A 1 736 ? -18.477 12.877 -9.386 1.00 88.88 736 ASN A N 1
ATOM 5660 C CA . ASN A 1 736 ? -18.215 13.215 -10.786 1.00 88.88 736 ASN A CA 1
ATOM 5661 C C . ASN A 1 736 ? -16.721 13.467 -11.048 1.00 88.88 736 ASN A C 1
ATOM 5663 O O . ASN A 1 736 ? -16.201 13.074 -12.091 1.00 88.88 736 ASN A O 1
ATOM 5667 N N . VAL A 1 737 ? -16.036 14.126 -10.108 1.00 88.12 737 VAL A N 1
ATOM 5668 C CA . VAL A 1 737 ? -14.604 14.446 -10.212 1.00 88.12 737 VAL A CA 1
ATOM 5669 C C . VAL A 1 737 ? -13.753 13.180 -10.061 1.00 88.12 737 VAL A C 1
ATOM 5671 O O . VAL A 1 737 ? -12.886 12.928 -10.897 1.00 88.12 737 VAL A O 1
ATOM 5674 N N . LEU A 1 738 ? -14.056 12.320 -9.082 1.00 83.31 738 LEU A N 1
ATOM 5675 C CA . LEU A 1 738 ? -13.397 11.018 -8.930 1.00 83.31 738 LEU A CA 1
ATOM 5676 C C . LEU A 1 738 ? -13.664 10.095 -10.128 1.00 83.31 738 LEU A C 1
ATOM 5678 O O . LEU A 1 738 ? -12.735 9.447 -10.604 1.00 83.31 738 LEU A O 1
ATOM 5682 N N . ALA A 1 739 ? -14.882 10.075 -10.681 1.00 86.31 739 ALA A N 1
ATOM 5683 C CA . ALA A 1 739 ? -15.178 9.324 -11.903 1.00 86.31 739 ALA A CA 1
ATOM 5684 C C . ALA A 1 739 ? -14.386 9.838 -13.122 1.00 86.31 739 ALA A C 1
ATOM 5686 O O . ALA A 1 739 ? -13.931 9.035 -13.936 1.00 86.31 739 ALA A O 1
ATOM 5687 N N . MET A 1 740 ? -14.150 11.152 -13.234 1.00 87.31 740 MET A N 1
ATOM 5688 C CA . MET A 1 740 ? -13.260 11.711 -14.260 1.00 87.31 740 MET A CA 1
ATOM 5689 C C . MET A 1 740 ? -11.803 11.244 -14.076 1.00 87.31 740 MET A C 1
ATOM 5691 O O . MET A 1 740 ? -11.120 10.997 -15.064 1.00 87.31 740 MET A O 1
ATOM 5695 N N . PHE A 1 741 ? -11.321 11.091 -12.838 1.00 86.38 741 PHE A N 1
ATOM 5696 C CA . PHE A 1 741 ? -9.959 10.612 -12.567 1.00 86.38 741 PHE A CA 1
ATOM 5697 C C . PHE A 1 741 ? -9.800 9.099 -12.778 1.00 86.38 741 PHE A C 1
ATOM 5699 O O . PHE A 1 741 ? -8.872 8.690 -13.481 1.00 86.38 741 PHE A O 1
ATOM 5706 N N . ARG A 1 742 ? -10.734 8.281 -12.266 1.00 80.12 742 ARG A N 1
ATOM 5707 C CA . ARG A 1 742 ? -10.826 6.828 -12.537 1.00 80.12 742 ARG A CA 1
ATOM 5708 C C . ARG A 1 742 ? -10.962 6.553 -14.043 1.00 80.12 742 ARG A C 1
ATOM 5710 O O . ARG A 1 742 ? -10.410 5.591 -14.564 1.00 80.12 742 ARG A O 1
ATOM 5717 N N . GLY A 1 743 ? -11.624 7.456 -14.766 1.00 79.25 743 GLY A N 1
ATOM 5718 C CA . GLY A 1 743 ? -11.786 7.427 -16.219 1.00 79.25 743 GLY A CA 1
ATOM 5719 C C . GLY A 1 743 ? -10.533 7.701 -17.061 1.00 79.25 743 GLY A C 1
ATOM 5720 O O . GLY A 1 743 ? -10.659 7.695 -18.284 1.00 79.25 743 GLY A O 1
ATOM 5721 N N . SER A 1 744 ? -9.350 7.933 -16.469 1.00 80.81 744 SER A N 1
ATOM 5722 C CA . SER A 1 744 ? -8.125 8.352 -17.189 1.00 80.81 744 SER A CA 1
ATOM 5723 C C . SER A 1 744 ? -7.802 7.523 -18.442 1.00 80.81 744 SER A C 1
ATOM 5725 O O . SER A 1 744 ? -7.437 8.101 -19.460 1.00 80.81 744 SER A O 1
ATOM 5727 N N . ARG A 1 745 ? -8.043 6.202 -18.436 1.00 73.12 745 ARG A N 1
ATOM 5728 C CA . ARG A 1 745 ? -7.803 5.317 -19.599 1.00 73.12 745 ARG A CA 1
ATOM 5729 C C . ARG A 1 745 ? -8.609 5.666 -20.868 1.00 73.12 745 ARG A C 1
ATOM 5731 O O . ARG A 1 745 ? -8.243 5.233 -21.953 1.00 73.12 745 ARG A O 1
ATOM 5738 N N . HIS A 1 746 ? -9.690 6.441 -20.738 1.00 80.56 746 HIS A N 1
ATOM 5739 C CA . HIS A 1 746 ? -10.537 6.920 -21.842 1.00 80.56 746 HIS A CA 1
ATOM 5740 C C . HIS A 1 746 ? -10.329 8.417 -22.153 1.00 80.56 746 HIS A C 1
ATOM 5742 O O . HIS A 1 746 ? -11.074 8.989 -22.955 1.00 80.56 746 HIS A O 1
ATOM 5748 N N . LEU A 1 747 ? -9.368 9.086 -21.500 1.00 84.06 747 LEU A N 1
ATOM 5749 C CA . LEU A 1 747 ? -9.281 10.546 -21.436 1.00 84.06 747 LEU A CA 1
ATOM 5750 C C . LEU A 1 747 ? -7.882 11.087 -21.766 1.00 84.06 747 LEU A C 1
ATOM 5752 O O . LEU A 1 747 ? -6.918 10.872 -21.042 1.00 84.06 747 LEU A O 1
ATOM 5756 N N . ASP A 1 748 ? -7.811 11.896 -22.818 1.00 81.38 748 ASP A N 1
ATOM 5757 C CA . ASP A 1 748 ? -6.593 12.512 -23.345 1.00 81.38 748 ASP A CA 1
ATOM 5758 C C . ASP A 1 748 ? -6.445 14.004 -22.958 1.00 81.38 748 ASP A C 1
ATOM 5760 O O . ASP A 1 748 ? -7.428 14.702 -22.683 1.00 81.38 748 ASP A O 1
ATOM 5764 N N . SER A 1 749 ? -5.202 14.500 -22.966 1.00 83.00 749 SER A N 1
ATOM 5765 C CA . SER A 1 749 ? -4.828 15.913 -22.768 1.00 83.00 749 SER A CA 1
ATOM 5766 C C . SER A 1 749 ? -3.982 16.503 -23.923 1.00 83.00 749 SER A C 1
ATOM 5768 O O . SER A 1 749 ? -3.545 17.653 -23.839 1.00 83.00 749 SER A O 1
ATOM 5770 N N . THR A 1 750 ? -3.773 15.766 -25.020 1.00 79.88 750 THR A N 1
ATOM 5771 C CA . THR A 1 750 ? -2.874 16.118 -26.136 1.00 79.88 750 THR A CA 1
ATOM 5772 C C . THR A 1 750 ? -3.168 17.491 -26.738 1.00 79.88 750 THR A C 1
ATOM 5774 O O . THR A 1 750 ? -2.264 18.315 -26.856 1.00 79.88 750 THR A O 1
ATOM 5777 N N . GLU A 1 751 ? -4.420 17.796 -27.096 1.00 76.62 751 GLU A N 1
ATOM 5778 C CA . GLU A 1 751 ? -4.745 19.063 -27.779 1.00 76.62 751 GLU A CA 1
ATOM 5779 C C . GLU A 1 751 ? -4.502 20.310 -26.903 1.00 76.62 751 GLU A C 1
ATOM 5781 O O . GLU A 1 751 ? -4.049 21.331 -27.423 1.00 76.62 751 GLU A O 1
ATOM 5786 N N . ILE A 1 752 ? -4.726 20.253 -25.580 1.00 79.69 752 ILE A N 1
ATOM 5787 C CA . ILE A 1 752 ? -4.417 21.393 -24.691 1.00 79.69 752 ILE A CA 1
ATOM 5788 C C . ILE A 1 752 ? -2.903 21.546 -24.474 1.00 79.69 752 ILE A C 1
ATOM 5790 O O . ILE A 1 752 ? -2.398 22.669 -24.413 1.00 79.69 752 ILE A O 1
ATOM 5794 N N . ILE A 1 753 ? -2.154 20.444 -24.445 1.00 82.94 753 ILE A N 1
ATOM 5795 C CA . ILE A 1 753 ? -0.692 20.467 -24.305 1.00 82.94 753 ILE A CA 1
ATOM 5796 C C . ILE A 1 753 ? -0.012 20.934 -25.605 1.00 82.94 753 ILE A C 1
ATOM 5798 O O . ILE A 1 753 ? 0.892 21.764 -25.541 1.00 82.94 753 ILE A O 1
ATOM 5802 N N . ILE A 1 754 ? -0.515 20.556 -26.787 1.00 82.56 754 ILE A N 1
ATOM 5803 C CA . ILE A 1 754 ? -0.082 21.130 -28.077 1.00 82.56 754 ILE A CA 1
ATOM 5804 C C . ILE A 1 754 ? -0.323 22.648 -28.106 1.00 82.56 754 ILE A C 1
ATOM 5806 O O . ILE A 1 754 ? 0.592 23.404 -28.431 1.00 82.56 754 ILE A O 1
ATOM 5810 N N . ILE A 1 755 ? -1.516 23.120 -27.714 1.00 80.25 755 ILE A N 1
ATOM 5811 C CA . ILE A 1 755 ? -1.832 24.562 -27.613 1.00 80.25 755 ILE A CA 1
ATOM 5812 C C . ILE A 1 755 ? -0.862 25.287 -26.665 1.00 80.25 755 ILE A C 1
ATOM 5814 O O . ILE A 1 755 ? -0.433 26.413 -26.945 1.00 80.25 755 ILE A O 1
ATOM 5818 N N . THR A 1 756 ? -0.502 24.634 -25.561 1.00 85.44 756 THR A N 1
ATOM 5819 C CA . THR A 1 756 ? 0.446 25.148 -24.570 1.00 85.44 756 THR A CA 1
ATOM 5820 C C . THR A 1 756 ? 1.848 25.277 -25.172 1.00 85.44 756 THR A C 1
ATOM 5822 O O . THR A 1 756 ? 2.407 26.372 -25.209 1.00 85.44 756 THR A O 1
ATOM 5825 N N . VAL A 1 757 ? 2.401 24.197 -25.723 1.00 84.69 757 VAL A N 1
ATOM 5826 C CA . VAL A 1 757 ? 3.780 24.172 -26.227 1.00 84.69 757 VAL A CA 1
ATOM 5827 C C . VAL A 1 757 ? 3.955 25.050 -27.464 1.00 84.69 757 VAL A C 1
ATOM 5829 O O . VAL A 1 757 ? 4.848 25.897 -27.487 1.00 84.69 757 VAL A O 1
ATOM 5832 N N . ASP A 1 758 ? 3.086 24.938 -28.472 1.00 83.75 758 ASP A N 1
ATOM 5833 C CA . ASP A 1 758 ? 3.271 25.664 -29.735 1.00 83.75 758 ASP A CA 1
ATOM 5834 C C . ASP A 1 758 ? 3.109 27.182 -29.597 1.00 83.75 758 ASP A C 1
ATOM 5836 O O . ASP A 1 758 ? 3.799 27.949 -30.278 1.00 83.75 758 ASP A O 1
ATOM 5840 N N . ASN A 1 759 ? 2.221 27.636 -28.708 1.00 84.31 759 ASN A N 1
ATOM 5841 C CA . ASN A 1 759 ? 1.863 29.048 -28.614 1.00 84.31 759 ASN A CA 1
ATOM 5842 C C . ASN A 1 759 ? 2.210 29.701 -27.264 1.00 84.31 759 ASN A C 1
ATOM 5844 O O . ASN A 1 759 ? 2.759 30.807 -27.287 1.00 84.31 759 ASN A O 1
ATOM 5848 N N . ALA A 1 760 ? 1.933 29.067 -26.117 1.00 87.56 760 ALA A N 1
ATOM 5849 C CA . ALA A 1 760 ? 2.305 29.651 -24.825 1.00 87.56 760 ALA A CA 1
ATOM 5850 C C . ALA A 1 760 ? 3.823 29.594 -24.610 1.00 87.56 760 ALA A C 1
ATOM 5852 O O . ALA A 1 760 ? 4.423 30.630 -24.339 1.00 87.56 760 ALA A O 1
ATOM 5853 N N . PHE A 1 761 ? 4.450 28.434 -24.832 1.00 90.94 761 PHE A N 1
ATOM 5854 C CA . PHE A 1 761 ? 5.897 28.257 -24.641 1.00 90.94 761 PHE A CA 1
ATOM 5855 C C . PHE A 1 761 ? 6.697 28.624 -25.905 1.00 90.94 761 PHE A C 1
ATOM 5857 O O . PHE A 1 761 ? 7.783 29.188 -25.811 1.00 90.94 761 PHE A O 1
ATOM 5864 N N . GLY A 1 762 ? 6.114 28.424 -27.093 1.00 86.94 762 GLY A N 1
ATOM 5865 C CA . GLY A 1 762 ? 6.552 29.057 -28.341 1.00 86.94 762 GLY A CA 1
ATOM 5866 C C . GLY A 1 762 ? 7.076 28.144 -29.449 1.00 86.94 762 GLY A C 1
ATOM 5867 O O . GLY A 1 762 ? 7.733 28.658 -30.350 1.00 86.94 762 GLY A O 1
ATOM 5868 N N . GLY A 1 763 ? 6.747 26.847 -29.433 1.00 81.44 763 GLY A N 1
ATOM 5869 C CA . GLY A 1 763 ? 7.185 25.832 -30.410 1.00 81.44 763 GLY A CA 1
ATOM 5870 C C . GLY A 1 763 ? 6.742 26.036 -31.868 1.00 81.44 763 GLY A C 1
ATOM 5871 O O . GLY A 1 763 ? 7.117 25.251 -32.734 1.00 81.44 763 GLY A O 1
ATOM 5872 N N . ALA A 1 764 ? 5.977 27.092 -32.163 1.00 72.38 764 ALA A N 1
ATOM 5873 C CA . ALA A 1 764 ? 5.712 27.610 -33.510 1.00 72.38 764 ALA A CA 1
ATOM 5874 C C . ALA A 1 764 ? 5.035 26.636 -34.504 1.00 72.38 764 ALA A C 1
ATOM 5876 O O . ALA A 1 764 ? 5.044 26.882 -35.710 1.00 72.38 764 ALA A O 1
ATOM 5877 N N . GLY A 1 765 ? 4.397 25.572 -34.009 1.00 69.44 765 GLY A N 1
ATOM 5878 C CA . GLY A 1 765 ? 3.723 24.532 -34.794 1.00 69.44 765 GLY A CA 1
ATOM 5879 C C . GLY A 1 765 ? 4.462 23.189 -34.816 1.00 69.44 765 GLY A C 1
ATOM 5880 O O . GLY A 1 765 ? 3.947 22.229 -35.389 1.00 69.44 765 GLY A O 1
ATOM 5881 N N . ALA A 1 766 ? 5.653 23.104 -34.215 1.00 65.94 766 ALA A N 1
ATOM 5882 C CA . ALA A 1 766 ? 6.462 21.890 -34.151 1.00 65.94 766 ALA A CA 1
ATOM 5883 C C . ALA A 1 766 ? 6.212 21.035 -32.888 1.00 65.94 766 ALA A C 1
ATOM 5885 O O . ALA A 1 766 ? 6.542 19.852 -32.897 1.00 65.94 766 ALA A O 1
ATOM 5886 N N . GLY A 1 767 ? 5.524 21.551 -31.864 1.00 68.12 767 GLY A N 1
ATOM 5887 C CA . GLY A 1 767 ? 4.971 20.753 -30.760 1.00 68.12 767 GLY A CA 1
ATOM 5888 C C . GLY A 1 767 ? 3.884 19.783 -31.239 1.00 68.12 767 GLY A C 1
ATOM 5889 O O . GLY A 1 767 ? 3.861 18.619 -30.843 1.00 68.12 767 GLY A O 1
ATOM 5890 N N . ARG A 1 768 ? 3.054 20.197 -32.208 1.00 73.88 768 ARG A N 1
ATOM 5891 C CA . ARG A 1 768 ? 2.223 19.278 -33.011 1.00 73.88 768 ARG A CA 1
ATOM 5892 C C . ARG A 1 768 ? 3.059 18.239 -33.781 1.00 73.88 768 ARG A C 1
ATOM 5894 O O . ARG A 1 768 ? 2.549 17.162 -34.073 1.00 73.88 768 ARG A O 1
ATOM 5901 N N . GLY A 1 769 ? 4.319 18.537 -34.097 1.00 73.50 769 GLY A N 1
ATOM 5902 C CA . GLY A 1 769 ? 5.246 17.659 -34.817 1.00 73.50 769 GLY A CA 1
ATOM 5903 C C . GLY A 1 769 ? 5.726 16.442 -34.021 1.00 73.50 769 GLY A C 1
ATOM 5904 O O . GLY A 1 769 ? 5.915 15.394 -34.630 1.00 73.50 769 GLY A O 1
ATOM 5905 N N . CYS A 1 770 ? 5.861 16.544 -32.694 1.00 77.94 770 CYS A N 1
ATOM 5906 C CA . CYS A 1 770 ? 6.106 15.393 -31.818 1.00 77.94 770 CYS A CA 1
ATOM 5907 C C . CYS A 1 770 ? 4.787 14.814 -31.266 1.00 77.94 770 CYS A C 1
ATOM 5909 O O . CYS A 1 770 ? 4.439 13.672 -31.563 1.00 77.94 770 CYS A O 1
ATOM 5911 N N . TYR A 1 771 ? 3.983 15.608 -30.551 1.00 80.00 771 TYR A N 1
ATOM 5912 C CA . TYR A 1 771 ? 2.809 15.091 -29.835 1.00 80.00 771 TYR A CA 1
ATOM 5913 C C . TYR A 1 771 ? 1.688 14.542 -30.722 1.00 80.00 771 TYR A C 1
ATOM 5915 O O . TYR A 1 771 ? 1.025 13.596 -30.324 1.00 80.00 771 TYR A O 1
ATOM 5923 N N . ALA A 1 772 ? 1.436 15.083 -31.922 1.00 75.81 772 ALA A N 1
ATOM 5924 C CA . ALA A 1 772 ? 0.366 14.526 -32.765 1.00 75.81 772 ALA A CA 1
ATOM 5925 C C . ALA A 1 772 ? 0.779 13.220 -33.476 1.00 75.81 772 ALA A C 1
ATOM 5927 O O . ALA A 1 772 ? -0.079 12.534 -34.049 1.00 75.81 772 ALA A O 1
ATOM 5928 N N . LEU A 1 773 ? 2.072 12.865 -33.436 1.00 77.31 773 LEU A N 1
ATOM 5929 C CA . LEU A 1 773 ? 2.582 11.554 -33.844 1.00 77.31 773 LEU A CA 1
ATOM 5930 C C . LEU A 1 773 ? 2.480 10.532 -32.705 1.00 77.31 773 LEU A C 1
ATOM 5932 O O . LEU A 1 773 ? 2.159 9.375 -32.979 1.00 77.31 773 LEU A O 1
ATOM 5936 N N . ASP A 1 774 ? 2.652 10.955 -31.455 1.00 85.31 774 ASP A N 1
ATOM 5937 C CA . ASP A 1 774 ? 2.531 10.090 -30.283 1.00 85.31 774 ASP A CA 1
ATOM 5938 C C . ASP A 1 774 ? 1.094 10.027 -29.732 1.00 85.31 774 ASP A C 1
ATOM 5940 O O . ASP A 1 774 ? 0.600 10.943 -29.079 1.00 85.31 774 ASP A O 1
ATOM 5944 N N . ASN A 1 775 ? 0.424 8.899 -29.976 1.00 83.31 775 ASN A N 1
ATOM 5945 C CA . ASN A 1 775 ? -0.836 8.530 -29.325 1.00 83.31 775 ASN A CA 1
ATOM 5946 C C . ASN A 1 775 ? -0.691 7.282 -28.435 1.00 83.31 775 ASN A C 1
ATOM 5948 O O . ASN A 1 775 ? -1.669 6.572 -28.213 1.00 83.31 775 ASN A O 1
ATOM 5952 N N . THR A 1 776 ? 0.527 6.993 -27.970 1.00 83.62 776 THR A N 1
ATOM 5953 C CA . THR A 1 776 ? 0.865 5.794 -27.187 1.00 83.62 776 THR A CA 1
ATOM 5954 C C . THR A 1 776 ? 0.677 5.969 -25.680 1.00 83.62 776 THR A C 1
ATOM 5956 O O . THR A 1 776 ? 0.673 4.974 -24.964 1.00 83.62 776 THR A O 1
ATOM 5959 N N . GLY A 1 777 ? 0.484 7.197 -25.192 1.00 77.31 777 GLY A N 1
ATOM 5960 C CA . GLY A 1 777 ? 0.281 7.488 -23.770 1.00 77.31 777 GLY A CA 1
ATOM 5961 C C . GLY A 1 777 ? 1.557 7.424 -22.919 1.00 77.31 777 GLY A C 1
ATOM 5962 O O . GLY A 1 777 ? 2.641 7.093 -23.396 1.00 77.31 777 GLY A O 1
ATOM 5963 N N . SER A 1 778 ? 1.411 7.778 -21.641 1.00 76.25 778 SER A N 1
ATOM 5964 C CA . SER A 1 778 ? 2.500 8.014 -20.678 1.00 76.25 778 SER A CA 1
ATOM 5965 C C . SER A 1 778 ? 3.095 6.764 -20.017 1.00 76.25 778 SER A C 1
ATOM 5967 O O . SER A 1 778 ? 4.039 6.884 -19.241 1.00 76.25 778 SER A O 1
ATOM 5969 N N . ARG A 1 779 ? 2.556 5.573 -20.295 1.00 70.19 779 ARG A N 1
ATOM 5970 C CA . ARG A 1 779 ? 2.981 4.299 -19.685 1.00 70.19 779 ARG A CA 1
ATOM 5971 C C . ARG A 1 779 ? 4.225 3.728 -20.365 1.00 70.19 779 ARG A C 1
ATOM 5973 O O . ARG A 1 779 ? 4.518 4.075 -21.509 1.00 70.19 779 ARG A O 1
ATOM 5980 N N . LYS A 1 780 ? 4.916 2.795 -19.702 1.00 73.50 780 LYS A N 1
ATOM 5981 C CA . LYS A 1 780 ? 6.016 2.016 -20.299 1.00 73.50 780 LYS A CA 1
ATOM 5982 C C . LYS A 1 780 ? 5.543 1.250 -21.545 1.00 73.50 780 LYS A C 1
ATOM 5984 O O . LYS A 1 780 ? 6.276 1.170 -22.526 1.00 73.50 780 LYS A O 1
ATOM 5989 N N . GLU A 1 781 ? 4.269 0.877 -21.599 1.00 77.19 781 GLU A N 1
ATOM 5990 C CA . GLU A 1 781 ? 3.602 0.206 -22.717 1.00 77.19 781 GLU A CA 1
ATOM 5991 C C . GLU A 1 781 ? 2.787 1.193 -23.575 1.00 77.19 781 GLU A C 1
ATOM 5993 O O . GLU A 1 781 ? 2.179 2.125 -23.038 1.00 77.19 781 GLU A O 1
ATOM 5998 N N . PRO A 1 782 ? 2.722 1.010 -24.906 1.00 76.94 782 PRO A N 1
ATOM 5999 C CA . PRO A 1 782 ? 1.878 1.825 -25.771 1.00 76.94 782 PRO A CA 1
ATOM 6000 C C . PRO A 1 782 ? 0.392 1.436 -25.652 1.00 76.94 782 PRO A C 1
ATOM 6002 O O . PRO A 1 782 ? 0.040 0.261 -25.717 1.00 76.94 782 PRO A O 1
ATOM 6005 N N . LEU A 1 783 ? -0.498 2.431 -25.546 1.00 70.00 783 LEU A N 1
ATOM 6006 C CA . LEU A 1 783 ? -1.954 2.235 -25.463 1.00 70.00 783 LEU A CA 1
ATOM 6007 C C . LEU A 1 783 ? -2.495 1.307 -26.579 1.00 70.00 783 LEU A C 1
ATOM 6009 O O . LEU A 1 783 ? -2.097 1.464 -27.741 1.00 70.00 783 LEU A O 1
ATOM 6013 N N . PRO A 1 784 ? -3.446 0.394 -26.290 1.00 68.00 784 PRO A N 1
ATOM 6014 C CA . PRO A 1 784 ? -4.023 -0.501 -27.294 1.00 68.00 784 PRO A CA 1
ATOM 6015 C C . PRO A 1 784 ? -4.591 0.239 -28.515 1.00 68.00 784 PRO A C 1
ATOM 6017 O O . PRO A 1 784 ? -5.373 1.181 -28.392 1.00 68.00 784 PRO A O 1
ATOM 6020 N N . GLY A 1 785 ? -4.188 -0.184 -29.717 1.00 74.12 785 GLY A N 1
ATOM 6021 C CA . GLY A 1 785 ? -4.585 0.460 -30.977 1.00 74.12 785 GLY A CA 1
ATOM 6022 C C . GLY A 1 785 ? -3.883 1.794 -31.283 1.00 74.12 785 GLY A C 1
ATOM 6023 O O . GLY A 1 785 ? -4.261 2.475 -32.240 1.00 74.12 785 GLY A O 1
ATOM 6024 N N . SER A 1 786 ? -2.868 2.183 -30.504 1.00 81.44 786 SER A N 1
ATOM 6025 C CA . SER A 1 786 ? -1.989 3.310 -30.835 1.00 81.44 786 SER A CA 1
ATOM 6026 C C . SER A 1 786 ? -1.048 3.001 -32.012 1.00 81.44 786 SER A C 1
ATOM 6028 O O . SER A 1 786 ? -1.020 1.893 -32.553 1.00 81.44 786 SER A O 1
ATOM 6030 N N . ARG A 1 787 ? -0.297 4.008 -32.476 1.00 82.69 787 ARG A N 1
ATOM 6031 C CA . ARG A 1 787 ? 0.734 3.812 -33.504 1.00 82.69 787 ARG A CA 1
ATOM 6032 C C . ARG A 1 787 ? 1.931 3.077 -32.903 1.00 82.69 787 ARG A C 1
ATOM 6034 O O . ARG A 1 787 ? 2.393 3.438 -31.828 1.00 82.69 787 ARG A O 1
ATOM 6041 N N . ASN A 1 788 ? 2.494 2.129 -33.650 1.00 86.50 788 ASN A N 1
ATOM 6042 C CA . ASN A 1 788 ? 3.790 1.554 -33.305 1.00 86.50 788 ASN A CA 1
ATOM 6043 C C . ASN A 1 788 ? 4.884 2.635 -33.440 1.00 86.50 788 ASN A C 1
ATOM 6045 O O . ASN A 1 788 ? 5.119 3.138 -34.542 1.00 86.50 788 ASN A O 1
ATOM 6049 N N . LEU A 1 789 ? 5.503 3.005 -32.318 1.00 85.31 789 LEU A N 1
ATOM 6050 C CA . LEU A 1 789 ? 6.594 3.973 -32.205 1.00 85.31 789 LEU A CA 1
ATOM 6051 C C . LEU A 1 789 ? 7.735 3.358 -31.390 1.00 85.31 789 LEU A C 1
ATOM 6053 O O . LEU A 1 789 ? 7.488 2.663 -30.405 1.00 85.31 789 LEU A O 1
ATOM 6057 N N . ASN A 1 790 ? 8.976 3.675 -31.760 1.00 85.12 790 ASN A N 1
ATOM 6058 C CA . ASN A 1 790 ? 10.150 3.337 -30.954 1.00 85.12 790 ASN A CA 1
ATOM 6059 C C . ASN A 1 790 ? 10.059 4.019 -29.584 1.00 85.12 790 ASN A C 1
ATOM 6061 O O . ASN A 1 790 ? 9.516 5.119 -29.490 1.00 85.12 790 ASN A O 1
ATOM 6065 N N . MET A 1 791 ? 10.661 3.444 -28.539 1.00 83.56 791 MET A N 1
ATOM 6066 C CA . MET A 1 791 ? 10.632 4.045 -27.196 1.00 83.56 791 MET A CA 1
ATOM 6067 C C . MET A 1 791 ? 11.176 5.488 -27.175 1.00 83.56 791 MET A C 1
ATOM 6069 O O . MET A 1 791 ? 10.620 6.350 -26.500 1.00 83.56 791 MET A O 1
ATOM 6073 N N . SER A 1 792 ? 12.189 5.773 -28.000 1.00 84.81 792 SER A N 1
ATOM 6074 C CA . SER A 1 792 ? 12.777 7.105 -28.206 1.00 84.81 792 SER A CA 1
ATOM 6075 C C . SER A 1 792 ? 11.863 8.120 -28.907 1.00 84.81 792 SER A C 1
ATOM 6077 O O . SER A 1 792 ? 12.197 9.294 -28.948 1.00 84.81 792 SER A O 1
ATOM 6079 N N . ASP A 1 793 ? 10.738 7.698 -29.489 1.00 86.44 793 ASP A N 1
ATOM 6080 C CA . ASP A 1 793 ? 9.756 8.568 -30.157 1.00 86.44 793 ASP A CA 1
ATOM 6081 C C . ASP A 1 793 ? 8.499 8.812 -29.295 1.00 86.44 793 ASP A C 1
ATOM 6083 O O . ASP A 1 793 ? 7.626 9.598 -29.672 1.00 86.44 793 ASP A O 1
ATOM 6087 N N . ARG A 1 794 ? 8.394 8.152 -28.133 1.00 89.06 794 ARG A N 1
ATOM 6088 C CA . ARG A 1 794 ? 7.222 8.187 -27.244 1.00 89.06 794 ARG A CA 1
ATOM 6089 C C . ARG A 1 794 ? 7.326 9.318 -26.223 1.00 89.06 794 ARG A C 1
ATOM 6091 O O . ARG A 1 794 ? 7.553 9.097 -25.033 1.00 89.06 794 ARG A O 1
ATOM 6098 N N . ILE A 1 795 ? 7.186 10.550 -26.708 1.00 87.44 795 ILE A N 1
ATOM 6099 C CA . ILE A 1 795 ? 7.316 11.773 -25.907 1.00 87.44 795 ILE A CA 1
ATOM 6100 C C . ILE A 1 795 ? 6.414 11.795 -24.658 1.00 87.44 795 ILE A C 1
ATOM 6102 O O . ILE A 1 795 ? 6.835 12.340 -23.639 1.00 87.44 795 ILE A O 1
ATOM 6106 N N . TRP A 1 796 ? 5.228 11.171 -24.683 1.00 83.94 796 TRP A N 1
ATOM 6107 C CA . TRP A 1 796 ? 4.370 11.057 -23.494 1.00 83.94 796 TRP A CA 1
ATOM 6108 C C . TRP A 1 796 ? 4.997 10.204 -22.393 1.00 83.94 796 TRP A C 1
ATOM 6110 O O . TRP A 1 796 ? 4.984 10.601 -21.228 1.00 83.94 796 TRP A O 1
ATOM 6120 N N . TYR A 1 797 ? 5.544 9.044 -22.761 1.00 86.56 797 TYR A N 1
ATOM 6121 C CA . TYR A 1 797 ? 6.225 8.152 -21.828 1.00 86.56 797 TYR A CA 1
ATOM 6122 C C . TYR A 1 797 ? 7.497 8.797 -21.287 1.00 86.56 797 TYR A C 1
ATOM 6124 O O . TYR A 1 797 ? 7.672 8.856 -20.074 1.00 86.56 797 TYR A O 1
ATOM 6132 N N . LEU A 1 798 ? 8.344 9.348 -22.163 1.00 88.44 798 LEU A N 1
ATOM 6133 C CA . LEU A 1 798 ? 9.601 9.982 -21.762 1.00 88.44 798 LEU A CA 1
ATOM 6134 C C . LEU A 1 798 ? 9.351 11.125 -20.764 1.00 88.44 798 LEU A C 1
ATOM 6136 O O . LEU A 1 798 ? 9.951 11.150 -19.697 1.00 88.44 798 LEU A O 1
ATOM 6140 N N . GLN A 1 799 ? 8.393 12.015 -21.037 1.00 85.62 799 GLN A N 1
ATOM 6141 C CA . GLN A 1 799 ? 8.054 13.109 -20.117 1.00 85.62 799 GLN A CA 1
ATOM 6142 C C . GLN A 1 799 ? 7.526 12.643 -18.759 1.00 85.62 799 GLN A C 1
ATOM 6144 O O . GLN A 1 799 ? 7.799 13.293 -17.750 1.00 85.62 799 GLN A O 1
ATOM 6149 N N . HIS A 1 800 ? 6.769 11.546 -18.729 1.00 83.88 800 HIS A N 1
ATOM 6150 C CA . HIS A 1 800 ? 6.274 10.960 -17.489 1.00 83.88 800 HIS A CA 1
ATOM 6151 C C . HIS A 1 800 ? 7.425 10.308 -16.712 1.00 83.88 800 HIS A C 1
ATOM 6153 O O . HIS A 1 800 ? 7.706 10.733 -15.592 1.00 83.88 800 HIS A O 1
ATOM 6159 N N . LYS A 1 801 ? 8.153 9.379 -17.352 1.00 85.81 801 LYS A N 1
ATOM 6160 C CA . LYS A 1 801 ? 9.368 8.711 -16.858 1.00 85.81 801 LYS A CA 1
ATOM 6161 C C . LYS A 1 801 ? 10.314 9.709 -16.196 1.00 85.81 801 LYS A C 1
ATOM 6163 O O . LYS A 1 801 ? 10.475 9.660 -14.983 1.00 85.81 801 LYS A O 1
ATOM 6168 N N . THR A 1 802 ? 10.900 10.639 -16.955 1.00 85.75 802 THR A N 1
ATOM 6169 C CA . THR A 1 802 ? 12.031 11.445 -16.468 1.00 85.75 802 THR A CA 1
ATOM 6170 C C . THR A 1 802 ? 11.677 12.337 -15.277 1.00 85.75 802 THR A C 1
ATOM 6172 O O . THR A 1 802 ? 12.541 12.628 -14.450 1.00 85.75 802 THR A O 1
ATOM 6175 N N . VAL A 1 803 ? 10.421 12.785 -15.179 1.00 83.00 803 VAL A N 1
ATOM 6176 C CA . VAL A 1 803 ? 9.952 13.631 -14.072 1.00 83.00 803 VAL A CA 1
ATOM 6177 C C . VAL A 1 803 ? 9.507 12.788 -12.873 1.00 83.00 803 VAL A C 1
ATOM 6179 O O . VAL A 1 803 ? 9.750 13.191 -11.740 1.00 83.00 803 VAL A O 1
ATOM 6182 N N . HIS A 1 804 ? 8.907 11.612 -13.085 1.00 79.31 804 HIS A N 1
ATOM 6183 C CA . HIS A 1 804 ? 8.560 10.703 -11.988 1.00 79.31 804 HIS A CA 1
ATOM 6184 C C . HIS A 1 804 ? 9.804 10.070 -11.346 1.00 79.31 804 HIS A C 1
ATOM 6186 O O . HIS A 1 804 ? 9.862 10.012 -10.125 1.00 79.31 804 HIS A O 1
ATOM 6192 N N . THR A 1 805 ? 10.821 9.674 -12.122 1.00 79.50 805 THR A N 1
ATOM 6193 C CA . THR A 1 805 ? 12.047 9.036 -11.594 1.00 79.50 805 THR A CA 1
ATOM 6194 C C . THR A 1 805 ? 12.985 9.995 -10.860 1.00 79.50 805 THR A C 1
ATOM 6196 O O . THR A 1 805 ? 13.826 9.541 -10.097 1.00 79.50 805 THR A O 1
ATOM 6199 N N . ASN A 1 806 ? 12.889 11.308 -11.106 1.00 87.00 806 ASN A N 1
ATOM 6200 C CA . ASN A 1 806 ? 13.799 12.305 -10.526 1.00 87.00 806 ASN A CA 1
ATOM 6201 C C . ASN A 1 806 ? 13.130 13.268 -9.521 1.00 87.00 806 ASN A C 1
ATOM 6203 O O . ASN A 1 806 ? 13.811 14.137 -8.986 1.00 87.00 806 ASN A O 1
ATOM 6207 N N . LEU A 1 807 ? 11.822 13.142 -9.260 1.00 87.06 807 LEU A N 1
ATOM 6208 C CA . LEU A 1 807 ? 11.111 13.883 -8.199 1.00 87.06 807 LEU A CA 1
ATOM 6209 C C . LEU A 1 807 ? 10.594 12.948 -7.087 1.00 87.06 807 LEU A C 1
ATOM 6211 O O . LEU A 1 807 ? 9.577 13.228 -6.451 1.00 87.06 807 LEU A O 1
ATOM 6215 N N . VAL A 1 808 ? 11.330 11.855 -6.866 1.00 75.88 808 VAL A N 1
ATOM 6216 C CA . VAL A 1 808 ? 11.269 10.916 -5.732 1.00 75.88 808 VAL A CA 1
ATOM 6217 C C . VAL A 1 808 ? 12.706 10.519 -5.347 1.00 75.88 808 VAL A C 1
ATOM 6219 O O . VAL A 1 808 ? 13.634 10.808 -6.108 1.00 75.88 808 VAL A O 1
ATOM 6222 N N . GLY A 1 809 ? 12.896 9.861 -4.199 1.00 76.44 809 GLY A N 1
ATOM 6223 C CA . GLY A 1 809 ? 14.188 9.287 -3.788 1.00 76.44 809 GLY A CA 1
ATOM 6224 C C . GLY A 1 809 ? 15.346 10.299 -3.663 1.00 76.44 809 GLY A C 1
ATOM 6225 O O . GLY A 1 809 ? 15.106 11.504 -3.529 1.00 76.44 809 GLY A O 1
ATOM 6226 N N . PRO A 1 810 ? 16.612 9.844 -3.741 1.00 80.31 810 PRO A N 1
ATOM 6227 C CA . PRO A 1 810 ? 17.790 10.707 -3.602 1.00 80.31 810 PRO A CA 1
ATOM 6228 C C . PRO A 1 810 ? 17.843 11.925 -4.550 1.00 80.31 810 PRO A C 1
ATOM 6230 O O . PRO A 1 810 ? 18.214 13.005 -4.085 1.00 80.31 810 PRO A O 1
ATOM 6233 N N . PRO A 1 811 ? 17.420 11.845 -5.836 1.00 86.19 811 PRO A N 1
ATOM 6234 C CA . PRO A 1 811 ? 17.344 13.024 -6.703 1.00 86.19 811 PRO A CA 1
ATOM 6235 C C . PRO A 1 811 ? 16.425 14.131 -6.166 1.00 86.19 811 PRO A C 1
ATOM 6237 O O . PRO A 1 811 ? 16.731 15.306 -6.346 1.00 86.19 811 PRO A O 1
ATOM 6240 N N . LEU A 1 812 ? 15.322 13.786 -5.490 1.00 90.81 812 LEU A N 1
ATOM 6241 C CA . LEU A 1 812 ? 14.427 14.775 -4.881 1.00 90.81 812 LEU A CA 1
ATOM 6242 C C . LEU A 1 812 ? 15.082 15.480 -3.685 1.00 90.81 812 LEU A C 1
ATOM 6244 O O . LEU A 1 812 ? 14.930 16.695 -3.546 1.00 90.81 812 LEU A O 1
ATOM 6248 N N . VAL A 1 813 ? 15.791 14.722 -2.840 1.00 85.00 813 VAL A N 1
ATOM 6249 C CA . VAL A 1 813 ? 16.466 15.235 -1.635 1.00 85.00 813 VAL A CA 1
ATOM 6250 C C . VAL A 1 813 ? 17.524 16.268 -2.022 1.00 85.00 813 VAL A C 1
ATOM 6252 O O . VAL A 1 813 ? 17.459 17.405 -1.567 1.00 85.00 813 VAL A O 1
ATOM 6255 N N . GLU A 1 814 ? 18.416 15.927 -2.954 1.00 92.75 814 GLU A N 1
ATOM 6256 C CA . GLU A 1 814 ? 19.468 16.827 -3.447 1.00 92.75 814 GLU A CA 1
ATOM 6257 C C . GLU A 1 814 ? 18.892 18.143 -4.012 1.00 92.75 814 GLU A C 1
ATOM 6259 O O . GLU A 1 814 ? 19.380 19.224 -3.683 1.00 92.75 814 GLU A O 1
ATOM 6264 N N . ILE A 1 815 ? 17.816 18.103 -4.813 1.00 95.00 815 ILE A N 1
ATOM 6265 C CA . ILE A 1 815 ? 17.196 19.336 -5.343 1.00 95.00 815 ILE A CA 1
ATOM 6266 C C . ILE A 1 815 ? 16.601 20.181 -4.199 1.00 95.00 815 ILE A C 1
ATOM 6268 O O . ILE A 1 815 ? 16.703 21.409 -4.224 1.00 95.00 815 ILE A O 1
ATOM 6272 N N . ALA A 1 816 ? 16.013 19.556 -3.174 1.00 93.31 816 ALA A N 1
ATOM 6273 C CA . ALA A 1 816 ? 15.470 20.261 -2.014 1.00 93.31 816 ALA A CA 1
ATOM 6274 C C . ALA A 1 816 ? 16.561 20.872 -1.114 1.00 93.31 816 ALA A C 1
ATOM 6276 O O . ALA A 1 816 ? 16.409 22.007 -0.657 1.00 93.31 816 ALA A O 1
ATOM 6277 N N . GLU A 1 817 ? 17.688 20.189 -0.912 1.00 93.56 817 GLU A N 1
ATOM 6278 C CA . GLU A 1 817 ? 18.844 20.733 -0.191 1.00 93.56 817 GLU A CA 1
ATOM 6279 C C . GLU A 1 817 ? 19.476 21.910 -0.945 1.00 93.56 817 GLU A C 1
ATOM 6281 O O . GLU A 1 817 ? 19.721 22.967 -0.354 1.00 93.56 817 GLU A O 1
ATOM 6286 N N . ARG A 1 818 ? 19.642 21.795 -2.272 1.00 96.75 818 ARG A N 1
ATOM 6287 C CA . ARG A 1 818 ? 20.073 22.914 -3.131 1.00 96.75 818 ARG A CA 1
ATOM 6288 C C . ARG A 1 818 ? 19.098 24.085 -3.057 1.00 96.75 818 ARG A C 1
ATOM 6290 O O . ARG A 1 818 ? 19.538 25.233 -3.005 1.00 96.75 818 ARG A O 1
ATOM 6297 N N . PHE A 1 819 ? 17.790 23.827 -3.001 1.00 97.88 819 PHE A N 1
ATOM 6298 C CA . PHE A 1 819 ? 16.791 24.875 -2.792 1.00 97.88 819 PHE A CA 1
ATOM 6299 C C . PHE A 1 819 ? 16.971 25.573 -1.437 1.00 97.88 819 PHE A C 1
ATOM 6301 O O . PHE A 1 819 ? 17.008 26.802 -1.400 1.00 97.88 819 PHE A O 1
ATOM 6308 N N . VAL A 1 820 ? 17.138 24.829 -0.336 1.00 96.94 820 VAL A N 1
ATOM 6309 C CA . VAL A 1 820 ? 17.391 25.399 1.003 1.00 96.94 820 VAL A CA 1
ATOM 6310 C C . VAL A 1 820 ? 18.669 26.244 1.009 1.00 96.94 820 VAL A C 1
ATOM 6312 O O . VAL A 1 820 ? 18.645 27.373 1.508 1.00 96.94 820 VAL A O 1
ATOM 6315 N N . GLN A 1 821 ? 19.755 25.743 0.407 1.00 96.25 821 GLN A N 1
ATOM 6316 C CA . GLN A 1 821 ? 21.022 26.463 0.263 1.00 96.25 821 GLN A CA 1
ATOM 6317 C C . GLN A 1 821 ? 20.818 27.786 -0.491 1.00 96.25 821 GLN A C 1
ATOM 6319 O O . GLN A 1 821 ? 21.048 28.862 0.070 1.00 96.25 821 GLN A O 1
ATOM 6324 N N . TYR A 1 822 ? 20.347 27.727 -1.741 1.00 97.75 822 TYR A N 1
ATOM 6325 C CA . TYR A 1 822 ? 20.191 28.920 -2.571 1.00 97.75 822 TYR A CA 1
ATOM 6326 C C . TYR A 1 822 ? 19.162 29.893 -1.991 1.00 97.75 822 TYR A C 1
ATOM 6328 O O . TYR A 1 822 ? 19.398 31.095 -2.012 1.00 97.75 822 TYR A O 1
ATOM 6336 N N . MET A 1 823 ? 18.056 29.422 -1.409 1.00 97.31 823 MET A N 1
ATOM 6337 C CA . MET A 1 823 ? 17.074 30.300 -0.765 1.00 97.31 823 MET A CA 1
ATOM 6338 C C . MET A 1 823 ? 17.674 31.014 0.454 1.00 97.31 823 MET A C 1
ATOM 6340 O O . MET A 1 823 ? 17.400 32.195 0.677 1.00 97.31 823 MET A O 1
ATOM 6344 N N . GLY A 1 824 ? 18.551 30.341 1.205 1.00 95.44 824 GLY A N 1
ATOM 6345 C CA . GLY A 1 824 ? 19.367 30.965 2.241 1.00 95.44 824 GLY A CA 1
ATOM 6346 C C . GLY A 1 824 ? 20.242 32.097 1.693 1.00 95.44 824 GLY A C 1
ATOM 6347 O O . GLY A 1 824 ? 20.197 33.209 2.220 1.00 95.44 824 GLY A O 1
ATOM 6348 N N . GLU A 1 825 ? 20.975 31.841 0.607 1.00 96.19 825 GLU A N 1
ATOM 6349 C CA . GLU A 1 825 ? 21.840 32.827 -0.052 1.00 96.19 825 GLU A CA 1
ATOM 6350 C C . GLU A 1 825 ? 21.078 34.011 -0.667 1.00 96.19 825 GLU A C 1
ATOM 6352 O O . GLU A 1 825 ? 21.524 35.149 -0.545 1.00 96.19 825 GLU A O 1
ATOM 6357 N N . GLU A 1 826 ? 19.949 33.776 -1.342 1.00 96.88 826 GLU A N 1
ATOM 6358 C CA . GLU A 1 826 ? 19.135 34.827 -1.967 1.00 96.88 826 GLU A CA 1
ATOM 6359 C C . GLU A 1 826 ? 18.550 35.771 -0.908 1.00 96.88 826 GLU A C 1
ATOM 6361 O O . GLU A 1 826 ? 18.589 36.994 -1.064 1.00 96.88 826 GLU A O 1
ATOM 6366 N N . LEU A 1 827 ? 18.076 35.222 0.216 1.00 95.69 827 LEU A N 1
ATOM 6367 C CA . LEU A 1 827 ? 17.640 36.008 1.371 1.00 95.69 827 LEU A CA 1
ATOM 6368 C C . LEU A 1 827 ? 18.800 36.774 2.021 1.00 95.69 827 LEU A C 1
ATOM 6370 O O . LEU A 1 827 ? 18.633 37.931 2.414 1.00 95.69 827 LEU A O 1
ATOM 6374 N N . ASP A 1 828 ? 19.982 36.161 2.106 1.00 93.88 828 ASP A N 1
ATOM 6375 C CA . ASP A 1 828 ? 21.161 36.800 2.689 1.00 93.88 828 ASP A CA 1
ATOM 6376 C C . ASP A 1 828 ? 21.794 37.860 1.771 1.00 93.88 828 ASP A C 1
ATOM 6378 O O . ASP A 1 828 ? 22.411 38.803 2.269 1.00 93.88 828 ASP A O 1
ATOM 6382 N N . ARG A 1 829 ? 21.558 37.778 0.456 1.00 93.31 829 ARG A N 1
ATOM 6383 C CA . ARG A 1 829 ? 21.865 38.828 -0.527 1.00 93.31 829 ARG A CA 1
ATOM 6384 C C . ARG A 1 829 ? 20.807 39.940 -0.561 1.00 93.31 829 ARG A C 1
ATOM 6386 O O . ARG A 1 829 ? 21.163 41.083 -0.840 1.00 93.31 829 ARG A O 1
ATOM 6393 N N . ALA A 1 830 ? 19.542 39.644 -0.252 1.00 90.56 830 ALA A N 1
ATOM 6394 C CA . ALA A 1 830 ? 18.465 40.636 -0.212 1.00 90.56 830 ALA A CA 1
ATOM 6395 C C . ALA A 1 830 ? 18.566 41.602 0.983 1.00 90.56 830 ALA A C 1
ATOM 6397 O O . ALA A 1 830 ? 18.363 42.804 0.819 1.00 90.56 830 ALA A O 1
ATOM 6398 N N . ILE A 1 831 ? 18.883 41.089 2.177 1.00 90.44 831 ILE A N 1
ATOM 6399 C CA . ILE A 1 831 ? 19.130 41.885 3.391 1.00 90.44 831 ILE A CA 1
ATOM 6400 C C . ILE A 1 831 ? 20.357 41.284 4.092 1.00 90.44 831 ILE A C 1
ATOM 6402 O O . ILE A 1 831 ? 20.218 40.236 4.725 1.00 90.44 831 ILE A O 1
ATOM 6406 N N . PRO A 1 832 ? 21.555 41.891 4.003 1.00 88.19 832 PRO A N 1
ATOM 6407 C CA . PRO A 1 832 ? 22.788 41.319 4.552 1.00 88.19 832 PRO A CA 1
ATOM 6408 C C . PRO A 1 832 ? 22.708 40.943 6.044 1.00 88.19 832 PRO A C 1
ATOM 6410 O O . PRO A 1 832 ? 21.997 41.602 6.802 1.00 88.19 832 PRO A O 1
ATOM 6413 N N . PRO A 1 833 ? 23.463 39.936 6.528 1.00 84.31 833 PRO A N 1
ATOM 6414 C CA . PRO A 1 833 ? 23.529 39.608 7.961 1.00 84.31 833 PRO A CA 1
ATOM 6415 C C . PRO A 1 833 ? 24.032 40.755 8.854 1.00 84.31 833 PRO A C 1
ATOM 6417 O O . PRO A 1 833 ? 23.751 40.772 10.048 1.00 84.31 833 PRO A O 1
ATOM 6420 N N . SER A 1 834 ? 24.757 41.723 8.283 1.00 82.31 834 SER A N 1
ATOM 6421 C CA . SER A 1 834 ? 25.190 42.949 8.964 1.00 82.31 834 SER A CA 1
ATOM 6422 C C . SER A 1 834 ? 24.078 43.987 9.151 1.00 82.31 834 SER A C 1
ATOM 6424 O O . SER A 1 834 ? 24.264 44.934 9.911 1.00 82.31 834 SER A O 1
ATOM 6426 N N . GLU A 1 835 ? 22.954 43.850 8.442 1.00 82.44 835 GLU A N 1
ATOM 6427 C CA . GLU A 1 835 ? 21.852 44.810 8.460 1.00 82.44 835 GLU A CA 1
ATOM 6428 C C . GLU A 1 835 ? 20.842 44.429 9.551 1.00 82.44 835 GLU A C 1
ATOM 6430 O O . GLU A 1 835 ? 20.073 43.475 9.417 1.00 82.44 835 GLU A O 1
ATOM 6435 N N . THR A 1 836 ? 20.897 45.142 10.678 1.00 83.12 836 THR A N 1
ATOM 6436 C CA . THR A 1 836 ? 20.137 44.805 11.901 1.00 83.12 836 THR A CA 1
ATOM 6437 C C . THR A 1 836 ? 19.032 45.807 12.236 1.00 83.12 836 THR A C 1
ATOM 6439 O O . THR A 1 836 ? 18.193 45.523 13.097 1.00 83.12 836 THR A O 1
ATOM 6442 N N . ASP A 1 837 ? 18.992 46.941 11.533 1.00 90.56 837 ASP A N 1
ATOM 6443 C CA . ASP A 1 837 ? 17.907 47.917 11.600 1.00 90.56 837 ASP A CA 1
ATOM 6444 C C . ASP A 1 837 ? 16.760 47.560 10.631 1.00 90.56 837 ASP A C 1
ATOM 6446 O O . ASP A 1 837 ? 16.812 46.586 9.878 1.00 90.56 837 ASP A O 1
ATOM 6450 N N . TRP A 1 838 ? 15.667 48.327 10.689 1.00 94.19 838 TRP A N 1
ATOM 6451 C CA . TRP A 1 838 ? 14.506 48.136 9.815 1.00 94.19 838 TRP A CA 1
ATOM 6452 C C . TRP A 1 838 ? 14.749 48.695 8.407 1.00 94.19 838 TRP A C 1
ATOM 6454 O O . TRP A 1 838 ? 14.792 49.909 8.212 1.00 94.19 838 TRP A O 1
ATOM 6464 N N . VAL A 1 839 ? 14.800 47.803 7.421 1.00 94.81 839 VAL A N 1
ATOM 6465 C CA . VAL A 1 839 ? 14.843 48.109 5.987 1.00 94.81 839 VAL A CA 1
ATOM 6466 C C . VAL A 1 839 ? 13.418 48.199 5.435 1.00 94.81 839 VAL A C 1
ATOM 6468 O O . VAL A 1 839 ? 12.633 47.262 5.586 1.00 94.81 839 VAL A O 1
ATOM 6471 N N . ASP A 1 840 ? 13.069 49.299 4.763 1.00 95.81 840 ASP A N 1
ATOM 6472 C CA . ASP A 1 840 ? 11.820 49.393 3.995 1.00 95.81 840 ASP A CA 1
ATOM 6473 C C . ASP A 1 840 ? 11.895 48.522 2.729 1.00 95.81 840 ASP A C 1
ATOM 6475 O O . ASP A 1 840 ? 12.817 48.645 1.921 1.00 95.81 840 ASP A O 1
ATOM 6479 N N . VAL A 1 841 ? 10.883 47.678 2.522 1.00 96.12 841 VAL A N 1
ATOM 6480 C CA . VAL A 1 841 ? 10.745 46.765 1.379 1.00 96.12 841 VAL A CA 1
ATOM 6481 C C . VAL A 1 841 ? 9.536 47.216 0.543 1.00 96.12 841 VAL A C 1
ATOM 6483 O O . VAL A 1 841 ? 8.392 46.954 0.925 1.00 96.12 841 VAL A O 1
ATOM 6486 N N . PRO A 1 842 ? 9.740 47.916 -0.595 1.00 94.81 842 PRO A N 1
ATOM 6487 C CA . PRO A 1 842 ? 8.642 48.531 -1.351 1.00 94.81 842 PRO A CA 1
ATOM 6488 C C . PRO A 1 842 ? 7.634 47.542 -1.950 1.00 94.81 842 PRO A C 1
ATOM 6490 O O . PRO A 1 842 ? 6.479 47.916 -2.163 1.00 94.81 842 PRO A O 1
ATOM 6493 N N . ASP A 1 843 ? 8.065 46.307 -2.221 1.00 95.81 843 ASP A N 1
ATOM 6494 C CA . ASP A 1 843 ? 7.204 45.198 -2.631 1.00 95.81 843 ASP A CA 1
ATOM 6495 C C . ASP A 1 843 ? 7.728 43.863 -2.073 1.00 95.81 843 ASP A C 1
ATOM 6497 O O . ASP A 1 843 ? 8.634 43.240 -2.624 1.00 95.81 843 ASP A O 1
ATOM 6501 N N . PHE A 1 844 ? 7.159 43.435 -0.949 1.00 96.81 844 PHE A N 1
ATOM 6502 C CA . PHE A 1 844 ? 7.463 42.182 -0.263 1.00 96.81 844 PHE A CA 1
ATOM 6503 C C . PHE A 1 844 ? 7.089 40.955 -1.099 1.00 96.81 844 PHE A C 1
ATOM 6505 O O . PHE A 1 844 ? 7.840 39.982 -1.129 1.00 96.81 844 PHE A O 1
ATOM 6512 N N . TYR A 1 845 ? 5.976 41.010 -1.838 1.00 96.25 845 TYR A N 1
ATOM 6513 C CA . TYR A 1 845 ? 5.630 39.920 -2.746 1.00 96.25 845 TYR A CA 1
ATOM 6514 C C . TYR A 1 845 ? 6.593 39.878 -3.939 1.00 96.25 845 TYR A C 1
ATOM 6516 O O . TYR A 1 845 ? 7.046 38.800 -4.309 1.00 96.25 845 TYR A O 1
ATOM 6524 N N . GLY A 1 846 ? 7.005 41.040 -4.458 1.00 96.19 846 GLY A N 1
ATOM 6525 C CA . GLY A 1 846 ? 8.092 41.140 -5.439 1.00 96.19 846 GLY A CA 1
ATOM 6526 C C . GLY A 1 846 ? 9.429 40.567 -4.939 1.00 96.19 846 GLY A C 1
ATOM 6527 O O . GLY A 1 846 ? 10.144 39.925 -5.708 1.00 96.19 846 GLY A O 1
ATOM 6528 N N . LEU A 1 847 ? 9.752 40.729 -3.649 1.00 96.56 847 LEU A N 1
ATOM 6529 C CA . LEU A 1 847 ? 10.925 40.106 -3.026 1.00 96.56 847 LEU A CA 1
ATOM 6530 C C . LEU A 1 847 ? 10.804 38.574 -2.993 1.00 96.56 847 LEU A C 1
ATOM 6532 O O . LEU A 1 847 ? 11.718 37.899 -3.459 1.00 96.56 847 LEU A O 1
ATOM 6536 N N . ILE A 1 848 ? 9.676 38.032 -2.518 1.00 97.38 848 ILE A N 1
ATOM 6537 C CA . ILE A 1 848 ? 9.393 36.582 -2.521 1.00 97.38 848 ILE A CA 1
ATOM 6538 C C . ILE A 1 848 ? 9.457 36.017 -3.948 1.00 97.38 848 ILE A C 1
ATOM 6540 O O . ILE A 1 848 ? 10.069 34.975 -4.175 1.00 97.38 848 ILE A O 1
ATOM 6544 N N . GLN A 1 849 ? 8.881 36.731 -4.922 1.00 96.38 849 GLN A N 1
ATOM 6545 C CA . GLN A 1 849 ? 8.963 36.389 -6.342 1.00 96.38 849 GLN A CA 1
ATOM 6546 C C . GLN A 1 849 ? 10.400 36.347 -6.861 1.00 96.38 849 GLN A C 1
ATOM 6548 O O . GLN A 1 849 ? 10.723 35.486 -7.677 1.00 96.38 849 GLN A O 1
ATOM 6553 N N . SER A 1 850 ? 11.266 37.243 -6.385 1.00 96.19 850 SER A N 1
ATOM 6554 C CA . SER A 1 850 ? 12.670 37.266 -6.780 1.00 96.19 850 SER A CA 1
ATOM 6555 C C . SER A 1 850 ? 13.463 36.116 -6.153 1.00 96.19 850 SER A C 1
ATOM 6557 O O . SER A 1 850 ? 14.142 35.393 -6.881 1.00 96.19 850 SER A O 1
ATOM 6559 N N . THR A 1 851 ? 13.390 35.935 -4.830 1.00 97.56 851 THR A N 1
ATOM 6560 C CA . THR A 1 851 ? 14.255 34.992 -4.098 1.00 97.56 851 THR A CA 1
ATOM 6561 C C . THR A 1 851 ? 13.860 33.537 -4.331 1.00 97.56 851 THR A C 1
ATOM 6563 O O . THR A 1 851 ? 14.715 32.738 -4.710 1.00 97.56 851 THR A O 1
ATOM 6566 N N . MET A 1 852 ? 12.568 33.202 -4.221 1.00 97.81 852 MET A N 1
ATOM 6567 C CA . MET A 1 852 ? 12.080 31.840 -4.478 1.00 97.81 852 MET A CA 1
ATOM 6568 C C . MET A 1 852 ? 12.384 31.395 -5.913 1.00 97.81 852 MET A C 1
ATOM 6570 O O . MET A 1 852 ? 12.824 30.267 -6.121 1.00 97.81 852 MET A O 1
ATOM 6574 N N 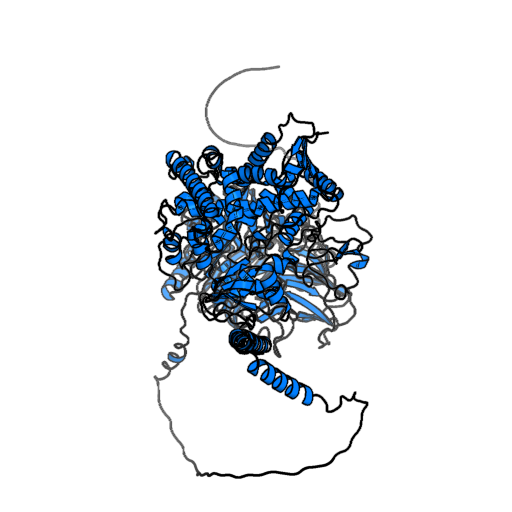. PHE A 1 853 ? 12.189 32.285 -6.900 1.00 98.06 853 PHE A N 1
ATOM 6575 C CA . PHE A 1 853 ? 12.467 31.961 -8.301 1.00 98.06 853 PHE A CA 1
ATOM 6576 C C . PHE A 1 853 ? 13.940 31.638 -8.525 1.00 98.06 853 PHE A C 1
ATOM 6578 O O . PHE A 1 853 ? 14.261 30.675 -9.221 1.00 98.06 853 PHE A O 1
ATOM 6585 N N . ALA A 1 854 ? 14.841 32.434 -7.945 1.00 97.75 854 ALA A N 1
ATOM 6586 C CA . ALA A 1 854 ? 16.270 32.212 -8.095 1.00 97.75 854 ALA A CA 1
ATOM 6587 C C . ALA A 1 854 ? 16.715 30.901 -7.427 1.00 97.75 854 ALA A C 1
ATOM 6589 O O . ALA A 1 854 ? 17.433 30.123 -8.053 1.00 97.75 854 ALA A O 1
ATOM 6590 N N . ALA A 1 855 ? 16.215 30.607 -6.223 1.00 98.12 855 ALA A N 1
ATOM 6591 C CA . ALA A 1 855 ? 16.510 29.362 -5.519 1.00 98.12 855 ALA A CA 1
ATOM 6592 C C . ALA A 1 855 ? 16.001 28.115 -6.263 1.00 98.12 855 ALA A C 1
ATOM 6594 O O . ALA A 1 855 ? 16.787 27.213 -6.549 1.00 98.12 855 ALA A O 1
ATOM 6595 N N . SER A 1 856 ? 14.718 28.095 -6.645 1.00 98.00 856 SER A N 1
ATOM 6596 C CA . SER A 1 856 ? 14.090 26.986 -7.384 1.00 98.00 856 SER A CA 1
ATOM 6597 C C . SER A 1 856 ? 14.764 26.746 -8.738 1.00 98.00 856 SER A C 1
ATOM 6599 O O . SER A 1 856 ? 15.101 25.618 -9.101 1.00 98.00 856 SER A O 1
ATOM 6601 N N . THR A 1 857 ? 15.047 27.828 -9.471 1.00 97.94 857 THR A N 1
ATOM 6602 C CA . THR A 1 857 ? 15.696 27.743 -10.783 1.00 97.94 857 THR A CA 1
ATOM 6603 C C . THR A 1 857 ? 17.132 27.231 -10.673 1.00 97.94 857 THR A C 1
ATOM 6605 O O . THR A 1 857 ? 17.496 26.341 -11.435 1.00 97.94 857 THR A O 1
ATOM 6608 N N . ASN A 1 858 ? 17.939 27.725 -9.728 1.00 97.81 858 ASN A N 1
ATOM 6609 C CA . ASN A 1 858 ? 19.320 27.257 -9.562 1.00 97.81 858 ASN A CA 1
ATOM 6610 C C . ASN A 1 858 ? 19.385 25.809 -9.044 1.00 97.81 858 ASN A C 1
ATOM 6612 O O . ASN A 1 858 ? 20.255 25.053 -9.473 1.00 97.81 858 ASN A O 1
ATOM 6616 N N . ALA A 1 859 ? 18.454 25.395 -8.177 1.00 97.62 859 ALA A N 1
ATOM 6617 C CA . ALA A 1 859 ? 18.356 24.012 -7.710 1.00 97.62 859 ALA A CA 1
ATOM 6618 C C . ALA A 1 859 ? 18.055 23.033 -8.860 1.00 97.62 859 ALA A C 1
ATOM 6620 O O . ALA A 1 859 ? 18.716 22.003 -8.981 1.00 97.62 859 ALA A O 1
ATOM 6621 N N . ILE A 1 860 ? 17.112 23.368 -9.748 1.00 97.44 860 ILE A N 1
ATOM 6622 C CA . ILE A 1 860 ? 16.724 22.489 -10.861 1.00 97.44 860 ILE A CA 1
ATOM 6623 C C . ILE A 1 860 ? 17.720 22.557 -12.035 1.00 97.44 860 ILE A C 1
ATOM 6625 O O . ILE A 1 860 ? 18.122 21.503 -12.528 1.00 97.44 860 ILE A O 1
ATOM 6629 N N . TYR A 1 861 ? 18.111 23.759 -12.479 1.00 97.44 861 TYR A N 1
ATOM 6630 C CA . TYR A 1 861 ? 18.843 24.023 -13.738 1.00 97.44 861 TYR A CA 1
ATOM 6631 C C . TYR A 1 861 ? 20.343 24.325 -13.568 1.00 97.44 861 TYR A C 1
ATOM 6633 O O . TYR A 1 861 ? 21.039 24.575 -14.557 1.00 97.44 861 TYR A O 1
ATOM 6641 N N . GLY A 1 862 ? 20.835 24.368 -12.329 1.00 96.50 862 GLY A N 1
ATOM 6642 C CA . GLY A 1 862 ? 22.189 24.816 -12.018 1.00 96.50 862 GLY A CA 1
ATOM 6643 C C . GLY A 1 862 ? 22.337 26.347 -12.072 1.00 96.50 862 GLY A C 1
ATOM 6644 O O . GLY A 1 862 ? 21.495 27.058 -12.636 1.00 96.50 862 GLY A O 1
ATOM 6645 N N . PRO A 1 863 ? 23.422 26.898 -11.499 1.00 95.94 863 PRO A N 1
ATOM 6646 C CA . PRO A 1 863 ? 23.633 28.345 -11.383 1.00 95.94 863 PRO A CA 1
ATOM 6647 C C . PRO A 1 863 ? 23.756 29.067 -12.737 1.00 95.94 863 PRO A C 1
ATOM 6649 O O . PRO A 1 863 ? 23.477 30.267 -12.841 1.00 95.94 863 PRO A O 1
ATOM 6652 N N . HIS A 1 864 ? 24.163 28.362 -13.799 1.00 97.06 864 HIS A N 1
ATOM 6653 C CA . HIS A 1 864 ? 24.456 28.979 -15.097 1.00 97.06 864 HIS A CA 1
ATOM 6654 C C . HIS A 1 864 ? 23.228 29.513 -15.832 1.00 97.06 864 HIS A C 1
ATOM 6656 O O . HIS A 1 864 ? 23.368 30.466 -16.600 1.00 97.06 864 HIS A O 1
ATOM 6662 N N . LEU A 1 865 ? 22.019 28.989 -15.593 1.00 97.31 865 LEU A N 1
ATOM 6663 C CA . LEU A 1 865 ? 20.819 29.514 -16.258 1.00 97.31 865 LEU A CA 1
ATOM 6664 C C . LEU A 1 865 ? 20.571 30.987 -15.885 1.00 97.31 865 LEU A C 1
ATOM 6666 O O . LEU A 1 865 ? 20.342 31.812 -16.777 1.00 97.31 865 LEU A O 1
ATOM 6670 N N . ILE A 1 866 ? 20.690 31.337 -14.600 1.00 96.81 866 ILE A N 1
ATOM 6671 C CA . ILE A 1 866 ? 20.583 32.725 -14.122 1.00 96.81 866 ILE A CA 1
ATOM 6672 C C . ILE A 1 866 ? 21.889 33.494 -14.352 1.00 96.81 866 ILE A C 1
ATOM 6674 O O . ILE A 1 866 ? 21.837 34.625 -14.838 1.00 96.81 866 ILE A O 1
ATOM 6678 N N . GLY A 1 867 ? 23.056 32.889 -14.102 1.00 96.19 867 GLY A N 1
ATOM 6679 C CA . GLY A 1 867 ? 24.359 33.537 -14.306 1.00 96.19 867 GLY A CA 1
ATOM 6680 C C . GLY A 1 867 ? 24.579 34.037 -15.741 1.00 96.19 867 GLY A C 1
ATOM 6681 O O . GLY A 1 867 ? 25.093 35.136 -15.958 1.00 96.19 867 GLY A O 1
ATOM 6682 N N . LEU A 1 868 ? 24.107 33.284 -16.740 1.00 97.44 868 LEU A N 1
ATOM 6683 C CA . LEU A 1 868 ? 24.134 33.692 -18.146 1.00 97.44 868 LEU A CA 1
ATOM 6684 C C . LEU A 1 868 ? 23.022 34.687 -18.513 1.00 97.44 868 LEU A C 1
ATOM 6686 O O . LEU A 1 868 ? 23.134 35.345 -19.552 1.00 97.44 868 LEU A O 1
ATOM 6690 N N . ASN A 1 869 ? 21.955 34.810 -17.719 1.00 97.69 869 ASN A N 1
ATOM 6691 C CA . ASN A 1 869 ? 20.756 35.585 -18.051 1.00 97.69 869 ASN A CA 1
ATOM 6692 C C . ASN A 1 869 ? 20.241 36.422 -16.854 1.00 97.69 869 ASN A C 1
ATOM 6694 O O . ASN A 1 869 ? 19.177 36.116 -16.317 1.00 97.69 869 ASN A O 1
ATOM 6698 N N . PRO A 1 870 ? 20.913 37.522 -16.455 1.00 94.50 870 PRO A N 1
ATOM 6699 C CA . PRO A 1 870 ? 20.533 38.279 -15.253 1.00 94.50 870 PRO A CA 1
ATOM 6700 C C . PRO A 1 870 ? 19.104 38.861 -15.251 1.00 94.50 870 PRO A C 1
ATOM 6702 O O . PRO A 1 870 ? 18.507 39.029 -14.192 1.00 94.50 870 PRO A O 1
ATOM 6705 N N . ASP A 1 871 ? 18.522 39.146 -16.422 1.00 95.38 871 ASP A N 1
ATOM 6706 C CA . ASP A 1 871 ? 17.129 39.607 -16.555 1.00 95.38 871 ASP A CA 1
ATOM 6707 C C . ASP A 1 871 ? 16.077 38.473 -16.461 1.00 95.38 871 ASP A C 1
ATOM 6709 O O . ASP A 1 871 ? 14.881 38.768 -16.435 1.00 95.38 871 ASP A O 1
ATOM 6713 N N . LEU A 1 872 ? 16.478 37.191 -16.397 1.00 96.94 872 LEU A N 1
ATOM 6714 C CA . LEU A 1 872 ? 15.582 36.026 -16.524 1.00 96.94 872 LEU A CA 1
ATOM 6715 C C . LEU A 1 872 ? 14.403 36.057 -15.545 1.00 96.94 872 LEU A C 1
ATOM 6717 O O . LEU A 1 872 ? 13.275 35.802 -15.946 1.00 96.94 872 LEU A O 1
ATOM 6721 N N . ASN A 1 873 ? 14.655 36.400 -14.282 1.00 95.69 873 ASN A N 1
ATOM 6722 C CA . ASN A 1 873 ? 13.654 36.449 -13.211 1.00 95.69 873 ASN A CA 1
ATOM 6723 C C . ASN A 1 873 ? 12.546 37.483 -13.515 1.00 95.69 873 ASN A C 1
ATOM 6725 O O . ASN A 1 873 ? 11.348 37.194 -13.514 1.00 95.69 873 ASN A O 1
ATOM 6729 N N . LYS A 1 874 ? 12.963 38.686 -13.913 1.00 95.50 874 LYS A N 1
ATOM 6730 C CA . LYS A 1 874 ? 12.091 39.790 -14.335 1.00 95.50 874 LYS A CA 1
ATOM 6731 C C . LYS A 1 874 ? 11.321 39.462 -15.618 1.00 95.50 874 LYS A C 1
ATOM 6733 O O . LYS A 1 874 ? 10.140 39.800 -15.726 1.00 95.50 874 LYS A O 1
ATOM 6738 N N . ASP A 1 875 ? 11.962 38.797 -16.575 1.00 97.00 875 ASP A N 1
ATOM 6739 C CA . ASP A 1 875 ? 11.299 38.330 -17.792 1.00 97.00 875 ASP A CA 1
ATOM 6740 C C . ASP A 1 875 ? 10.331 37.173 -17.514 1.00 97.00 875 ASP A C 1
ATOM 6742 O O . ASP A 1 875 ? 9.265 37.129 -18.125 1.00 97.00 875 ASP A O 1
ATOM 6746 N N . PHE A 1 876 ? 10.618 36.298 -16.548 1.00 97.31 876 PHE A N 1
ATOM 6747 C CA . PHE A 1 876 ? 9.725 35.217 -16.141 1.00 97.31 876 PHE A CA 1
ATOM 6748 C C . PHE A 1 876 ? 8.415 35.759 -15.564 1.00 97.31 876 PHE A C 1
ATOM 6750 O O . PHE A 1 876 ? 7.339 35.410 -16.051 1.00 97.31 876 PHE A O 1
ATOM 6757 N N . TRP A 1 877 ? 8.474 36.691 -14.611 1.00 95.31 877 TRP A N 1
ATOM 6758 C CA . TRP A 1 877 ? 7.259 37.272 -14.027 1.00 95.31 877 TRP A CA 1
ATOM 6759 C C . TRP A 1 877 ? 6.489 38.178 -15.000 1.00 95.31 877 TRP A C 1
ATOM 6761 O O . TRP A 1 877 ? 5.255 38.212 -14.980 1.00 95.31 877 TRP A O 1
ATOM 6771 N N . ALA A 1 878 ? 7.180 38.854 -15.924 1.00 95.06 878 ALA A N 1
ATOM 6772 C CA . ALA A 1 878 ? 6.533 39.578 -17.021 1.00 95.06 878 ALA A CA 1
ATOM 6773 C C . ALA A 1 878 ? 5.880 38.644 -18.065 1.00 95.06 878 ALA A C 1
ATOM 6775 O O . ALA A 1 878 ? 4.927 39.043 -18.741 1.00 95.06 878 ALA A O 1
ATOM 6776 N N . TYR A 1 879 ? 6.376 37.412 -18.201 1.00 95.00 879 TYR A N 1
ATOM 6777 C CA . TYR A 1 879 ? 5.813 36.363 -19.048 1.00 95.00 879 TYR A CA 1
ATOM 6778 C C . TYR A 1 879 ? 4.615 35.676 -18.386 1.00 95.00 879 TYR A C 1
ATOM 6780 O O . TYR A 1 879 ? 3.579 35.553 -19.039 1.00 95.00 879 TYR A O 1
ATOM 6788 N N . ASP A 1 880 ? 4.692 35.325 -17.099 1.00 93.50 880 ASP A N 1
ATOM 6789 C CA . ASP A 1 880 ? 3.569 34.739 -16.356 1.00 93.50 880 ASP A CA 1
ATOM 6790 C C . ASP A 1 880 ? 2.351 35.679 -16.330 1.00 93.50 880 ASP A C 1
ATOM 6792 O O . ASP A 1 880 ? 1.234 35.283 -16.666 1.00 93.50 880 ASP A O 1
ATOM 6796 N N . HIS A 1 881 ? 2.572 36.983 -16.123 1.00 91.56 881 HIS A N 1
ATOM 6797 C CA . HIS A 1 881 ? 1.521 38.000 -16.265 1.00 91.56 881 HIS A CA 1
ATOM 6798 C C . HIS A 1 881 ? 0.827 37.985 -17.648 1.00 91.56 881 HIS A C 1
ATOM 6800 O O . HIS A 1 881 ? -0.288 38.490 -17.820 1.00 91.56 881 HIS A O 1
ATOM 6806 N N . HIS A 1 882 ? 1.487 37.429 -18.663 1.00 92.44 882 HIS A N 1
ATOM 6807 C CA . HIS A 1 882 ? 1.008 37.313 -20.032 1.00 92.44 882 HIS A CA 1
ATOM 6808 C C . HIS A 1 882 ? 0.579 35.891 -20.445 1.00 92.44 882 HIS A C 1
ATOM 6810 O O . HIS A 1 882 ? -0.056 35.770 -21.498 1.00 92.44 882 HIS A O 1
ATOM 6816 N N . ILE A 1 883 ? 0.787 34.855 -19.621 1.00 89.69 883 ILE A N 1
ATOM 6817 C CA . ILE A 1 883 ? 0.305 33.476 -19.843 1.00 89.69 883 ILE A CA 1
ATOM 6818 C C . ILE A 1 883 ? -1.193 33.434 -20.211 1.00 89.69 883 ILE A C 1
ATOM 6820 O O . ILE A 1 883 ? -1.516 32.882 -21.269 1.00 89.69 883 ILE A O 1
ATOM 6824 N N . PRO A 1 884 ? -2.117 34.102 -19.481 1.00 87.81 884 PRO A N 1
ATOM 6825 C CA . PRO A 1 884 ? -3.543 34.104 -19.829 1.00 87.81 884 PRO A CA 1
ATOM 6826 C C . PRO A 1 884 ? -3.868 34.774 -21.174 1.00 87.81 884 PRO A C 1
ATOM 6828 O O . PRO A 1 884 ? -4.921 34.513 -21.756 1.00 87.81 884 PRO A O 1
ATOM 6831 N N . THR A 1 885 ? -2.988 35.644 -21.682 1.00 87.88 885 THR A N 1
ATOM 6832 C CA . THR A 1 885 ? -3.116 36.263 -23.014 1.00 87.88 885 THR A CA 1
ATOM 6833 C C . THR A 1 885 ? -2.621 35.315 -24.101 1.00 87.88 885 THR A C 1
ATOM 6835 O O . THR A 1 885 ? -3.261 35.197 -25.146 1.00 87.88 885 THR A O 1
ATOM 6838 N N . LEU A 1 886 ? -1.510 34.616 -23.846 1.00 88.62 886 LEU A N 1
ATOM 6839 C CA . LEU A 1 886 ? -0.949 33.629 -24.763 1.00 88.62 886 LEU A CA 1
ATOM 6840 C C . LEU A 1 886 ? -1.915 32.449 -24.932 1.00 88.62 886 LEU A C 1
ATOM 6842 O O . LEU A 1 886 ? -2.356 32.199 -26.050 1.00 88.62 886 LEU A O 1
ATOM 6846 N N . PHE A 1 887 ? -2.341 31.790 -23.850 1.00 83.94 887 PHE A N 1
ATOM 6847 C CA . PHE A 1 887 ? -3.281 30.655 -23.899 1.00 83.94 887 PHE A CA 1
ATOM 6848 C C . PHE A 1 887 ? -4.628 30.976 -24.574 1.00 83.94 887 PHE A C 1
ATOM 6850 O O . PHE A 1 887 ? -5.251 30.089 -25.153 1.00 83.94 887 PHE A O 1
ATOM 6857 N N . LYS A 1 888 ? -5.070 32.243 -24.565 1.00 80.75 888 LYS A N 1
ATOM 6858 C CA . LYS A 1 888 ? -6.264 32.706 -25.301 1.00 80.75 888 LYS A CA 1
ATOM 6859 C C . LYS A 1 888 ? -6.046 32.857 -26.820 1.00 80.75 888 LYS A C 1
ATOM 6861 O O . LYS A 1 888 ? -6.941 33.350 -27.503 1.00 80.75 888 LYS A O 1
ATOM 6866 N N . LEU A 1 889 ? -4.888 32.443 -27.348 1.00 82.62 889 LEU A N 1
ATOM 6867 C CA . LEU A 1 889 ? -4.495 32.504 -28.766 1.00 82.62 889 LEU A CA 1
ATOM 6868 C C . LEU A 1 889 ? -4.606 33.919 -29.373 1.00 82.62 889 LEU A C 1
ATOM 6870 O O . LEU A 1 889 ? -4.896 34.078 -30.560 1.00 82.62 889 LEU A O 1
ATOM 6874 N N . VAL A 1 890 ? -4.393 34.964 -28.564 1.00 85.56 890 VAL A N 1
ATOM 6875 C CA . VAL A 1 890 ? -4.499 36.362 -29.012 1.00 85.56 890 VAL A CA 1
ATOM 6876 C C . VAL A 1 890 ? -3.372 36.662 -30.009 1.00 85.56 890 VAL A C 1
ATOM 6878 O O . VAL A 1 890 ? -2.213 36.613 -29.609 1.00 85.56 890 VAL A O 1
ATOM 6881 N N . PRO A 1 891 ? -3.651 37.018 -31.281 1.00 87.44 891 PRO A N 1
ATOM 6882 C CA . PRO A 1 891 ? -2.602 37.146 -32.292 1.00 87.44 891 PRO A CA 1
ATOM 6883 C C . PRO A 1 891 ? -1.521 38.174 -31.932 1.00 87.44 891 PRO A C 1
ATOM 6885 O O . PRO A 1 891 ? -1.813 39.238 -31.381 1.00 87.44 891 PRO A O 1
ATOM 6888 N N . ARG A 1 892 ? -0.272 37.903 -32.340 1.00 90.50 892 ARG A N 1
ATOM 6889 C CA . ARG A 1 892 ? 0.924 38.719 -32.038 1.00 90.50 892 ARG A CA 1
ATOM 6890 C C . ARG A 1 892 ? 0.781 40.216 -32.344 1.00 90.50 892 ARG A C 1
ATOM 6892 O O . ARG A 1 892 ? 1.369 41.029 -31.639 1.00 90.50 892 ARG A O 1
ATOM 6899 N N . LEU A 1 893 ? -0.027 40.583 -33.342 1.00 91.94 893 LEU A N 1
ATOM 6900 C CA . LEU A 1 893 ? -0.358 41.975 -33.678 1.00 91.94 893 LEU A CA 1
ATOM 6901 C C . LEU A 1 893 ? -1.085 42.719 -32.538 1.00 91.94 893 LEU A C 1
ATOM 6903 O O . LEU A 1 893 ? -0.860 43.909 -32.343 1.00 91.94 893 LEU A O 1
ATOM 6907 N N . PHE A 1 894 ? -1.937 42.022 -31.782 1.00 91.81 894 PHE A N 1
ATOM 6908 C CA . PHE A 1 894 ? -2.755 42.589 -30.704 1.00 91.81 894 PHE A CA 1
ATOM 6909 C C . PHE A 1 894 ? -2.135 42.404 -29.311 1.00 91.81 894 PHE A C 1
ATOM 6911 O O . PHE A 1 894 ? -2.464 43.152 -28.394 1.00 91.81 894 PHE A O 1
ATOM 6918 N N . ALA A 1 895 ? -1.207 41.454 -29.153 1.00 92.75 895 ALA A N 1
ATOM 6919 C CA . ALA A 1 895 ? -0.492 41.193 -27.901 1.00 92.75 895 ALA A CA 1
ATOM 6920 C C . ALA A 1 895 ? 1.052 41.255 -28.030 1.00 92.75 895 ALA A C 1
ATOM 6922 O O . ALA A 1 895 ? 1.736 40.394 -27.473 1.00 92.75 895 ALA A O 1
ATOM 6923 N N . PRO A 1 896 ? 1.657 42.250 -28.717 1.00 94.56 896 PRO A N 1
ATOM 6924 C CA . PRO A 1 896 ? 3.081 42.214 -29.076 1.00 94.56 896 PRO A CA 1
ATOM 6925 C C . PRO A 1 896 ? 4.025 42.123 -27.869 1.00 94.56 896 PRO A C 1
ATOM 6927 O O . PRO A 1 896 ? 5.082 41.509 -27.976 1.00 94.56 896 PRO A O 1
ATOM 6930 N N . LYS A 1 897 ? 3.631 42.670 -26.707 1.00 95.19 897 LYS A N 1
ATOM 6931 C CA . LYS A 1 897 ? 4.395 42.545 -25.455 1.00 95.19 897 LYS A CA 1
ATOM 6932 C C . LYS A 1 897 ? 4.486 41.096 -24.966 1.00 95.19 897 LYS A C 1
ATOM 6934 O O . LYS A 1 897 ? 5.585 40.655 -24.664 1.00 95.19 897 LYS A O 1
ATOM 6939 N N . ALA A 1 898 ? 3.377 40.352 -24.953 1.00 93.75 898 ALA A N 1
ATOM 6940 C CA . ALA A 1 898 ? 3.325 38.970 -24.468 1.00 93.75 898 ALA A CA 1
ATOM 6941 C C . ALA A 1 898 ? 4.313 38.063 -25.217 1.00 93.75 898 ALA A C 1
ATOM 6943 O O . ALA A 1 898 ? 5.165 37.419 -24.606 1.00 93.75 898 ALA A O 1
ATOM 6944 N N . TYR A 1 899 ? 4.263 38.105 -26.550 1.00 94.69 899 TYR A N 1
ATOM 6945 C CA . TYR A 1 899 ? 5.203 37.375 -27.398 1.00 94.69 899 TYR A CA 1
ATOM 6946 C C . TYR A 1 899 ? 6.643 37.875 -27.225 1.00 94.69 899 TYR A C 1
ATOM 6948 O O . TYR A 1 899 ? 7.555 37.064 -27.137 1.00 94.69 899 TYR A O 1
ATOM 6956 N N . ALA A 1 900 ? 6.864 39.190 -27.118 1.00 95.31 900 ALA A N 1
ATOM 6957 C CA . ALA A 1 900 ? 8.209 39.736 -26.953 1.00 95.31 900 ALA A CA 1
ATOM 6958 C C . ALA A 1 900 ? 8.889 39.343 -25.629 1.00 95.31 900 ALA A C 1
ATOM 6960 O O . ALA A 1 900 ? 10.116 39.337 -25.597 1.00 95.31 900 ALA A O 1
ATOM 6961 N N . VAL A 1 901 ? 8.150 39.041 -24.550 1.00 96.25 901 VAL A N 1
ATOM 6962 C CA . VAL A 1 901 ? 8.745 38.494 -23.312 1.00 96.25 901 VAL A CA 1
ATOM 6963 C C . VAL A 1 901 ? 9.007 36.991 -23.446 1.00 96.25 901 VAL A C 1
ATOM 6965 O O . VAL A 1 901 ? 10.132 36.558 -23.213 1.00 96.25 901 VAL A O 1
ATOM 6968 N N . ARG A 1 902 ? 8.021 36.211 -23.915 1.00 95.06 902 ARG A N 1
ATOM 6969 C CA . ARG A 1 902 ? 8.172 34.768 -24.192 1.00 95.06 902 ARG A CA 1
ATOM 6970 C C . ARG A 1 902 ? 9.399 34.475 -25.065 1.00 95.06 902 ARG A C 1
ATOM 6972 O O . ARG A 1 902 ? 10.188 33.589 -24.759 1.00 95.06 902 ARG A O 1
ATOM 6979 N N . ASP A 1 903 ? 9.585 35.250 -26.131 1.00 94.69 903 ASP A N 1
ATOM 6980 C CA . ASP A 1 903 ? 10.702 35.075 -27.063 1.00 94.69 903 ASP A CA 1
ATOM 6981 C C . ASP A 1 903 ? 12.072 35.396 -26.422 1.00 94.69 903 ASP A C 1
ATOM 6983 O O . ASP A 1 903 ? 13.084 34.863 -26.876 1.00 94.69 903 ASP A O 1
ATOM 6987 N N . ARG A 1 904 ? 12.128 36.219 -25.357 1.00 96.38 904 ARG A N 1
ATOM 6988 C CA . ARG A 1 904 ? 13.364 36.442 -24.579 1.00 96.38 904 ARG A CA 1
ATOM 6989 C C . ARG A 1 904 ? 13.671 35.271 -23.652 1.00 96.38 904 ARG A C 1
ATOM 6991 O O . ARG A 1 904 ? 14.807 34.813 -23.663 1.00 96.38 904 ARG A O 1
ATOM 6998 N N . LEU A 1 905 ? 12.673 34.717 -22.955 1.00 95.44 905 LEU A N 1
ATOM 6999 C CA . LEU A 1 905 ? 12.859 33.474 -22.188 1.00 95.44 905 LEU A CA 1
ATOM 7000 C C . LEU A 1 905 ? 13.370 32.335 -23.079 1.00 95.44 905 LEU A C 1
ATOM 7002 O O . LEU A 1 905 ? 14.300 31.625 -22.704 1.00 95.44 905 LEU A O 1
ATOM 7006 N N . LEU A 1 906 ? 12.824 32.210 -24.293 1.00 94.06 906 LEU A N 1
ATOM 7007 C CA . LEU A 1 906 ? 13.272 31.219 -25.272 1.00 94.06 906 LEU A CA 1
ATOM 7008 C C . LEU A 1 906 ? 14.733 31.429 -25.694 1.00 94.06 906 LEU A C 1
ATOM 7010 O O . LEU A 1 906 ? 15.468 30.456 -25.850 1.00 94.06 906 LEU A O 1
ATOM 7014 N N . ALA A 1 907 ? 15.179 32.681 -25.833 1.00 95.69 907 ALA A N 1
ATOM 7015 C CA . ALA A 1 907 ? 16.584 32.996 -26.075 1.00 95.69 907 ALA A CA 1
ATOM 7016 C C . ALA A 1 907 ? 17.475 32.670 -24.859 1.00 95.69 907 ALA A C 1
ATOM 7018 O O . ALA A 1 907 ? 18.575 32.150 -25.040 1.00 95.69 907 ALA A O 1
ATOM 7019 N N . SER A 1 908 ? 17.002 32.914 -23.633 1.00 97.19 908 SER A N 1
ATOM 7020 C CA . SER A 1 908 ? 17.742 32.611 -22.402 1.00 97.19 908 SER A CA 1
ATOM 7021 C C . SER A 1 908 ? 17.918 31.115 -22.147 1.00 97.19 908 SER A C 1
ATOM 7023 O O . SER A 1 908 ? 19.033 30.689 -21.845 1.00 97.19 908 SER A O 1
ATOM 7025 N N . ILE A 1 909 ? 16.868 30.308 -22.343 1.00 96.62 909 ILE A N 1
ATOM 7026 C CA . ILE A 1 909 ? 16.959 28.842 -22.256 1.00 96.62 909 ILE A CA 1
ATOM 7027 C C . ILE A 1 909 ? 17.879 28.299 -23.356 1.00 96.62 909 ILE A C 1
ATOM 7029 O O . ILE A 1 909 ? 18.762 27.502 -23.054 1.00 96.62 909 ILE A O 1
ATOM 7033 N N . LYS A 1 910 ? 17.769 28.782 -24.606 1.00 95.31 910 LYS A N 1
ATOM 7034 C CA . LYS A 1 910 ? 18.705 28.408 -25.688 1.00 95.31 910 LYS A CA 1
ATOM 7035 C C . LYS A 1 910 ? 20.158 28.746 -25.349 1.00 95.31 910 LYS A C 1
ATOM 7037 O O . LYS A 1 910 ? 21.045 27.948 -25.632 1.00 95.31 910 LYS A O 1
ATOM 7042 N N . LYS A 1 911 ? 20.411 29.904 -24.726 1.00 96.88 911 LYS A N 1
ATOM 7043 C CA . LYS A 1 911 ? 21.754 30.317 -24.291 1.00 96.88 911 LYS A CA 1
ATOM 7044 C C . LYS A 1 911 ? 22.321 29.394 -23.206 1.00 96.88 911 LYS A C 1
ATOM 7046 O O . LYS A 1 911 ? 23.505 29.081 -23.257 1.00 96.88 911 LYS A O 1
ATOM 7051 N N . TRP A 1 912 ? 21.493 28.966 -22.252 1.00 97.12 912 TRP A N 1
ATOM 7052 C CA . TRP A 1 912 ? 21.890 28.019 -21.206 1.00 97.12 912 TRP A CA 1
ATOM 7053 C C . TRP A 1 912 ? 22.106 26.604 -21.759 1.00 97.12 912 TRP A C 1
ATOM 7055 O O . TRP A 1 912 ? 23.186 26.059 -21.563 1.00 97.12 912 TRP A O 1
ATOM 7065 N N . GLN A 1 913 ? 21.172 26.055 -22.546 1.00 94.81 913 GLN A N 1
ATOM 7066 C CA . GLN A 1 913 ? 21.344 24.741 -23.187 1.00 94.81 913 GLN A CA 1
ATOM 7067 C C . GLN A 1 913 ? 22.617 24.697 -24.049 1.00 94.81 913 GLN A C 1
ATOM 7069 O O . GLN A 1 913 ? 23.403 23.761 -23.941 1.00 94.81 913 GLN A O 1
ATOM 7074 N N . ALA A 1 914 ? 22.876 25.734 -24.854 1.00 94.69 914 ALA A N 1
ATOM 7075 C CA . ALA A 1 914 ? 24.093 25.826 -25.664 1.00 94.69 914 ALA A CA 1
ATOM 7076 C C . ALA A 1 914 ? 25.383 25.953 -24.830 1.00 94.69 914 ALA A C 1
ATOM 7078 O O . ALA A 1 914 ? 26.451 25.591 -25.315 1.00 94.69 914 ALA A O 1
ATOM 7079 N N . HIS A 1 915 ? 25.304 26.458 -23.595 1.00 96.06 915 HIS A N 1
ATOM 7080 C CA . HIS A 1 915 ? 26.427 26.462 -22.660 1.00 96.06 915 HIS A CA 1
ATOM 7081 C C . HIS A 1 915 ? 26.625 25.084 -22.016 1.00 96.06 915 HIS A C 1
ATOM 7083 O O . HIS A 1 915 ? 27.747 24.586 -22.024 1.00 96.06 915 HIS A O 1
ATOM 7089 N N . ALA A 1 916 ? 25.561 24.441 -21.529 1.00 94.50 916 ALA A N 1
ATOM 7090 C CA . ALA A 1 916 ? 25.643 23.126 -20.898 1.00 94.50 916 ALA A CA 1
ATOM 7091 C C . ALA A 1 916 ? 26.159 22.051 -21.878 1.00 94.50 916 ALA A C 1
ATOM 7093 O O . ALA A 1 916 ? 27.138 21.372 -21.583 1.00 94.50 916 ALA A O 1
ATOM 7094 N N . ILE A 1 917 ? 25.614 22.004 -23.102 1.00 91.50 917 ILE A N 1
ATOM 7095 C CA . ILE A 1 917 ? 26.074 21.117 -24.193 1.00 91.50 917 ILE A CA 1
ATOM 7096 C C . ILE A 1 917 ? 27.554 21.354 -24.556 1.00 91.50 917 ILE A C 1
ATOM 7098 O O . ILE A 1 917 ? 28.232 20.442 -25.019 1.00 91.50 917 ILE A O 1
ATOM 7102 N N . ALA A 1 918 ? 28.072 22.572 -24.366 1.00 93.94 918 ALA A N 1
ATOM 7103 C CA . ALA A 1 918 ? 29.456 22.914 -24.694 1.00 93.94 918 ALA A CA 1
ATOM 7104 C C . ALA A 1 918 ? 30.470 22.605 -23.574 1.00 93.94 918 ALA A C 1
ATOM 7106 O O . ALA A 1 918 ? 31.669 22.730 -23.823 1.00 93.94 918 ALA A O 1
ATOM 7107 N N . ASN A 1 919 ? 30.017 22.244 -22.366 1.00 93.81 919 ASN A N 1
ATOM 7108 C CA . ASN A 1 919 ? 30.890 22.021 -21.203 1.00 93.81 919 ASN A CA 1
ATOM 7109 C C . ASN A 1 919 ? 30.690 20.656 -20.522 1.00 93.81 919 ASN A C 1
ATOM 7111 O O . ASN A 1 919 ? 31.624 20.190 -19.875 1.00 93.81 919 ASN A O 1
ATOM 7115 N N . GLN A 1 920 ? 29.541 19.992 -20.705 1.00 90.50 920 GLN A N 1
ATOM 7116 C CA . GLN A 1 920 ? 29.253 18.682 -20.119 1.00 90.50 920 GLN A CA 1
ATOM 7117 C C . GLN A 1 920 ? 28.812 17.665 -21.182 1.00 90.50 920 GLN A C 1
ATOM 7119 O O . GLN A 1 920 ? 27.796 17.847 -21.856 1.00 90.50 920 GLN A O 1
ATOM 7124 N N . ASP A 1 921 ? 29.564 16.567 -21.294 1.00 84.44 921 ASP A N 1
ATOM 7125 C CA . ASP A 1 921 ? 29.178 15.385 -22.072 1.00 84.44 921 ASP A CA 1
ATOM 7126 C C . ASP A 1 921 ? 28.217 14.517 -21.241 1.00 84.44 921 ASP A C 1
ATOM 7128 O O . ASP A 1 921 ? 28.437 14.315 -20.045 1.00 84.44 921 ASP A O 1
ATOM 7132 N N . PHE A 1 922 ? 27.167 13.986 -21.870 1.00 76.94 922 PHE A N 1
ATOM 7133 C CA . PHE A 1 922 ? 26.258 13.012 -21.255 1.00 76.94 922 PHE A CA 1
ATOM 7134 C C . PHE A 1 922 ? 26.918 11.643 -21.040 1.00 76.94 922 PHE A C 1
ATOM 7136 O O . PHE A 1 922 ? 26.420 10.851 -20.247 1.00 76.94 922 PHE A O 1
ATOM 7143 N N . ASN A 1 923 ? 28.017 11.369 -21.749 1.00 77.25 923 ASN A N 1
ATOM 7144 C CA . ASN A 1 923 ? 28.722 10.090 -21.752 1.00 77.25 923 ASN A CA 1
ATOM 7145 C C . ASN A 1 923 ? 29.994 10.094 -20.877 1.00 77.25 923 ASN A C 1
ATOM 7147 O O . ASN A 1 923 ? 30.760 9.135 -20.953 1.00 77.25 923 ASN A O 1
ATOM 7151 N N . ASP A 1 924 ? 30.270 11.143 -20.079 1.00 82.50 924 ASP A N 1
ATOM 7152 C CA . ASP A 1 924 ? 31.369 11.093 -19.093 1.00 82.50 924 ASP A CA 1
ATOM 7153 C C . ASP A 1 924 ? 30.993 10.084 -17.988 1.00 82.50 924 ASP A C 1
ATOM 7155 O O . ASP A 1 924 ? 30.015 10.333 -17.275 1.00 82.50 924 ASP A O 1
ATOM 7159 N N . PRO A 1 925 ? 31.747 8.981 -17.790 1.00 81.75 925 PRO A N 1
ATOM 7160 C CA . PRO A 1 925 ? 31.437 7.984 -16.762 1.00 81.75 925 PRO A CA 1
ATOM 7161 C C . PRO A 1 925 ? 31.380 8.563 -15.342 1.00 81.75 925 PRO A C 1
ATOM 7163 O O . PRO A 1 925 ? 30.742 7.992 -14.468 1.00 81.75 925 PRO A O 1
ATOM 7166 N N . LYS A 1 926 ? 31.978 9.737 -15.096 1.00 82.06 926 LYS A N 1
ATOM 7167 C CA . LYS A 1 926 ? 31.865 10.441 -13.807 1.00 82.06 926 LYS A CA 1
ATOM 7168 C C . LYS A 1 926 ? 30.454 10.943 -13.482 1.00 82.06 926 LYS A C 1
ATOM 7170 O O . LYS A 1 926 ? 30.251 11.410 -12.369 1.00 82.06 926 LYS A O 1
ATOM 7175 N N . LEU A 1 927 ? 29.515 10.926 -14.433 1.00 83.38 927 LEU A N 1
ATOM 7176 C CA . LEU A 1 927 ? 28.107 11.256 -14.186 1.00 83.38 927 LEU A CA 1
ATOM 7177 C C . LEU A 1 927 ? 27.273 10.055 -13.712 1.00 83.38 927 LEU A C 1
ATOM 7179 O O . LEU A 1 927 ? 26.096 10.236 -13.386 1.00 83.38 927 LEU A O 1
ATOM 7183 N N . GLU A 1 928 ? 27.851 8.853 -13.679 1.00 78.06 928 GLU A N 1
ATOM 7184 C CA . GLU A 1 928 ? 27.232 7.665 -13.093 1.00 78.06 928 GLU A CA 1
ATOM 7185 C C . GLU A 1 928 ? 27.011 7.877 -11.584 1.00 78.06 928 GLU A C 1
ATOM 7187 O O . GLU A 1 928 ? 27.850 8.453 -10.894 1.00 78.06 928 GLU A O 1
ATOM 7192 N N . GLY A 1 929 ? 25.823 7.528 -11.081 1.00 76.62 929 GLY A N 1
ATOM 7193 C CA . GLY A 1 929 ? 25.387 7.813 -9.703 1.00 76.62 929 GLY A CA 1
ATOM 7194 C C . GLY A 1 929 ? 25.133 9.294 -9.350 1.00 76.62 929 GLY A C 1
ATOM 7195 O O . GLY A 1 929 ? 24.377 9.576 -8.424 1.00 76.62 929 GLY A O 1
ATOM 7196 N N . VAL A 1 930 ? 25.698 10.264 -10.081 1.00 88.56 930 VAL A N 1
ATOM 7197 C CA . VAL A 1 930 ? 25.619 11.697 -9.732 1.00 88.56 930 VAL A CA 1
ATOM 7198 C C . VAL A 1 930 ? 24.194 12.249 -9.854 1.00 88.56 930 VAL A C 1
ATOM 7200 O O . VAL A 1 930 ? 23.616 12.298 -10.941 1.00 88.56 930 VAL A O 1
ATOM 7203 N N . VAL A 1 931 ? 23.636 12.772 -8.759 1.00 90.62 931 VAL A N 1
ATOM 7204 C CA . VAL A 1 931 ? 22.271 13.336 -8.732 1.00 90.62 931 VAL A CA 1
ATOM 7205 C C . VAL A 1 931 ? 22.177 14.829 -9.094 1.00 90.62 931 VAL A C 1
ATOM 7207 O O . VAL A 1 931 ? 21.111 15.279 -9.519 1.00 90.62 931 VAL A O 1
ATOM 7210 N N . TRP A 1 932 ? 23.277 15.590 -9.050 1.00 94.94 932 TRP A N 1
ATOM 7211 C CA . TRP A 1 932 ? 23.327 17.016 -9.428 1.00 94.94 932 TRP A CA 1
ATOM 7212 C C . TRP A 1 932 ? 24.738 17.443 -9.866 1.00 94.94 932 TRP A C 1
ATOM 7214 O O . TRP A 1 932 ? 25.723 16.943 -9.330 1.00 94.94 932 TRP A O 1
ATOM 7224 N N . GLU A 1 933 ? 24.851 18.351 -10.839 1.00 93.69 933 GLU A N 1
ATOM 7225 C CA . GLU A 1 933 ? 26.125 18.937 -11.296 1.00 93.69 933 GLU A CA 1
ATOM 7226 C C . GLU A 1 933 ? 25.963 20.385 -11.809 1.00 93.69 933 GLU A C 1
ATOM 7228 O O . GLU A 1 933 ? 24.854 20.898 -11.918 1.00 93.69 933 GLU A O 1
ATOM 7233 N N . GLU A 1 934 ? 27.069 21.078 -12.090 1.00 92.44 934 GLU A N 1
ATOM 7234 C CA . GLU A 1 934 ? 27.100 22.537 -12.280 1.00 92.44 934 GLU A CA 1
ATOM 7235 C C . GLU A 1 934 ? 26.343 23.053 -13.525 1.00 92.44 934 GLU A C 1
ATOM 7237 O O . GLU A 1 934 ? 25.765 24.143 -13.488 1.00 92.44 934 GLU A O 1
ATOM 7242 N N . PHE A 1 935 ? 26.355 22.313 -14.638 1.00 94.75 935 PHE A N 1
ATOM 7243 C CA . PHE A 1 935 ? 25.985 22.828 -15.960 1.00 94.75 935 PHE A CA 1
ATOM 7244 C C . PHE A 1 935 ? 24.500 22.677 -16.294 1.00 94.75 935 PHE A C 1
ATOM 7246 O O . PHE A 1 935 ? 23.881 23.650 -16.743 1.00 94.75 935 PHE A O 1
ATOM 7253 N N . TYR A 1 936 ? 23.924 21.492 -16.077 1.00 93.38 936 TYR A N 1
ATOM 7254 C CA . TYR A 1 936 ? 22.483 21.259 -16.188 1.00 93.38 936 TYR A CA 1
ATOM 7255 C C . TYR A 1 936 ? 21.755 21.343 -14.839 1.00 93.38 936 TYR A C 1
ATOM 7257 O O . TYR A 1 936 ? 20.526 21.427 -14.834 1.00 93.38 936 TYR A O 1
ATOM 7265 N N . GLY A 1 937 ? 22.470 21.302 -13.710 1.00 95.69 937 GLY A N 1
ATOM 7266 C CA . GLY A 1 937 ? 21.870 21.175 -12.385 1.00 95.69 937 GLY A CA 1
ATOM 7267 C C . GLY A 1 937 ? 21.481 19.734 -12.073 1.00 95.69 937 GLY A C 1
ATOM 7268 O O . GLY A 1 937 ? 22.290 18.804 -12.118 1.00 95.69 937 GLY A O 1
ATOM 7269 N N . SER A 1 938 ? 20.205 19.551 -11.750 1.00 96.00 938 SER A N 1
ATOM 7270 C CA . SER A 1 938 ? 19.635 18.265 -11.350 1.00 96.00 938 SER A CA 1
ATOM 7271 C C . SER A 1 938 ? 19.774 17.173 -12.417 1.00 96.00 938 SER A C 1
ATOM 7273 O O . SER A 1 938 ? 19.711 17.429 -13.625 1.00 96.00 938 SER A O 1
ATOM 7275 N N . LYS A 1 939 ? 19.858 15.912 -11.974 1.00 92.38 939 LYS A N 1
ATOM 7276 C CA . LYS A 1 939 ? 19.802 14.734 -12.853 1.00 92.38 939 LYS A CA 1
ATOM 7277 C C . LYS A 1 939 ? 18.561 14.746 -13.752 1.00 92.38 939 LYS A C 1
ATOM 7279 O O . LYS A 1 939 ? 18.683 14.426 -14.929 1.00 92.38 939 LYS A O 1
ATOM 7284 N N . MET A 1 940 ? 17.420 15.249 -13.265 1.00 93.56 940 MET A N 1
ATOM 7285 C CA . MET A 1 940 ? 16.220 15.480 -14.083 1.00 93.56 940 MET A CA 1
ATOM 7286 C C . MET A 1 940 ? 16.523 16.285 -15.356 1.00 93.56 940 MET A C 1
ATOM 7288 O O . MET A 1 940 ? 16.011 15.950 -16.422 1.00 93.56 940 MET A O 1
ATOM 7292 N N . MET A 1 941 ? 17.338 17.341 -15.277 1.00 94.25 941 MET A N 1
ATOM 7293 C CA . MET A 1 941 ? 17.658 18.177 -16.438 1.00 94.25 941 MET A CA 1
ATOM 7294 C C . MET A 1 941 ? 18.643 17.508 -17.399 1.00 94.25 941 MET A C 1
ATOM 7296 O O . MET A 1 941 ? 18.463 17.641 -18.612 1.00 94.25 941 MET A O 1
ATOM 7300 N N . ARG A 1 942 ? 19.615 16.734 -16.893 1.00 91.56 942 ARG A N 1
ATOM 7301 C CA . ARG A 1 942 ? 20.498 15.909 -17.741 1.00 91.56 942 ARG A CA 1
ATOM 7302 C C . ARG A 1 942 ? 19.718 14.812 -18.455 1.00 91.56 942 ARG A C 1
ATOM 7304 O O . ARG A 1 942 ? 19.779 14.723 -19.679 1.00 91.56 942 ARG A O 1
ATOM 7311 N N . ASP A 1 943 ? 18.929 14.043 -17.706 1.00 90.50 943 ASP A N 1
ATOM 7312 C CA . ASP A 1 943 ? 18.091 12.970 -18.236 1.00 90.50 943 ASP A CA 1
ATOM 7313 C C . ASP A 1 943 ? 17.113 13.513 -19.289 1.00 90.50 943 ASP A C 1
ATOM 7315 O O . ASP A 1 943 ? 16.980 12.918 -20.350 1.00 90.50 943 ASP A O 1
ATOM 7319 N N . ARG A 1 944 ? 16.476 14.675 -19.061 1.00 91.00 944 ARG A N 1
ATOM 7320 C CA . ARG A 1 944 ? 15.596 15.325 -20.056 1.00 91.00 944 ARG A CA 1
ATOM 7321 C C . ARG A 1 944 ? 16.349 15.722 -21.319 1.00 91.00 944 ARG A C 1
ATOM 7323 O O . ARG A 1 944 ? 15.840 15.531 -22.422 1.00 91.00 944 ARG A O 1
ATOM 7330 N N . ALA A 1 945 ? 17.540 16.302 -21.176 1.00 89.94 945 ALA A N 1
ATOM 7331 C CA . ALA A 1 945 ? 18.345 16.711 -22.318 1.00 89.94 945 ALA A CA 1
ATOM 7332 C C . ALA A 1 945 ? 18.810 15.498 -23.147 1.00 89.94 945 ALA A C 1
ATOM 7334 O O . ALA A 1 945 ? 18.818 15.584 -24.378 1.00 89.94 945 ALA A O 1
ATOM 7335 N N . ALA A 1 946 ? 19.095 14.362 -22.501 1.00 88.06 946 ALA A N 1
ATOM 7336 C CA . ALA A 1 946 ? 19.371 13.081 -23.148 1.00 88.06 946 ALA A CA 1
ATOM 7337 C C . ALA A 1 946 ? 18.111 12.453 -23.783 1.00 88.06 946 ALA A C 1
ATOM 7339 O O . ALA A 1 946 ? 18.088 12.265 -24.997 1.00 88.06 946 ALA A O 1
ATOM 7340 N N . ASP A 1 947 ? 17.039 12.212 -23.015 1.00 87.56 947 ASP A N 1
ATOM 7341 C CA . ASP A 1 947 ? 15.778 11.589 -23.466 1.00 87.56 947 ASP A CA 1
ATOM 7342 C C . ASP A 1 947 ? 15.129 12.360 -24.637 1.00 87.56 947 ASP A C 1
ATOM 7344 O O . ASP A 1 947 ? 14.521 11.757 -25.519 1.00 87.56 947 ASP A O 1
ATOM 7348 N N . TYR A 1 948 ? 15.263 13.693 -24.696 1.00 87.31 948 TYR A N 1
ATOM 7349 C CA . TYR A 1 948 ? 14.775 14.500 -25.826 1.00 87.31 948 TYR A CA 1
ATOM 7350 C C . TYR A 1 948 ? 15.728 14.532 -27.037 1.00 87.31 948 TYR A C 1
ATOM 7352 O O . TYR A 1 948 ? 15.331 14.996 -28.110 1.00 87.31 948 TYR A O 1
ATOM 7360 N N . THR A 1 949 ? 16.974 14.068 -26.909 1.00 82.88 949 THR A N 1
ATOM 7361 C CA . THR A 1 949 ? 17.947 14.015 -28.013 1.00 82.88 949 THR A CA 1
ATOM 7362 C C . THR A 1 949 ? 17.720 12.758 -28.851 1.00 82.88 949 THR A C 1
ATOM 7364 O O . THR A 1 949 ? 18.304 11.708 -28.613 1.00 82.88 949 THR A O 1
ATOM 7367 N N . GLY A 1 950 ? 16.863 12.879 -29.865 1.00 75.56 950 GLY A N 1
ATOM 7368 C CA . GLY A 1 950 ? 16.548 11.795 -30.806 1.00 75.56 950 GLY A CA 1
ATOM 7369 C C . GLY A 1 950 ? 15.057 11.653 -31.111 1.00 75.56 950 GLY A C 1
ATOM 7370 O O . GLY A 1 950 ? 14.711 11.120 -32.163 1.00 75.56 950 GLY A O 1
ATOM 7371 N N . VAL A 1 951 ? 14.186 12.198 -30.251 1.00 86.06 951 VAL A N 1
ATOM 7372 C CA . VAL A 1 951 ? 12.726 12.206 -30.440 1.00 86.06 951 VAL A CA 1
ATOM 7373 C C . VAL A 1 951 ? 12.361 12.835 -31.787 1.00 86.06 951 VAL A C 1
ATOM 7375 O O . VAL A 1 951 ? 12.689 13.990 -32.079 1.00 86.06 951 VAL A O 1
ATOM 7378 N N . LYS A 1 952 ? 11.622 12.109 -32.626 1.00 83.69 952 LYS A N 1
ATOM 7379 C CA . LYS A 1 952 ? 11.198 12.603 -33.940 1.00 83.69 952 LYS A CA 1
ATOM 7380 C C . LYS A 1 952 ? 10.347 13.875 -33.843 1.00 83.69 952 LYS A C 1
ATOM 7382 O O . LYS A 1 952 ? 9.278 13.901 -33.241 1.00 83.69 952 LYS A O 1
ATOM 7387 N N . GLY A 1 953 ? 10.825 14.940 -34.491 1.00 80.38 953 GLY A N 1
ATOM 7388 C CA . GLY A 1 953 ? 10.208 16.276 -34.473 1.00 80.38 953 GLY A CA 1
ATOM 7389 C C . GLY A 1 953 ? 10.728 17.207 -33.369 1.00 80.38 953 GLY A C 1
ATOM 7390 O O . GLY A 1 953 ? 10.424 18.398 -33.393 1.00 80.38 953 GLY A O 1
ATOM 7391 N N . MET A 1 954 ? 11.549 16.705 -32.445 1.00 84.62 954 MET A N 1
ATOM 7392 C CA . MET A 1 954 ? 12.140 17.467 -31.345 1.00 84.62 954 MET A CA 1
ATOM 7393 C C . MET A 1 954 ? 13.405 18.217 -31.801 1.00 84.62 954 MET A C 1
ATOM 7395 O O . MET A 1 954 ? 14.526 17.750 -31.625 1.00 84.62 954 MET A O 1
ATOM 7399 N N . THR A 1 955 ? 13.236 19.381 -32.431 1.00 83.69 955 THR A N 1
ATOM 7400 C CA . THR A 1 955 ? 14.369 20.202 -32.902 1.00 83.69 955 THR A CA 1
ATOM 7401 C C . THR A 1 955 ? 14.955 21.091 -31.799 1.00 83.69 955 THR A C 1
ATOM 7403 O O . THR A 1 955 ? 14.344 21.300 -30.750 1.00 83.69 955 THR A O 1
ATOM 7406 N N . ASP A 1 956 ? 16.111 21.704 -32.064 1.00 81.75 956 ASP A N 1
ATOM 7407 C CA . ASP A 1 956 ? 16.756 22.695 -31.181 1.00 81.75 956 ASP A CA 1
ATOM 7408 C C . ASP A 1 956 ? 15.926 23.978 -30.981 1.00 81.75 956 ASP A C 1
ATOM 7410 O O . ASP A 1 956 ? 16.132 24.732 -30.029 1.00 81.75 956 ASP A O 1
ATOM 7414 N N . ASP A 1 957 ? 14.940 24.225 -31.848 1.00 80.75 957 ASP A N 1
ATOM 7415 C CA . ASP A 1 957 ? 13.945 25.278 -31.645 1.00 80.75 957 ASP A CA 1
ATOM 7416 C C . ASP A 1 957 ? 12.802 24.849 -30.709 1.00 80.75 957 ASP A C 1
ATOM 7418 O O . ASP A 1 957 ? 12.160 25.713 -30.110 1.00 80.75 957 ASP A O 1
ATOM 7422 N N . VAL A 1 958 ? 12.577 23.538 -30.555 1.00 84.44 958 VAL A N 1
ATOM 7423 C CA . VAL A 1 958 ? 11.490 22.939 -29.764 1.00 84.44 958 VAL A CA 1
ATOM 7424 C C . VAL A 1 958 ? 11.944 22.542 -28.359 1.00 84.44 958 VAL A C 1
ATOM 7426 O O . VAL A 1 958 ? 11.237 22.875 -27.409 1.00 84.44 958 VAL A O 1
ATOM 7429 N N . ARG A 1 959 ? 13.112 21.897 -28.187 1.00 87.44 959 ARG A N 1
ATOM 7430 C CA . ARG A 1 959 ? 13.627 21.466 -26.864 1.00 87.44 959 ARG A CA 1
ATOM 7431 C C . ARG A 1 959 ? 13.553 22.568 -25.785 1.00 87.44 959 ARG A C 1
ATOM 7433 O O . ARG A 1 959 ? 12.982 22.302 -24.728 1.00 87.44 959 ARG A O 1
ATOM 7440 N N . PRO A 1 960 ? 13.978 23.823 -26.045 1.00 91.25 960 PRO A N 1
ATOM 7441 C CA . PRO A 1 960 ? 13.841 24.938 -25.099 1.00 91.25 960 PRO A CA 1
ATOM 7442 C C . PRO A 1 960 ? 12.417 25.209 -24.595 1.00 91.25 960 PRO A C 1
ATOM 7444 O O . PRO A 1 960 ? 12.237 25.722 -23.494 1.00 91.25 960 PRO A O 1
ATOM 7447 N N . THR A 1 961 ? 11.385 24.892 -25.381 1.00 91.06 961 THR A N 1
ATOM 7448 C CA . THR A 1 961 ? 9.985 25.171 -25.014 1.00 91.06 961 THR A CA 1
ATOM 7449 C C . THR A 1 961 ? 9.475 24.228 -23.925 1.00 91.06 961 THR A C 1
ATOM 7451 O O . THR A 1 961 ? 8.670 24.637 -23.090 1.00 91.06 961 THR A O 1
ATOM 7454 N N . PHE A 1 962 ? 9.998 23.000 -23.864 1.00 89.62 962 PHE A N 1
ATOM 7455 C CA . PHE A 1 962 ? 9.709 22.056 -22.783 1.00 89.62 962 PHE A CA 1
ATOM 7456 C C . PHE A 1 962 ? 10.367 22.457 -21.465 1.00 89.62 962 PHE A C 1
ATOM 7458 O O . PHE A 1 962 ? 9.821 22.175 -20.396 1.00 89.62 962 PHE A O 1
ATOM 7465 N N . ASP A 1 963 ? 11.499 23.153 -21.539 1.00 92.81 963 ASP A N 1
ATOM 7466 C CA . ASP A 1 963 ? 12.212 23.668 -20.374 1.00 92.81 963 ASP A CA 1
ATOM 7467 C C . ASP A 1 963 ? 11.643 25.009 -19.894 1.00 92.81 963 ASP A C 1
ATOM 7469 O O . ASP A 1 963 ? 11.552 25.199 -18.687 1.00 92.81 963 ASP A O 1
ATOM 7473 N N . ILE A 1 964 ? 11.117 25.872 -20.780 1.00 93.62 964 ILE A N 1
ATOM 7474 C CA . ILE A 1 964 ? 10.190 26.953 -20.375 1.00 93.62 964 ILE A CA 1
ATOM 7475 C C . ILE A 1 964 ? 8.982 26.365 -19.635 1.00 93.62 964 ILE A C 1
ATOM 7477 O O . ILE A 1 964 ? 8.544 26.921 -18.629 1.00 93.62 964 ILE A O 1
ATOM 7481 N N . GLY A 1 965 ? 8.441 25.248 -20.130 1.00 91.69 965 GLY A N 1
ATOM 7482 C CA . GLY A 1 965 ? 7.298 24.579 -19.518 1.00 91.69 965 GLY A CA 1
ATOM 7483 C C . GLY A 1 965 ? 7.573 24.077 -18.105 1.00 91.69 965 GLY A C 1
ATOM 7484 O O . GLY A 1 965 ? 6.759 24.310 -17.216 1.00 91.69 965 GLY A O 1
ATOM 7485 N N . LEU A 1 966 ? 8.731 23.450 -17.885 1.00 93.31 966 LEU A N 1
ATOM 7486 C CA . LEU A 1 966 ? 9.162 23.008 -16.558 1.00 93.31 966 LEU A CA 1
ATOM 7487 C C . LEU A 1 966 ? 9.495 24.195 -15.636 1.00 93.31 966 LEU A C 1
ATOM 7489 O O . LEU A 1 966 ? 9.041 24.205 -14.496 1.00 93.31 966 LEU A O 1
ATOM 7493 N N . LEU A 1 967 ? 10.174 25.233 -16.137 1.00 95.62 967 LEU A N 1
ATOM 7494 C CA . LEU A 1 967 ? 10.487 26.449 -15.377 1.00 95.62 967 LEU A CA 1
ATOM 7495 C C . LEU A 1 967 ? 9.205 27.141 -14.891 1.00 95.62 967 LEU A C 1
ATOM 7497 O O . LEU A 1 967 ? 9.128 27.592 -13.747 1.00 95.62 967 LEU A O 1
ATOM 7501 N N . TRP A 1 968 ? 8.183 27.189 -15.752 1.00 94.50 968 TRP A N 1
ATOM 7502 C CA . TRP A 1 968 ? 6.860 27.706 -15.413 1.00 94.50 968 TRP A CA 1
ATOM 7503 C C . TRP A 1 968 ? 6.112 26.799 -14.432 1.00 94.50 968 TRP A C 1
ATOM 7505 O O . TRP A 1 968 ? 5.586 27.300 -13.441 1.00 94.50 968 TRP A O 1
ATOM 7515 N N . ALA A 1 969 ? 6.113 25.481 -14.649 1.00 90.75 969 ALA A N 1
ATOM 7516 C CA . ALA A 1 969 ? 5.448 24.522 -13.766 1.00 90.75 969 ALA A CA 1
ATOM 7517 C C . ALA A 1 969 ? 6.031 24.515 -12.342 1.00 90.75 969 ALA A C 1
ATOM 7519 O O . ALA A 1 969 ? 5.255 24.485 -11.387 1.00 90.75 969 ALA A O 1
ATOM 7520 N N . ALA A 1 970 ? 7.360 24.592 -12.210 1.00 93.19 970 ALA A N 1
ATOM 7521 C CA . ALA A 1 970 ? 8.049 24.697 -10.928 1.00 93.19 970 ALA A CA 1
ATOM 7522 C C . ALA A 1 970 ? 7.660 25.992 -10.197 1.00 93.19 970 ALA A C 1
ATOM 7524 O O . ALA A 1 970 ? 7.152 25.948 -9.084 1.00 93.19 970 ALA A O 1
ATOM 7525 N N . ASN A 1 971 ? 7.796 27.153 -10.846 1.00 96.56 971 ASN A N 1
ATOM 7526 C CA . ASN A 1 971 ? 7.727 28.442 -10.152 1.00 96.56 971 ASN A CA 1
ATOM 7527 C C . ASN A 1 971 ? 6.321 29.054 -10.035 1.00 96.56 971 ASN A C 1
ATOM 7529 O O . ASN A 1 971 ? 5.983 29.651 -9.011 1.00 96.56 971 ASN A O 1
ATOM 7533 N N . ALA A 1 972 ? 5.486 28.963 -11.075 1.00 93.19 972 ALA A N 1
ATOM 7534 C CA . ALA A 1 972 ? 4.295 29.813 -11.189 1.00 93.19 972 ALA A CA 1
ATOM 7535 C C . ALA A 1 972 ? 3.184 29.493 -10.176 1.00 93.19 972 ALA A C 1
ATOM 7537 O O . ALA A 1 972 ? 2.322 30.334 -9.936 1.00 93.19 972 ALA A O 1
ATOM 7538 N N . ASN A 1 973 ? 3.212 28.305 -9.562 1.00 94.19 973 ASN A N 1
ATOM 7539 C CA . ASN A 1 973 ? 2.272 27.919 -8.510 1.00 94.19 973 ASN A CA 1
ATOM 7540 C C . ASN A 1 973 ? 2.878 28.019 -7.107 1.00 94.19 973 ASN A C 1
ATOM 7542 O O . ASN A 1 973 ? 2.241 28.574 -6.216 1.00 94.19 973 ASN A O 1
ATOM 7546 N N . ILE A 1 974 ? 4.099 27.521 -6.891 1.00 96.56 974 ILE A N 1
ATOM 7547 C CA . ILE A 1 974 ? 4.664 27.444 -5.537 1.00 96.56 974 ILE A CA 1
ATOM 7548 C C . ILE A 1 974 ? 4.979 28.816 -4.941 1.00 96.56 974 ILE A C 1
ATOM 7550 O O . ILE A 1 974 ? 4.687 29.079 -3.777 1.00 96.56 974 ILE A O 1
ATOM 7554 N N . VAL A 1 975 ? 5.509 29.728 -5.754 1.00 97.25 975 VAL A N 1
ATOM 7555 C CA . VAL A 1 975 ? 5.923 31.059 -5.312 1.00 97.25 975 VAL A CA 1
ATOM 7556 C C . VAL A 1 975 ? 4.735 31.910 -4.838 1.00 97.25 975 VAL A C 1
ATOM 7558 O O . VAL A 1 975 ? 4.831 32.492 -3.755 1.00 97.25 975 VAL A O 1
ATOM 7561 N N . PRO A 1 976 ? 3.589 31.993 -5.552 1.00 96.69 976 PRO A N 1
ATOM 7562 C CA . PRO A 1 976 ? 2.396 32.611 -4.981 1.00 96.69 976 PRO A CA 1
ATOM 7563 C C . PRO A 1 976 ? 1.796 31.832 -3.801 1.00 96.69 976 PRO A C 1
ATOM 7565 O O . PRO A 1 976 ? 1.237 32.495 -2.935 1.00 96.69 976 PRO A O 1
ATOM 7568 N N . THR A 1 977 ? 1.933 30.500 -3.698 1.00 97.50 977 THR A N 1
ATOM 7569 C CA . THR A 1 977 ? 1.506 29.763 -2.486 1.00 97.50 977 THR A CA 1
ATOM 7570 C C . THR A 1 977 ? 2.316 30.199 -1.265 1.00 97.50 977 THR A C 1
ATOM 7572 O O . THR A 1 977 ? 1.725 30.654 -0.294 1.00 97.50 977 THR A O 1
ATOM 7575 N N . VAL A 1 978 ? 3.654 30.172 -1.328 1.00 98.00 978 VAL A N 1
ATOM 7576 C CA . VAL A 1 978 ? 4.527 30.660 -0.239 1.00 98.00 978 VAL A CA 1
ATOM 7577 C C . VAL A 1 978 ? 4.268 32.131 0.065 1.00 98.00 978 VAL A C 1
ATOM 7579 O O . VAL A 1 978 ? 4.217 32.523 1.230 1.00 98.00 978 VAL A O 1
ATOM 7582 N N . GLY A 1 979 ? 4.042 32.942 -0.973 1.00 97.44 979 GLY A N 1
ATOM 7583 C CA . GLY A 1 979 ? 3.655 34.337 -0.812 1.00 97.44 979 GLY A CA 1
ATOM 7584 C C . GLY A 1 979 ? 2.368 34.507 -0.009 1.00 97.44 979 GLY A C 1
ATOM 7585 O O . GLY A 1 979 ? 2.340 35.327 0.905 1.00 97.44 979 GLY A O 1
ATOM 7586 N N . TRP A 1 980 ? 1.332 33.716 -0.296 1.00 97.44 980 TRP A N 1
ATOM 7587 C CA . TRP A 1 980 ? 0.091 33.741 0.472 1.00 97.44 980 TRP A CA 1
ATOM 7588 C C . TRP A 1 980 ? 0.252 33.190 1.887 1.00 97.44 980 TRP A C 1
ATOM 7590 O O . TRP A 1 980 ? -0.159 33.885 2.809 1.00 97.44 980 TRP A O 1
ATOM 7600 N N . CYS A 1 981 ? 0.932 32.054 2.087 1.00 97.94 981 CYS A N 1
ATOM 7601 C CA . CYS A 1 981 ? 1.219 31.542 3.429 1.00 97.94 981 CYS A CA 1
ATOM 7602 C C . CYS A 1 981 ? 1.884 32.620 4.299 1.00 97.94 981 CYS A C 1
ATOM 7604 O O . CYS A 1 981 ? 1.420 32.911 5.398 1.00 97.94 981 CYS A O 1
ATOM 7606 N N . LEU A 1 982 ? 2.933 33.277 3.790 1.00 97.88 982 LEU A N 1
ATOM 7607 C CA . LEU A 1 982 ? 3.618 34.354 4.509 1.00 97.88 982 LEU A CA 1
ATOM 7608 C C . LEU A 1 982 ? 2.699 35.556 4.772 1.00 97.88 982 LEU A C 1
ATOM 7610 O O . LEU A 1 982 ? 2.745 36.118 5.862 1.00 97.88 982 LEU A O 1
ATOM 7614 N N . ILE A 1 983 ? 1.850 35.950 3.820 1.00 95.94 983 ILE A N 1
ATOM 7615 C CA . ILE A 1 983 ? 0.893 37.055 3.995 1.00 95.94 983 ILE A CA 1
ATOM 7616 C C . ILE A 1 983 ? -0.152 36.731 5.071 1.00 95.94 983 ILE A C 1
ATOM 7618 O O . ILE A 1 983 ? -0.377 37.545 5.970 1.00 95.94 983 ILE A O 1
ATOM 7622 N N . ASP A 1 984 ? -0.791 35.567 5.004 1.00 95.81 984 ASP A N 1
ATOM 7623 C CA . ASP A 1 984 ? -1.884 35.196 5.901 1.00 95.81 984 ASP A CA 1
ATOM 7624 C C . ASP A 1 984 ? -1.386 34.776 7.301 1.00 95.81 984 ASP A C 1
ATOM 7626 O O . ASP A 1 984 ? -2.088 35.018 8.287 1.00 95.81 984 ASP A O 1
ATOM 7630 N N . ILE A 1 985 ? -0.138 34.301 7.426 1.00 97.00 985 ILE A N 1
ATOM 7631 C CA . ILE A 1 985 ? 0.578 34.206 8.710 1.00 97.00 985 ILE A CA 1
ATOM 7632 C C . ILE A 1 985 ? 0.877 35.612 9.263 1.00 97.00 985 ILE A C 1
ATOM 7634 O O . ILE A 1 985 ? 0.452 35.941 10.368 1.00 97.00 985 ILE A O 1
ATOM 7638 N N . LEU A 1 986 ? 1.579 36.476 8.516 1.00 95.31 986 LEU A N 1
ATOM 7639 C CA . LEU A 1 986 ? 2.061 37.774 9.027 1.00 95.31 986 LEU A CA 1
ATOM 7640 C C . LEU A 1 986 ? 0.942 38.791 9.308 1.00 95.31 986 LEU A C 1
ATOM 7642 O O . LEU A 1 986 ? 1.137 39.709 10.103 1.00 95.31 986 LEU A O 1
ATOM 7646 N N . THR A 1 987 ? -0.234 38.637 8.695 1.00 93.12 987 THR A N 1
ATOM 7647 C CA . THR A 1 987 ? -1.432 39.434 9.023 1.00 93.12 987 THR A CA 1
ATOM 7648 C C . THR A 1 987 ? -2.161 38.962 10.287 1.00 93.12 987 THR A C 1
ATOM 7650 O O . THR A 1 987 ? -3.024 39.687 10.782 1.00 93.12 987 THR A O 1
ATOM 7653 N N . ARG A 1 988 ? -1.805 37.796 10.850 1.00 93.75 988 ARG A N 1
ATOM 7654 C CA . ARG A 1 988 ? -2.401 37.207 12.061 1.00 93.75 988 ARG A CA 1
ATOM 7655 C C . ARG A 1 988 ? -1.325 37.038 13.149 1.00 93.75 988 ARG A C 1
ATOM 7657 O O . ARG A 1 988 ? -0.726 35.970 13.247 1.00 93.75 988 ARG A O 1
ATOM 7664 N N . PRO A 1 989 ? -1.071 38.049 14.007 1.00 92.25 989 PRO A N 1
ATOM 7665 C CA . PRO A 1 989 ? 0.067 38.043 14.937 1.00 92.25 989 PRO A CA 1
ATOM 7666 C C . PRO A 1 989 ? 0.157 36.833 15.881 1.00 92.25 989 PRO A C 1
ATOM 7668 O O . PRO A 1 989 ? 1.264 36.417 16.211 1.00 92.25 989 PRO A O 1
ATOM 7671 N N . ALA A 1 990 ? -0.978 36.250 16.286 1.00 94.69 990 ALA A N 1
ATOM 7672 C CA . ALA A 1 990 ? -1.004 35.017 17.077 1.00 94.69 990 ALA A CA 1
ATOM 7673 C C . ALA A 1 990 ? -0.479 33.814 16.272 1.00 94.69 990 ALA A C 1
ATOM 7675 O O . ALA A 1 990 ? 0.469 33.163 16.698 1.00 94.69 990 ALA A O 1
ATOM 7676 N N . LEU A 1 991 ? -1.011 33.590 15.063 1.00 95.88 991 LEU A N 1
ATOM 7677 C CA . LEU A 1 991 ? -0.547 32.542 14.147 1.00 95.88 991 LEU A CA 1
ATOM 7678 C C . LEU A 1 991 ? 0.935 32.722 13.787 1.00 95.88 991 LEU A C 1
ATOM 7680 O O . LEU A 1 991 ? 1.689 31.754 13.777 1.00 95.88 991 LEU A O 1
ATOM 7684 N N . ALA A 1 992 ? 1.378 33.962 13.558 1.00 96.12 992 ALA A N 1
ATOM 7685 C CA . ALA A 1 992 ? 2.789 34.272 13.343 1.00 96.12 992 ALA A CA 1
ATOM 7686 C C . ALA A 1 992 ? 3.672 33.887 14.539 1.00 96.12 992 ALA A C 1
ATOM 7688 O O . ALA A 1 992 ? 4.782 33.405 14.326 1.00 96.12 992 ALA A O 1
ATOM 7689 N N . ALA A 1 993 ? 3.204 34.068 15.779 1.00 95.25 993 ALA A N 1
ATOM 7690 C CA . ALA A 1 993 ? 3.932 33.636 16.969 1.00 95.25 993 ALA A CA 1
ATOM 7691 C C . ALA A 1 993 ? 3.993 32.102 17.077 1.00 95.25 993 ALA A C 1
ATOM 7693 O O . ALA A 1 993 ? 5.090 31.566 17.231 1.00 95.25 993 ALA A O 1
ATOM 7694 N N . THR A 1 994 ? 2.860 31.405 16.921 1.00 96.38 994 THR A N 1
ATOM 7695 C CA . THR A 1 994 ? 2.781 29.932 16.972 1.00 96.38 994 THR A CA 1
ATOM 7696 C C . THR A 1 994 ? 3.672 29.284 15.915 1.00 96.38 994 THR A C 1
ATOM 7698 O O . THR A 1 994 ? 4.580 28.529 16.250 1.00 96.38 994 THR A O 1
ATOM 7701 N N . VAL A 1 995 ? 3.508 29.662 14.642 1.00 96.88 995 VAL A N 1
ATOM 7702 C CA . VAL A 1 995 ? 4.285 29.095 13.529 1.00 96.88 995 VAL A CA 1
ATOM 7703 C C . VAL A 1 995 ? 5.786 29.361 13.701 1.00 96.88 995 VAL A C 1
ATOM 7705 O O . VAL A 1 995 ? 6.604 28.484 13.439 1.00 96.88 995 VAL A O 1
ATOM 7708 N N . ARG A 1 996 ? 6.179 30.541 14.206 1.00 95.12 996 ARG A N 1
ATOM 7709 C CA . ARG A 1 996 ? 7.586 30.840 14.531 1.00 95.12 996 ARG A CA 1
ATOM 7710 C C . ARG A 1 996 ? 8.136 29.993 15.679 1.00 95.12 996 ARG A C 1
ATOM 7712 O O . ARG A 1 996 ? 9.327 29.694 15.649 1.00 95.12 996 ARG A O 1
ATOM 7719 N N . ALA A 1 997 ? 7.322 29.660 16.679 1.00 94.50 997 ALA A N 1
ATOM 7720 C CA . ALA A 1 997 ? 7.727 28.802 17.789 1.00 94.50 997 ALA A CA 1
ATOM 7721 C C . ALA A 1 997 ? 7.899 27.348 17.326 1.00 94.50 997 ALA A C 1
ATOM 7723 O O . ALA A 1 997 ? 8.916 26.733 17.632 1.00 94.50 997 ALA A O 1
ATOM 7724 N N . GLU A 1 998 ? 6.969 26.836 16.515 1.00 94.69 998 GLU A N 1
ATOM 7725 C CA . GLU A 1 998 ? 7.070 25.496 15.927 1.00 94.69 998 GLU A CA 1
ATOM 7726 C C . GLU A 1 998 ? 8.288 25.367 15.006 1.00 94.69 998 GLU A C 1
ATOM 7728 O O . GLU A 1 998 ? 9.087 24.455 15.188 1.00 94.69 998 GLU A O 1
ATOM 7733 N N . ILE A 1 999 ? 8.512 26.312 14.083 1.00 95.00 999 ILE A N 1
ATOM 7734 C CA . ILE A 1 999 ? 9.712 26.296 13.229 1.00 95.00 999 ILE A CA 1
ATOM 7735 C C . ILE A 1 999 ? 10.992 26.334 14.081 1.00 95.00 999 ILE A C 1
ATOM 7737 O O . ILE A 1 999 ? 11.933 25.607 13.781 1.00 95.00 999 ILE A O 1
ATOM 7741 N N . ALA A 1 1000 ? 11.043 27.137 15.150 1.00 92.19 1000 ALA A N 1
ATOM 7742 C CA . ALA A 1 1000 ? 12.215 27.196 16.027 1.00 92.19 1000 ALA A CA 1
ATOM 7743 C C . ALA A 1 1000 ? 12.457 25.883 16.797 1.00 92.19 1000 ALA A C 1
ATOM 7745 O O . ALA A 1 1000 ? 13.608 25.494 16.975 1.00 92.19 1000 ALA A O 1
ATOM 7746 N N . ALA A 1 1001 ? 11.396 25.185 17.214 1.00 91.81 1001 ALA A N 1
ATOM 7747 C CA . ALA A 1 1001 ? 11.494 23.881 17.872 1.00 91.81 1001 ALA A CA 1
ATOM 7748 C C . ALA A 1 1001 ? 11.906 22.757 16.902 1.00 91.81 1001 ALA A C 1
ATOM 7750 O O . ALA A 1 1001 ? 12.682 21.880 17.269 1.00 91.81 1001 ALA A O 1
ATOM 7751 N N . LEU A 1 1002 ? 11.414 22.795 15.658 1.00 90.88 1002 LEU A N 1
ATOM 7752 C CA . LEU A 1 1002 ? 11.698 21.795 14.621 1.00 90.88 1002 LEU A CA 1
ATOM 7753 C C . LEU A 1 1002 ? 13.055 22.009 13.931 1.00 90.88 1002 LEU A C 1
ATOM 7755 O O . LEU A 1 1002 ? 13.588 21.083 13.331 1.00 90.88 1002 LEU A O 1
ATOM 7759 N N . SER A 1 1003 ? 13.592 23.231 13.941 1.00 88.94 1003 SER A N 1
ATOM 7760 C CA . SER A 1 1003 ? 14.791 23.640 13.188 1.00 88.94 1003 SER A CA 1
ATOM 7761 C C . SER A 1 1003 ? 15.755 24.504 14.031 1.00 88.94 1003 SER A C 1
ATOM 7763 O O . SER A 1 1003 ? 16.030 25.648 13.655 1.00 88.94 1003 SER A O 1
ATOM 7765 N N . PRO A 1 1004 ? 16.269 23.998 15.175 1.00 82.81 1004 PRO A N 1
ATOM 7766 C CA . PRO A 1 1004 ? 17.057 24.795 16.123 1.00 82.81 1004 PRO A CA 1
ATOM 7767 C C . PRO A 1 1004 ? 18.461 25.170 15.616 1.00 82.81 1004 PRO A C 1
ATOM 7769 O O . PRO A 1 1004 ? 18.917 26.285 15.859 1.00 82.81 1004 PRO A O 1
ATOM 7772 N N . GLU A 1 1005 ? 19.141 24.273 14.893 1.00 79.31 1005 GLU A N 1
ATOM 7773 C CA . GLU A 1 1005 ? 20.516 24.485 14.393 1.00 79.31 1005 GLU A CA 1
ATOM 7774 C C . GLU A 1 1005 ? 20.575 24.816 12.887 1.00 79.31 1005 GLU A C 1
ATOM 7776 O O . GLU A 1 1005 ? 21.627 25.143 12.340 1.00 79.31 1005 GLU A O 1
ATOM 7781 N N . GLY A 1 1006 ? 19.432 24.756 12.204 1.00 81.00 1006 GLY A N 1
ATOM 7782 C CA . GLY A 1 1006 ? 19.299 24.884 10.756 1.00 81.00 1006 GLY A CA 1
ATOM 7783 C C . GLY A 1 1006 ? 17.959 24.319 10.286 1.00 81.00 1006 GLY A C 1
ATOM 7784 O O . GLY A 1 1006 ? 17.232 23.721 11.075 1.00 81.00 1006 GLY A O 1
ATOM 7785 N N . ILE A 1 1007 ? 17.618 24.515 9.008 1.00 89.50 1007 ILE A N 1
ATOM 7786 C CA . ILE A 1 1007 ? 16.361 24.018 8.425 1.00 89.50 1007 ILE A CA 1
ATOM 7787 C C . ILE A 1 1007 ? 16.370 22.485 8.386 1.00 89.50 1007 ILE A C 1
ATOM 7789 O O . ILE A 1 1007 ? 16.985 21.887 7.507 1.00 89.50 1007 ILE A O 1
ATOM 7793 N N . ASN A 1 1008 ? 15.637 21.858 9.303 1.00 87.62 1008 ASN A N 1
ATOM 7794 C CA . ASN A 1 1008 ? 15.333 20.434 9.250 1.00 87.62 1008 ASN A CA 1
ATOM 7795 C C . ASN A 1 1008 ? 14.109 20.236 8.345 1.00 87.62 1008 ASN A C 1
ATOM 7797 O O . ASN A 1 1008 ? 12.964 20.388 8.776 1.00 87.62 1008 ASN A O 1
ATOM 7801 N N . MET A 1 1009 ? 14.357 19.927 7.069 1.00 87.19 1009 MET A N 1
ATOM 7802 C CA . MET A 1 1009 ? 13.293 19.724 6.082 1.00 87.19 1009 MET A CA 1
ATOM 7803 C C . MET A 1 1009 ? 12.304 18.637 6.523 1.00 87.19 1009 MET A C 1
ATOM 7805 O O . MET A 1 1009 ? 11.095 18.830 6.414 1.00 87.19 1009 MET A O 1
ATOM 7809 N N . GLN A 1 1010 ? 12.802 17.523 7.061 1.00 79.69 1010 GLN A N 1
ATOM 7810 C CA . GLN A 1 1010 ? 11.976 16.383 7.447 1.00 79.69 1010 GLN A CA 1
ATOM 7811 C C . GLN A 1 1010 ? 10.976 16.752 8.552 1.00 79.69 1010 GLN A C 1
ATOM 7813 O O . GLN A 1 1010 ? 9.769 16.570 8.384 1.00 79.69 1010 GLN A O 1
ATOM 7818 N N . ALA A 1 1011 ? 11.456 17.368 9.636 1.00 83.94 1011 ALA A N 1
ATOM 7819 C CA . ALA A 1 1011 ? 10.616 17.800 10.753 1.00 83.94 1011 ALA A CA 1
ATOM 7820 C C . ALA A 1 1011 ? 9.547 18.829 10.324 1.00 83.94 1011 ALA A C 1
ATOM 7822 O O . ALA A 1 1011 ? 8.402 18.780 10.780 1.00 83.94 1011 ALA A O 1
ATOM 7823 N N . LEU A 1 1012 ? 9.882 19.732 9.393 1.00 89.38 1012 LEU A N 1
ATOM 7824 C CA . LEU A 1 1012 ? 8.927 20.694 8.829 1.00 89.38 1012 LEU A CA 1
ATOM 7825 C C . LEU A 1 1012 ? 7.892 20.040 7.894 1.00 89.38 1012 LEU A C 1
ATOM 7827 O O . LEU A 1 1012 ? 6.775 20.545 7.776 1.00 89.38 1012 LEU A O 1
ATOM 7831 N N . LEU A 1 1013 ? 8.231 18.932 7.225 1.00 86.12 1013 LEU A N 1
ATOM 7832 C CA . LEU A 1 1013 ? 7.322 18.220 6.320 1.00 86.12 1013 LEU A CA 1
ATOM 7833 C C . LEU A 1 1013 ? 6.242 17.418 7.051 1.00 86.12 1013 LEU A C 1
ATOM 7835 O O . LEU A 1 1013 ? 5.153 17.267 6.488 1.00 86.12 1013 LEU A O 1
ATOM 7839 N N . VAL A 1 1014 ? 6.516 16.914 8.257 1.00 83.94 1014 VAL A N 1
ATOM 7840 C CA . VAL A 1 1014 ? 5.557 16.127 9.059 1.00 83.94 1014 VAL A CA 1
ATOM 7841 C C . VAL A 1 1014 ? 4.722 16.973 10.025 1.00 83.94 1014 VAL A C 1
ATOM 7843 O O . VAL A 1 1014 ? 3.646 16.542 10.436 1.00 83.94 1014 VAL A O 1
ATOM 7846 N N . ASN A 1 1015 ? 5.151 18.197 10.347 1.00 93.50 1015 ASN A N 1
ATOM 7847 C CA . ASN A 1 1015 ? 4.425 19.091 11.251 1.00 93.50 1015 ASN A CA 1
ATOM 7848 C C . ASN A 1 1015 ? 2.955 19.331 10.802 1.00 93.50 1015 ASN A C 1
ATOM 7850 O O . ASN A 1 1015 ? 2.726 19.714 9.649 1.00 93.50 1015 ASN A O 1
ATOM 7854 N N . PRO A 1 1016 ? 1.947 19.150 11.680 1.00 93.44 1016 PRO A N 1
ATOM 7855 C CA . PRO A 1 1016 ? 0.541 19.280 11.292 1.00 93.44 1016 PRO A CA 1
ATOM 7856 C C . PRO A 1 1016 ? 0.126 20.695 10.865 1.00 93.44 1016 PRO A C 1
ATOM 7858 O O . PRO A 1 1016 ? -0.544 20.848 9.841 1.00 93.44 1016 PRO A O 1
ATOM 7861 N N . LEU A 1 1017 ? 0.512 21.738 11.612 1.00 95.94 1017 LEU A N 1
ATOM 7862 C CA . LEU A 1 1017 ? 0.049 23.110 11.370 1.00 95.94 1017 LEU A CA 1
ATOM 7863 C C . LEU A 1 1017 ? 0.605 23.677 10.056 1.00 95.94 1017 LEU A C 1
ATOM 7865 O O . LEU A 1 1017 ? -0.152 24.223 9.256 1.00 95.94 1017 LEU A O 1
ATOM 7869 N N . LEU A 1 1018 ? 1.899 23.497 9.787 1.00 96.62 1018 LEU A N 1
ATOM 7870 C CA . LEU A 1 1018 ? 2.548 23.883 8.531 1.00 96.62 1018 LEU A CA 1
ATOM 7871 C C . LEU A 1 1018 ? 1.913 23.168 7.329 1.00 96.62 1018 LEU A C 1
ATOM 7873 O O . LEU A 1 1018 ? 1.646 23.805 6.306 1.00 96.62 1018 LEU A O 1
ATOM 7877 N N . GLN A 1 1019 ? 1.606 21.872 7.460 1.00 96.25 1019 GLN A N 1
ATOM 7878 C CA . GLN A 1 1019 ? 0.866 21.125 6.439 1.00 96.25 1019 GLN A CA 1
ATOM 7879 C C . GLN A 1 1019 ? -0.556 21.664 6.232 1.00 96.25 1019 GLN A C 1
ATOM 7881 O O . GLN A 1 1019 ? -0.978 21.828 5.086 1.00 96.25 1019 GLN A O 1
ATOM 7886 N N . SER A 1 1020 ? -1.274 21.990 7.310 1.00 97.06 1020 SER A N 1
ATOM 7887 C CA . SER A 1 1020 ? -2.635 22.530 7.248 1.00 97.06 1020 SER A CA 1
ATOM 7888 C C . SER A 1 1020 ? -2.684 23.932 6.630 1.00 97.06 1020 SER A C 1
ATOM 7890 O O . SER A 1 1020 ? -3.496 24.166 5.738 1.00 97.06 1020 SER A O 1
ATOM 7892 N N . ILE A 1 1021 ? -1.763 24.832 6.994 1.00 98.12 1021 ILE A N 1
ATOM 7893 C CA . ILE A 1 1021 ? -1.606 26.161 6.372 1.00 98.12 1021 ILE A CA 1
ATOM 7894 C C . ILE A 1 1021 ? -1.360 26.025 4.865 1.00 98.12 1021 ILE A C 1
ATOM 7896 O O . ILE A 1 1021 ? -2.024 26.677 4.058 1.00 98.12 1021 ILE A O 1
ATOM 7900 N N . TYR A 1 1022 ? -0.425 25.157 4.477 1.00 97.88 1022 TYR A N 1
ATOM 7901 C CA . TYR A 1 1022 ? -0.092 24.904 3.077 1.00 97.88 1022 TYR A CA 1
ATOM 7902 C C . TYR A 1 1022 ? -1.282 24.335 2.289 1.00 97.88 1022 TYR A C 1
ATOM 7904 O O . TYR A 1 1022 ? -1.585 24.806 1.191 1.00 97.88 1022 TYR A O 1
ATOM 7912 N N . ALA A 1 1023 ? -1.995 23.358 2.855 1.00 96.88 1023 ALA A N 1
ATOM 7913 C CA . ALA A 1 1023 ? -3.178 22.771 2.236 1.00 96.88 1023 ALA A CA 1
ATOM 7914 C C . ALA A 1 1023 ? -4.342 23.770 2.133 1.00 96.88 1023 ALA A C 1
ATOM 7916 O O . ALA A 1 1023 ? -5.008 23.829 1.098 1.00 96.88 1023 ALA A O 1
ATOM 7917 N N . GLU A 1 1024 ? -4.552 24.605 3.152 1.00 97.06 1024 GLU A N 1
ATOM 7918 C CA . GLU A 1 1024 ? -5.560 25.664 3.138 1.00 97.06 1024 GLU A CA 1
ATOM 7919 C C . GLU A 1 1024 ? -5.248 26.717 2.071 1.00 97.06 1024 GLU A C 1
ATOM 7921 O O . GLU A 1 1024 ? -6.140 27.082 1.309 1.00 97.06 1024 GLU A O 1
ATOM 7926 N N . GLU A 1 1025 ? -3.995 27.149 1.912 1.00 96.56 1025 GLU A N 1
ATOM 7927 C CA . GLU A 1 1025 ? -3.630 28.081 0.838 1.00 96.56 1025 GLU A CA 1
ATOM 7928 C C . GLU A 1 1025 ? -3.800 27.465 -0.562 1.00 96.56 1025 GLU A C 1
ATOM 7930 O O . GLU A 1 1025 ? -4.361 28.094 -1.473 1.00 96.56 1025 GLU A O 1
ATOM 7935 N N . LEU A 1 1026 ? -3.442 26.186 -0.727 1.00 95.94 1026 LEU A N 1
ATOM 7936 C CA . LEU A 1 1026 ? -3.762 25.419 -1.934 1.00 95.94 1026 LEU A CA 1
ATOM 7937 C C . LEU A 1 1026 ? -5.279 25.260 -2.160 1.00 95.94 1026 LEU A C 1
ATOM 7939 O O . LEU A 1 1026 ? -5.700 25.126 -3.311 1.00 95.94 1026 LEU A O 1
ATOM 7943 N N . ARG A 1 1027 ? -6.115 25.308 -1.114 1.00 95.31 1027 ARG A N 1
ATOM 7944 C CA . ARG A 1 1027 ? -7.582 25.328 -1.226 1.00 95.31 1027 ARG A CA 1
ATOM 7945 C C . ARG A 1 1027 ? -8.086 26.715 -1.635 1.00 95.31 1027 ARG A C 1
ATOM 7947 O O . ARG A 1 1027 ? -8.801 26.839 -2.632 1.00 95.31 1027 ARG A O 1
ATOM 7954 N N . VAL A 1 1028 ? -7.731 27.775 -0.905 1.00 93.56 1028 VAL A N 1
ATOM 7955 C CA . VAL A 1 1028 ? -8.342 29.100 -1.108 1.00 93.56 1028 VAL A CA 1
ATOM 7956 C C . VAL A 1 1028 ? -7.804 29.861 -2.318 1.00 93.56 1028 VAL A C 1
ATOM 7958 O O . VAL A 1 1028 ? -8.572 30.640 -2.892 1.00 93.56 1028 VAL A O 1
ATOM 7961 N N . ARG A 1 1029 ? -6.556 29.644 -2.767 1.00 93.81 1029 ARG A N 1
ATOM 7962 C CA . ARG A 1 1029 ? -5.941 30.428 -3.867 1.00 93.81 1029 ARG A CA 1
ATOM 7963 C C . ARG A 1 1029 ? -5.889 29.721 -5.220 1.00 93.81 1029 ARG A C 1
ATOM 7965 O O . ARG A 1 1029 ? -5.681 30.396 -6.232 1.00 93.81 1029 ARG A O 1
ATOM 7972 N N . ASN A 1 1030 ? -6.060 28.398 -5.266 1.00 93.75 1030 ASN A N 1
ATOM 7973 C CA . ASN A 1 1030 ? -5.903 27.624 -6.498 1.00 93.75 1030 ASN A CA 1
ATOM 7974 C C . ASN A 1 1030 ? -7.139 27.709 -7.403 1.00 93.75 1030 ASN A C 1
ATOM 7976 O O . ASN A 1 1030 ? -8.239 27.297 -7.028 1.00 93.75 1030 ASN A O 1
ATOM 7980 N N . ALA A 1 1031 ? -6.939 28.183 -8.631 1.00 91.56 1031 ALA A N 1
ATOM 7981 C CA . ALA A 1 1031 ? -7.929 28.206 -9.700 1.00 91.56 1031 ALA A CA 1
ATOM 7982 C C . ALA A 1 1031 ? -7.448 27.481 -10.966 1.00 91.56 1031 ALA A C 1
ATOM 7984 O O . ALA A 1 1031 ? -7.674 27.968 -12.076 1.00 91.56 1031 ALA A O 1
ATOM 7985 N N . ILE A 1 1032 ? -6.782 26.331 -10.825 1.00 90.12 1032 ILE A N 1
ATOM 7986 C CA . ILE A 1 1032 ? -6.460 25.463 -11.958 1.00 90.12 1032 ILE A CA 1
ATOM 7987 C C . ILE A 1 1032 ? -7.733 24.819 -12.526 1.00 90.12 1032 ILE A C 1
ATOM 7989 O O . ILE A 1 1032 ? -8.563 24.258 -11.804 1.00 90.12 1032 ILE A O 1
ATOM 7993 N N . ILE A 1 1033 ? -7.879 24.888 -13.850 1.00 88.75 1033 ILE A N 1
ATOM 7994 C CA . ILE A 1 1033 ? -8.909 24.152 -14.587 1.00 88.75 1033 ILE A CA 1
ATOM 7995 C C . ILE A 1 1033 ? -8.257 22.891 -15.156 1.00 88.75 1033 ILE A C 1
ATOM 7997 O O . ILE A 1 1033 ? -7.478 22.958 -16.107 1.00 88.75 1033 ILE A O 1
ATOM 8001 N N . ILE A 1 1034 ? -8.588 21.742 -14.571 1.00 89.88 1034 ILE A N 1
ATOM 8002 C CA . ILE A 1 1034 ? -8.135 20.418 -15.008 1.00 89.88 1034 ILE A CA 1
ATOM 8003 C C . ILE A 1 1034 ? -8.916 20.050 -16.269 1.00 89.88 1034 ILE A C 1
ATOM 8005 O O . ILE A 1 1034 ? -10.142 20.154 -16.276 1.00 89.88 1034 ILE A O 1
ATOM 8009 N N . GLN A 1 1035 ? -8.226 19.620 -17.327 1.00 89.06 1035 GLN A N 1
ATOM 8010 C CA . GLN A 1 1035 ? -8.819 19.385 -18.650 1.00 89.06 1035 GLN A CA 1
ATOM 8011 C C . GLN A 1 1035 ? -8.584 17.946 -19.119 1.00 89.06 1035 GLN A C 1
ATOM 8013 O O . GLN A 1 1035 ? -7.482 17.417 -18.961 1.00 89.06 1035 GLN A O 1
ATOM 8018 N N . ARG A 1 1036 ? -9.620 17.319 -19.688 1.00 88.75 1036 ARG A N 1
ATOM 8019 C CA . ARG A 1 1036 ? -9.615 15.934 -20.191 1.00 88.75 1036 ARG A CA 1
ATOM 8020 C C . ARG A 1 1036 ? -10.540 15.800 -21.406 1.00 88.75 1036 ARG A C 1
ATOM 8022 O O . ARG A 1 1036 ? -11.578 16.454 -21.452 1.00 88.75 1036 ARG A O 1
ATOM 8029 N N . THR A 1 1037 ? -10.209 14.945 -22.370 1.00 89.00 1037 THR A N 1
ATOM 8030 C CA . THR A 1 1037 ? -10.960 14.799 -23.634 1.00 89.00 1037 THR A CA 1
ATOM 8031 C C . THR A 1 1037 ? -11.233 13.323 -23.941 1.00 89.00 1037 THR A C 1
ATOM 8033 O O . THR A 1 1037 ? -10.269 12.569 -24.042 1.00 89.00 1037 THR A O 1
ATOM 8036 N N . PRO A 1 1038 ? -12.490 12.873 -24.133 1.00 88.81 1038 PRO A N 1
ATOM 8037 C CA . PRO A 1 1038 ? -12.778 11.480 -24.463 1.00 88.81 1038 PRO A CA 1
ATOM 8038 C C . PRO A 1 1038 ? -12.160 11.053 -25.793 1.00 88.81 1038 PRO A C 1
ATOM 8040 O O . PRO A 1 1038 ? -12.386 11.695 -26.827 1.00 88.81 1038 PRO A O 1
ATOM 8043 N N . ILE A 1 1039 ? -11.407 9.951 -25.763 1.00 83.62 1039 ILE A N 1
ATOM 8044 C CA . ILE A 1 1039 ? -10.781 9.342 -26.948 1.00 83.62 1039 ILE A CA 1
ATOM 8045 C C . ILE A 1 1039 ? -11.743 8.429 -27.720 1.00 83.62 1039 ILE A C 1
ATOM 8047 O O . ILE A 1 1039 ? -11.475 8.079 -28.871 1.00 83.62 1039 ILE A O 1
ATOM 8051 N N . ASP A 1 1040 ? -12.882 8.085 -27.126 1.00 82.56 1040 ASP A N 1
ATOM 8052 C CA . ASP A 1 1040 ? -13.935 7.238 -27.681 1.00 82.56 1040 ASP A CA 1
ATOM 8053 C C . ASP A 1 1040 ? -15.336 7.765 -27.312 1.00 82.56 1040 ASP A C 1
ATOM 8055 O O . ASP A 1 1040 ? -15.486 8.689 -26.514 1.00 82.56 1040 ASP A O 1
ATOM 8059 N N . ASP A 1 1041 ? -16.372 7.198 -27.937 1.00 82.56 1041 ASP A N 1
ATOM 8060 C CA . ASP A 1 1041 ? -17.777 7.569 -27.719 1.00 82.56 1041 ASP A CA 1
ATOM 8061 C C . ASP A 1 1041 ? -18.483 6.685 -26.670 1.00 82.56 1041 ASP A C 1
ATOM 8063 O O . ASP A 1 1041 ? -19.714 6.653 -26.623 1.00 82.56 1041 ASP A O 1
ATOM 8067 N N . THR A 1 1042 ? -17.759 5.943 -25.833 1.00 81.19 1042 THR A N 1
ATOM 8068 C CA . THR A 1 1042 ? -18.329 5.146 -24.731 1.00 81.19 1042 THR A CA 1
ATOM 8069 C C . THR A 1 1042 ? -18.305 5.891 -23.396 1.00 81.19 1042 THR A C 1
ATOM 8071 O O . THR A 1 1042 ? -19.150 5.610 -22.546 1.00 81.19 1042 THR A O 1
ATOM 8074 N N . PHE A 1 1043 ? -17.413 6.879 -23.230 1.00 89.06 1043 PHE A N 1
ATOM 8075 C CA . PHE A 1 1043 ? -17.179 7.533 -21.941 1.00 89.06 1043 PHE A CA 1
ATOM 8076 C C . PHE A 1 1043 ? -18.433 8.186 -21.320 1.00 89.06 1043 PHE A C 1
ATOM 8078 O O . PHE A 1 1043 ? -19.188 8.944 -21.951 1.00 89.06 1043 PHE A O 1
ATOM 8085 N N . LYS A 1 1044 ? -18.633 7.903 -20.028 1.00 90.50 1044 LYS A N 1
ATOM 8086 C CA . LYS A 1 1044 ? -19.723 8.408 -19.189 1.00 90.50 1044 LYS A CA 1
ATOM 8087 C C . LYS A 1 1044 ? -19.202 8.819 -17.814 1.00 90.50 1044 LYS A C 1
ATOM 8089 O O . LYS A 1 1044 ? -18.234 8.253 -17.320 1.00 90.50 1044 LYS A O 1
ATOM 8094 N N . ILE A 1 1045 ? -19.921 9.733 -17.165 1.00 89.69 1045 ILE A N 1
ATOM 8095 C CA . ILE A 1 1045 ? -19.818 9.979 -15.720 1.00 89.69 1045 ILE A CA 1
ATOM 8096 C C . ILE A 1 1045 ? -21.234 9.861 -15.147 1.00 89.69 1045 ILE A C 1
ATOM 8098 O O . ILE A 1 1045 ? -22.112 10.673 -15.456 1.00 89.69 1045 ILE A O 1
ATOM 8102 N N . GLY A 1 1046 ? -21.483 8.792 -14.385 1.00 86.81 1046 GLY A N 1
ATOM 8103 C CA . GLY A 1 1046 ? -22.835 8.389 -13.990 1.00 86.81 1046 GLY A CA 1
ATOM 8104 C C . GLY A 1 1046 ? -23.769 8.263 -15.213 1.00 86.81 1046 GLY A C 1
ATOM 8105 O O . GLY A 1 1046 ? -23.372 7.689 -16.229 1.00 86.81 1046 GLY A O 1
ATOM 8106 N N . PRO A 1 1047 ? -24.986 8.841 -15.187 1.00 86.75 1047 PRO A N 1
ATOM 8107 C CA . PRO A 1 1047 ? -25.930 8.760 -16.306 1.00 86.75 1047 PRO A CA 1
ATOM 8108 C C . PRO A 1 1047 ? -25.570 9.675 -17.495 1.00 86.75 1047 PRO A C 1
ATOM 8110 O O . PRO A 1 1047 ? -26.299 9.701 -18.488 1.00 86.75 1047 PRO A O 1
ATOM 8113 N N . TRP A 1 1048 ? -24.503 10.478 -17.404 1.00 90.12 1048 TRP A N 1
ATOM 8114 C CA . TRP A 1 1048 ? -24.167 11.513 -18.385 1.00 90.12 1048 TRP A CA 1
ATOM 8115 C C . TRP A 1 1048 ? -23.174 11.012 -19.433 1.00 90.12 1048 TRP A C 1
ATOM 8117 O O . TRP A 1 1048 ? -22.073 10.589 -19.087 1.00 90.12 1048 TRP A O 1
ATOM 8127 N N . LYS A 1 1049 ? -23.527 11.119 -20.722 1.00 89.94 1049 LYS A N 1
ATOM 8128 C CA . LYS A 1 1049 ? -22.638 10.740 -21.835 1.00 89.94 1049 LYS A CA 1
ATOM 8129 C C . LYS A 1 1049 ? -21.771 11.904 -22.332 1.00 89.94 1049 LYS A C 1
ATOM 8131 O O . LYS A 1 1049 ? -22.277 12.998 -22.615 1.00 89.94 1049 LYS A O 1
ATOM 8136 N N . PHE A 1 1050 ? -20.484 11.627 -22.546 1.00 90.88 1050 PHE A N 1
ATOM 8137 C CA . PHE A 1 1050 ? -19.490 12.564 -23.067 1.00 90.88 1050 PHE A CA 1
ATOM 8138 C C . PHE A 1 1050 ? -18.950 12.045 -24.414 1.00 90.88 1050 PHE A C 1
ATOM 8140 O O . PHE A 1 1050 ? -18.204 11.073 -24.428 1.00 90.88 1050 PHE A O 1
ATOM 8147 N N . PRO A 1 1051 ? -19.360 12.641 -25.551 1.00 88.25 1051 PRO A N 1
ATOM 8148 C CA . PRO A 1 1051 ? -18.886 12.236 -26.875 1.00 88.25 1051 PRO A CA 1
ATOM 8149 C C . PRO A 1 1051 ? -17.375 12.397 -27.068 1.00 88.25 1051 PRO A C 1
ATOM 8151 O O . PRO A 1 1051 ? -16.755 13.272 -26.455 1.00 88.25 1051 PRO A O 1
ATOM 8154 N N . LYS A 1 1052 ? -16.821 11.633 -28.013 1.00 87.69 1052 LYS A N 1
ATOM 8155 C CA . LYS A 1 1052 ? -15.427 11.753 -28.454 1.00 87.69 1052 LYS A CA 1
ATOM 8156 C C . LYS A 1 1052 ? -15.100 13.201 -28.833 1.00 87.69 1052 LYS A C 1
ATOM 8158 O O . LYS A 1 1052 ? -15.807 13.820 -29.631 1.00 87.69 1052 LYS A O 1
ATOM 8163 N N . GLY A 1 1053 ? -14.022 13.744 -28.271 1.00 83.00 1053 GLY A N 1
ATOM 8164 C CA . GLY A 1 1053 ? -13.577 15.115 -28.544 1.00 83.00 1053 GLY A CA 1
ATOM 8165 C C . GLY A 1 1053 ? -14.341 16.245 -27.829 1.00 83.00 1053 GLY A C 1
ATOM 8166 O O . GLY A 1 1053 ? -13.987 17.407 -28.032 1.00 83.00 1053 GLY A O 1
ATOM 8167 N N . ASP A 1 1054 ? -15.355 15.968 -26.995 1.00 87.06 1054 ASP A N 1
ATOM 8168 C CA . ASP A 1 1054 ? -15.950 17.002 -26.130 1.00 87.06 1054 ASP A CA 1
ATOM 8169 C C . ASP A 1 1054 ? -15.050 17.262 -24.915 1.00 87.06 1054 ASP A C 1
ATOM 8171 O O . ASP A 1 1054 ? -14.856 16.382 -24.082 1.00 87.06 1054 ASP A O 1
ATOM 8175 N N . LEU A 1 1055 ? -14.541 18.489 -24.773 1.00 89.31 1055 LEU A N 1
ATOM 8176 C CA . LEU A 1 1055 ? -13.646 18.846 -23.672 1.00 89.31 1055 LEU A CA 1
ATOM 8177 C C . LEU A 1 1055 ? -14.393 18.799 -22.329 1.00 89.31 1055 LEU A C 1
ATOM 8179 O O . LEU A 1 1055 ? -15.429 19.454 -22.168 1.00 89.31 1055 LEU A O 1
ATOM 8183 N N . ILE A 1 1056 ? -13.862 18.045 -21.370 1.00 92.06 1056 ILE A N 1
ATOM 8184 C CA . ILE A 1 1056 ? -14.334 17.933 -19.986 1.00 92.06 1056 ILE A CA 1
ATOM 8185 C C . ILE A 1 1056 ? -13.421 18.769 -19.094 1.00 92.06 1056 ILE A C 1
ATOM 8187 O O . ILE A 1 1056 ? -12.200 18.743 -19.269 1.00 92.06 1056 ILE A O 1
ATOM 8191 N N . ILE A 1 1057 ? -14.003 19.495 -18.136 1.00 90.75 1057 ILE A N 1
ATOM 8192 C CA . ILE A 1 1057 ? -13.242 20.213 -17.112 1.00 90.75 1057 ILE A CA 1
ATOM 8193 C C . ILE A 1 1057 ? -13.765 20.000 -15.692 1.00 90.75 1057 ILE A C 1
ATOM 8195 O O . ILE A 1 1057 ? -14.973 20.000 -15.463 1.00 90.75 1057 ILE A O 1
ATOM 8199 N N . ALA A 1 1058 ? -12.837 19.922 -14.742 1.00 90.62 1058 ALA A N 1
ATOM 8200 C CA . ALA A 1 1058 ? -13.065 20.197 -13.323 1.00 90.62 1058 ALA A CA 1
ATOM 8201 C C . ALA A 1 1058 ? -12.247 21.443 -12.936 1.00 90.62 1058 ALA A C 1
ATOM 8203 O O . ALA A 1 1058 ? -11.272 21.773 -13.613 1.00 90.62 1058 ALA A O 1
ATOM 8204 N N . SER A 1 1059 ? -12.626 22.156 -11.877 1.00 90.31 1059 SER A N 1
ATOM 8205 C CA . SER A 1 1059 ? -11.958 23.404 -11.478 1.00 90.31 1059 SER A CA 1
ATOM 8206 C C . SER A 1 1059 ? -11.750 23.428 -9.974 1.00 90.31 1059 SER A C 1
ATOM 8208 O O . SER A 1 1059 ? -12.731 23.419 -9.227 1.00 90.31 1059 SER A O 1
ATOM 8210 N N . SER A 1 1060 ? -10.491 23.489 -9.532 1.00 91.81 1060 SER A N 1
ATOM 8211 C CA . SER A 1 1060 ? -10.149 23.471 -8.103 1.00 91.81 1060 SER A CA 1
ATOM 8212 C C . SER A 1 1060 ? -10.896 24.559 -7.335 1.00 91.81 1060 SER A C 1
ATOM 8214 O O . SER A 1 1060 ? -11.438 24.287 -6.274 1.00 91.81 1060 SER A O 1
ATOM 8216 N N . TRP A 1 1061 ? -11.015 25.759 -7.914 1.00 90.62 1061 TRP A N 1
ATOM 8217 C CA . TRP A 1 1061 ? -11.664 26.910 -7.284 1.00 90.62 1061 TRP A CA 1
ATOM 8218 C C . TRP A 1 1061 ? -13.120 26.647 -6.890 1.00 90.62 1061 TRP A C 1
ATOM 8220 O O . TRP A 1 1061 ? -13.570 27.146 -5.864 1.00 90.62 1061 TRP A O 1
ATOM 8230 N N . GLN A 1 1062 ? -13.868 25.897 -7.704 1.00 87.56 1062 GLN A N 1
ATOM 8231 C CA . GLN A 1 1062 ? -15.275 25.599 -7.436 1.00 87.56 1062 GLN A CA 1
ATOM 8232 C C . GLN A 1 1062 ? -15.424 24.471 -6.408 1.00 87.56 1062 GLN A C 1
ATOM 8234 O O . GLN A 1 1062 ? -16.209 24.611 -5.472 1.00 87.56 1062 GLN A O 1
ATOM 8239 N N . GLU A 1 1063 ? -14.642 23.395 -6.527 1.00 89.44 1063 GLU A N 1
ATOM 8240 C CA . GLU A 1 1063 ? -14.709 22.270 -5.584 1.00 89.44 1063 GLU A CA 1
ATOM 8241 C C . GLU A 1 1063 ? -14.180 22.649 -4.189 1.00 89.44 1063 GLU A C 1
ATOM 8243 O O . GLU A 1 1063 ? -14.755 22.254 -3.178 1.00 89.44 1063 GLU A O 1
ATOM 8248 N N . ALA A 1 1064 ? -13.156 23.506 -4.125 1.00 91.62 1064 ALA A N 1
ATOM 8249 C CA . ALA A 1 1064 ? -12.586 24.081 -2.903 1.00 91.62 1064 ALA A CA 1
ATOM 8250 C C . ALA A 1 1064 ? -13.531 25.028 -2.135 1.00 91.62 1064 ALA A C 1
ATOM 8252 O O . ALA A 1 1064 ? -13.244 25.386 -0.994 1.00 91.62 1064 ALA A O 1
ATOM 8253 N N . ARG A 1 1065 ? -14.636 25.461 -2.760 1.00 89.88 1065 ARG A N 1
ATOM 8254 C CA . ARG A 1 1065 ? -15.592 26.462 -2.244 1.00 89.88 1065 ARG A CA 1
ATOM 8255 C C . ARG A 1 1065 ? -17.009 25.912 -2.099 1.00 89.88 1065 ARG A C 1
ATOM 8257 O O . ARG A 1 1065 ? -17.985 26.652 -2.171 1.00 89.88 1065 ARG A O 1
ATOM 8264 N N . ASN A 1 1066 ? -17.126 24.599 -1.932 1.00 86.62 1066 ASN A N 1
ATOM 8265 C CA . ASN A 1 1066 ? -18.392 23.888 -1.810 1.00 86.62 1066 ASN A CA 1
ATOM 8266 C C . ASN A 1 1066 ? -18.846 23.869 -0.327 1.00 86.62 1066 ASN A C 1
ATOM 8268 O O . ASN A 1 1066 ? -18.302 23.077 0.446 1.00 86.62 1066 ASN A O 1
ATOM 8272 N N . PRO A 1 1067 ? -19.805 24.717 0.110 1.00 87.31 1067 PRO A N 1
ATOM 8273 C CA . PRO A 1 1067 ? -20.196 24.828 1.524 1.00 87.31 1067 PRO A CA 1
ATOM 8274 C C . PRO A 1 1067 ? -20.966 23.601 2.034 1.00 87.31 1067 PRO A C 1
ATOM 8276 O O . PRO A 1 1067 ? -21.160 23.447 3.230 1.00 87.31 1067 PRO A O 1
ATOM 8279 N N . GLU A 1 1068 ? -21.389 22.716 1.130 1.00 82.94 1068 GLU A N 1
ATOM 8280 C CA . GLU A 1 1068 ? -21.982 21.413 1.443 1.00 82.94 1068 GLU A CA 1
ATOM 8281 C C . GLU A 1 1068 ? -20.932 20.270 1.432 1.00 82.94 1068 GLU A C 1
ATOM 8283 O O . GLU A 1 1068 ? -21.283 19.094 1.293 1.00 82.94 1068 GLU A O 1
ATOM 8288 N N . THR A 1 1069 ? -19.641 20.614 1.477 1.00 87.06 1069 THR A N 1
ATOM 8289 C CA . THR A 1 1069 ? -18.492 19.687 1.519 1.00 87.06 1069 THR A CA 1
ATOM 8290 C C . THR A 1 1069 ? -17.516 20.103 2.613 1.00 87.06 1069 THR A C 1
ATOM 8292 O O . THR A 1 1069 ? -17.105 19.268 3.413 1.00 87.06 1069 THR A O 1
ATOM 8295 N N . TRP A 1 1070 ? -17.104 21.371 2.607 1.00 92.69 1070 TRP A N 1
ATOM 8296 C CA . TRP A 1 1070 ? -16.038 21.878 3.465 1.00 92.69 1070 TRP A CA 1
ATOM 8297 C C . TRP A 1 1070 ? -16.572 22.311 4.819 1.00 92.69 1070 TRP A C 1
ATOM 8299 O O . TRP A 1 1070 ? -17.616 22.961 4.896 1.00 92.69 1070 TRP A O 1
ATOM 8309 N N . ASN A 1 1071 ? -15.834 21.971 5.872 1.00 92.19 1071 ASN A N 1
ATOM 8310 C CA . ASN A 1 1071 ? -16.169 22.385 7.223 1.00 92.19 1071 ASN A CA 1
ATOM 8311 C C . ASN A 1 1071 ? -16.116 23.915 7.358 1.00 92.19 1071 ASN A C 1
ATOM 8313 O O . ASN A 1 1071 ? -15.249 24.569 6.768 1.00 92.19 1071 ASN A O 1
ATOM 8317 N N . GLN A 1 1072 ? -17.054 24.465 8.126 1.00 91.81 1072 GLN A N 1
ATOM 8318 C CA . GLN A 1 1072 ? -17.194 25.895 8.414 1.00 91.81 1072 GLN A CA 1
ATOM 8319 C C . GLN A 1 1072 ? -17.306 26.186 9.918 1.00 91.81 1072 GLN A C 1
ATOM 8321 O O . GLN A 1 1072 ? -17.519 27.337 10.289 1.00 91.81 1072 GLN A O 1
ATOM 8326 N N . HIS A 1 1073 ? -17.152 25.173 10.772 1.00 86.75 1073 HIS A N 1
ATOM 8327 C CA . HIS A 1 1073 ? -17.170 25.304 12.224 1.00 86.75 1073 HIS A CA 1
ATOM 8328 C C . HIS A 1 1073 ? -15.775 24.987 12.763 1.00 86.75 1073 HIS A C 1
ATOM 8330 O O . HIS A 1 1073 ? -15.226 23.926 12.473 1.00 86.75 1073 HIS A O 1
ATOM 8336 N N . GLY A 1 1074 ? -15.194 25.938 13.488 1.00 80.00 1074 GLY A N 1
ATOM 8337 C CA . GLY A 1 1074 ? -13.956 25.760 14.236 1.00 80.00 1074 GLY A CA 1
ATOM 8338 C C . GLY A 1 1074 ? -14.221 25.483 15.714 1.00 80.00 1074 GLY A C 1
ATOM 8339 O O . GLY A 1 1074 ? -15.371 25.422 16.165 1.00 80.00 1074 GLY A O 1
ATOM 8340 N N . ARG A 1 1075 ? -13.126 25.368 16.471 1.00 79.25 1075 ARG A N 1
ATOM 8341 C CA . ARG A 1 1075 ? -13.139 25.227 17.932 1.00 79.25 1075 ARG A CA 1
ATOM 8342 C C . ARG A 1 1075 ? -13.954 26.335 18.604 1.00 79.25 1075 ARG A C 1
ATOM 8344 O O . ARG A 1 1075 ? -14.111 27.431 18.066 1.00 79.25 1075 ARG A O 1
ATOM 8351 N N . ASP A 1 1076 ? -14.491 26.022 19.782 1.00 69.88 1076 ASP A N 1
ATOM 8352 C CA . ASP A 1 1076 ? -15.255 26.928 20.655 1.00 69.88 1076 ASP A CA 1
ATOM 8353 C C . ASP A 1 1076 ? -16.463 27.644 20.002 1.00 69.88 1076 ASP A C 1
ATOM 8355 O O . ASP A 1 1076 ? -17.051 28.555 20.588 1.00 69.88 1076 ASP A O 1
ATOM 8359 N N . GLY A 1 1077 ? -16.890 27.195 18.814 1.00 70.25 1077 GLY A N 1
ATOM 8360 C CA . GLY A 1 1077 ? -18.013 27.763 18.067 1.00 70.25 1077 GLY A CA 1
ATOM 8361 C C . GLY A 1 1077 ? -17.650 28.906 17.113 1.00 70.25 1077 GLY A C 1
ATOM 8362 O O . GLY A 1 1077 ? -18.544 29.660 16.726 1.00 70.25 1077 GLY A O 1
ATOM 8363 N N . GLU A 1 1078 ? -16.381 29.058 16.718 1.00 83.50 1078 GLU A N 1
ATOM 8364 C CA . GLU A 1 1078 ? -16.014 29.975 15.629 1.00 83.50 1078 GLU A CA 1
ATOM 8365 C C . GLU A 1 1078 ? -16.616 29.528 14.277 1.00 83.50 1078 GLU A C 1
ATOM 8367 O O . GLU A 1 1078 ? -16.607 28.344 13.938 1.00 83.50 1078 GLU A O 1
ATOM 8372 N N . GLU A 1 1079 ? -17.105 30.470 13.462 1.00 88.12 1079 GLU A N 1
ATOM 8373 C CA . GLU A 1 1079 ? -17.588 30.194 12.098 1.00 88.12 1079 GLU A CA 1
ATOM 8374 C C . GLU A 1 1079 ? -16.577 30.677 11.043 1.00 88.12 1079 GLU A C 1
ATOM 8376 O O . GLU A 1 1079 ? -16.370 31.877 10.868 1.00 88.12 1079 GLU A O 1
ATOM 8381 N N . HIS A 1 1080 ? -15.984 29.738 10.297 1.00 91.75 1080 HIS A N 1
ATOM 8382 C CA . HIS A 1 1080 ? -14.926 29.977 9.304 1.00 91.75 1080 HIS A CA 1
ATOM 8383 C C . HIS A 1 1080 ? -15.4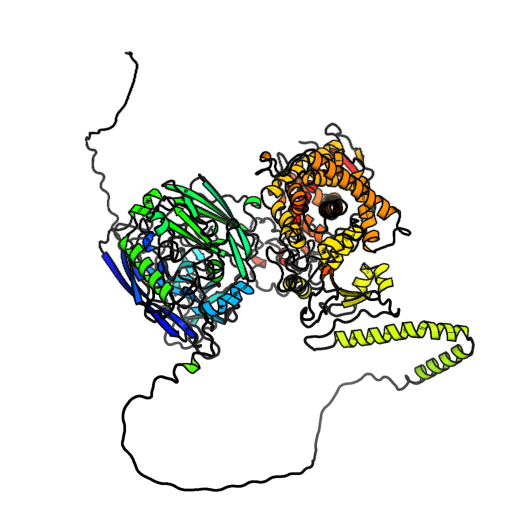20 29.711 7.879 1.00 91.75 1080 HIS A C 1
ATOM 8385 O O . HIS A 1 1080 ? -15.449 28.568 7.411 1.00 91.75 1080 HIS A O 1
ATOM 8391 N N . SER A 1 1081 ? -15.772 30.768 7.144 1.00 93.12 1081 SER A N 1
ATOM 8392 C CA . SER A 1 1081 ? -16.346 30.660 5.792 1.00 93.12 1081 SER A CA 1
ATOM 8393 C C . SER A 1 1081 ? -15.477 29.841 4.822 1.00 93.12 1081 SER A C 1
ATOM 8395 O O . SER A 1 1081 ? -14.247 29.892 4.872 1.00 93.12 1081 SER A O 1
ATOM 8397 N N . VAL A 1 1082 ? -16.091 29.154 3.848 1.00 92.38 1082 VAL A N 1
ATOM 8398 C CA . VAL A 1 1082 ? -15.344 28.499 2.751 1.00 92.38 1082 VAL A CA 1
ATOM 8399 C C . VAL A 1 1082 ? -14.573 29.473 1.847 1.00 92.38 1082 VAL A C 1
ATOM 8401 O O . VAL A 1 1082 ? -13.708 29.037 1.091 1.00 92.38 1082 VAL A O 1
ATOM 8404 N N . GLU A 1 1083 ? -14.853 30.777 1.897 1.00 90.94 1083 GLU A N 1
ATOM 8405 C CA . GLU A 1 1083 ? -14.073 31.806 1.185 1.00 90.94 1083 GLU A CA 1
ATOM 8406 C C . GLU A 1 1083 ? -12.872 32.333 1.998 1.00 90.94 1083 GLU A C 1
ATOM 8408 O O . GLU A 1 1083 ? -12.035 33.052 1.451 1.00 90.94 1083 GLU A O 1
ATOM 8413 N N . GLU A 1 1084 ? -12.775 31.979 3.281 1.00 91.62 1084 GLU A N 1
ATOM 8414 C CA . GLU A 1 1084 ? -11.759 32.457 4.222 1.00 91.62 1084 GLU A CA 1
ATOM 8415 C C . GLU A 1 1084 ? -10.607 31.455 4.389 1.00 91.62 1084 GLU A C 1
ATOM 8417 O O . GLU A 1 1084 ? -10.803 30.246 4.255 1.00 91.62 1084 GLU A O 1
ATOM 8422 N N . PHE A 1 1085 ? -9.403 31.963 4.676 1.00 94.44 1085 PHE A N 1
ATOM 8423 C CA . PHE A 1 1085 ? -8.262 31.155 5.112 1.00 94.44 1085 PHE A CA 1
ATOM 8424 C C . PHE A 1 1085 ? -8.377 30.873 6.616 1.00 94.44 1085 PHE A C 1
ATOM 8426 O O . PHE A 1 1085 ? -8.322 31.804 7.424 1.00 94.44 1085 PHE A O 1
ATOM 8433 N N . TRP A 1 1086 ? -8.476 29.592 6.970 1.00 95.12 1086 TRP A N 1
ATOM 8434 C CA . TRP A 1 1086 ? -8.420 29.084 8.340 1.00 95.12 1086 TRP A CA 1
ATOM 8435 C C . TRP A 1 1086 ? -7.268 28.079 8.457 1.00 95.12 1086 TRP A C 1
ATOM 8437 O O . TRP A 1 1086 ? -7.319 26.985 7.894 1.00 95.12 1086 TRP A O 1
ATOM 8447 N N . ALA A 1 1087 ? -6.214 28.465 9.185 1.00 95.94 1087 ALA A N 1
ATOM 8448 C CA . ALA A 1 1087 ? -4.955 27.719 9.278 1.00 95.94 1087 ALA A CA 1
ATOM 8449 C C . ALA A 1 1087 ? -5.111 26.275 9.781 1.00 95.94 1087 ALA A C 1
ATOM 8451 O O . ALA A 1 1087 ? -4.308 25.418 9.423 1.00 95.94 1087 ALA A O 1
ATOM 8452 N N . GLU A 1 1088 ? -6.144 25.999 10.576 1.00 94.44 1088 GLU A N 1
ATOM 8453 C CA . GLU A 1 1088 ? -6.388 24.701 11.211 1.00 94.44 1088 GLU A CA 1
ATOM 8454 C C . GLU A 1 1088 ? -7.442 23.866 10.463 1.00 94.44 1088 GLU A C 1
ATOM 8456 O O . GLU A 1 1088 ? -7.797 22.786 10.920 1.00 94.44 1088 GLU A O 1
ATOM 8461 N N . ARG A 1 1089 ? -7.940 24.309 9.293 1.00 94.44 1089 ARG A N 1
ATOM 8462 C CA . ARG A 1 1089 ? -9.047 23.624 8.594 1.00 94.44 1089 ARG A CA 1
ATOM 8463 C C . ARG A 1 1089 ? -8.743 22.163 8.247 1.00 94.44 1089 ARG A C 1
ATOM 8465 O O . ARG A 1 1089 ? -9.669 21.368 8.153 1.00 94.44 1089 ARG A O 1
ATOM 8472 N N . PHE A 1 1090 ? -7.479 21.787 8.050 1.00 95.38 1090 PHE A N 1
ATOM 8473 C CA . PHE A 1 1090 ? -7.084 20.400 7.778 1.00 95.38 1090 PHE A CA 1
ATOM 8474 C C . PHE A 1 1090 ? -6.654 19.624 9.035 1.00 95.38 1090 PHE A C 1
ATOM 8476 O O . PHE A 1 1090 ? -6.228 18.476 8.911 1.00 95.38 1090 PHE A O 1
ATOM 8483 N N . LEU A 1 1091 ? -6.766 20.217 10.226 1.00 93.19 1091 LEU A N 1
ATOM 8484 C CA . LEU A 1 1091 ? -6.433 19.586 11.500 1.00 93.19 1091 LEU A CA 1
ATOM 8485 C C . LEU A 1 1091 ? -7.657 18.910 12.119 1.00 93.19 1091 LEU A C 1
ATOM 8487 O O . LEU A 1 1091 ? -8.710 19.521 12.286 1.00 93.19 1091 LEU A O 1
ATOM 8491 N N . VAL A 1 1092 ? -7.488 17.641 12.478 1.00 89.62 1092 VAL A N 1
ATOM 8492 C CA . VAL A 1 1092 ? -8.422 16.859 13.288 1.00 89.62 1092 VAL A CA 1
ATOM 8493 C C . VAL A 1 1092 ? -7.855 16.767 14.699 1.00 89.62 1092 VAL A C 1
ATOM 8495 O O . VAL A 1 1092 ? -6.698 16.381 14.884 1.00 89.62 1092 VAL A O 1
ATOM 8498 N N . TYR A 1 1093 ? -8.677 17.100 15.686 1.00 87.31 1093 TYR A N 1
ATOM 8499 C CA . TYR A 1 1093 ? -8.349 17.053 17.106 1.00 87.31 1093 TYR A CA 1
ATOM 8500 C C . TYR A 1 1093 ? -9.208 16.000 17.817 1.00 87.31 1093 TYR A C 1
ATOM 8502 O O . TYR A 1 1093 ? -10.348 15.753 17.431 1.00 87.31 1093 TYR A O 1
ATOM 8510 N N . LYS A 1 1094 ? -8.662 15.386 18.869 1.00 80.94 1094 LYS A N 1
ATOM 8511 C CA . LYS A 1 1094 ? -9.294 14.276 19.605 1.00 80.94 1094 LYS A CA 1
ATOM 8512 C C . LYS A 1 1094 ? -10.470 14.712 20.488 1.00 80.94 1094 LYS A C 1
ATOM 8514 O O . LYS A 1 1094 ? -11.383 13.934 20.727 1.00 80.94 1094 LYS A O 1
ATOM 8519 N N . ASP A 1 1095 ? -10.439 15.956 20.948 1.00 81.19 1095 ASP A N 1
ATOM 8520 C CA . ASP A 1 1095 ? -11.453 16.623 21.769 1.00 81.19 1095 ASP A CA 1
ATOM 8521 C C . ASP A 1 1095 ? -12.551 17.332 20.948 1.00 81.19 1095 ASP A C 1
ATOM 8523 O O . ASP A 1 1095 ? -13.507 17.843 21.526 1.00 81.19 1095 ASP A O 1
ATOM 8527 N N . ASP A 1 1096 ? -12.446 17.345 19.612 1.00 82.25 1096 ASP A N 1
ATOM 8528 C CA . ASP A 1 1096 ? -13.426 17.966 18.711 1.00 82.25 1096 ASP A CA 1
ATOM 8529 C C . ASP A 1 1096 ? -13.755 17.049 17.508 1.00 82.25 1096 ASP A C 1
ATOM 8531 O O . ASP A 1 1096 ? -13.110 17.145 16.457 1.00 82.25 1096 ASP A O 1
ATOM 8535 N N . PRO A 1 1097 ? -14.782 16.180 17.600 1.00 77.00 1097 PRO A N 1
ATOM 8536 C CA . PRO A 1 1097 ? -15.198 15.303 16.499 1.00 77.00 1097 PRO A CA 1
ATOM 8537 C C . PRO A 1 1097 ? -15.869 16.046 15.324 1.00 77.00 1097 PRO A C 1
ATOM 8539 O O . PRO A 1 1097 ? -16.177 15.429 14.302 1.00 77.00 1097 PRO A O 1
ATOM 8542 N N . LEU A 1 1098 ? -16.092 17.365 15.428 1.00 84.19 1098 LEU A N 1
ATOM 8543 C CA . LEU A 1 1098 ? -16.526 18.215 14.313 1.00 84.19 1098 LEU A CA 1
ATOM 8544 C C . LEU A 1 1098 ? -15.344 18.847 13.558 1.00 84.19 1098 LEU A C 1
ATOM 8546 O O . LEU A 1 1098 ? -15.569 19.483 12.528 1.00 84.19 1098 LEU A O 1
ATOM 8550 N N . SER A 1 1099 ? -14.105 18.668 14.028 1.00 88.19 1099 SER A N 1
ATOM 8551 C CA . SER A 1 1099 ? -12.896 19.230 13.414 1.00 88.19 1099 SER A CA 1
ATOM 8552 C C . SER A 1 1099 ? -12.443 18.519 12.124 1.00 88.19 1099 SER A C 1
ATOM 8554 O O . SER A 1 1099 ? -12.909 17.439 11.744 1.00 88.19 1099 SER A O 1
ATOM 8556 N N . GLY A 1 1100 ? -11.498 19.145 11.420 1.00 90.50 1100 GLY A N 1
ATOM 8557 C CA . GLY A 1 1100 ? -10.992 18.703 10.121 1.00 90.50 1100 GLY A CA 1
ATOM 8558 C C . GLY A 1 1100 ? -11.756 19.281 8.920 1.00 90.50 1100 GLY A C 1
ATOM 8559 O O . GLY A 1 1100 ? -12.720 20.035 9.075 1.00 90.50 1100 GLY A O 1
ATOM 8560 N N . PRO A 1 1101 ? -11.333 18.946 7.685 1.00 92.56 1101 PRO A N 1
ATOM 8561 C CA . PRO A 1 1101 ? -11.674 19.754 6.510 1.00 92.56 1101 PRO A CA 1
ATOM 8562 C C . PRO A 1 1101 ? -13.052 19.464 5.913 1.00 92.56 1101 PRO A C 1
ATOM 8564 O O . PRO A 1 1101 ? -13.568 20.267 5.131 1.00 92.56 1101 PRO A O 1
ATOM 8567 N N . ARG A 1 1102 ? -13.665 18.330 6.262 1.00 90.88 1102 ARG A N 1
ATOM 8568 C CA . ARG A 1 1102 ? -14.977 17.904 5.763 1.00 90.88 1102 ARG A CA 1
ATOM 8569 C C . ARG A 1 1102 ? -16.073 18.292 6.746 1.00 90.88 1102 ARG A C 1
ATOM 8571 O O . ARG A 1 1102 ? -15.960 18.010 7.929 1.00 90.88 1102 ARG A O 1
ATOM 8578 N N . LEU A 1 1103 ? -17.161 18.862 6.237 1.00 89.00 1103 LEU A N 1
ATOM 8579 C CA . LEU A 1 1103 ? -18.355 19.146 7.026 1.00 89.00 1103 LEU A CA 1
ATOM 8580 C C . LEU A 1 1103 ? -18.971 17.835 7.541 1.00 89.00 1103 LEU A C 1
ATOM 8582 O O . LEU A 1 1103 ? -19.439 17.007 6.751 1.00 89.00 1103 LEU A O 1
ATOM 8586 N N . VAL A 1 1104 ? -18.969 17.664 8.861 1.00 82.81 1104 VAL A N 1
ATOM 8587 C CA . VAL A 1 1104 ? -19.646 16.571 9.571 1.00 82.81 1104 VAL A CA 1
ATOM 8588 C C . VAL A 1 1104 ? -21.082 16.997 9.898 1.00 82.81 1104 VAL A C 1
ATOM 8590 O O . VAL A 1 1104 ? -21.360 18.175 10.107 1.00 82.81 1104 VAL A O 1
ATOM 8593 N N . ASP A 1 1105 ? -22.013 16.043 9.910 1.00 77.81 1105 ASP A N 1
ATOM 8594 C CA . ASP A 1 1105 ? -23.407 16.259 10.309 1.00 77.81 1105 ASP A CA 1
ATOM 8595 C C . ASP A 1 1105 ? -23.565 15.924 11.806 1.00 77.81 1105 ASP A C 1
ATOM 8597 O O . ASP A 1 1105 ? -23.495 14.741 12.157 1.00 77.81 1105 ASP A O 1
ATOM 8601 N N . PRO A 1 1106 ? -23.807 16.905 12.703 1.00 71.12 1106 PRO A N 1
ATOM 8602 C CA . PRO A 1 1106 ? -23.922 16.650 14.142 1.00 71.12 1106 PRO A CA 1
ATOM 8603 C C . PRO A 1 1106 ? -25.099 15.738 14.521 1.00 71.12 1106 PRO A C 1
ATOM 8605 O O . PRO A 1 1106 ? -25.137 15.210 15.630 1.00 71.12 1106 PRO A O 1
ATOM 8608 N N . ALA A 1 1107 ? -26.076 15.526 13.628 1.00 68.12 1107 ALA A N 1
ATOM 8609 C CA . ALA A 1 1107 ? -27.142 14.556 13.863 1.00 68.12 1107 ALA A CA 1
ATOM 8610 C C . ALA A 1 1107 ? -26.665 13.098 13.715 1.00 68.12 1107 ALA A C 1
ATOM 8612 O O . ALA A 1 1107 ? -27.337 12.202 14.228 1.00 68.12 1107 ALA A O 1
ATOM 8613 N N . LYS A 1 1108 ? -25.525 12.865 13.046 1.00 60.94 1108 LYS A N 1
ATOM 8614 C CA . LYS A 1 1108 ? -24.918 11.538 12.846 1.00 60.94 1108 LYS A CA 1
ATOM 8615 C C . LYS A 1 1108 ? -23.916 11.153 13.932 1.00 60.94 1108 LYS A C 1
ATOM 8617 O O . LYS A 1 1108 ? -23.743 9.965 14.165 1.00 60.94 1108 LYS A O 1
ATOM 8622 N N . LEU A 1 1109 ? -23.343 12.120 14.651 1.00 63.53 1109 LEU A N 1
ATOM 8623 C CA . LEU A 1 1109 ? -22.476 11.899 15.823 1.00 63.53 1109 LEU A CA 1
ATOM 8624 C C . LEU A 1 1109 ? -23.260 11.466 17.084 1.00 63.53 1109 LEU A C 1
ATOM 8626 O O . LEU A 1 1109 ? -22.936 11.862 18.198 1.00 63.53 1109 LEU A O 1
ATOM 8630 N N . LYS A 1 1110 ? -24.351 10.707 16.930 1.00 45.56 1110 LYS A N 1
ATOM 8631 C CA . LYS A 1 1110 ? -25.225 10.283 18.041 1.00 45.56 1110 LYS A CA 1
ATOM 8632 C C . LYS A 1 1110 ? -25.010 8.827 18.468 1.00 45.56 1110 LYS A C 1
ATOM 8634 O O . LYS A 1 1110 ? -25.959 8.164 18.879 1.00 45.56 1110 LYS A O 1
ATOM 8639 N N . GLY A 1 1111 ? -23.755 8.378 18.421 1.00 46.62 1111 GLY A N 1
ATOM 8640 C CA . GLY A 1 1111 ? -23.222 7.344 19.315 1.00 46.62 1111 GLY A CA 1
ATOM 8641 C C . GLY A 1 1111 ? -22.615 8.033 20.543 1.00 46.62 1111 GLY A C 1
ATOM 8642 O O . GLY A 1 1111 ? -21.915 9.029 20.398 1.00 46.62 1111 GLY A O 1
ATOM 8643 N N . GLY A 1 1112 ? -22.954 7.588 21.754 1.00 39.72 1112 GLY A N 1
ATOM 8644 C CA . GLY A 1 1112 ? -22.784 8.404 22.967 1.00 39.72 1112 GLY A CA 1
ATOM 8645 C C . GLY A 1 1112 ? -21.361 8.548 23.526 1.00 39.72 1112 GLY A C 1
ATOM 8646 O O . GLY A 1 1112 ? -21.172 9.360 24.426 1.00 39.72 1112 GLY A O 1
ATOM 8647 N N . GLU A 1 1113 ? -20.379 7.781 23.046 1.00 40.16 1113 GLU A N 1
ATOM 8648 C CA . GLU A 1 1113 ? -19.109 7.604 23.771 1.00 40.16 1113 GLU A CA 1
ATOM 8649 C C . GLU A 1 1113 ? -18.047 8.692 23.554 1.00 40.16 1113 GLU A C 1
ATOM 8651 O O . GLU A 1 1113 ? -17.286 8.988 24.478 1.00 40.16 1113 GLU A O 1
ATOM 8656 N N . GLU A 1 1114 ? -17.959 9.293 22.362 1.00 42.34 1114 GLU A N 1
ATOM 8657 C CA . GLU A 1 1114 ? -16.874 10.244 22.050 1.00 42.34 1114 GLU A CA 1
ATOM 8658 C C . GLU A 1 1114 ? -16.939 11.508 22.926 1.00 42.34 1114 GLU A C 1
ATOM 8660 O O . GLU A 1 1114 ? -15.911 12.054 23.322 1.00 42.34 1114 GLU A O 1
ATOM 8665 N N . ALA A 1 1115 ? -18.149 11.945 23.289 1.00 39.28 1115 ALA A N 1
ATOM 8666 C CA . ALA A 1 1115 ? -18.371 13.185 24.029 1.00 39.28 1115 ALA A CA 1
ATOM 8667 C C . ALA A 1 1115 ? -17.978 13.117 25.520 1.00 39.28 1115 ALA A C 1
ATOM 8669 O O . ALA A 1 1115 ? -17.698 14.160 26.113 1.00 39.28 1115 ALA A O 1
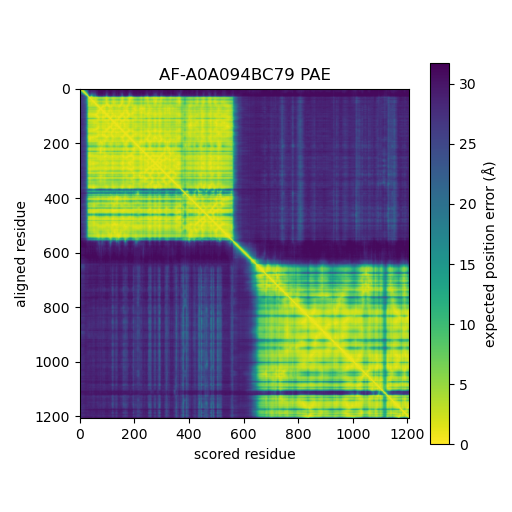ATOM 8670 N N . GLU A 1 1116 ? -17.950 11.929 26.140 1.00 40.41 1116 GLU A N 1
ATOM 8671 C CA . GLU A 1 1116 ? -17.580 11.781 27.560 1.00 40.41 1116 GLU A CA 1
ATOM 8672 C C . GLU A 1 1116 ? -16.080 11.496 27.765 1.00 40.41 1116 GLU A C 1
ATOM 8674 O O . GLU A 1 1116 ? -15.514 11.905 28.780 1.00 40.41 1116 GLU A O 1
ATOM 8679 N N . LYS A 1 1117 ? -15.393 10.890 26.783 1.00 41.44 1117 LYS A N 1
ATOM 8680 C CA . LYS A 1 1117 ? -13.942 10.600 26.856 1.00 41.44 1117 LYS A CA 1
ATOM 8681 C C . LYS A 1 1117 ? -13.046 11.854 26.763 1.00 41.44 1117 LYS A C 1
ATOM 8683 O O . LYS A 1 1117 ? -11.870 11.785 27.109 1.00 41.44 1117 LYS A O 1
ATOM 8688 N N . ALA A 1 1118 ? -13.583 13.008 26.361 1.00 43.97 1118 ALA A N 1
ATOM 8689 C CA . ALA A 1 1118 ? -12.817 14.237 26.114 1.00 43.97 1118 ALA A CA 1
ATOM 8690 C C . ALA A 1 1118 ? -12.342 15.015 27.370 1.00 43.97 1118 ALA A C 1
ATOM 8692 O O . ALA A 1 1118 ? -11.619 15.998 27.228 1.00 43.97 1118 ALA A O 1
ATOM 8693 N N . GLN A 1 1119 ? -12.736 14.636 28.597 1.00 41.88 1119 GLN A N 1
ATOM 8694 C CA . GLN A 1 1119 ? -12.540 15.481 29.797 1.00 41.88 1119 GLN A CA 1
ATOM 8695 C C . GLN A 1 1119 ? -11.404 15.069 30.760 1.00 41.88 1119 GLN A C 1
ATOM 8697 O O . GLN A 1 1119 ? -11.280 15.679 31.824 1.00 41.88 1119 GLN A O 1
ATOM 8702 N N . SER A 1 1120 ? -10.576 14.060 30.449 1.00 41.34 1120 SER A N 1
ATOM 8703 C CA . SER A 1 1120 ? -9.624 13.505 31.438 1.00 41.34 1120 SER A CA 1
ATOM 8704 C C . SER A 1 1120 ? -8.254 13.040 30.912 1.00 41.34 1120 SER A C 1
ATOM 8706 O O . SER A 1 1120 ? -7.661 12.141 31.507 1.00 41.34 1120 SER A O 1
ATOM 8708 N N . GLY A 1 1121 ? -7.738 13.623 29.826 1.00 41.31 1121 GLY A N 1
ATOM 8709 C CA . GLY A 1 1121 ? -6.403 13.317 29.285 1.00 41.31 1121 GLY A CA 1
ATOM 8710 C C . GLY A 1 1121 ? -5.594 14.572 28.950 1.00 41.31 1121 GLY A C 1
ATOM 8711 O O . GLY A 1 1121 ? -6.160 15.655 28.802 1.00 41.31 1121 GLY A O 1
ATOM 8712 N N . GLU A 1 1122 ? -4.270 14.435 28.831 1.00 44.03 1122 GLU A N 1
ATOM 8713 C CA . GLU A 1 1122 ? -3.433 15.485 28.235 1.00 44.03 1122 GLU A CA 1
ATOM 8714 C C . GLU A 1 1122 ? -3.738 15.615 26.732 1.00 44.03 1122 GLU A C 1
ATOM 8716 O O . GLU A 1 1122 ? -4.127 14.649 26.073 1.00 44.03 1122 GLU A O 1
ATOM 8721 N N . ALA A 1 1123 ? -3.604 16.826 26.187 1.00 50.31 1123 ALA A N 1
ATOM 8722 C CA . ALA A 1 1123 ? -4.003 17.115 24.814 1.00 50.31 1123 ALA A CA 1
ATOM 8723 C C . ALA A 1 1123 ? -3.010 16.522 23.798 1.00 50.31 1123 ALA A C 1
ATOM 8725 O O . ALA A 1 1123 ? -1.938 17.081 23.560 1.00 50.31 1123 ALA A O 1
ATOM 8726 N N . GLU A 1 1124 ? -3.388 15.404 23.173 1.00 64.19 1124 GLU A N 1
ATOM 8727 C CA . GLU A 1 1124 ? -2.687 14.858 22.006 1.00 64.19 1124 GLU A CA 1
ATOM 8728 C C . GLU A 1 1124 ? -2.623 15.891 20.862 1.00 64.19 1124 GLU A C 1
ATOM 8730 O O . GLU A 1 1124 ? -3.603 16.602 20.613 1.00 64.19 1124 GLU A O 1
ATOM 8735 N N . PRO A 1 1125 ? -1.490 15.985 20.138 1.00 75.94 1125 PRO A N 1
ATOM 8736 C CA . PRO A 1 1125 ? -1.336 16.952 19.059 1.00 75.94 1125 PRO A CA 1
ATOM 8737 C C . PRO A 1 1125 ? -2.293 16.653 17.888 1.00 75.94 1125 PRO A C 1
ATOM 8739 O O . PRO A 1 1125 ? -2.547 15.485 17.577 1.00 75.94 1125 PRO A O 1
ATOM 8742 N N . PRO A 1 1126 ? -2.808 17.689 17.195 1.00 88.06 1126 PRO A N 1
ATOM 8743 C CA . PRO A 1 1126 ? -3.719 17.510 16.068 1.00 88.06 1126 PRO A CA 1
ATOM 8744 C C . PRO A 1 1126 ? -3.095 16.722 14.915 1.00 88.06 1126 PRO A C 1
ATOM 8746 O O . PRO A 1 1126 ? -1.924 16.902 14.582 1.00 88.06 1126 PRO A O 1
ATOM 8749 N N . LYS A 1 1127 ? -3.910 15.918 14.229 1.00 87.81 1127 LYS A N 1
ATOM 8750 C CA . LYS A 1 1127 ? -3.509 15.171 13.028 1.00 87.81 1127 LYS A CA 1
ATOM 8751 C C . LYS A 1 1127 ? -3.946 15.915 11.764 1.00 87.81 1127 LYS A C 1
ATOM 8753 O O . LYS A 1 1127 ? -5.081 16.375 11.670 1.00 87.81 1127 LYS A O 1
ATOM 8758 N N . PHE A 1 1128 ? -3.054 16.028 10.781 1.00 91.44 1128 PHE A N 1
ATOM 8759 C CA . PHE A 1 1128 ? -3.355 16.606 9.466 1.00 91.44 1128 PHE A CA 1
ATOM 8760 C C . PHE A 1 1128 ? -4.065 15.567 8.578 1.00 91.44 1128 PHE A C 1
ATOM 8762 O O . PHE A 1 1128 ? -3.528 14.482 8.381 1.00 91.44 1128 PHE A O 1
ATOM 8769 N N . ALA A 1 1129 ? -5.257 15.895 8.064 1.00 83.50 1129 ALA A N 1
ATOM 8770 C CA . ALA A 1 1129 ? -6.209 14.926 7.494 1.00 83.50 1129 ALA A CA 1
ATOM 8771 C C . ALA A 1 1129 ? -6.806 15.349 6.120 1.00 83.50 1129 ALA A C 1
ATOM 8773 O O . ALA A 1 1129 ? -7.998 15.677 6.022 1.00 83.50 1129 ALA A O 1
ATOM 8774 N N . PRO A 1 1130 ? -6.000 15.439 5.040 1.00 81.31 1130 PRO A N 1
ATOM 8775 C CA . PRO A 1 1130 ? -6.456 15.855 3.706 1.00 81.31 1130 PRO A CA 1
ATOM 8776 C C . PRO A 1 1130 ? -7.302 14.808 2.957 1.00 81.31 1130 PRO A C 1
ATOM 8778 O O . PRO A 1 1130 ? -8.089 15.166 2.076 1.00 81.31 1130 PRO A O 1
ATOM 8781 N N . GLU A 1 1131 ? -7.162 13.525 3.280 1.00 73.56 1131 GLU A N 1
ATOM 8782 C CA . GLU A 1 1131 ? -7.892 12.402 2.677 1.00 73.56 1131 GLU A CA 1
ATOM 8783 C C . GLU A 1 1131 ? -9.412 12.495 2.888 1.00 73.56 1131 GLU A C 1
ATOM 8785 O O . GLU A 1 1131 ? -10.173 12.219 1.954 1.00 73.56 1131 GLU A O 1
ATOM 8790 N N . LYS A 1 1132 ? -9.870 13.026 4.036 1.00 76.00 1132 LYS A N 1
ATOM 8791 C CA . LYS A 1 1132 ? -11.293 13.312 4.314 1.00 76.00 1132 LYS A CA 1
ATOM 8792 C C . LYS A 1 1132 ? -11.992 14.147 3.224 1.00 76.00 1132 LYS A C 1
ATOM 8794 O O . LYS A 1 1132 ? -13.218 14.073 3.114 1.00 76.00 1132 LYS A O 1
ATOM 8799 N N . VAL A 1 1133 ? -11.256 14.909 2.404 1.00 83.00 1133 VAL A N 1
ATOM 8800 C CA . VAL A 1 1133 ? -11.772 15.753 1.299 1.00 83.00 1133 VAL A CA 1
ATOM 8801 C C . VAL A 1 1133 ? -11.266 15.345 -0.099 1.00 83.00 1133 VAL A C 1
ATOM 8803 O O . VAL A 1 1133 ? -11.304 16.145 -1.044 1.00 83.00 1133 VAL A O 1
ATOM 8806 N N . ALA A 1 1134 ? -10.841 14.090 -0.279 1.00 71.56 1134 ALA A N 1
ATOM 8807 C CA . ALA A 1 1134 ? -10.449 13.535 -1.578 1.00 71.56 1134 ALA A CA 1
ATOM 8808 C C . ALA A 1 1134 ? -11.517 13.766 -2.673 1.00 71.56 1134 ALA A C 1
ATOM 8810 O O . ALA A 1 1134 ? -12.719 13.631 -2.449 1.00 71.56 1134 ALA A O 1
ATOM 8811 N N . GLY A 1 1135 ? -11.087 14.154 -3.882 1.00 72.38 1135 GLY A N 1
ATOM 8812 C CA . GLY A 1 1135 ? -11.994 14.498 -4.993 1.00 72.38 1135 GLY A CA 1
ATOM 8813 C C . GLY A 1 1135 ? -12.686 15.866 -4.875 1.00 72.38 1135 GLY A C 1
ATOM 8814 O O . GLY A 1 1135 ? -13.469 16.239 -5.751 1.00 72.38 1135 GLY A O 1
ATOM 8815 N N . GLN A 1 1136 ? -12.397 16.633 -3.821 1.00 85.38 1136 GLN A N 1
ATOM 8816 C CA . GLN A 1 1136 ? -12.792 18.039 -3.664 1.00 85.38 1136 GLN A CA 1
ATOM 8817 C C . GLN A 1 1136 ? -11.560 18.923 -3.430 1.00 85.38 1136 GLN A C 1
ATOM 8819 O O . GLN A 1 1136 ? -11.426 19.976 -4.053 1.00 85.38 1136 GLN A O 1
ATOM 8824 N N . PHE A 1 1137 ? -10.600 18.442 -2.639 1.00 92.69 1137 PHE A N 1
ATOM 8825 C CA . PHE A 1 1137 ? -9.234 18.948 -2.627 1.00 92.69 1137 PHE A CA 1
ATOM 8826 C C . PHE A 1 1137 ? -8.447 18.350 -3.803 1.00 92.69 1137 PHE A C 1
ATOM 8828 O O . PHE A 1 1137 ? -8.041 17.191 -3.775 1.00 92.69 1137 PHE A O 1
ATOM 8835 N N . ILE A 1 1138 ? -8.291 19.128 -4.879 1.00 91.69 1138 ILE A N 1
ATOM 8836 C CA . ILE A 1 1138 ? -7.676 18.683 -6.148 1.00 91.69 1138 ILE A CA 1
ATOM 8837 C C . ILE A 1 1138 ? -6.575 19.631 -6.688 1.00 91.69 1138 ILE A C 1
ATOM 8839 O O . ILE A 1 1138 ? -6.500 19.838 -7.904 1.00 91.69 1138 ILE A O 1
ATOM 8843 N N . PRO A 1 1139 ? -5.709 20.244 -5.846 1.00 91.94 1139 PRO A N 1
ATOM 8844 C CA . PRO A 1 1139 ? -4.786 21.296 -6.292 1.00 91.94 1139 PRO A CA 1
ATOM 8845 C C . PRO A 1 1139 ? -3.734 20.825 -7.312 1.00 91.94 1139 PRO A C 1
ATOM 8847 O O . PRO A 1 1139 ? -3.258 21.634 -8.106 1.00 91.94 1139 PRO A O 1
ATOM 8850 N N . TYR A 1 1140 ? -3.413 19.526 -7.318 1.00 90.62 1140 TYR A N 1
ATOM 8851 C CA . TYR A 1 1140 ? -2.440 18.878 -8.209 1.00 90.62 1140 TYR A CA 1
ATOM 8852 C C . TYR A 1 1140 ? -3.079 18.037 -9.326 1.00 90.62 1140 TYR A C 1
ATOM 8854 O O . TYR A 1 1140 ? -2.391 17.255 -9.985 1.00 90.62 1140 TYR A O 1
ATOM 8862 N N . GLY A 1 1141 ? -4.391 18.172 -9.544 1.00 87.25 1141 GLY A N 1
ATOM 8863 C CA . GLY A 1 1141 ? -5.151 17.263 -10.400 1.00 87.25 1141 GLY A CA 1
ATOM 8864 C C . GLY A 1 1141 ? -5.535 15.977 -9.665 1.00 87.25 1141 GLY A C 1
ATOM 8865 O O . GLY A 1 1141 ? -5.907 16.022 -8.495 1.00 87.25 1141 GLY A O 1
ATOM 8866 N N . GLY A 1 1142 ? -5.475 14.842 -10.364 1.00 80.62 1142 GLY A N 1
ATOM 8867 C CA . GLY A 1 1142 ? -5.836 13.532 -9.824 1.00 80.62 1142 GLY A CA 1
ATOM 8868 C C . GLY A 1 1142 ? -5.842 12.423 -10.882 1.00 80.62 1142 GLY A C 1
ATOM 8869 O O . GLY A 1 1142 ? -5.833 12.695 -12.090 1.00 80.62 1142 GLY A O 1
ATOM 8870 N N . GLY A 1 1143 ? -5.866 11.174 -10.406 1.00 74.00 1143 GLY A N 1
ATOM 8871 C CA . GLY A 1 1143 ? -5.717 9.961 -11.219 1.00 74.00 1143 GLY A CA 1
ATOM 8872 C C . GLY A 1 1143 ? -4.296 9.780 -11.765 1.00 74.00 1143 GLY A C 1
ATOM 8873 O O . GLY A 1 1143 ? -3.361 10.427 -11.306 1.00 74.00 1143 GLY A O 1
ATOM 8874 N N . GLU A 1 1144 ? -4.159 8.950 -12.801 1.00 69.31 1144 GLU A N 1
ATOM 8875 C CA . GLU A 1 1144 ? -2.902 8.631 -13.515 1.00 69.31 1144 GLU A CA 1
ATOM 8876 C C . GLU A 1 1144 ? -2.106 9.868 -13.992 1.00 69.31 1144 GLU A C 1
ATOM 8878 O O . GLU A 1 1144 ? -0.909 9.802 -14.238 1.00 69.31 1144 GLU A O 1
ATOM 8883 N N . ASN A 1 1145 ? -2.775 11.019 -14.105 1.00 73.44 1145 ASN A N 1
ATOM 8884 C CA . ASN A 1 1145 ? -2.209 12.298 -14.534 1.00 73.44 1145 ASN A CA 1
ATOM 8885 C C . ASN A 1 1145 ? -2.247 13.352 -13.397 1.00 73.44 1145 ASN A C 1
ATOM 8887 O O . ASN A 1 1145 ? -2.590 14.518 -13.633 1.00 73.44 1145 ASN A O 1
ATOM 8891 N N . ILE A 1 1146 ? -1.969 12.933 -12.157 1.00 82.50 1146 ILE A N 1
ATOM 8892 C CA . ILE A 1 1146 ? -1.669 13.811 -11.012 1.00 82.50 1146 ILE A CA 1
ATOM 8893 C C . ILE A 1 1146 ? -0.242 14.372 -11.129 1.00 82.50 1146 ILE A C 1
ATOM 8895 O O . ILE A 1 1146 ? 0.646 13.712 -11.661 1.00 82.50 1146 ILE A O 1
ATOM 8899 N N . CYS A 1 1147 ? 0.005 15.588 -10.635 1.00 86.88 1147 CYS A N 1
ATOM 8900 C CA . CYS A 1 1147 ? 1.336 16.194 -10.718 1.00 86.88 1147 CYS A CA 1
ATOM 8901 C C . CYS A 1 1147 ? 2.396 15.404 -9.905 1.00 86.88 1147 CYS A C 1
ATOM 8903 O O . CYS A 1 1147 ? 2.221 15.254 -8.688 1.00 86.88 1147 CYS A O 1
ATOM 8905 N N . PRO A 1 1148 ? 3.520 14.952 -10.505 1.00 82.62 1148 PRO A N 1
ATOM 8906 C CA . PRO A 1 1148 ? 4.651 14.388 -9.757 1.00 82.62 1148 PRO A CA 1
ATOM 8907 C C . PRO A 1 1148 ? 5.332 15.432 -8.866 1.00 82.62 1148 PRO A C 1
ATOM 8909 O O . PRO A 1 1148 ? 5.615 15.162 -7.703 1.00 82.62 1148 PRO A O 1
ATOM 8912 N N . GLY A 1 1149 ? 5.478 16.670 -9.353 1.00 87.56 1149 GLY A N 1
ATOM 8913 C CA . GLY A 1 1149 ? 6.116 17.774 -8.625 1.00 87.56 1149 GLY A CA 1
ATOM 8914 C C . GLY A 1 1149 ? 5.405 18.233 -7.346 1.00 87.56 1149 GLY A C 1
ATOM 8915 O O . GLY A 1 1149 ? 5.888 19.152 -6.694 1.00 87.56 1149 GLY A O 1
ATOM 8916 N N . ARG A 1 1150 ? 4.291 17.596 -6.951 1.00 91.38 1150 ARG A N 1
ATOM 8917 C CA . ARG A 1 1150 ? 3.615 17.827 -5.662 1.00 91.38 1150 ARG A CA 1
ATOM 8918 C C . ARG A 1 1150 ? 4.540 17.604 -4.460 1.00 91.38 1150 ARG A C 1
ATOM 8920 O O . ARG A 1 1150 ? 4.408 18.311 -3.469 1.00 91.38 1150 ARG A O 1
ATOM 8927 N N . PHE A 1 1151 ? 5.474 16.653 -4.558 1.00 87.06 1151 PHE A N 1
ATOM 8928 C CA . PHE A 1 1151 ? 6.422 16.350 -3.485 1.00 87.06 1151 PHE A CA 1
ATOM 8929 C C . PHE A 1 1151 ? 7.434 17.486 -3.310 1.00 87.06 1151 PHE A C 1
ATOM 8931 O O . PHE A 1 1151 ? 7.488 18.097 -2.247 1.00 87.06 1151 PHE A O 1
ATOM 8938 N N . TYR A 1 1152 ? 8.155 17.839 -4.379 1.00 94.31 1152 TYR A N 1
ATOM 8939 C CA . TYR A 1 1152 ? 9.114 18.947 -4.378 1.00 94.31 1152 TYR A CA 1
ATOM 8940 C C . TYR A 1 1152 ? 8.461 20.288 -4.000 1.00 94.31 1152 TYR A C 1
ATOM 8942 O O . TYR A 1 1152 ? 8.954 20.984 -3.116 1.00 94.31 1152 TYR A O 1
ATOM 8950 N N . ALA A 1 1153 ? 7.277 20.591 -4.546 1.00 94.88 1153 ALA A N 1
ATOM 8951 C CA . ALA A 1 1153 ? 6.530 21.800 -4.198 1.00 94.88 1153 ALA A CA 1
ATOM 8952 C C . ALA A 1 1153 ? 6.109 21.857 -2.714 1.00 94.88 1153 ALA A C 1
ATOM 8954 O O . ALA A 1 1153 ? 5.891 22.948 -2.190 1.00 94.88 1153 ALA A O 1
ATOM 8955 N N . LYS A 1 1154 ? 5.972 20.724 -2.008 1.00 93.88 1154 LYS A N 1
ATOM 8956 C CA . LYS A 1 1154 ? 5.759 20.730 -0.549 1.00 93.88 1154 LYS A CA 1
ATOM 8957 C C . LYS A 1 1154 ? 7.045 21.132 0.179 1.00 93.88 1154 LYS A C 1
ATOM 8959 O O . LYS A 1 1154 ? 6.984 21.940 1.100 1.00 93.88 1154 LYS A O 1
ATOM 8964 N N . GLN A 1 1155 ? 8.201 20.641 -0.267 1.00 95.19 1155 GLN A N 1
ATOM 8965 C CA . GLN A 1 1155 ? 9.504 20.978 0.322 1.00 95.19 1155 GLN A CA 1
ATOM 8966 C C . GLN A 1 1155 ? 9.854 22.462 0.124 1.00 95.19 1155 GLN A C 1
ATOM 8968 O O . GLN A 1 1155 ? 10.174 23.160 1.088 1.00 95.19 1155 GLN A O 1
ATOM 8973 N N . GLU A 1 1156 ? 9.679 22.984 -1.095 1.00 96.38 1156 GLU A N 1
ATOM 8974 C CA . GLU A 1 1156 ? 9.827 24.415 -1.399 1.00 96.38 1156 GLU A CA 1
ATOM 8975 C C . GLU A 1 1156 ? 8.908 25.296 -0.537 1.00 96.38 1156 GLU A C 1
ATOM 8977 O O . GLU A 1 1156 ? 9.319 26.376 -0.104 1.00 96.38 1156 GLU A O 1
ATOM 8982 N N . ALA A 1 1157 ? 7.680 24.841 -0.247 1.00 97.06 1157 ALA A N 1
ATOM 8983 C CA . ALA A 1 1157 ? 6.776 25.562 0.643 1.00 97.06 1157 ALA A CA 1
ATOM 8984 C C . ALA A 1 1157 ? 7.319 25.650 2.068 1.00 97.06 1157 ALA A C 1
ATOM 8986 O O . ALA A 1 1157 ? 7.409 26.748 2.621 1.00 97.06 1157 ALA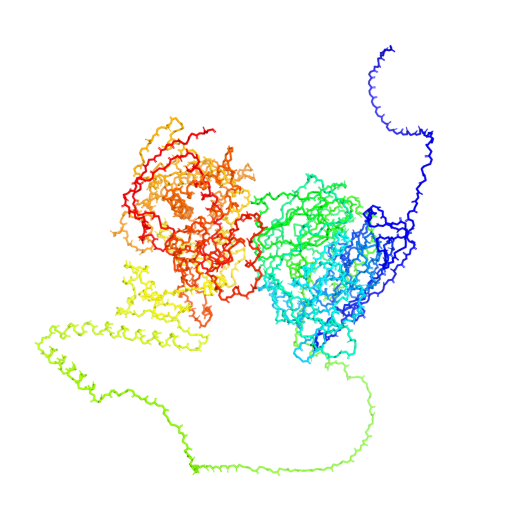 A O 1
ATOM 8987 N N . MET A 1 1158 ? 7.685 24.506 2.652 1.00 96.06 1158 MET A N 1
ATOM 8988 C CA . MET A 1 1158 ? 8.122 24.446 4.046 1.00 96.06 1158 MET A CA 1
ATOM 8989 C C . MET A 1 1158 ? 9.427 25.217 4.259 1.00 96.06 1158 MET A C 1
ATOM 8991 O O . MET A 1 1158 ? 9.488 26.070 5.146 1.00 96.06 1158 MET A O 1
ATOM 8995 N N . ALA A 1 1159 ? 10.432 25.019 3.400 1.00 96.12 1159 ALA A N 1
ATOM 8996 C CA . ALA A 1 1159 ? 11.679 25.778 3.470 1.00 96.12 1159 ALA A CA 1
ATOM 8997 C C . ALA A 1 1159 ? 11.483 27.273 3.184 1.00 96.12 1159 ALA A C 1
ATOM 8999 O O . ALA A 1 1159 ? 12.056 28.103 3.890 1.00 96.12 1159 ALA A O 1
ATOM 9000 N N . GLY A 1 1160 ? 10.652 27.639 2.200 1.00 96.75 1160 GLY A N 1
ATOM 9001 C CA . GLY A 1 1160 ? 10.348 29.037 1.891 1.00 96.75 1160 GLY A CA 1
ATOM 9002 C C . GLY A 1 1160 ? 9.717 29.769 3.080 1.00 96.75 1160 GLY A C 1
ATOM 9003 O O . GLY A 1 1160 ? 10.196 30.833 3.476 1.00 96.75 1160 GLY A O 1
ATOM 9004 N N . MET A 1 1161 ? 8.692 29.176 3.702 1.00 96.06 1161 MET A N 1
ATOM 9005 C CA . MET A 1 1161 ? 8.069 29.718 4.916 1.00 96.06 1161 MET A CA 1
ATOM 9006 C C . MET A 1 1161 ? 9.066 29.802 6.081 1.00 96.06 1161 MET A C 1
ATOM 9008 O O . MET A 1 1161 ? 9.208 30.864 6.694 1.00 96.06 1161 MET A O 1
ATOM 9012 N N . ALA A 1 1162 ? 9.783 28.710 6.363 1.00 96.56 1162 ALA A N 1
ATOM 9013 C CA . ALA A 1 1162 ? 10.692 28.621 7.500 1.00 96.56 1162 ALA A CA 1
ATOM 9014 C C . ALA A 1 1162 ? 11.864 29.608 7.403 1.00 96.56 1162 ALA A C 1
ATOM 9016 O O . ALA A 1 1162 ? 12.131 30.347 8.352 1.00 96.56 1162 ALA A O 1
ATOM 9017 N N . LEU A 1 1163 ? 12.523 29.700 6.244 1.00 96.25 1163 LEU A N 1
ATOM 9018 C CA . LEU A 1 1163 ? 13.654 30.608 6.045 1.00 96.25 1163 LEU A CA 1
ATOM 9019 C C . LEU A 1 1163 ? 13.255 32.083 6.198 1.00 96.25 1163 LEU A C 1
ATOM 9021 O O . LEU A 1 1163 ? 13.987 32.838 6.841 1.00 96.25 1163 LEU A O 1
ATOM 9025 N N . PHE A 1 1164 ? 12.095 32.501 5.674 1.00 96.69 1164 PHE A N 1
ATOM 9026 C CA . PHE A 1 1164 ? 11.605 33.873 5.858 1.00 96.69 1164 PHE A CA 1
ATOM 9027 C C . PHE A 1 1164 ? 11.272 34.178 7.331 1.00 96.69 1164 PHE A C 1
ATOM 9029 O O . PHE A 1 1164 ? 11.689 35.218 7.845 1.00 96.69 1164 PHE A O 1
ATOM 9036 N N . LEU A 1 1165 ? 10.550 33.286 8.022 1.00 95.31 1165 LEU A N 1
ATOM 9037 C CA . LEU A 1 1165 ? 10.060 33.520 9.391 1.00 95.31 1165 LEU A CA 1
ATOM 9038 C C . LEU A 1 1165 ? 11.148 33.376 10.476 1.00 95.31 1165 LEU A C 1
ATOM 9040 O O . LEU A 1 1165 ? 11.045 34.014 11.534 1.00 95.31 1165 LEU A O 1
ATOM 9044 N N . SER A 1 1166 ? 12.200 32.597 10.205 1.00 92.69 1166 SER A N 1
ATOM 9045 C CA . SER A 1 1166 ? 13.365 32.437 11.087 1.00 92.69 1166 SER A CA 1
ATOM 9046 C C . SER A 1 1166 ? 14.457 33.484 10.852 1.00 92.69 1166 SER A C 1
ATOM 9048 O O . SER A 1 1166 ? 15.007 33.994 11.825 1.00 92.69 1166 SER A O 1
ATOM 9050 N N . LYS A 1 1167 ? 14.763 33.881 9.604 1.00 92.12 1167 LYS A N 1
ATOM 9051 C CA . LYS A 1 1167 ? 15.800 34.907 9.355 1.00 92.12 1167 LYS A CA 1
ATOM 9052 C C . LYS A 1 1167 ? 15.334 36.338 9.668 1.00 92.12 1167 LYS A C 1
ATOM 9054 O O . LYS A 1 1167 ? 16.180 37.165 10.026 1.00 92.12 1167 LYS A O 1
ATOM 9059 N N . PHE A 1 1168 ? 14.036 36.656 9.549 1.00 94.44 1168 PHE A N 1
ATOM 9060 C CA . PHE A 1 1168 ? 13.555 38.048 9.575 1.00 94.44 1168 PHE A CA 1
ATOM 9061 C C . PHE A 1 1168 ? 12.358 38.316 10.488 1.00 94.44 1168 PHE A C 1
ATOM 9063 O O . PHE A 1 1168 ? 11.416 37.528 10.565 1.00 94.44 1168 PHE A O 1
ATOM 9070 N N . ASP A 1 1169 ? 12.375 39.487 11.131 1.00 92.81 1169 ASP A N 1
ATOM 9071 C CA . ASP A 1 1169 ? 11.151 40.183 11.526 1.00 92.81 1169 ASP A CA 1
ATOM 9072 C C . ASP A 1 1169 ? 10.615 40.950 10.326 1.00 92.81 1169 ASP A C 1
ATOM 9074 O O . ASP A 1 1169 ? 11.372 41.617 9.621 1.00 92.81 1169 ASP A O 1
ATOM 9078 N N . ILE A 1 1170 ? 9.311 40.819 10.090 1.00 95.31 1170 ILE A N 1
ATOM 9079 C CA . ILE A 1 1170 ? 8.620 41.309 8.900 1.00 95.31 1170 ILE A CA 1
ATOM 9080 C C . ILE A 1 1170 ? 7.324 41.972 9.364 1.00 95.31 1170 ILE A C 1
ATOM 9082 O O . ILE A 1 1170 ? 6.511 41.339 10.033 1.00 95.31 1170 ILE A O 1
ATOM 9086 N N . GLU A 1 1171 ? 7.116 43.233 8.997 1.00 94.31 1171 GLU A N 1
ATOM 9087 C CA . GLU A 1 1171 ? 5.859 43.950 9.228 1.00 94.31 1171 GLU A CA 1
ATOM 9088 C C . GLU A 1 1171 ? 5.278 44.419 7.894 1.00 94.31 1171 GLU A C 1
ATOM 9090 O O . GLU A 1 1171 ? 5.914 45.195 7.176 1.00 94.31 1171 GLU A O 1
ATOM 9095 N N . LEU A 1 1172 ? 4.059 43.988 7.565 1.00 94.75 1172 LEU A N 1
ATOM 9096 C CA . LEU A 1 1172 ? 3.368 44.412 6.346 1.00 94.75 1172 LEU A CA 1
ATOM 9097 C C . LEU A 1 1172 ? 2.737 45.799 6.547 1.00 94.75 1172 LEU A C 1
ATOM 9099 O O . LEU A 1 1172 ? 1.863 45.988 7.391 1.00 94.75 1172 LEU A O 1
ATOM 9103 N N . GLN A 1 1173 ? 3.146 46.774 5.735 1.00 92.56 1173 GLN A N 1
ATOM 9104 C CA . GLN A 1 1173 ? 2.657 48.157 5.770 1.00 92.56 1173 GLN A CA 1
ATOM 9105 C C . GLN A 1 1173 ? 1.327 48.275 5.000 1.00 92.56 1173 GLN A C 1
ATOM 9107 O O . GLN A 1 1173 ? 1.241 48.910 3.943 1.00 92.56 1173 GLN A O 1
ATOM 9112 N N . LEU A 1 1174 ? 0.286 47.611 5.507 1.00 88.44 1174 LEU A N 1
ATOM 9113 C CA . LEU A 1 1174 ? -1.062 47.650 4.940 1.00 88.44 1174 LEU A CA 1
ATOM 9114 C C . LEU A 1 1174 ? -1.839 48.888 5.413 1.00 88.44 1174 LEU A C 1
ATOM 9116 O O . LEU A 1 1174 ? -1.702 49.346 6.545 1.00 88.44 1174 LEU A O 1
ATOM 9120 N N . GLU A 1 1175 ? -2.697 49.417 4.540 1.00 84.06 1175 GLU A N 1
ATOM 9121 C CA . GLU A 1 1175 ? -3.672 50.443 4.922 1.00 84.06 1175 GLU A CA 1
ATOM 9122 C C . GLU A 1 1175 ? -4.742 49.815 5.841 1.00 84.06 1175 GLU A C 1
ATOM 9124 O O . GLU A 1 1175 ? -5.175 48.690 5.567 1.00 84.06 1175 GLU A O 1
ATOM 9129 N N . PRO A 1 1176 ? -5.201 50.494 6.913 1.00 78.31 1176 PRO A N 1
ATOM 9130 C CA . PRO A 1 1176 ? -6.192 49.933 7.832 1.00 78.31 1176 PRO A CA 1
ATOM 9131 C C . PRO A 1 1176 ? -7.466 49.462 7.112 1.00 78.31 1176 PRO A C 1
ATOM 9133 O O . PRO A 1 1176 ? -8.151 50.249 6.462 1.00 78.31 1176 PRO A O 1
ATOM 9136 N N . GLY A 1 1177 ? -7.780 48.168 7.228 1.00 71.75 1177 GLY A N 1
ATOM 9137 C CA . GLY A 1 1177 ? -8.924 47.538 6.557 1.00 71.75 1177 GLY A CA 1
ATOM 9138 C C . GLY A 1 1177 ? -8.691 47.106 5.098 1.00 71.75 1177 GLY A C 1
ATOM 9139 O O . GLY A 1 1177 ? -9.633 46.637 4.458 1.00 71.75 1177 GLY A O 1
ATOM 9140 N N . ARG A 1 1178 ? -7.470 47.218 4.548 1.00 81.19 1178 ARG A N 1
ATOM 9141 C CA . ARG A 1 1178 ? -7.137 46.698 3.207 1.00 81.19 1178 ARG A CA 1
ATOM 9142 C C . ARG A 1 1178 ? -7.091 45.166 3.209 1.00 81.19 1178 ARG A C 1
ATOM 9144 O O . ARG A 1 1178 ? -6.060 44.569 3.505 1.00 81.19 1178 ARG A O 1
ATOM 9151 N N . VAL A 1 1179 ? -8.183 44.538 2.776 1.00 81.12 1179 VAL A N 1
ATOM 9152 C CA . VAL A 1 1179 ? -8.197 43.117 2.392 1.00 81.12 1179 VAL A CA 1
ATOM 9153 C C . VAL A 1 1179 ? -7.352 42.920 1.126 1.00 81.12 1179 VAL A C 1
ATOM 9155 O O . VAL A 1 1179 ? -7.458 43.692 0.168 1.00 81.12 1179 VAL A O 1
ATOM 9158 N N . LEU A 1 1180 ? -6.502 41.891 1.108 1.00 90.25 1180 LEU A N 1
ATOM 9159 C CA . LEU A 1 1180 ? -5.683 41.535 -0.053 1.00 90.25 1180 LEU A CA 1
ATOM 9160 C C . LEU A 1 1180 ? -6.438 40.551 -0.959 1.00 90.25 1180 LEU A C 1
ATOM 9162 O O . LEU A 1 1180 ? -6.812 39.460 -0.545 1.00 90.25 1180 LEU A O 1
ATOM 9166 N N . GLU A 1 1181 ? -6.655 40.933 -2.220 1.00 89.31 1181 GLU A N 1
ATOM 9167 C CA . GLU A 1 1181 ? -7.343 40.091 -3.206 1.00 89.31 1181 GLU A CA 1
ATOM 9168 C C . GLU A 1 1181 ? -6.358 39.290 -4.081 1.00 89.31 1181 GLU A C 1
ATOM 9170 O O . GLU A 1 1181 ? -5.350 39.850 -4.526 1.00 89.31 1181 GLU A O 1
ATOM 9175 N N . PRO A 1 1182 ? -6.688 38.041 -4.459 1.00 91.56 1182 PRO A N 1
ATOM 9176 C CA . PRO A 1 1182 ? -6.041 37.337 -5.565 1.00 91.56 1182 PRO A CA 1
ATOM 9177 C C . PRO A 1 1182 ? -6.210 38.040 -6.917 1.00 91.56 1182 PRO A C 1
ATOM 9179 O O . PRO A 1 1182 ? -7.270 38.584 -7.249 1.00 91.56 1182 PRO A O 1
ATOM 9182 N N . ASN A 1 1183 ? -5.171 37.983 -7.748 1.00 90.00 1183 ASN A N 1
ATOM 9183 C CA . ASN A 1 1183 ? -5.158 38.531 -9.099 1.00 90.00 1183 ASN A CA 1
ATOM 9184 C C . ASN A 1 1183 ? -5.989 37.668 -10.069 1.00 90.00 1183 ASN A C 1
ATOM 9186 O O . ASN A 1 1183 ? -5.457 36.901 -10.870 1.00 90.00 1183 ASN A O 1
ATOM 9190 N N . LYS A 1 1184 ? -7.315 37.855 -10.062 1.00 85.56 1184 LYS A N 1
ATOM 9191 C CA . LYS A 1 1184 ? -8.294 37.109 -10.889 1.00 85.56 1184 LYS A CA 1
ATOM 9192 C C . LYS A 1 1184 ? -8.057 37.141 -12.414 1.00 85.56 1184 LYS A C 1
ATOM 9194 O O . LYS A 1 1184 ? -8.749 36.449 -13.151 1.00 85.56 1184 LYS A O 1
ATOM 9199 N N . LYS A 1 1185 ? -7.056 37.881 -12.915 1.00 83.44 1185 LYS A N 1
ATOM 9200 C CA . LYS A 1 1185 ? -6.561 37.768 -14.302 1.00 83.44 1185 LYS A CA 1
ATOM 9201 C C . LYS A 1 1185 ? -5.857 36.433 -14.592 1.00 83.44 1185 LYS A C 1
ATOM 9203 O O . LYS A 1 1185 ? -5.854 36.019 -15.747 1.00 83.44 1185 LYS A O 1
ATOM 9208 N N . GLN A 1 1186 ? -5.286 35.782 -13.574 1.00 84.75 1186 GLN A N 1
ATOM 9209 C CA . GLN A 1 1186 ? -4.666 34.449 -13.646 1.00 84.75 1186 GLN A CA 1
ATOM 9210 C C . GLN A 1 1186 ? -5.685 33.302 -13.432 1.00 84.75 1186 GLN A C 1
ATOM 9212 O O . GLN A 1 1186 ? -5.305 32.133 -13.450 1.00 84.75 1186 GLN A O 1
ATOM 9217 N N . PHE A 1 1187 ? -6.985 33.598 -13.272 1.00 87.38 1187 PHE A N 1
ATOM 9218 C CA . PHE A 1 1187 ? -8.018 32.574 -13.069 1.00 87.38 1187 PHE A CA 1
ATOM 9219 C C . PHE A 1 1187 ? -8.066 31.571 -14.234 1.00 87.38 1187 PHE A C 1
ATOM 9221 O O . PHE A 1 1187 ? -8.245 31.951 -15.397 1.00 87.38 1187 PHE A O 1
ATOM 9228 N N . GLY A 1 1188 ? -7.958 30.284 -13.900 1.00 85.44 1188 GLY A N 1
ATOM 9229 C CA . GLY A 1 1188 ? -7.892 29.162 -14.835 1.00 85.44 1188 GLY A CA 1
ATOM 9230 C C . GLY A 1 1188 ? -6.514 28.500 -14.931 1.00 85.44 1188 GLY A C 1
ATOM 9231 O O . GLY A 1 1188 ? -6.432 27.379 -15.429 1.00 85.44 1188 GLY A O 1
ATOM 9232 N N . PHE A 1 1189 ? -5.452 29.169 -14.463 1.00 86.00 1189 PHE A N 1
ATOM 9233 C CA . PHE A 1 1189 ? -4.058 28.793 -14.740 1.00 86.00 1189 PHE A CA 1
ATOM 9234 C C . PHE A 1 1189 ? -3.262 28.293 -13.527 1.00 86.00 1189 PHE A C 1
ATOM 9236 O O . PHE A 1 1189 ? -2.109 27.912 -13.700 1.00 86.00 1189 PHE A O 1
ATOM 9243 N N . GLY A 1 1190 ? -3.860 28.262 -12.331 1.00 90.00 1190 GLY A N 1
ATOM 9244 C CA . GLY A 1 1190 ? -3.179 27.832 -11.108 1.00 90.00 1190 GLY A CA 1
ATOM 9245 C C . GLY A 1 1190 ? -3.461 28.729 -9.906 1.00 90.00 1190 GLY A C 1
ATOM 9246 O O . GLY A 1 1190 ? -4.558 29.278 -9.767 1.00 90.00 1190 GLY A O 1
ATOM 9247 N N . ILE A 1 1191 ? -2.463 28.869 -9.037 1.00 93.25 1191 ILE A N 1
ATOM 9248 C CA . ILE A 1 1191 ? -2.490 29.719 -7.843 1.00 93.25 1191 ILE A CA 1
ATOM 9249 C C . ILE A 1 1191 ? -2.460 31.200 -8.251 1.00 93.25 1191 ILE A C 1
ATOM 9251 O O . ILE A 1 1191 ? -1.550 31.661 -8.937 1.00 93.25 1191 ILE A O 1
ATOM 9255 N N . MET A 1 1192 ? -3.447 31.981 -7.810 1.00 92.50 1192 MET A N 1
ATOM 9256 C CA . MET A 1 1192 ? -3.521 33.412 -8.132 1.00 92.50 1192 MET A CA 1
ATOM 9257 C C . MET A 1 1192 ? -2.808 34.259 -7.070 1.00 92.50 1192 MET A C 1
ATOM 9259 O O . MET A 1 1192 ? -3.346 34.459 -5.981 1.00 92.50 1192 MET A O 1
ATOM 9263 N N . GLY A 1 1193 ? -1.630 34.802 -7.391 1.00 93.00 1193 GLY A N 1
ATOM 9264 C CA . GLY A 1 1193 ? -0.869 35.692 -6.498 1.00 93.00 1193 GLY A CA 1
ATOM 9265 C C . GLY A 1 1193 ? -1.609 36.991 -6.112 1.00 93.00 1193 GLY A C 1
ATOM 9266 O O . GLY A 1 1193 ? -2.615 37.346 -6.740 1.00 93.00 1193 GLY A O 1
ATOM 9267 N N . PRO A 1 1194 ? -1.145 37.716 -5.078 1.00 93.75 1194 PRO A N 1
ATOM 9268 C CA . PRO A 1 1194 ? -1.787 38.935 -4.587 1.00 93.75 1194 PRO A CA 1
ATOM 9269 C C . PRO A 1 1194 ? -1.805 40.079 -5.614 1.00 93.75 1194 PRO A C 1
ATOM 9271 O O . PRO A 1 1194 ? -0.926 40.249 -6.460 1.00 93.75 1194 PRO A O 1
ATOM 9274 N N . LYS A 1 1195 ? -2.853 40.901 -5.537 1.00 89.88 1195 LYS A N 1
ATOM 9275 C CA . LYS A 1 1195 ? -3.124 42.004 -6.466 1.00 89.88 1195 LYS A CA 1
ATOM 9276 C C . LYS A 1 1195 ? -2.288 43.253 -6.150 1.00 89.88 1195 LYS A C 1
ATOM 9278 O O . LYS A 1 1195 ? -2.747 44.177 -5.477 1.00 89.88 1195 LYS A O 1
ATOM 9283 N N . GLY A 1 1196 ? -1.105 43.313 -6.759 1.00 87.00 1196 GLY A N 1
ATOM 9284 C CA . GLY A 1 1196 ? -0.213 44.477 -6.738 1.00 87.00 1196 GLY A CA 1
ATOM 9285 C C . GLY A 1 1196 ? 0.654 44.563 -5.481 1.00 87.00 1196 GLY A C 1
ATOM 9286 O O . GLY A 1 1196 ? 0.482 43.784 -4.548 1.00 87.00 1196 GLY A O 1
ATOM 9287 N N . ALA A 1 1197 ? 1.581 45.525 -5.479 1.00 90.44 1197 ALA A N 1
ATOM 9288 C CA . ALA A 1 1197 ? 2.645 45.603 -4.485 1.00 90.44 1197 ALA A CA 1
ATOM 9289 C C . ALA A 1 1197 ? 2.144 45.625 -3.030 1.00 90.44 1197 ALA A C 1
ATOM 9291 O O . ALA A 1 1197 ? 1.155 46.295 -2.678 1.00 90.44 1197 ALA A O 1
ATOM 9292 N N . ILE A 1 1198 ? 2.882 44.914 -2.180 1.00 94.81 1198 ILE A N 1
ATOM 9293 C CA . ILE A 1 1198 ? 2.682 44.874 -0.731 1.00 94.81 1198 ILE A CA 1
ATOM 9294 C C . ILE A 1 1198 ? 3.916 45.493 -0.092 1.00 94.81 1198 ILE A C 1
ATOM 9296 O O . ILE A 1 1198 ? 4.975 44.877 -0.067 1.00 94.81 1198 ILE A O 1
ATOM 9300 N N . LYS A 1 1199 ? 3.795 46.713 0.431 1.00 95.50 1199 LYS A N 1
ATOM 9301 C CA . LYS A 1 1199 ? 4.881 47.314 1.208 1.00 95.50 1199 LYS A CA 1
ATOM 9302 C C . LYS A 1 1199 ? 5.081 46.539 2.505 1.00 95.50 1199 LYS A C 1
ATOM 9304 O O . LYS A 1 1199 ? 4.105 46.156 3.151 1.00 95.50 1199 LYS A O 1
ATOM 9309 N N . ALA A 1 1200 ? 6.327 46.388 2.919 1.00 96.50 1200 ALA A N 1
ATOM 9310 C CA . ALA A 1 1200 ? 6.694 45.887 4.233 1.00 96.50 1200 ALA A CA 1
ATOM 9311 C C . ALA A 1 1200 ? 7.904 46.657 4.771 1.00 96.50 1200 ALA A C 1
ATOM 9313 O O . ALA A 1 1200 ? 8.543 47.415 4.044 1.00 96.50 1200 ALA A O 1
ATOM 9314 N N . ARG A 1 1201 ? 8.250 46.415 6.031 1.00 95.25 1201 ARG A N 1
ATOM 9315 C CA . ARG A 1 1201 ? 9.616 46.596 6.528 1.00 95.25 1201 ARG A CA 1
ATOM 9316 C C . ARG A 1 1201 ? 10.138 45.271 7.068 1.00 95.25 1201 ARG A C 1
ATOM 9318 O O . ARG A 1 1201 ? 9.358 44.464 7.572 1.00 95.25 1201 ARG A O 1
ATOM 9325 N N . MET A 1 1202 ? 11.440 45.048 6.938 1.00 95.25 1202 MET A N 1
ATOM 9326 C CA . MET A 1 1202 ? 12.119 43.823 7.355 1.00 95.25 1202 MET A CA 1
ATOM 9327 C C . MET A 1 1202 ? 13.404 44.146 8.117 1.00 95.25 1202 MET A C 1
ATOM 9329 O O . MET A 1 1202 ? 14.082 45.117 7.797 1.00 95.25 1202 MET A O 1
ATOM 9333 N N . ARG A 1 1203 ? 13.757 43.325 9.104 1.00 92.25 1203 ARG A N 1
ATOM 9334 C CA . ARG A 1 1203 ? 15.070 43.345 9.775 1.00 92.25 1203 ARG A CA 1
ATOM 9335 C C . ARG A 1 1203 ? 15.513 41.923 10.089 1.00 92.25 1203 ARG A C 1
ATOM 9337 O O . ARG A 1 1203 ? 14.669 41.032 10.200 1.00 92.25 1203 ARG A O 1
ATOM 9344 N N . ARG A 1 1204 ? 16.808 41.704 10.312 1.00 91.31 1204 ARG A N 1
ATOM 9345 C CA . ARG A 1 1204 ? 17.296 40.433 10.867 1.00 91.31 1204 ARG A CA 1
ATOM 9346 C C . ARG A 1 1204 ? 16.692 40.165 12.245 1.00 91.31 1204 ARG A C 1
ATOM 9348 O O . ARG A 1 1204 ? 16.636 41.068 13.083 1.00 91.31 1204 ARG A O 1
ATOM 9355 N N . ARG A 1 1205 ? 16.264 38.922 12.497 1.00 85.69 1205 ARG A N 1
ATOM 9356 C CA . ARG A 1 1205 ? 15.982 38.484 13.872 1.00 85.69 1205 ARG A CA 1
ATOM 9357 C C . ARG A 1 1205 ? 17.295 38.418 14.641 1.00 85.69 1205 ARG A C 1
ATOM 9359 O O . ARG A 1 1205 ? 18.328 38.036 14.094 1.00 85.69 1205 ARG A O 1
ATOM 9366 N N . LYS A 1 1206 ? 17.241 38.791 15.915 1.00 69.88 1206 LYS A N 1
ATOM 9367 C CA . LYS A 1 1206 ? 18.317 38.489 16.855 1.00 69.88 1206 LYS A CA 1
ATOM 9368 C C . LYS A 1 1206 ? 18.156 37.031 17.268 1.00 69.88 1206 LYS A C 1
ATOM 9370 O O . LYS A 1 1206 ? 17.041 36.619 17.579 1.00 69.88 1206 LYS A O 1
ATOM 9375 N N . VAL A 1 1207 ? 19.252 36.285 17.230 1.00 55.88 1207 VAL A N 1
ATOM 9376 C CA . VAL A 1 1207 ? 19.374 35.052 18.010 1.00 55.88 1207 VAL A CA 1
ATOM 9377 C C . VAL A 1 1207 ? 19.570 35.506 19.457 1.00 55.88 1207 VAL A C 1
ATOM 9379 O O . VAL A 1 1207 ? 20.406 36.384 19.697 1.00 55.88 1207 VAL A O 1
ATOM 9382 N N . GLU A 1 1208 ? 18.747 34.992 20.369 1.00 41.97 1208 GLU A N 1
ATOM 9383 C CA . GLU A 1 1208 ? 18.841 35.222 21.821 1.00 41.97 1208 GLU A CA 1
ATOM 9384 C C . GLU A 1 1208 ? 19.467 34.001 22.505 1.00 41.97 1208 GLU A C 1
ATOM 9386 O O . GLU A 1 1208 ? 19.180 32.875 22.039 1.00 41.97 1208 GLU A O 1
#

Sequence (1208 aa):
MHFFALAASCLLTHLVFGTTAAPSIQSLSKRCTNSASDRSCWDNYDLSTNYYDEVPDTGATVEVYLELVNTTASLDGVERNVLLVNGTFPGPTIIANWGDTVVVHLYNGLANNGTSLHFHGLRQNHTNPNDGVASITQCPLAPGESITYTWRATQYGTSWYHSHFALQAWEGVLGGIIINGPASANYDEDAGVLFLNDWTHETADAMYSAAETTGPPTLDNGLINGTNVYDTGGSRFEMDFVSGTSYRIRLVNAAIDTMFKFMIDGHTMQVVAMDFVPIVPYSTTYLNIGIGQRYDVIITADQSTADYWMRAIPQTTCSDNDSADNIKGIVRYDSTSTSDPTTSAYDYTDSCDDEAMSDLVPYLALDASDPDISDDFAVTIGRSGNVFKWFMAATTFVAEWDNPTLLQIYEGDDTYTDASHVIELPTADEWVYFIIETTNAVPHPIHLHGHDFSILAQGTGTYATVSPTLQLTNPPRRDVAMLPGGGYLVIGFQTDNPGAWLMHCHIGWHTSEGFALQLVERASDITALIDETVLSDTCTAWNTYVSSSGVVSSDSGLANYGALIDSNKCLAQQAAKTVAHRQTVEPLFPPQRSSQPAPEQAHELKPPRIREIYTSSPQCVKVGPNSMAVLDDLVAGGYSLAQRDWRVTVVVASLLPFILTYLITSLRAFLAANNKSDSRSVPIVPYAVPFLGNLFSFLYDNERAVRNALSKYARGVPVRFRLADRKLTMVSGTSNVLAMFRGSRHLDSTEIIIITVDNAFGGAGAGRGCYALDNTGSRKEPLPGSRNLNMSDRIWYLQHKTVHTNLVGPPLVEIAERFVQYMGEELDRAIPPSETDWVDVPDFYGLIQSTMFAASTNAIYGPHLIGLNPDLNKDFWAYDHHIPTLFKLVPRLFAPKAYAVRDRLLASIKKWQAHAIANQDFNDPKLEGVVWEEFYGSKMMRDRAADYTGVKGMTDDVRPTFDIGLLWAANANIVPTVGWCLIDILTRPALAATVRAEIAALSPEGINMQALLVNPLLQSIYAEELRVRNAIIIQRTPIDDTFKIGPWKFPKGDLIIASSWQEARNPETWNQHGRDGEEHSVEEFWAERFLVYKDDPLSGPRLVDPAKLKGGEEAEKAQSGEAEPPKFAPEKVAGQFIPYGGGENICPGRFYAKQEAMAGMALFLSKFDIELQLEPGRVLEPNKKQFGFGIMGPKGAIKARMRRRKVE

Nearest PDB structures (foldseek):
  3pxl-assembly1_A  TM=8.850E-01  e=5.418E-44  Trametes hirsuta
  5a7e-assembly1_A  TM=8.835E-01  e=6.022E-44  Coriolopsis gallica
  3x1b-assembly1_B  TM=8.834E-01  e=1.077E-43  Lentinus
  5ehf-assembly1_A  TM=8.812E-01  e=9.392E-43  Antrodiella faginea
  4a2h-assembly1_A  TM=8.649E-01  e=9.687E-44  Coriolopsis gallica

Mean predicted aligned error: 18.47 Å

pLDDT: mean 83.7, std 19.85, range [22.3, 98.94]